Protein 2JBW (pdb70)

Radius of gyration: 48.06 Å; Cα contacts (8 Å, |Δi|>4): 2746; chains: 4; bounding box: 92×67×154 Å

CATH classification: 1.20.1440.110 (+1 more: 3.40.50.1820)

Nearest PDB structures (foldseek):
  2jbw-assembly2_C  TM=9.851E-01  e=6.852E-60  Paenarthrobacter nicotinovorans
  6ikg-assembly1_A  TM=7.552E-01  e=2.088E-08  Deinococcus radiodurans R1 = ATCC 13939 = DSM 20539
  5yzm-assembly1_B  TM=7.483E-01  e=1.974E-08  Deinococcus radiodurans R1 = ATCC 13939 = DSM 20539
  5yzm-assembly1_A  TM=7.508E-01  e=2.758E-08  Deinococcus radiodurans R1 = ATCC 13939 = DSM 20539
  6ikg-assembly1_C  TM=7.544E-01  e=4.554E-08  Deinococcus radiodurans R1 = ATCC 13939 = DSM 20539

B-factor: mean 40.32, std 19.02, range [2.0, 164.54]

InterPro domains:
  IPR010520 Esterase FrsA-like [PF06500] (41-240)
  IPR029058 Alpha/Beta hydrolase fold [G3DSA:3.40.50.1820] (111-366)
  IPR029058 Alpha/Beta hydrolase fold [SSF53474] (14-350)
  IPR050261 FrsA esterase [PTHR22946] (64-308)

Structure (mmCIF, N/CA/C/O backbone):
data_2JBW
#
_entry.id   2JBW
#
_cell.length_a   90.570
_cell.length_b   57.020
_cell.length_c   152.697
_cell.angle_alpha   90.00
_cell.angle_beta   103.35
_cell.angle_gamma   90.00
#
_symmetry.space_group_name_H-M   'P 1 21 1'
#
loop_
_entity.id
_entity.type
_entity.pdbx_description
1 polymer '2,6-DIHYDROXY-PSEUDO-OXYNICOTINE HYDROLASE'
2 non-polymer 'SODIUM ION'
3 water water
#
loop_
_atom_site.group_PDB
_atom_site.id
_atom_site.type_symbol
_atom_site.label_atom_id
_atom_site.label_alt_id
_atom_site.label_comp_id
_atom_site.label_asym_id
_atom_site.label_entity_id
_atom_site.label_seq_id
_atom_site.pdbx_PDB_ins_code
_atom_site.Cartn_x
_atom_site.Cartn_y
_atom_site.Cartn_z
_atom_site.occupancy
_atom_site.B_iso_or_equiv
_atom_site.auth_seq_id
_atom_site.auth_comp_id
_atom_site.auth_asym_id
_atom_site.auth_atom_id
_atom_site.pdbx_PDB_model_num
ATOM 1 N N . LYS A 1 22 ? 97.732 25.458 132.567 1.00 63.69 8 LYS A N 1
ATOM 2 C CA . LYS A 1 22 ? 97.929 26.943 132.675 1.00 64.37 8 LYS A CA 1
ATOM 3 C C . LYS A 1 22 ? 96.851 27.539 133.579 1.00 61.06 8 LYS A C 1
ATOM 4 O O . LYS A 1 22 ? 95.790 26.945 133.729 1.00 58.30 8 LYS A O 1
ATOM 10 N N . PRO A 1 23 ? 97.110 28.728 134.161 1.00 61.43 9 PRO A N 1
ATOM 11 C CA . PRO A 1 23 ? 96.134 29.367 135.052 1.00 58.82 9 PRO A CA 1
ATOM 12 C C . PRO A 1 23 ? 94.818 29.636 134.323 1.00 56.73 9 PRO A C 1
ATOM 13 O O . PRO A 1 23 ? 93.737 29.527 134.914 1.00 54.20 9 PRO A O 1
ATOM 17 N N . GLU A 1 24 ? 94.929 29.958 133.038 1.00 57.45 10 GLU A N 1
ATOM 18 C CA . GLU A 1 24 ? 93.779 30.204 132.184 1.00 56.02 10 GLU A CA 1
ATOM 19 C C . GLU A 1 24 ? 92.934 28.943 131.980 1.00 53.40 10 GLU A C 1
ATOM 20 O O . GLU A 1 24 ? 91.707 29.019 131.964 1.00 51.60 10 GLU A O 1
ATOM 26 N N . ASP A 1 25 ? 93.587 27.788 131.837 1.00 53.54 11 ASP A N 1
ATOM 27 C CA . ASP A 1 25 ? 92.881 26.515 131.602 1.00 51.67 11 ASP A CA 1
ATOM 28 C C . ASP A 1 25 ? 92.183 26.017 132.862 1.00 48.77 11 ASP A C 1
ATOM 29 O O . ASP A 1 25 ? 91.113 25.400 132.780 1.00 47.70 11 ASP A O 1
ATOM 34 N N . GLU A 1 26 ? 92.788 26.285 134.018 1.00 47.24 12 GLU A N 1
ATOM 35 C CA . GLU A 1 26 ? 92.168 25.976 135.299 1.00 44.35 12 GLU A CA 1
ATOM 36 C C . GLU A 1 26 ? 90.893 26.785 135.510 1.00 42.01 12 GLU A C 1
ATOM 37 O O . GLU A 1 26 ? 89.884 26.230 135.951 1.00 40.26 12 GLU A O 1
ATOM 51 N N . ASP A 1 28 ? 89.027 28.383 133.050 1.00 39.28 14 ASP A N 1
ATOM 52 C CA . ASP A 1 28 ? 88.147 27.839 132.011 1.00 38.58 14 ASP A CA 1
ATOM 53 C C . ASP A 1 28 ? 87.880 26.355 132.219 1.00 36.90 14 ASP A C 1
ATOM 54 O O . ASP A 1 28 ? 88.291 25.533 131.401 1.00 36.26 14 ASP A O 1
ATOM 59 N N . ASN A 1 29 ? 87.209 25.989 133.300 1.00 35.19 15 ASN A N 1
ATOM 60 C CA . ASN A 1 29 ? 86.834 24.586 133.445 1.00 34.94 15 ASN A CA 1
ATOM 61 C C . ASN A 1 29 ? 85.446 24.474 132.842 1.00 33.65 15 ASN A C 1
ATOM 62 O O . ASN A 1 29 ? 84.458 24.788 133.485 1.00 32.31 15 ASN A O 1
ATOM 67 N N . TRP A 1 30 ? 85.399 24.098 131.566 1.00 33.86 16 TRP A N 1
ATOM 68 C CA . TRP A 1 30 ? 84.161 24.145 130.801 1.00 33.43 16 TRP A CA 1
ATOM 69 C C . TRP A 1 30 ? 83.055 23.296 131.399 1.00 33.11 16 TRP A C 1
ATOM 70 O O . TRP A 1 30 ? 81.973 23.777 131.616 1.00 32.25 16 TRP A O 1
ATOM 81 N N . GLY A 1 31 ? 83.347 22.034 131.671 1.00 34.28 17 GLY A N 1
ATOM 82 C CA . GLY A 1 31 ? 82.411 21.158 132.357 1.00 34.18 17 GLY A CA 1
ATOM 83 C C . GLY A 1 31 ? 81.854 21.751 133.639 1.00 34.18 17 GLY A C 1
ATOM 84 O O . GLY A 1 31 ? 80.638 21.890 133.768 1.00 33.61 17 GLY A O 1
ATOM 85 N N . ARG A 1 32 ? 82.746 22.117 134.568 1.00 33.70 18 ARG A N 1
ATOM 86 C CA . ARG A 1 32 ? 82.351 22.679 135.860 1.00 33.77 18 ARG A CA 1
ATOM 87 C C . ARG A 1 32 ? 81.433 23.880 135.684 1.00 33.18 18 ARG A C 1
ATOM 88 O O . ARG A 1 32 ? 80.310 23.905 136.201 1.00 33.31 18 ARG A O 1
ATOM 96 N N . LEU A 1 33 ? 81.922 24.873 134.959 1.00 32.59 19 LEU A N 1
ATOM 97 C CA . LEU A 1 33 ? 81.177 26.110 134.804 1.00 32.32 19 LEU A CA 1
ATOM 98 C C . LEU A 1 33 ? 79.840 25.889 134.080 1.00 31.76 19 LEU A C 1
ATOM 99 O O . LEU A 1 33 ? 78.830 26.407 134.504 1.00 31.83 19 LEU A O 1
ATOM 104 N N . ILE A 1 34 ? 79.822 25.107 133.011 1.00 31.74 20 ILE A N 1
ATOM 105 C CA . ILE A 1 34 ? 78.559 24.936 132.256 1.00 31.96 20 ILE A CA 1
ATOM 106 C C . ILE A 1 34 ? 77.501 24.197 133.101 1.00 31.67 20 ILE A C 1
ATOM 107 O O . ILE A 1 34 ? 76.339 24.628 133.182 1.00 31.15 20 ILE A O 1
ATOM 112 N N . LEU A 1 35 ? 77.920 23.104 133.735 1.00 30.86 21 LEU A N 1
ATOM 113 C CA . LEU A 1 35 ? 77.019 22.324 134.606 1.00 32.54 21 LEU A CA 1
ATOM 114 C C . LEU A 1 35 ? 76.491 23.157 135.768 1.00 32.59 21 LEU A C 1
ATOM 115 O O . LEU A 1 35 ? 75.377 22.927 136.236 1.00 33.76 21 LEU A O 1
ATOM 120 N N . ASP A 1 36 ? 77.292 24.120 136.220 1.00 31.81 22 ASP A N 1
ATOM 121 C CA . ASP A 1 36 ? 76.918 24.945 137.363 1.00 33.19 22 ASP A CA 1
ATOM 122 C C . ASP A 1 36 ? 75.976 26.048 136.932 1.00 33.47 22 ASP A C 1
ATOM 123 O O . ASP A 1 36 ? 75.331 26.671 137.768 1.00 34.49 22 ASP A O 1
ATOM 128 N N . GLY A 1 37 ? 75.912 26.302 135.629 1.00 32.47 23 GLY A N 1
ATOM 129 C CA . GLY A 1 37 ? 74.897 27.210 135.096 1.00 33.35 23 GLY A CA 1
ATOM 130 C C . GLY A 1 37 ? 75.427 28.467 134.449 1.00 32.91 23 GLY A C 1
ATOM 131 O O . GLY A 1 37 ? 74.655 29.358 134.082 1.00 33.78 23 GLY A O 1
ATOM 132 N N . VAL A 1 38 ? 76.744 28.560 134.344 1.00 31.97 24 VAL A N 1
ATOM 133 C CA . VAL A 1 38 ? 77.374 29.625 133.563 1.00 31.93 24 VAL A CA 1
ATOM 134 C C . VAL A 1 38 ? 77.042 29.455 132.068 1.00 31.97 24 VAL A C 1
ATOM 135 O O . VAL A 1 38 ? 77.186 28.357 131.480 1.00 30.81 24 VAL A O 1
ATOM 139 N N . SER A 1 39 ? 76.606 30.559 131.474 1.00 32.23 25 SER A N 1
ATOM 140 C CA . SER A 1 39 ? 76.195 30.597 130.090 1.00 33.27 25 SER A CA 1
ATOM 141 C C . SER A 1 39 ? 77.356 30.227 129.150 1.00 32.95 25 SER A C 1
ATOM 142 O O . SER A 1 39 ? 78.448 30.792 129.251 1.00 34.15 25 SER A O 1
ATOM 145 N N . TYR A 1 40 ? 77.112 29.302 128.231 1.00 32.44 26 TYR A N 1
ATOM 146 C CA . TYR A 1 40 ? 78.093 29.000 127.172 1.00 32.86 26 TYR A CA 1
ATOM 147 C C . TYR A 1 40 ? 78.505 30.242 126.366 1.00 34.46 26 TYR A C 1
ATOM 148 O O . TYR A 1 40 ? 79.699 30.448 126.103 1.00 34.47 26 TYR A O 1
ATOM 157 N N . SER A 1 41 ? 77.522 31.059 125.974 1.00 35.59 27 SER A N 1
ATOM 158 C CA . SER A 1 41 ? 77.822 32.323 125.313 1.00 37.64 27 SER A CA 1
ATOM 159 C C . SER A 1 41 ? 78.786 33.144 126.162 1.00 37.48 27 SER A C 1
ATOM 160 O O . SER A 1 41 ? 79.739 33.709 125.638 1.00 38.22 27 SER A O 1
ATOM 163 N N . ASP A 1 42 ? 78.565 33.184 127.472 1.00 36.94 28 ASP A N 1
ATOM 164 C CA . ASP A 1 42 ? 79.450 33.971 128.331 1.00 38.37 28 ASP A CA 1
ATOM 165 C C . ASP A 1 42 ? 80.880 33.425 128.334 1.00 38.91 28 ASP A C 1
ATOM 166 O O . ASP A 1 42 ? 81.839 34.183 128.282 1.00 40.13 28 ASP A O 1
ATOM 179 N N . VAL A 1 44 ? 82.412 31.700 125.952 1.00 38.52 30 VAL A N 1
ATOM 180 C CA . VAL A 1 44 ? 83.059 31.940 124.670 1.00 38.75 30 VAL A CA 1
ATOM 181 C C . VAL A 1 44 ? 83.728 33.311 124.668 1.00 39.55 30 VAL A C 1
ATOM 182 O O . VAL A 1 44 ? 84.901 33.420 124.290 1.00 40.99 30 VAL A O 1
ATOM 186 N N . GLY A 1 45 ? 82.996 34.337 125.117 1.00 40.47 31 GLY A N 1
ATOM 187 C CA . GLY A 1 45 ? 83.522 35.698 125.183 1.00 41.52 31 GLY A CA 1
ATOM 188 C C . GLY A 1 45 ? 84.623 35.821 126.221 1.00 41.92 31 GLY A C 1
ATOM 189 O O . GLY A 1 45 ? 85.439 36.736 126.159 1.00 44.08 31 GLY A O 1
ATOM 190 N N . ALA A 1 46 ? 84.652 34.909 127.193 1.00 41.52 32 ALA A N 1
ATOM 191 C CA . ALA A 1 46 ? 85.754 34.867 128.155 1.00 43.73 32 ALA A CA 1
ATOM 192 C C . ALA A 1 46 ? 87.028 34.325 127.476 1.00 45.01 32 ALA A C 1
ATOM 193 O O . ALA A 1 46 ? 88.094 34.956 127.542 1.00 47.44 32 ALA A O 1
ATOM 195 N N . ARG A 1 47 ? 86.915 33.167 126.823 1.00 44.37 33 ARG A N 1
ATOM 196 C CA . ARG A 1 47 ? 88.025 32.593 126.054 1.00 46.40 33 ARG A CA 1
ATOM 197 C C . ARG A 1 47 ? 88.528 33.575 124.982 1.00 47.36 33 ARG A C 1
ATOM 198 O O . ARG A 1 47 ? 89.743 33.760 124.831 1.00 50.67 33 ARG A O 1
ATOM 206 N N . ASP A 1 48 ? 87.593 34.222 124.274 1.00 46.14 34 ASP A N 1
ATOM 207 C CA . ASP A 1 48 ? 87.935 35.183 123.217 1.00 49.48 34 ASP A CA 1
ATOM 208 C C . ASP A 1 48 ? 88.023 36.649 123.647 1.00 51.43 34 ASP A C 1
ATOM 209 O O . ASP A 1 48 ? 88.050 37.534 122.787 1.00 56.20 34 ASP A O 1
ATOM 214 N N . ARG A 1 49 ? 88.082 36.931 124.946 1.00 50.20 35 ARG A N 1
ATOM 215 C CA . ARG A 1 49 ? 88.195 38.325 125.392 1.00 53.04 35 ARG A CA 1
ATOM 216 C C . ARG A 1 49 ? 89.446 39.024 124.802 1.00 58.87 35 ARG A C 1
ATOM 217 O O . ARG A 1 49 ? 90.456 38.360 124.501 1.00 59.47 35 ARG A O 1
ATOM 225 N N . PRO A 1 50 ? 89.365 40.359 124.597 1.00 67.21 36 PRO A N 1
ATOM 226 C CA . PRO A 1 50 ? 90.565 41.105 124.231 1.00 71.91 36 PRO A CA 1
ATOM 227 C C . PRO A 1 50 ? 91.582 40.967 125.358 1.00 70.39 36 PRO A C 1
ATOM 228 O O . PRO A 1 50 ? 91.222 41.083 126.536 1.00 67.27 36 PRO A O 1
ATOM 232 N N . LYS A 1 51 ? 92.830 40.680 124.999 1.00 73.45 37 LYS A N 1
ATOM 233 C CA . LYS A 1 51 ? 93.874 40.339 125.973 1.00 72.63 37 LYS A CA 1
ATOM 234 C C . LYS A 1 51 ? 94.051 41.389 127.076 1.00 72.25 37 LYS A C 1
ATOM 235 O O . LYS A 1 51 ? 94.434 41.050 128.194 1.00 70.18 37 LYS A O 1
ATOM 241 N N . GLU A 1 52 ? 93.758 42.650 126.759 1.00 74.92 38 GLU A N 1
ATOM 242 C CA . GLU A 1 52 ? 93.896 43.749 127.721 1.00 75.94 38 GLU A CA 1
ATOM 243 C C . GLU A 1 52 ? 92.805 43.755 128.791 1.00 71.26 38 GLU A C 1
ATOM 244 O O . GLU A 1 52 ? 92.929 44.449 129.799 1.00 72.10 38 GLU A O 1
ATOM 250 N N . ILE A 1 53 ? 91.741 42.992 128.562 1.00 66.83 39 ILE A N 1
ATOM 251 C CA . ILE A 1 53 ? 90.673 42.845 129.542 1.00 62.32 39 ILE A CA 1
ATOM 252 C C . ILE A 1 53 ? 90.893 41.556 130.328 1.00 58.41 39 ILE A C 1
ATOM 253 O O . ILE A 1 53 ? 91.043 40.467 129.756 1.00 57.23 39 ILE A O 1
ATOM 258 N N . THR A 1 54 ? 90.899 41.690 131.646 1.00 56.77 40 THR A N 1
ATOM 259 C CA . THR A 1 54 ? 91.316 40.603 132.500 1.00 54.52 40 THR A CA 1
ATOM 260 C C . THR A 1 54 ? 90.150 39.661 132.826 1.00 50.48 40 THR A C 1
ATOM 261 O O . THR A 1 54 ? 88.974 40.064 132.741 1.00 49.23 40 THR A O 1
ATOM 265 N N . TRP A 1 55 ? 90.474 38.414 133.187 1.00 48.56 41 TRP A N 1
ATOM 266 C CA . TRP A 1 55 ? 89.452 37.426 133.540 1.00 45.25 41 TRP A CA 1
ATOM 267 C C . TRP A 1 55 ? 88.510 37.969 134.620 1.00 44.35 41 TRP A C 1
ATOM 268 O O . TRP A 1 55 ? 87.289 37.921 134.466 1.00 42.30 41 TRP A O 1
ATOM 279 N N . PHE A 1 56 ? 89.089 38.487 135.706 1.00 45.83 42 PHE A N 1
ATOM 280 C CA . PHE A 1 56 ? 88.321 39.106 136.778 1.00 45.98 42 PHE A CA 1
ATOM 281 C C . PHE A 1 56 ? 87.309 40.120 136.241 1.00 45.98 42 PHE A C 1
ATOM 282 O O . PHE A 1 56 ? 86.092 39.951 136.427 1.00 44.46 42 PHE A O 1
ATOM 290 N N . ASP A 1 57 ? 87.822 41.143 135.557 1.00 48.16 43 ASP A N 1
ATOM 291 C CA . ASP A 1 57 ? 87.031 42.263 135.055 1.00 49.65 43 ASP A CA 1
ATOM 292 C C . ASP A 1 57 ? 85.984 41.817 134.045 1.00 47.79 43 ASP A C 1
ATOM 293 O O . ASP A 1 57 ? 84.905 42.414 133.954 1.00 47.59 43 ASP A O 1
ATOM 298 N N . TYR A 1 58 ? 86.310 40.786 133.267 1.00 46.90 44 TYR A N 1
ATOM 299 C CA . TYR A 1 58 ? 85.367 40.292 132.276 1.00 46.12 44 TYR A CA 1
ATOM 300 C C . TYR A 1 58 ? 84.092 39.852 133.007 1.00 44.16 44 TYR A C 1
ATOM 301 O O . TYR A 1 58 ? 82.981 40.339 132.731 1.00 44.49 44 TYR A O 1
ATOM 310 N N . TRP A 1 59 ? 84.280 38.976 133.987 1.00 42.69 45 TRP A N 1
ATOM 311 C CA . TRP A 1 59 ? 83.171 38.338 134.659 1.00 40.98 45 TRP A CA 1
ATOM 312 C C . TRP A 1 59 ? 82.402 39.267 135.592 1.00 42.60 45 TRP A C 1
ATOM 313 O O . TRP A 1 59 ? 81.199 39.109 135.782 1.00 41.58 45 TRP A O 1
ATOM 332 N N . SER A 1 61 ? 82.173 42.578 135.082 1.00 51.03 47 SER A N 1
ATOM 333 C CA . SER A 1 61 ? 81.357 43.371 134.147 1.00 52.76 47 SER A CA 1
ATOM 334 C C . SER A 1 61 ? 80.054 42.666 133.759 1.00 50.16 47 SER A C 1
ATOM 335 O O . SER A 1 61 ? 79.017 43.306 133.593 1.00 51.70 47 SER A O 1
ATOM 338 N N . LEU A 1 62 ? 80.106 41.346 133.614 1.00 47.35 48 LEU A N 1
ATOM 339 C CA . LEU A 1 62 ? 78.904 40.585 133.250 1.00 45.71 48 LEU A CA 1
ATOM 340 C C . LEU A 1 62 ? 77.873 40.523 134.380 1.00 44.89 48 LEU A C 1
ATOM 341 O O . LEU A 1 62 ? 76.658 40.579 134.118 1.00 45.15 48 LEU A O 1
ATOM 346 N N . ALA A 1 63 ? 78.360 40.409 135.619 1.00 44.09 49 ALA A N 1
ATOM 347 C CA . ALA A 1 63 ? 77.493 40.298 136.785 1.00 43.80 49 ALA A CA 1
ATOM 348 C C . ALA A 1 63 ? 76.723 41.587 137.009 1.00 46.24 49 ALA A C 1
ATOM 349 O O . ALA A 1 63 ? 75.589 41.564 137.492 1.00 46.63 49 ALA A O 1
ATOM 351 N N . ASN A 1 64 ? 77.356 42.710 136.685 1.00 48.72 50 ASN A N 1
ATOM 352 C CA . ASN A 1 64 ? 76.706 44.008 136.742 1.00 51.96 50 ASN A CA 1
ATOM 353 C C . ASN A 1 64 ? 75.564 44.100 135.730 1.00 51.83 50 ASN A C 1
ATOM 354 O O . ASN A 1 64 ? 74.446 44.520 136.058 1.00 52.88 50 ASN A O 1
ATOM 359 N N . GLU A 1 65 ? 75.870 43.702 134.497 1.00 50.83 51 GLU A N 1
ATOM 360 C CA . GLU A 1 65 ? 74.905 43.654 133.416 1.00 51.92 51 GLU A CA 1
ATOM 361 C C . GLU A 1 65 ? 73.721 42.773 133.799 1.00 49.04 51 GLU A C 1
ATOM 362 O O . GLU A 1 65 ? 72.563 43.186 133.657 1.00 49.98 51 GLU A O 1
ATOM 368 N N . TYR A 1 66 ? 74.021 41.568 134.289 1.00 45.65 52 TYR A N 1
ATOM 369 C CA . TYR A 1 66 ? 72.993 40.645 134.768 1.00 44.33 52 TYR A CA 1
ATOM 370 C C . TYR A 1 66 ? 72.114 41.240 135.863 1.00 45.80 52 TYR A C 1
ATOM 371 O O . TYR A 1 66 ? 70.893 41.034 135.863 1.00 45.94 52 TYR A O 1
ATOM 380 N N . GLU A 1 67 ? 72.738 41.977 136.785 1.00 47.73 53 GLU A N 1
ATOM 381 C CA . GLU A 1 67 ? 72.027 42.627 137.878 1.00 50.71 53 GLU A CA 1
ATOM 382 C C . GLU A 1 67 ? 71.087 43.710 137.360 1.00 54.26 53 GLU A C 1
ATOM 383 O O . GLU A 1 67 ? 69.955 43.815 137.829 1.00 55.51 53 GLU A O 1
ATOM 389 N N . GLN A 1 68 ? 71.563 44.515 136.412 1.00 56.46 54 GLN A N 1
ATOM 390 C CA . GLN A 1 68 ? 70.735 45.553 135.822 1.00 61.23 54 GLN A CA 1
ATOM 391 C C . GLN A 1 68 ? 69.485 44.971 135.156 1.00 60.41 54 GLN A C 1
ATOM 392 O O . GLN A 1 68 ? 68.375 45.463 135.389 1.00 63.00 54 GLN A O 1
ATOM 398 N N . GLU A 1 69 ? 69.662 43.926 134.344 1.00 57.29 55 GLU A N 1
ATOM 399 C CA . GLU A 1 69 ? 68.542 43.322 133.616 1.00 57.33 55 GLU A CA 1
ATOM 400 C C . GLU A 1 69 ? 67.523 42.782 134.603 1.00 56.29 55 GLU A C 1
ATOM 401 O O . GLU A 1 69 ? 66.311 42.837 134.348 1.00 57.35 55 GLU A O 1
ATOM 407 N N . ALA A 1 70 ? 68.020 42.287 135.742 1.00 54.20 56 ALA A N 1
ATOM 408 C CA . ALA A 1 70 ? 67.155 41.674 136.749 1.00 53.93 56 ALA A CA 1
ATOM 409 C C . ALA A 1 70 ? 66.323 42.717 137.492 1.00 58.02 56 ALA A C 1
ATOM 410 O O . ALA A 1 70 ? 65.201 42.432 137.898 1.00 59.11 56 ALA A O 1
ATOM 412 N N . GLU A 1 71 ? 66.867 43.924 137.645 1.00 61.43 57 GLU A N 1
ATOM 413 C CA . GLU A 1 71 ? 66.144 45.052 138.235 1.00 66.36 57 GLU A CA 1
ATOM 414 C C . GLU A 1 71 ? 64.995 45.519 137.332 1.00 69.39 57 GLU A C 1
ATOM 415 O O . GLU A 1 71 ? 63.914 45.881 137.819 1.00 72.50 57 GLU A O 1
ATOM 421 N N . ARG A 1 72 ? 65.244 45.520 136.021 1.00 68.89 58 ARG A N 1
ATOM 422 C CA . ARG A 1 72 ? 64.222 45.824 135.025 1.00 71.75 58 ARG A CA 1
ATOM 423 C C . ARG A 1 72 ? 63.101 44.802 135.085 1.00 69.52 58 ARG A C 1
ATOM 424 O O . ARG A 1 72 ? 61.933 45.141 134.897 1.00 72.61 58 ARG A O 1
ATOM 432 N N . LYS A 1 73 ? 63.469 43.549 135.329 1.00 64.41 59 LYS A N 1
ATOM 433 C CA . LYS A 1 73 ? 62.512 42.457 135.331 1.00 62.90 59 LYS A CA 1
ATOM 434 C C . LYS A 1 73 ? 61.583 42.512 136.538 1.00 63.98 59 LYS A C 1
ATOM 435 O O . LYS A 1 73 ? 60.370 42.316 136.388 1.00 65.56 59 LYS A O 1
ATOM 441 N N . VAL A 1 74 ? 62.167 42.778 137.710 1.00 63.46 60 VAL A N 1
ATOM 442 C CA . VAL A 1 74 ? 61.446 43.009 138.976 1.00 65.67 60 VAL A CA 1
ATOM 443 C C . VAL A 1 74 ? 60.461 44.171 138.826 1.00 70.71 60 VAL A C 1
ATOM 444 O O . VAL A 1 74 ? 59.312 44.091 139.273 1.00 72.88 60 VAL A O 1
ATOM 448 N N . ALA A 1 75 ? 60.929 45.240 138.185 1.00 75.22 61 ALA A N 1
ATOM 449 C CA . ALA A 1 75 ? 60.117 46.414 137.883 1.00 77.93 61 ALA A CA 1
ATOM 450 C C . ALA A 1 75 ? 58.909 46.104 136.989 1.00 77.44 61 ALA A C 1
ATOM 451 O O . ALA A 1 75 ? 57.903 46.819 137.031 1.00 80.09 61 ALA A O 1
ATOM 453 N N . LEU A 1 76 ? 59.016 45.038 136.194 1.00 74.13 62 LEU A N 1
ATOM 454 C CA . LEU A 1 76 ? 57.991 44.673 135.222 1.00 73.69 62 LEU A CA 1
ATOM 455 C C . LEU A 1 76 ? 57.162 43.467 135.654 1.00 72.99 62 LEU A C 1
ATOM 456 O O . LEU A 1 76 ? 56.345 42.952 134.882 1.00 72.54 62 LEU A O 1
ATOM 461 N N . GLY A 1 77 ? 57.378 43.014 136.881 1.00 73.06 63 GLY A N 1
ATOM 462 C CA . GLY A 1 77 ? 56.629 41.887 137.411 1.00 73.17 63 GLY A CA 1
ATOM 463 C C . GLY A 1 77 ? 57.122 40.529 136.955 1.00 70.16 63 GLY A C 1
ATOM 464 O O . GLY A 1 77 ? 56.475 39.515 137.235 1.00 70.55 63 GLY A O 1
ATOM 465 N N . HIS A 1 78 ? 58.266 40.504 136.256 1.00 67.60 64 HIS A N 1
ATOM 466 C CA . HIS A 1 78 ? 58.882 39.246 135.822 1.00 65.21 64 HIS A CA 1
ATOM 467 C C . HIS A 1 78 ? 59.826 38.699 136.900 1.00 65.08 64 HIS A C 1
ATOM 468 O O . HIS A 1 78 ? 61.051 38.622 136.703 1.00 63.40 64 HIS A O 1
ATOM 475 N N . ASP A 1 79 ? 59.239 38.331 138.039 1.00 66.88 65 ASP A N 1
ATOM 476 C CA . ASP A 1 79 ? 59.980 37.854 139.204 1.00 66.95 65 ASP A CA 1
ATOM 477 C C . ASP A 1 79 ? 60.819 36.604 138.891 1.00 64.69 65 ASP A C 1
ATOM 478 O O . ASP A 1 79 ? 61.949 36.477 139.363 1.00 63.98 65 ASP A O 1
ATOM 483 N N . LEU A 1 80 ? 60.275 35.699 138.079 1.00 63.27 66 LEU A N 1
ATOM 484 C CA . LEU A 1 80 ? 60.934 34.423 137.804 1.00 61.37 66 LEU A CA 1
ATOM 485 C C . LEU A 1 80 ? 62.217 34.581 136.970 1.00 58.25 66 LEU A C 1
ATOM 486 O O . LEU A 1 80 ? 63.217 33.920 137.243 1.00 57.43 66 LEU A O 1
ATOM 491 N N . SER A 1 81 ? 62.195 35.475 135.984 1.00 56.45 67 SER A N 1
ATOM 492 C CA . SER A 1 81 ? 63.406 35.829 135.234 1.00 54.14 67 SER A CA 1
ATOM 493 C C . SER A 1 81 ? 64.387 36.636 136.086 1.00 53.60 67 SER A C 1
ATOM 494 O O . SER A 1 81 ? 65.598 36.524 135.924 1.00 52.64 67 SER A O 1
ATOM 497 N N . ALA A 1 82 ? 63.854 37.443 136.994 1.00 54.66 68 ALA A N 1
ATOM 498 C CA . ALA A 1 82 ? 64.668 38.296 137.856 1.00 54.48 68 ALA A CA 1
ATOM 499 C C . ALA A 1 82 ? 65.610 37.473 138.733 1.00 53.63 68 ALA A C 1
ATOM 500 O O . ALA A 1 82 ? 66.780 37.830 138.901 1.00 52.78 68 ALA A O 1
ATOM 502 N N . GLY A 1 83 ? 65.085 36.369 139.270 1.00 53.83 69 GLY A N 1
ATOM 503 C CA . GLY A 1 83 ? 65.849 35.423 140.083 1.00 52.95 69 GLY A CA 1
ATOM 504 C C . GLY A 1 83 ? 66.931 34.724 139.286 1.00 50.38 69 GLY A C 1
ATOM 505 O O . GLY A 1 83 ? 68.070 34.631 139.726 1.00 49.73 69 GLY A O 1
ATOM 506 N N . GLU A 1 84 ? 66.572 34.249 138.099 1.00 49.23 70 GLU A N 1
ATOM 507 C CA . GLU A 1 84 ? 67.515 33.563 137.229 1.00 47.51 70 GLU A CA 1
ATOM 508 C C . GLU A 1 84 ? 68.662 34.479 136.783 1.00 45.65 70 GLU A C 1
ATOM 509 O O . GLU A 1 84 ? 69.806 34.037 136.662 1.00 45.42 70 GLU A O 1
ATOM 515 N N . LEU A 1 85 ? 68.364 35.753 136.564 1.00 44.95 71 LEU A N 1
ATOM 516 C CA . LEU A 1 85 ? 69.375 36.697 136.116 1.00 43.95 71 LEU A CA 1
ATOM 517 C C . LEU A 1 85 ? 70.281 37.149 137.256 1.00 44.18 71 LEU A C 1
ATOM 518 O O . LEU A 1 85 ? 71.460 37.438 137.050 1.00 43.19 71 LEU A O 1
ATOM 523 N N . LEU A 1 86 ? 69.719 37.226 138.460 1.00 45.57 72 LEU A N 1
ATOM 524 C CA . LEU A 1 86 ? 70.507 37.507 139.666 1.00 46.72 72 LEU A CA 1
ATOM 525 C C . LEU A 1 86 ? 71.403 36.311 140.025 1.00 45.57 72 LEU A C 1
ATOM 526 O O . LEU A 1 86 ? 72.528 36.467 140.516 1.00 45.02 72 LEU A O 1
ATOM 539 N N . SER A 1 88 ? 72.516 34.353 137.695 1.00 42.28 74 SER A N 1
ATOM 540 C CA . SER A 1 88 ? 73.574 34.508 136.687 1.00 40.50 74 SER A CA 1
ATOM 541 C C . SER A 1 88 ? 74.642 35.509 137.116 1.00 40.54 74 SER A C 1
ATOM 542 O O . SER A 1 88 ? 75.838 35.284 136.911 1.00 39.57 74 SER A O 1
ATOM 545 N N . ALA A 1 89 ? 74.197 36.608 137.726 1.00 41.62 75 ALA A N 1
ATOM 546 C CA . ALA A 1 89 ? 75.100 37.647 138.226 1.00 42.28 75 ALA A CA 1
ATOM 547 C C . ALA A 1 89 ? 76.049 37.078 139.272 1.00 42.43 75 ALA A C 1
ATOM 548 O O . ALA A 1 89 ? 77.276 37.234 139.168 1.00 42.11 75 ALA A O 1
ATOM 550 N N . ALA A 1 90 ? 75.464 36.415 140.271 1.00 42.79 76 ALA A N 1
ATOM 551 C CA . ALA A 1 90 ? 76.211 35.811 141.371 1.00 42.66 76 ALA A CA 1
ATOM 552 C C . ALA A 1 90 ? 77.321 34.919 140.839 1.00 41.48 76 ALA A C 1
ATOM 553 O O . ALA A 1 90 ? 78.465 35.055 141.268 1.00 41.37 76 ALA A O 1
ATOM 555 N N . LEU A 1 91 ? 76.978 34.041 139.888 1.00 40.73 77 LEU A N 1
ATOM 556 C CA . LEU A 1 91 ? 77.923 33.058 139.333 1.00 40.45 77 LEU A CA 1
ATOM 557 C C . LEU A 1 91 ? 79.065 33.690 138.541 1.00 39.70 77 LEU A C 1
ATOM 558 O O . LEU A 1 91 ? 80.187 33.214 138.590 1.00 39.37 77 LEU A O 1
ATOM 563 N N . CYS A 1 92 ? 78.759 34.768 137.820 1.00 39.84 78 CYS A N 1
ATOM 564 C CA . CYS A 1 92 ? 79.772 35.548 137.126 1.00 39.80 78 CYS A CA 1
ATOM 565 C C . CYS A 1 92 ? 80.717 36.164 138.138 1.00 39.91 78 CYS A C 1
ATOM 566 O O . CYS A 1 92 ? 81.906 36.256 137.886 1.00 40.47 78 CYS A O 1
ATOM 569 N N . ALA A 1 93 ? 80.175 36.581 139.280 1.00 40.29 79 ALA A N 1
ATOM 570 C CA . ALA A 1 93 ? 80.974 37.139 140.376 1.00 40.63 79 ALA A CA 1
ATOM 571 C C . ALA A 1 93 ? 81.845 36.075 141.022 1.00 39.87 79 ALA A C 1
ATOM 572 O O . ALA A 1 93 ? 83.044 36.270 141.174 1.00 40.09 79 ALA A O 1
ATOM 574 N N . GLN A 1 94 ? 81.219 34.955 141.389 1.00 39.27 80 GLN A N 1
ATOM 575 C CA . GLN A 1 94 ? 81.899 33.745 141.858 1.00 39.01 80 GLN A CA 1
ATOM 576 C C . GLN A 1 94 ? 83.049 33.285 140.979 1.00 38.14 80 GLN A C 1
ATOM 577 O O . GLN A 1 94 ? 84.136 32.966 141.481 1.00 38.40 80 GLN A O 1
ATOM 583 N N . TYR A 1 95 ? 82.803 33.205 139.674 1.00 37.47 81 TYR A N 1
ATOM 584 C CA . TYR A 1 95 ? 83.833 32.710 138.758 1.00 36.85 81 TYR A CA 1
ATOM 585 C C . TYR A 1 95 ? 84.872 33.753 138.301 1.00 36.91 81 TYR A C 1
ATOM 586 O O . TYR A 1 95 ? 85.960 33.383 137.851 1.00 37.17 81 TYR A O 1
ATOM 595 N N . ALA A 1 96 ? 84.560 35.037 138.463 1.00 37.23 82 ALA A N 1
ATOM 596 C CA . ALA A 1 96 ? 85.579 36.086 138.422 1.00 38.51 82 ALA A CA 1
ATOM 597 C C . ALA A 1 96 ? 86.630 35.843 139.511 1.00 39.20 82 ALA A C 1
ATOM 598 O O . ALA A 1 96 ? 87.838 35.926 139.259 1.00 39.44 82 ALA A O 1
ATOM 600 N N . GLN A 1 97 ? 86.158 35.513 140.715 1.00 39.10 83 GLN A N 1
ATOM 601 C CA . GLN A 1 97 ? 87.010 35.611 141.900 1.00 40.37 83 GLN A CA 1
ATOM 602 C C . GLN A 1 97 ? 87.519 34.276 142.452 1.00 40.07 83 GLN A C 1
ATOM 603 O O . GLN A 1 97 ? 88.411 34.271 143.303 1.00 40.52 83 GLN A O 1
ATOM 609 N N . PHE A 1 98 ? 86.984 33.157 141.953 1.00 39.70 84 PHE A N 1
ATOM 610 C CA . PHE A 1 98 ? 87.226 31.845 142.588 1.00 40.40 84 PHE A CA 1
ATOM 611 C C . PHE A 1 98 ? 88.687 31.397 142.620 1.00 40.94 84 PHE A C 1
ATOM 612 O O . PHE A 1 98 ? 89.077 30.674 143.526 1.00 40.93 84 PHE A O 1
ATOM 620 N N . LEU A 1 99 ? 89.493 31.836 141.645 1.00 41.69 85 LEU A N 1
ATOM 621 C CA . LEU A 1 99 ? 90.946 31.522 141.649 1.00 42.48 85 LEU A CA 1
ATOM 622 C C . LEU A 1 99 ? 91.824 32.774 141.502 1.00 43.13 85 LEU A C 1
ATOM 623 O O . LEU A 1 99 ? 92.870 32.742 140.847 1.00 43.56 85 LEU A O 1
ATOM 628 N N . TRP A 1 100 ? 91.381 33.862 142.129 1.00 44.09 86 TRP A N 1
ATOM 629 C CA . TRP A 1 100 ? 92.063 35.166 142.098 1.00 45.83 86 TRP A CA 1
ATOM 630 C C . TRP A 1 100 ? 92.632 35.409 143.486 1.00 46.84 86 TRP A C 1
ATOM 631 O O . TRP A 1 100 ? 91.991 35.067 144.476 1.00 46.56 86 TRP A O 1
ATOM 642 N N . PHE A 1 101 ? 93.826 35.986 143.581 1.00 48.50 87 PHE A N 1
ATOM 643 C CA . PHE A 1 101 ? 94.469 36.065 144.898 1.00 49.87 87 PHE A CA 1
ATOM 644 C C . PHE A 1 101 ? 95.008 37.432 145.315 1.00 52.27 87 PHE A C 1
ATOM 645 O O . PHE A 1 101 ? 95.495 37.588 146.441 1.00 53.52 87 PHE A O 1
ATOM 653 N N . ASP A 1 102 ? 94.910 38.425 144.429 1.00 53.56 88 ASP A N 1
ATOM 654 C CA . ASP A 1 102 ? 95.287 39.802 144.789 1.00 56.33 88 ASP A CA 1
ATOM 655 C C . ASP A 1 102 ? 94.173 40.527 145.553 1.00 57.23 88 ASP A C 1
ATOM 656 O O . ASP A 1 102 ? 93.243 39.899 146.045 1.00 55.78 88 ASP A O 1
ATOM 661 N N . GLU A 1 103 ? 94.272 41.849 145.646 1.00 60.62 89 GLU A N 1
ATOM 662 C CA . GLU A 1 103 ? 93.391 42.633 146.515 1.00 63.00 89 GLU A CA 1
ATOM 663 C C . GLU A 1 103 ? 91.935 42.671 146.052 1.00 62.15 89 GLU A C 1
ATOM 664 O O . GLU A 1 103 ? 91.037 42.916 146.858 1.00 63.18 89 GLU A O 1
ATOM 670 N N . ARG A 1 104 ? 91.703 42.410 144.767 1.00 66.37 90 ARG A N 1
ATOM 671 C CA . ARG A 1 104 ? 90.344 42.405 144.230 1.00 63.60 90 ARG A CA 1
ATOM 672 C C . ARG A 1 104 ? 89.560 41.187 144.680 1.00 57.71 90 ARG A C 1
ATOM 673 O O . ARG A 1 104 ? 88.324 41.219 144.684 1.00 55.51 90 ARG A O 1
ATOM 681 N N . ARG A 1 105 ? 90.274 40.128 145.068 1.00 55.85 91 ARG A N 1
ATOM 682 C CA . ARG A 1 105 ? 89.644 38.873 145.500 1.00 52.01 91 ARG A CA 1
ATOM 683 C C . ARG A 1 105 ? 88.491 39.093 146.492 1.00 50.70 91 ARG A C 1
ATOM 684 O O . ARG A 1 105 ? 87.386 38.558 146.296 1.00 47.27 91 ARG A O 1
ATOM 692 N N . GLN A 1 106 ? 88.748 39.895 147.529 1.00 53.55 92 GLN A N 1
ATOM 693 C CA . GLN A 1 106 ? 87.730 40.204 148.543 1.00 53.87 92 GLN A CA 1
ATOM 694 C C . GLN A 1 106 ? 86.513 40.961 147.962 1.00 53.51 92 GLN A C 1
ATOM 695 O O . GLN A 1 106 ? 85.367 40.707 148.356 1.00 51.57 92 GLN A O 1
ATOM 701 N N . LYS A 1 107 ? 86.760 41.864 147.013 1.00 56.36 93 LYS A N 1
ATOM 702 C CA . LYS A 1 107 ? 85.671 42.593 146.359 1.00 57.17 93 LYS A CA 1
ATOM 703 C C . LYS A 1 107 ? 84.824 41.641 145.526 1.00 52.61 93 LYS A C 1
ATOM 704 O O . LYS A 1 107 ? 83.597 41.723 145.544 1.00 52.03 93 LYS A O 1
ATOM 710 N N . GLY A 1 108 ? 85.482 40.730 144.817 1.00 50.43 94 GLY A N 1
ATOM 711 C CA . GLY A 1 108 ? 84.791 39.687 144.071 1.00 47.37 94 GLY A CA 1
ATOM 712 C C . GLY A 1 108 ? 83.890 38.858 144.973 1.00 44.83 94 GLY A C 1
ATOM 713 O O . GLY A 1 108 ? 82.720 38.624 144.657 1.00 43.50 94 GLY A O 1
ATOM 714 N N . GLN A 1 109 ? 84.434 38.430 146.112 1.00 44.23 95 GLN A N 1
ATOM 715 C CA . GLN A 1 109 ? 83.706 37.601 147.054 1.00 42.30 95 GLN A CA 1
ATOM 716 C C . GLN A 1 109 ? 82.473 38.353 147.581 1.00 43.09 95 GLN A C 1
ATOM 717 O O . GLN A 1 109 ? 81.362 37.808 147.587 1.00 42.11 95 GLN A O 1
ATOM 723 N N . ALA A 1 110 ? 82.668 39.609 147.980 1.00 46.18 96 ALA A N 1
ATOM 724 C CA . ALA A 1 110 ? 81.574 40.477 148.437 1.00 47.86 96 ALA A CA 1
ATOM 725 C C . ALA A 1 110 ? 80.478 40.670 147.381 1.00 47.18 96 ALA A C 1
ATOM 726 O O . ALA A 1 110 ? 79.286 40.612 147.715 1.00 47.06 96 ALA A O 1
ATOM 728 N N . ARG A 1 111 ? 80.874 40.909 146.125 1.00 47.36 97 ARG A N 1
ATOM 729 C CA . ARG A 1 111 ? 79.906 41.070 145.033 1.00 47.34 97 ARG A CA 1
ATOM 730 C C . ARG A 1 111 ? 79.012 39.846 144.921 1.00 43.98 97 ARG A C 1
ATOM 731 O O . ARG A 1 111 ? 77.796 39.988 144.845 1.00 44.69 97 ARG A O 1
ATOM 739 N N . LYS A 1 112 ? 79.619 38.657 144.902 1.00 41.01 98 LYS A N 1
ATOM 740 C CA . LYS A 1 112 ? 78.888 37.396 144.860 1.00 38.64 98 LYS A CA 1
ATOM 741 C C . LYS A 1 112 ? 77.877 37.284 146.002 1.00 38.91 98 LYS A C 1
ATOM 742 O O . LYS A 1 112 ? 76.705 36.934 145.761 1.00 38.46 98 LYS A O 1
ATOM 748 N N . VAL A 1 113 ? 78.345 37.580 147.230 1.00 39.19 99 VAL A N 1
ATOM 749 C CA . VAL A 1 113 ? 77.534 37.529 148.440 1.00 40.04 99 VAL A CA 1
ATOM 750 C C . VAL A 1 113 ? 76.271 38.378 148.301 1.00 41.77 99 VAL A C 1
ATOM 751 O O . VAL A 1 113 ? 75.169 37.881 148.520 1.00 41.81 99 VAL A O 1
ATOM 755 N N . GLU A 1 114 ? 76.447 39.643 147.922 1.00 44.27 100 GLU A N 1
ATOM 756 C CA . GLU A 1 114 ? 75.348 40.607 147.854 1.00 47.80 100 GLU A CA 1
ATOM 757 C C . GLU A 1 114 ? 74.395 40.334 146.677 1.00 47.71 100 GLU A C 1
ATOM 758 O O . GLU A 1 114 ? 73.201 40.654 146.733 1.00 49.46 100 GLU A O 1
ATOM 764 N N . LEU A 1 115 ? 74.931 39.745 145.610 1.00 46.35 101 LEU A N 1
ATOM 765 C CA . LEU A 1 115 ? 74.133 39.397 144.454 1.00 45.34 101 LEU A CA 1
ATOM 766 C C . LEU A 1 115 ? 73.191 38.259 144.798 1.00 44.13 101 LEU A C 1
ATOM 767 O O . LEU A 1 115 ? 71.994 38.328 144.484 1.00 44.98 101 LEU A O 1
ATOM 772 N N . TYR A 1 116 ? 73.725 37.239 145.468 1.00 42.58 102 TYR A N 1
ATOM 773 C CA . TYR A 1 116 ? 72.940 36.067 145.841 1.00 42.23 102 TYR A CA 1
ATOM 774 C C . TYR A 1 116 ? 71.863 36.405 146.860 1.00 44.56 102 TYR A C 1
ATOM 775 O O . TYR A 1 116 ? 70.792 35.795 146.846 1.00 45.32 102 TYR A O 1
ATOM 784 N N . GLN A 1 117 ? 72.159 37.354 147.746 1.00 46.73 103 GLN A N 1
ATOM 785 C CA . GLN A 1 117 ? 71.198 37.801 148.771 1.00 49.85 103 GLN A CA 1
ATOM 786 C C . GLN A 1 117 ? 69.934 38.352 148.145 1.00 51.97 103 GLN A C 1
ATOM 787 O O . GLN A 1 117 ? 68.846 38.150 148.662 1.00 53.86 103 GLN A O 1
ATOM 793 N N . LYS A 1 118 ? 70.094 39.042 147.023 1.00 52.63 104 LYS A N 1
ATOM 794 C CA . LYS A 1 118 ? 68.969 39.546 146.243 1.00 54.70 104 LYS A CA 1
ATOM 795 C C . LYS A 1 118 ? 68.230 38.429 145.498 1.00 53.03 104 LYS A C 1
ATOM 796 O O . LYS A 1 118 ? 67.000 38.443 145.415 1.00 55.06 104 LYS A O 1
ATOM 802 N N . ALA A 1 119 ? 68.998 37.486 144.949 1.00 49.86 105 ALA A N 1
ATOM 803 C CA . ALA A 1 119 ? 68.491 36.366 144.161 1.00 48.22 105 ALA A CA 1
ATOM 804 C C . ALA A 1 119 ? 67.601 35.454 144.989 1.00 49.07 105 ALA A C 1
ATOM 805 O O . ALA A 1 119 ? 66.546 35.017 144.524 1.00 50.38 105 ALA A O 1
ATOM 807 N N . ALA A 1 120 ? 68.027 35.203 146.230 1.00 48.52 106 ALA A N 1
ATOM 808 C CA . ALA A 1 120 ? 67.441 34.176 147.088 1.00 48.77 106 ALA A CA 1
ATOM 809 C C . ALA A 1 120 ? 65.907 34.245 147.316 1.00 51.82 106 ALA A C 1
ATOM 810 O O . ALA A 1 120 ? 65.235 33.208 147.256 1.00 52.11 106 ALA A O 1
ATOM 812 N N . PRO A 1 121 ? 65.343 35.446 147.576 1.00 54.45 107 PRO A N 1
ATOM 813 C CA . PRO A 1 121 ? 63.878 35.437 147.707 1.00 58.00 107 PRO A CA 1
ATOM 814 C C . PRO A 1 121 ? 63.127 35.249 146.370 1.00 58.73 107 PRO A C 1
ATOM 815 O O . PRO A 1 121 ? 61.941 34.892 146.373 1.00 61.48 107 PRO A O 1
ATOM 819 N N . LEU A 1 122 ? 63.815 35.463 145.250 1.00 56.85 108 LEU A N 1
ATOM 820 C CA . LEU A 1 122 ? 63.198 35.328 143.929 1.00 57.89 108 LEU A CA 1
ATOM 821 C C . LEU A 1 122 ? 63.263 33.906 143.358 1.00 56.35 108 LEU A C 1
ATOM 822 O O . LEU A 1 122 ? 62.615 33.595 142.342 1.00 57.66 108 LEU A O 1
ATOM 827 N N . LEU A 1 123 ? 64.044 33.045 143.998 1.00 54.15 109 LEU A N 1
ATOM 828 C CA . LEU A 1 123 ? 64.242 31.680 143.513 1.00 52.97 109 LEU A CA 1
ATOM 829 C C . LEU A 1 123 ? 62.945 30.898 143.569 1.00 56.09 109 LEU A C 1
ATOM 830 O O . LEU A 1 123 ? 62.032 31.248 144.319 1.00 58.97 109 LEU A O 1
ATOM 835 N N . SER A 1 124 ? 62.854 29.843 142.772 1.00 56.02 110 SER A N 1
ATOM 836 C CA . SER A 1 124 ? 61.669 28.987 142.816 1.00 59.90 110 SER A CA 1
ATOM 837 C C . SER A 1 124 ? 62.061 27.527 143.052 1.00 59.40 110 SER A C 1
ATOM 838 O O . SER A 1 124 ? 62.443 26.834 142.103 1.00 58.81 110 SER A O 1
ATOM 841 N N . PRO A 1 125 ? 61.948 27.051 144.311 1.00 60.54 111 PRO A N 1
ATOM 842 C CA . PRO A 1 125 ? 61.477 27.765 145.518 1.00 62.26 111 PRO A CA 1
ATOM 843 C C . PRO A 1 125 ? 62.506 28.713 146.169 1.00 59.55 111 PRO A C 1
ATOM 844 O O . PRO A 1 125 ? 63.706 28.511 146.010 1.00 55.96 111 PRO A O 1
ATOM 848 N N . PRO A 1 126 ? 62.034 29.725 146.927 1.00 61.65 112 PRO A N 1
ATOM 849 C CA . PRO A 1 126 ? 62.908 30.722 147.565 1.00 59.95 112 PRO A CA 1
ATOM 850 C C . PRO A 1 126 ? 63.944 30.116 148.509 1.00 57.88 112 PRO A C 1
ATOM 851 O O . PRO A 1 126 ? 63.670 29.105 149.166 1.00 59.14 112 PRO A O 1
ATOM 855 N N . ALA A 1 127 ? 65.124 30.732 148.563 1.00 55.17 113 ALA A N 1
ATOM 856 C CA . ALA A 1 127 ? 66.137 30.385 149.549 1.00 53.58 113 ALA A CA 1
ATOM 857 C C . ALA A 1 127 ? 65.957 31.318 150.742 1.00 55.59 113 ALA A C 1
ATOM 858 O O . ALA A 1 127 ? 66.079 32.534 150.618 1.00 55.81 113 ALA A O 1
ATOM 860 N N . GLU A 1 128 ? 65.639 30.745 151.897 1.00 58.04 114 GLU A N 1
ATOM 861 C CA . GLU A 1 128 ? 65.308 31.547 153.083 1.00 61.32 114 GLU A CA 1
ATOM 862 C C . GLU A 1 128 ? 66.492 31.688 154.032 1.00 59.57 114 GLU A C 1
ATOM 863 O O . GLU A 1 128 ? 67.209 30.723 154.318 1.00 57.88 114 GLU A O 1
ATOM 869 N N . ARG A 1 129 ? 66.696 32.916 154.491 1.00 60.69 115 ARG A N 1
ATOM 870 C CA . ARG A 1 129 ? 67.850 33.266 155.301 1.00 59.76 115 ARG A CA 1
ATOM 871 C C . ARG A 1 129 ? 67.586 32.969 156.774 1.00 61.79 115 ARG A C 1
ATOM 872 O O . ARG A 1 129 ? 66.622 33.454 157.335 1.00 65.43 115 ARG A O 1
ATOM 880 N N . HIS A 1 130 ? 68.430 32.137 157.371 1.00 60.18 116 HIS A N 1
ATOM 881 C CA . HIS A 1 130 ? 68.450 31.925 158.814 1.00 61.98 116 HIS A CA 1
ATOM 882 C C . HIS A 1 130 ? 69.803 32.403 159.333 1.00 60.60 116 HIS A C 1
ATOM 883 O O . HIS A 1 130 ? 70.856 31.940 158.884 1.00 57.87 116 HIS A O 1
ATOM 890 N N . GLU A 1 131 ? 69.781 33.346 160.268 1.00 63.14 117 GLU A N 1
ATOM 891 C CA . GLU A 1 131 ? 71.018 34.005 160.657 1.00 62.56 117 GLU A CA 1
ATOM 892 C C . GLU A 1 131 ? 71.632 33.472 161.945 1.00 63.09 117 GLU A C 1
ATOM 893 O O . GLU A 1 131 ? 71.258 33.867 163.048 1.00 65.89 117 GLU A O 1
ATOM 899 N N . LEU A 1 132 ? 72.591 32.565 161.773 1.00 60.56 118 LEU A N 1
ATOM 900 C CA . LEU A 1 132 ? 73.245 31.909 162.893 1.00 60.88 118 LEU A CA 1
ATOM 901 C C . LEU A 1 132 ? 74.494 32.666 163.309 1.00 60.88 118 LEU A C 1
ATOM 902 O O . LEU A 1 132 ? 75.047 33.459 162.540 1.00 59.39 118 LEU A O 1
ATOM 907 N N . VAL A 1 133 ? 74.894 32.454 164.561 1.00 62.62 119 VAL A N 1
ATOM 908 C CA . VAL A 1 133 ? 76.129 32.989 165.095 1.00 63.36 119 VAL A CA 1
ATOM 909 C C . VAL A 1 133 ? 76.796 31.828 165.817 1.00 63.77 119 VAL A C 1
ATOM 910 O O . VAL A 1 133 ? 76.199 31.246 166.753 1.00 65.33 119 VAL A O 1
ATOM 914 N N . VAL A 1 134 ? 78.027 31.468 165.356 1.00 62.50 120 VAL A N 1
ATOM 915 C CA . VAL A 1 134 ? 78.778 30.404 166.008 1.00 63.31 120 VAL A CA 1
ATOM 916 C C . VAL A 1 134 ? 79.999 31.009 166.675 1.00 64.76 120 VAL A C 1
ATOM 917 O O . VAL A 1 134 ? 80.986 31.356 166.010 1.00 64.23 120 VAL A O 1
ATOM 921 N N . ASP A 1 135 ? 79.907 31.126 168.008 1.00 67.08 121 ASP A N 1
ATOM 922 C CA . ASP A 1 135 ? 80.943 31.721 168.837 1.00 68.89 121 ASP A CA 1
ATOM 923 C C . ASP A 1 135 ? 81.360 33.108 168.393 1.00 69.17 121 ASP A C 1
ATOM 924 O O . ASP A 1 135 ? 82.512 33.326 168.043 1.00 69.66 121 ASP A O 1
ATOM 929 N N . GLY A 1 136 ? 80.344 34.057 168.378 1.00 68.92 122 GLY A N 1
ATOM 930 C CA . GLY A 1 136 ? 80.569 35.459 168.033 1.00 69.60 122 GLY A CA 1
ATOM 931 C C . GLY A 1 136 ? 80.631 35.695 166.540 1.00 66.69 122 GLY A C 1
ATOM 932 O O . GLY A 1 136 ? 80.634 36.847 166.100 1.00 67.89 122 GLY A O 1
ATOM 933 N N . ILE A 1 137 ? 80.665 34.602 165.771 1.00 60.95 123 ILE A N 1
ATOM 934 C CA . ILE A 1 137 ? 80.896 34.643 164.321 1.00 58.37 123 ILE A CA 1
ATOM 935 C C . ILE A 1 137 ? 79.602 34.386 163.543 1.00 56.63 123 ILE A C 1
ATOM 936 O O . ILE A 1 137 ? 79.039 33.290 163.611 1.00 55.49 123 ILE A O 1
ATOM 941 N N . PRO A 1 138 ? 79.132 35.401 162.799 1.00 56.10 124 PRO A N 1
ATOM 942 C CA . PRO A 1 138 ? 77.961 35.235 161.939 1.00 55.12 124 PRO A CA 1
ATOM 943 C C . PRO A 1 138 ? 78.135 34.053 160.973 1.00 52.74 124 PRO A C 1
ATOM 944 O O . PRO A 1 138 ? 79.216 33.849 160.420 1.00 51.39 124 PRO A O 1
ATOM 956 N N . PRO A 1 140 ? 75.474 33.003 158.121 1.00 49.27 126 PRO A N 1
ATOM 957 C CA . PRO A 1 140 ? 74.259 32.944 157.282 1.00 48.93 126 PRO A CA 1
ATOM 958 C C . PRO A 1 140 ? 73.987 31.531 156.759 1.00 47.74 126 PRO A C 1
ATOM 959 O O . PRO A 1 140 ? 74.879 30.917 156.166 1.00 46.45 126 PRO A O 1
ATOM 963 N N . VAL A 1 141 ? 72.781 31.020 157.008 1.00 48.43 127 VAL A N 1
ATOM 964 C CA . VAL A 1 141 ? 72.330 29.746 156.439 1.00 47.84 127 VAL A CA 1
ATOM 965 C C . VAL A 1 141 ? 71.092 29.951 155.563 1.00 48.34 127 VAL A C 1
ATOM 966 O O . VAL A 1 141 ? 70.114 30.576 155.987 1.00 49.62 127 VAL A O 1
ATOM 970 N N . TYR A 1 142 ? 71.148 29.397 154.349 1.00 46.88 128 TYR A N 1
ATOM 971 C CA . TYR A 1 142 ? 70.068 29.503 153.373 1.00 47.35 128 TYR A CA 1
ATOM 972 C C . TYR A 1 142 ? 69.350 28.180 153.226 1.00 47.85 128 TYR A C 1
ATOM 973 O O . TYR A 1 142 ? 69.971 27.134 152.993 1.00 46.69 128 TYR A O 1
ATOM 982 N N . VAL A 1 143 ? 68.036 28.234 153.358 1.00 49.52 129 VAL A N 1
ATOM 983 C CA . VAL A 1 143 ? 67.220 27.028 153.328 1.00 51.14 129 VAL A CA 1
ATOM 984 C C . VAL A 1 143 ? 66.138 27.127 152.251 1.00 51.94 129 VAL A C 1
ATOM 985 O O . VAL A 1 143 ? 65.412 28.124 152.182 1.00 53.02 129 VAL A O 1
ATOM 989 N N . ARG A 1 144 ? 66.039 26.084 151.427 1.00 51.55 130 ARG A N 1
ATOM 990 C CA . ARG A 1 144 ? 65.063 26.030 150.339 1.00 52.49 130 ARG A CA 1
ATOM 991 C C . ARG A 1 144 ? 64.093 24.867 150.548 1.00 54.80 130 ARG A C 1
ATOM 992 O O . ARG A 1 144 ? 64.512 23.736 150.822 1.00 54.00 130 ARG A O 1
ATOM 1000 N N . ILE A 1 145 ? 62.799 25.158 150.420 1.00 58.13 131 ILE A N 1
ATOM 1001 C CA . ILE A 1 145 ? 61.756 24.184 150.756 1.00 62.00 131 ILE A CA 1
ATOM 1002 C C . ILE A 1 145 ? 61.017 23.723 149.492 1.00 63.80 131 ILE A C 1
ATOM 1003 O O . ILE A 1 145 ? 60.617 24.558 148.672 1.00 64.12 131 ILE A O 1
ATOM 1008 N N . PRO A 1 146 ? 60.840 22.393 149.326 1.00 65.24 132 PRO A N 1
ATOM 1009 C CA . PRO A 1 146 ? 59.997 21.877 148.249 1.00 67.27 132 PRO A CA 1
ATOM 1010 C C . PRO A 1 146 ? 58.526 22.351 148.333 1.00 71.52 132 PRO A C 1
ATOM 1011 O O . PRO A 1 146 ? 58.120 22.980 149.317 1.00 72.91 132 PRO A O 1
ATOM 1015 N N . GLU A 1 147 ? 57.751 22.036 147.296 1.00 73.59 133 GLU A N 1
ATOM 1016 C CA . GLU A 1 147 ? 56.388 22.536 147.119 1.00 77.57 133 GLU A CA 1
ATOM 1017 C C . GLU A 1 147 ? 55.386 21.773 147.985 1.00 81.55 133 GLU A C 1
ATOM 1018 O O . GLU A 1 147 ? 55.684 20.680 148.469 1.00 81.84 133 GLU A O 1
ATOM 1024 N N . GLY A 1 148 ? 54.201 22.358 148.174 1.00 85.25 134 GLY A N 1
ATOM 1025 C CA . GLY A 1 148 ? 53.116 21.746 148.968 1.00 89.74 134 GLY A CA 1
ATOM 1026 C C . GLY A 1 148 ? 53.434 21.595 150.452 1.00 90.10 134 GLY A C 1
ATOM 1027 O O . GLY A 1 148 ? 54.374 22.222 150.952 1.00 87.17 134 GLY A O 1
ATOM 1028 N N . PRO A 1 149 ? 52.656 20.758 151.176 1.00 94.02 135 PRO A N 1
ATOM 1029 C CA . PRO A 1 149 ? 52.923 20.549 152.602 1.00 94.55 135 PRO A CA 1
ATOM 1030 C C . PRO A 1 149 ? 54.205 19.719 152.886 1.00 91.11 135 PRO A C 1
ATOM 1031 O O . PRO A 1 149 ? 54.841 19.161 151.866 1.00 88.28 135 PRO A O 1
ATOM 1035 N N . GLY A 1 150 ? 54.481 19.656 154.267 1.00 91.54 136 GLY A N 1
ATOM 1036 C CA . GLY A 1 150 ? 55.604 18.839 154.735 1.00 88.84 136 GLY A CA 1
ATOM 1037 C C . GLY A 1 150 ? 55.225 17.938 155.903 1.00 92.39 136 GLY A C 1
ATOM 1038 O O . GLY A 1 150 ? 54.059 17.526 156.007 1.00 97.02 136 GLY A O 1
ATOM 1039 N N . PRO A 1 151 ? 56.200 17.618 156.791 1.00 90.64 137 PRO A N 1
ATOM 1040 C CA . PRO A 1 151 ? 57.621 18.027 156.732 1.00 85.53 137 PRO A CA 1
ATOM 1041 C C . PRO A 1 151 ? 58.441 17.398 155.596 1.00 82.02 137 PRO A C 1
ATOM 1042 O O . PRO A 1 151 ? 57.986 16.464 154.917 1.00 83.48 137 PRO A O 1
ATOM 1046 N N . HIS A 1 152 ? 59.656 17.917 155.415 1.00 77.56 138 HIS A N 1
ATOM 1047 C CA . HIS A 1 152 ? 60.499 17.551 154.276 1.00 73.93 138 HIS A CA 1
ATOM 1048 C C . HIS A 1 152 ? 61.886 17.047 154.691 1.00 70.74 138 HIS A C 1
ATOM 1049 O O . HIS A 1 152 ? 62.536 17.631 155.613 1.00 69.96 138 HIS A O 1
ATOM 1056 N N . PRO A 1 153 ? 62.361 15.965 154.016 1.00 69.58 139 PRO A N 1
ATOM 1057 C CA . PRO A 1 153 ? 63.783 15.642 154.203 1.00 66.39 139 PRO A CA 1
ATOM 1058 C C . PRO A 1 153 ? 64.653 16.850 153.801 1.00 62.13 139 PRO A C 1
ATOM 1059 O O . PRO A 1 153 ? 64.187 17.729 153.076 1.00 61.26 139 PRO A O 1
ATOM 1063 N N . ALA A 1 154 ? 65.883 16.918 154.302 1.00 59.79 140 ALA A N 1
ATOM 1064 C CA . ALA A 1 154 ? 66.779 18.010 153.929 1.00 56.36 140 ALA A CA 1
ATOM 1065 C C . ALA A 1 154 ? 68.177 17.518 153.626 1.00 53.90 140 ALA A C 1
ATOM 1066 O O . ALA A 1 154 ? 68.667 16.564 154.248 1.00 54.37 140 ALA A O 1
ATOM 1068 N N . VAL A 1 155 ? 68.800 18.193 152.657 1.00 51.19 141 VAL A N 1
ATOM 1069 C CA . VAL A 1 155 ? 70.188 17.990 152.326 1.00 48.68 141 VAL A CA 1
ATOM 1070 C C . VAL A 1 155 ? 70.987 19.250 152.647 1.00 47.16 141 VAL A C 1
ATOM 1071 O O . VAL A 1 155 ? 70.790 20.314 152.049 1.00 46.99 141 VAL A O 1
ATOM 1075 N N . ILE A 1 156 ? 71.916 19.096 153.575 1.00 46.31 142 ILE A N 1
ATOM 1076 C CA . ILE A 1 156 ? 72.959 20.065 153.814 1.00 44.41 142 ILE A CA 1
ATOM 1077 C C . ILE A 1 156 ? 73.999 19.883 152.722 1.00 42.97 142 ILE A C 1
ATOM 1078 O O . ILE A 1 156 ? 74.495 18.767 152.507 1.00 43.08 142 ILE A O 1
ATOM 1091 N N . LEU A 1 158 ? 77.736 21.164 151.213 1.00 39.70 144 LEU A N 1
ATOM 1092 C CA . LEU A 1 158 ? 78.981 21.763 151.678 1.00 39.12 144 LEU A CA 1
ATOM 1093 C C . LEU A 1 158 ? 79.836 22.207 150.507 1.00 37.93 144 LEU A C 1
ATOM 1094 O O . LEU A 1 158 ? 80.074 21.437 149.568 1.00 36.87 144 LEU A O 1
ATOM 1099 N N . GLY A 1 159 ? 80.298 23.453 150.567 1.00 37.49 145 GLY A N 1
ATOM 1100 C CA . GLY A 1 159 ? 81.190 23.979 149.534 1.00 36.63 145 GLY A CA 1
ATOM 1101 C C . GLY A 1 159 ? 82.593 23.441 149.731 1.00 36.31 145 GLY A C 1
ATOM 1102 O O . GLY A 1 159 ? 82.842 22.684 150.661 1.00 36.46 145 GLY A O 1
ATOM 1103 N N . GLY A 1 160 ? 83.522 23.856 148.874 1.00 35.91 146 GLY A N 1
ATOM 1104 C CA . GLY A 1 160 ? 84.877 23.346 148.934 1.00 35.60 146 GLY A CA 1
ATOM 1105 C C . GLY A 1 160 ? 85.908 24.425 149.166 1.00 36.63 146 GLY A C 1
ATOM 1106 O O . GLY A 1 160 ? 85.673 25.403 149.894 1.00 36.67 146 GLY A O 1
ATOM 1107 N N . LEU A 1 161 ? 87.059 24.251 148.538 1.00 36.71 147 LEU A N 1
ATOM 1108 C CA . LEU A 1 161 ? 88.096 25.249 148.591 1.00 38.03 147 LEU A CA 1
ATOM 1109 C C . LEU A 1 161 ? 87.536 26.589 148.115 1.00 38.59 147 LEU A C 1
ATOM 1110 O O . LEU A 1 161 ? 87.673 27.589 148.791 1.00 39.32 147 LEU A O 1
ATOM 1115 N N . GLU A 1 162 ? 86.884 26.609 146.951 1.00 38.86 148 GLU A N 1
ATOM 1116 C CA . GLU A 1 162 ? 86.378 27.870 146.388 1.00 39.26 148 GLU A CA 1
ATOM 1117 C C . GLU A 1 162 ? 84.871 27.850 146.196 1.00 37.86 148 GLU A C 1
ATOM 1118 O O . GLU A 1 162 ? 84.252 28.910 146.156 1.00 38.45 148 GLU A O 1
ATOM 1124 N N . SER A 1 163 ? 84.285 26.660 146.047 1.00 36.69 149 SER A N 1
ATOM 1125 C CA . SER A 1 163 ? 82.819 26.524 146.018 1.00 36.12 149 SER A CA 1
ATOM 1126 C C . SER A 1 163 ? 82.219 27.091 147.294 1.00 35.57 149 SER A C 1
ATOM 1127 O O . SER A 1 163 ? 82.681 26.771 148.388 1.00 36.01 149 SER A O 1
ATOM 1130 N N . THR A 1 164 ? 81.224 27.959 147.169 1.00 37.27 150 THR A N 1
ATOM 1131 C CA . THR A 1 164 ? 80.558 28.515 148.361 1.00 37.41 150 THR A CA 1
ATOM 1132 C C . THR A 1 164 ? 79.050 28.311 148.231 1.00 37.59 150 THR A C 1
ATOM 1133 O O . THR A 1 164 ? 78.596 27.744 147.225 1.00 37.85 150 THR A O 1
ATOM 1137 N N . LYS A 1 165 ? 78.276 28.766 149.220 1.00 37.46 151 LYS A N 1
ATOM 1138 C CA . LYS A 1 165 ? 76.823 28.505 149.258 1.00 37.39 151 LYS A CA 1
ATOM 1139 C C . LYS A 1 165 ? 76.068 29.032 148.040 1.00 37.47 151 LYS A C 1
ATOM 1140 O O . LYS A 1 165 ? 75.047 28.471 147.646 1.00 38.02 151 LYS A O 1
ATOM 1146 N N . GLU A 1 166 ? 76.590 30.103 147.450 1.00 37.52 152 GLU A N 1
ATOM 1147 C CA . GLU A 1 166 ? 76.011 30.714 146.253 1.00 38.12 152 GLU A CA 1
ATOM 1148 C C . GLU A 1 166 ? 76.140 29.845 144.990 1.00 37.76 152 GLU A C 1
ATOM 1149 O O . GLU A 1 166 ? 75.441 30.049 144.007 1.00 37.79 152 GLU A O 1
ATOM 1155 N N . GLU A 1 167 ? 77.018 28.856 145.035 1.00 37.63 153 GLU A N 1
ATOM 1156 C CA . GLU A 1 167 ? 77.413 28.125 143.827 1.00 37.57 153 GLU A CA 1
ATOM 1157 C C . GLU A 1 167 ? 76.501 26.955 143.444 1.00 37.55 153 GLU A C 1
ATOM 1158 O O . GLU A 1 167 ? 76.360 26.636 142.251 1.00 38.02 153 GLU A O 1
ATOM 1164 N N . SER A 1 168 ? 75.858 26.353 144.442 1.00 37.45 154 SER A N 1
ATOM 1165 C CA . SER A 1 168 ? 75.203 25.039 144.296 1.00 37.78 154 SER A CA 1
ATOM 1166 C C . SER A 1 168 ? 73.769 25.018 143.740 1.00 38.11 154 SER A C 1
ATOM 1167 O O . SER A 1 168 ? 73.104 23.982 143.748 1.00 38.92 154 SER A O 1
ATOM 1170 N N . PHE A 1 169 ? 73.309 26.158 143.246 1.00 38.44 155 PHE A N 1
ATOM 1171 C CA . PHE A 1 169 ? 71.959 26.309 142.704 1.00 39.58 155 PHE A CA 1
ATOM 1172 C C . PHE A 1 169 ? 71.483 25.124 141.834 1.00 39.78 155 PHE A C 1
ATOM 1173 O O . PHE A 1 169 ? 70.337 24.666 141.973 1.00 40.22 155 PHE A O 1
ATOM 1181 N N . GLN A 1 170 ? 72.361 24.620 140.967 1.00 39.08 156 GLN A N 1
ATOM 1182 C CA . GLN A 1 170 ? 71.981 23.542 140.044 1.00 40.50 156 GLN A CA 1
ATOM 1183 C C . GLN A 1 170 ? 71.757 22.210 140.727 1.00 39.94 156 GLN A C 1
ATOM 1184 O O . GLN A 1 170 ? 70.769 21.535 140.449 1.00 39.62 156 GLN A O 1
ATOM 1198 N N . GLU A 1 172 ? 71.071 21.972 143.862 1.00 40.37 158 GLU A N 1
ATOM 1199 C CA . GLU A 1 172 ? 69.885 22.216 144.696 1.00 41.04 158 GLU A CA 1
ATOM 1200 C C . GLU A 1 172 ? 68.604 21.825 143.960 1.00 41.83 158 GLU A C 1
ATOM 1201 O O . GLU A 1 172 ? 67.826 20.992 144.436 1.00 42.70 158 GLU A O 1
ATOM 1207 N N . ASN A 1 173 ? 68.411 22.416 142.784 1.00 41.39 159 ASN A N 1
ATOM 1208 C CA . ASN A 1 173 ? 67.197 22.229 141.989 1.00 42.53 159 ASN A CA 1
ATOM 1209 C C . ASN A 1 173 ? 66.863 20.777 141.653 1.00 42.79 159 ASN A C 1
ATOM 1210 O O . ASN A 1 173 ? 65.689 20.407 141.657 1.00 44.64 159 ASN A O 1
ATOM 1215 N N . LEU A 1 174 ? 67.894 19.971 141.383 1.00 41.29 160 LEU A N 1
ATOM 1216 C CA . LEU A 1 174 ? 67.755 18.525 141.235 1.00 40.97 160 LEU A CA 1
ATOM 1217 C C . LEU A 1 174 ? 67.161 17.833 142.468 1.00 42.87 160 LEU A C 1
ATOM 1218 O O . LEU A 1 174 ? 66.287 16.970 142.340 1.00 44.25 160 LEU A O 1
ATOM 1223 N N . VAL A 1 175 ? 67.657 18.183 143.654 1.00 43.08 161 VAL A N 1
ATOM 1224 C CA . VAL A 1 175 ? 67.195 17.544 144.878 1.00 44.56 161 VAL A CA 1
ATOM 1225 C C . VAL A 1 175 ? 65.826 18.091 145.326 1.00 46.39 161 VAL A C 1
ATOM 1226 O O . VAL A 1 175 ? 64.979 17.326 145.787 1.00 48.11 161 VAL A O 1
ATOM 1230 N N . LEU A 1 176 ? 65.619 19.401 145.158 1.00 46.07 162 LEU A N 1
ATOM 1231 C CA . LEU A 1 176 ? 64.309 20.045 145.374 1.00 48.93 162 LEU A CA 1
ATOM 1232 C C . LEU A 1 176 ? 63.205 19.541 144.432 1.00 50.80 162 LEU A C 1
ATOM 1233 O O . LEU A 1 176 ? 62.024 19.513 144.813 1.00 53.35 162 LEU A O 1
ATOM 1238 N N . ASP A 1 177 ? 63.593 19.183 143.203 1.00 50.05 163 ASP A N 1
ATOM 1239 C CA . ASP A 1 177 ? 62.715 18.499 142.253 1.00 51.95 163 ASP A CA 1
ATOM 1240 C C . ASP A 1 177 ? 62.329 17.134 142.784 1.00 53.11 163 ASP A C 1
ATOM 1241 O O . ASP A 1 177 ? 61.264 16.606 142.454 1.00 55.19 163 ASP A O 1
ATOM 1246 N N . ARG A 1 178 ? 63.210 16.554 143.591 1.00 52.11 164 ARG A N 1
ATOM 1247 C CA . ARG A 1 178 ? 62.987 15.206 144.088 1.00 53.55 164 ARG A CA 1
ATOM 1248 C C . ARG A 1 178 ? 62.485 15.136 145.542 1.00 55.39 164 ARG A C 1
ATOM 1249 O O . ARG A 1 178 ? 62.577 14.087 146.184 1.00 56.40 164 ARG A O 1
ATOM 1257 N N . GLY A 1 179 ? 61.960 16.256 146.040 1.00 56.02 165 GLY A N 1
ATOM 1258 C CA . GLY A 1 179 ? 61.253 16.290 147.338 1.00 59.43 165 GLY A CA 1
ATOM 1259 C C . GLY A 1 179 ? 62.101 16.385 148.597 1.00 59.04 165 GLY A C 1
ATOM 1260 O O . GLY A 1 179 ? 61.724 15.858 149.643 1.00 61.75 165 GLY A O 1
ATOM 1269 N N . ALA A 1 181 ? 64.438 19.223 150.957 1.00 55.07 167 ALA A N 1
ATOM 1270 C CA . ALA A 1 181 ? 64.954 20.550 151.298 1.00 53.83 167 ALA A CA 1
ATOM 1271 C C . ALA A 1 181 ? 66.476 20.630 151.105 1.00 50.42 167 ALA A C 1
ATOM 1272 O O . ALA A 1 181 ? 67.167 19.603 151.030 1.00 49.12 167 ALA A O 1
ATOM 1274 N N . THR A 1 182 ? 66.989 21.851 151.018 1.00 49.14 168 THR A N 1
ATOM 1275 C CA . THR A 1 182 ? 68.444 22.069 150.915 1.00 46.77 168 THR A CA 1
ATOM 1276 C C . THR A 1 182 ? 68.867 23.159 151.881 1.00 47.06 168 THR A C 1
ATOM 1277 O O . THR A 1 182 ? 68.099 24.096 152.125 1.00 47.82 168 THR A O 1
ATOM 1281 N N . ALA A 1 183 ? 70.083 23.028 152.422 1.00 45.86 169 ALA A N 1
ATOM 1282 C CA . ALA A 1 183 ? 70.653 24.050 153.307 1.00 46.56 169 ALA A CA 1
ATOM 1283 C C . ALA A 1 183 ? 72.123 24.293 152.971 1.00 44.52 169 ALA A C 1
ATOM 1284 O O . ALA A 1 183 ? 72.907 23.347 152.836 1.00 44.29 169 ALA A O 1
ATOM 1286 N N . THR A 1 184 ? 72.484 25.566 152.829 1.00 43.76 170 THR A N 1
ATOM 1287 C CA . THR A 1 184 ? 73.846 25.953 152.451 1.00 41.57 170 THR A CA 1
ATOM 1288 C C . THR A 1 184 ? 74.403 27.009 153.412 1.00 41.56 170 THR A C 1
ATOM 1289 O O . THR A 1 184 ? 73.646 27.779 154.017 1.00 43.12 170 THR A O 1
ATOM 1293 N N . PHE A 1 185 ? 75.726 27.018 153.564 1.00 40.15 171 PHE A N 1
ATOM 1294 C CA . PHE A 1 185 ? 76.416 27.922 154.494 1.00 40.15 171 PHE A CA 1
ATOM 1295 C C . PHE A 1 185 ? 77.900 27.916 154.173 1.00 39.10 171 PHE A C 1
ATOM 1296 O O . PHE A 1 185 ? 78.380 27.045 153.420 1.00 38.47 171 PHE A O 1
ATOM 1304 N N . ASP A 1 186 ? 78.624 28.894 154.721 1.00 39.18 172 ASP A N 1
ATOM 1305 C CA . ASP A 1 186 ? 80.076 29.017 154.509 1.00 37.59 172 ASP A CA 1
ATOM 1306 C C . ASP A 1 186 ? 80.785 28.752 155.842 1.00 38.56 172 ASP A C 1
ATOM 1307 O O . ASP A 1 186 ? 80.567 29.474 156.800 1.00 39.26 172 ASP A O 1
ATOM 1312 N N . GLY A 1 187 ? 81.618 27.722 155.883 1.00 38.52 173 GLY A N 1
ATOM 1313 C CA . GLY A 1 187 ? 82.320 27.336 157.089 1.00 40.51 173 GLY A CA 1
ATOM 1314 C C . GLY A 1 187 ? 83.716 27.916 157.133 1.00 40.39 173 GLY A C 1
ATOM 1315 O O . GLY A 1 187 ? 84.056 28.762 156.301 1.00 39.83 173 GLY A O 1
ATOM 1316 N N . PRO A 1 188 ? 84.536 27.467 158.098 1.00 41.69 174 PRO A N 1
ATOM 1317 C CA . PRO A 1 188 ? 85.894 27.999 158.240 1.00 41.73 174 PRO A CA 1
ATOM 1318 C C . PRO A 1 188 ? 86.672 27.955 156.935 1.00 40.48 174 PRO A C 1
ATOM 1319 O O . PRO A 1 188 ? 86.700 26.928 156.254 1.00 40.26 174 PRO A O 1
ATOM 1323 N N . GLY A 1 189 ? 87.269 29.093 156.594 1.00 40.41 175 GLY A N 1
ATOM 1324 C CA . GLY A 1 189 ? 88.143 29.221 155.433 1.00 40.10 175 GLY A CA 1
ATOM 1325 C C . GLY A 1 189 ? 87.374 29.438 154.159 1.00 39.49 175 GLY A C 1
ATOM 1326 O O . GLY A 1 189 ? 87.974 29.571 153.095 1.00 39.35 175 GLY A O 1
ATOM 1327 N N . GLN A 1 190 ? 86.046 29.479 154.261 1.00 39.03 176 GLN A N 1
ATOM 1328 C CA . GLN A 1 190 ? 85.185 29.566 153.079 1.00 38.51 176 GLN A CA 1
ATOM 1329 C C . GLN A 1 190 ? 84.409 30.857 153.064 1.00 39.13 176 GLN A C 1
ATOM 1330 O O . GLN A 1 190 ? 83.958 31.336 154.112 1.00 40.30 176 GLN A O 1
ATOM 1336 N N . GLY A 1 191 ? 84.277 31.422 151.871 1.00 35.23 177 GLY A N 1
ATOM 1337 C CA . GLY A 1 191 ? 83.309 32.461 151.597 1.00 36.69 177 GLY A CA 1
ATOM 1338 C C . GLY A 1 191 ? 83.281 33.562 152.623 1.00 38.71 177 GLY A C 1
ATOM 1339 O O . GLY A 1 191 ? 84.291 34.242 152.839 1.00 39.40 177 GLY A O 1
ATOM 1340 N N . GLU A 1 192 ? 82.119 33.716 153.255 1.00 39.82 178 GLU A N 1
ATOM 1341 C CA . GLU A 1 192 ? 81.842 34.815 154.163 1.00 41.68 178 GLU A CA 1
ATOM 1342 C C . GLU A 1 192 ? 82.542 34.663 155.497 1.00 42.89 178 GLU A C 1
ATOM 1343 O O . GLU A 1 192 ? 82.733 35.653 156.217 1.00 43.38 178 GLU A O 1
ATOM 1357 N N . PHE A 1 194 ? 85.594 33.312 155.819 1.00 42.61 180 PHE A N 1
ATOM 1358 C CA . PHE A 1 194 ? 87.051 33.417 155.623 1.00 42.98 180 PHE A CA 1
ATOM 1359 C C . PHE A 1 194 ? 87.695 34.579 156.391 1.00 44.43 180 PHE A C 1
ATOM 1360 O O . PHE A 1 194 ? 88.793 34.453 156.935 1.00 44.62 180 PHE A O 1
ATOM 1368 N N . GLU A 1 195 ? 87.004 35.714 156.381 1.00 45.56 181 GLU A N 1
ATOM 1369 C CA . GLU A 1 195 ? 87.338 36.914 157.152 1.00 47.13 181 GLU A CA 1
ATOM 1370 C C . GLU A 1 195 ? 87.604 36.620 158.637 1.00 48.26 181 GLU A C 1
ATOM 1371 O O . GLU A 1 195 ? 88.542 37.150 159.240 1.00 49.09 181 GLU A O 1
ATOM 1377 N N . TYR A 1 196 ? 86.776 35.760 159.216 1.00 48.01 182 TYR A N 1
ATOM 1378 C CA . TYR A 1 196 ? 86.813 35.482 160.646 1.00 49.07 182 TYR A CA 1
ATOM 1379 C C . TYR A 1 196 ? 87.605 34.238 161.017 1.00 48.80 182 TYR A C 1
ATOM 1380 O O . TYR A 1 196 ? 88.035 34.078 162.169 1.00 49.53 182 TYR A O 1
ATOM 1389 N N . LYS A 1 197 ? 87.761 33.334 160.062 1.00 46.96 183 LYS A N 1
ATOM 1390 C CA . LYS A 1 197 ? 88.289 32.025 160.389 1.00 46.83 183 LYS A CA 1
ATOM 1391 C C . LYS A 1 197 ? 88.897 31.363 159.165 1.00 45.18 183 LYS A C 1
ATOM 1392 O O . LYS A 1 197 ? 88.188 31.043 158.211 1.00 44.19 183 LYS A O 1
ATOM 1398 N N . ARG A 1 198 ? 90.217 31.164 159.200 1.00 45.15 184 ARG A N 1
ATOM 1399 C CA . ARG A 1 198 ? 90.901 30.376 158.184 1.00 43.82 184 ARG A CA 1
ATOM 1400 C C . ARG A 1 198 ? 90.450 28.923 158.297 1.00 43.35 184 ARG A C 1
ATOM 1401 O O . ARG A 1 198 ? 89.746 28.546 159.254 1.00 43.52 184 ARG A O 1
ATOM 1409 N N . ILE A 1 199 ? 90.839 28.120 157.309 1.00 42.17 185 ILE A N 1
ATOM 1410 C CA . ILE A 1 199 ? 90.491 26.698 157.279 1.00 41.72 185 ILE A CA 1
ATOM 1411 C C . ILE A 1 199 ? 90.838 26.039 158.641 1.00 43.12 185 ILE A C 1
ATOM 1412 O O . ILE A 1 199 ? 91.828 26.414 159.281 1.00 43.49 185 ILE A O 1
ATOM 1417 N N . ALA A 1 200 ? 89.995 25.103 159.093 1.00 43.53 186 ALA A N 1
ATOM 1418 C CA . ALA A 1 200 ? 90.083 24.561 160.465 1.00 45.20 186 ALA A CA 1
ATOM 1419 C C . ALA A 1 200 ? 89.919 23.051 160.553 1.00 44.97 186 ALA A C 1
ATOM 1420 O O . ALA A 1 200 ? 89.487 22.403 159.597 1.00 43.94 186 ALA A O 1
ATOM 1422 N N . GLY A 1 201 ? 90.258 22.508 161.717 1.00 45.76 187 GLY A N 1
ATOM 1423 C CA . GLY A 1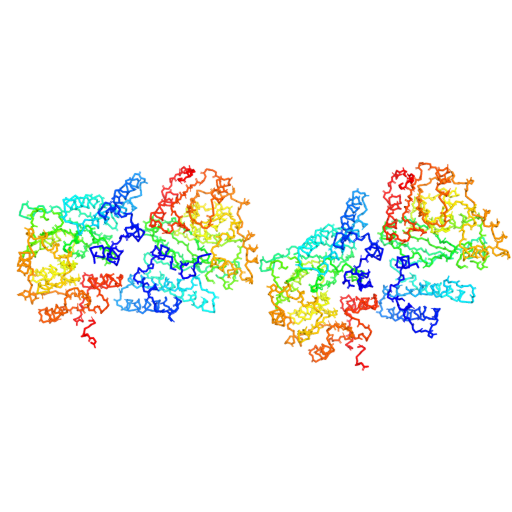 201 ? 90.264 21.060 161.943 1.00 45.99 187 GLY A CA 1
ATOM 1424 C C . GLY A 1 201 ? 88.986 20.501 162.532 1.00 46.56 187 GLY A C 1
ATOM 1425 O O . GLY A 1 201 ? 88.881 19.301 162.769 1.00 46.51 187 GLY A O 1
ATOM 1426 N N . ASP A 1 202 ? 88.012 21.379 162.739 1.00 46.67 188 ASP A N 1
ATOM 1427 C CA . ASP A 1 202 ? 86.769 21.010 163.387 1.00 48.83 188 ASP A CA 1
ATOM 1428 C C . ASP A 1 202 ? 85.547 21.489 162.595 1.00 47.89 188 ASP A C 1
ATOM 1429 O O . ASP A 1 202 ? 84.625 22.095 163.158 1.00 49.07 188 ASP A O 1
ATOM 1434 N N . TYR A 1 203 ? 85.528 21.209 161.294 1.00 46.64 189 TYR A N 1
ATOM 1435 C CA . TYR A 1 203 ? 84.404 21.621 160.457 1.00 45.78 189 TYR A CA 1
ATOM 1436 C C . TYR A 1 203 ? 83.107 20.946 160.903 1.00 47.49 189 TYR A C 1
ATOM 1437 O O . TYR A 1 203 ? 82.027 21.526 160.752 1.00 47.48 189 TYR A O 1
ATOM 1446 N N . GLU A 1 204 ? 83.233 19.738 161.470 1.00 48.90 190 GLU A N 1
ATOM 1447 C CA . GLU A 1 204 ? 82.100 18.958 161.975 1.00 50.81 190 GLU A CA 1
ATOM 1448 C C . GLU A 1 204 ? 81.233 19.772 162.940 1.00 53.02 190 GLU A C 1
ATOM 1449 O O . GLU A 1 204 ? 80.020 19.552 163.057 1.00 54.18 190 GLU A O 1
ATOM 1455 N N . LYS A 1 205 ? 81.881 20.713 163.622 1.00 53.74 191 LYS A N 1
ATOM 1456 C CA . LYS A 1 205 ? 81.225 21.630 164.531 1.00 55.41 191 LYS A CA 1
ATOM 1457 C C . LYS A 1 205 ? 80.177 22.496 163.829 1.00 54.60 191 LYS A C 1
ATOM 1458 O O . LYS A 1 205 ? 79.048 22.608 164.308 1.00 55.60 191 LYS A O 1
ATOM 1464 N N . TYR A 1 206 ? 80.552 23.075 162.683 1.00 53.03 192 TYR A N 1
ATOM 1465 C CA . TYR A 1 206 ? 79.684 23.994 161.930 1.00 52.23 192 TYR A CA 1
ATOM 1466 C C . TYR A 1 206 ? 78.567 23.249 161.191 1.00 51.78 192 TYR A C 1
ATOM 1467 O O . TYR A 1 206 ? 77.434 23.740 161.112 1.00 51.61 192 TYR A O 1
ATOM 1476 N N . THR A 1 207 ? 78.884 22.059 160.673 1.00 51.16 193 THR A N 1
ATOM 1477 C CA . THR A 1 207 ? 77.854 21.182 160.097 1.00 51.34 193 THR A CA 1
ATOM 1478 C C . THR A 1 207 ? 76.764 20.891 161.129 1.00 53.92 193 THR A C 1
ATOM 1479 O O . THR A 1 207 ? 75.588 21.118 160.851 1.00 54.16 193 THR A O 1
ATOM 1483 N N . SER A 1 208 ? 77.174 20.421 162.317 1.00 56.15 194 SER A N 1
ATOM 1484 C CA . SER A 1 208 ? 76.268 20.049 163.404 1.00 59.20 194 SER A CA 1
ATOM 1485 C C . SER A 1 208 ? 75.402 21.213 163.862 1.00 60.65 194 SER A C 1
ATOM 1486 O O . SER A 1 208 ? 74.206 20.934 164.434 1.00 62.86 194 SER A O 1
ATOM 1489 N N . ALA A 1 209 ? 75.919 22.469 163.655 1.00 60.00 195 ALA A N 1
ATOM 1490 C CA . ALA A 1 209 ? 75.121 23.629 163.974 1.00 61.20 195 ALA A CA 1
ATOM 1491 C C . ALA A 1 209 ? 74.081 23.798 162.971 1.00 60.44 195 ALA A C 1
ATOM 1492 O O . ALA A 1 209 ? 72.947 24.155 163.368 1.00 62.45 195 ALA A O 1
ATOM 1494 N N . VAL A 1 210 ? 74.449 23.518 161.702 1.00 59.34 196 VAL A N 1
ATOM 1495 C CA . VAL A 1 210 ? 73.466 23.600 160.673 1.00 58.46 196 VAL A CA 1
ATOM 1496 C C . VAL A 1 210 ? 72.361 22.561 160.872 1.00 60.61 196 VAL A C 1
ATOM 1497 O O . VAL A 1 210 ? 71.164 22.892 160.832 1.00 62.06 196 VAL A O 1
ATOM 1501 N N . VAL A 1 211 ? 72.763 21.349 161.188 1.00 61.23 197 VAL A N 1
ATOM 1502 C CA . VAL A 1 211 ? 71.827 20.314 161.688 1.00 63.12 197 VAL A CA 1
ATOM 1503 C C . VAL A 1 211 ? 70.965 20.774 162.857 1.00 65.25 197 VAL A C 1
ATOM 1504 O O . VAL A 1 211 ? 69.760 20.500 162.862 1.00 67.05 197 VAL A O 1
ATOM 1508 N N . ASP A 1 212 ? 71.579 21.435 163.854 1.00 66.17 198 ASP A N 1
ATOM 1509 C CA . ASP A 1 212 ? 70.839 21.953 165.038 1.00 68.06 198 ASP A CA 1
ATOM 1510 C C . ASP A 1 212 ? 69.596 22.735 164.595 1.00 67.84 198 ASP A C 1
ATOM 1511 O O . ASP A 1 212 ? 68.464 22.408 164.994 1.00 70.13 198 ASP A O 1
ATOM 1516 N N . LEU A 1 213 ? 69.824 23.750 163.737 1.00 65.55 199 LEU A N 1
ATOM 1517 C CA . LEU A 1 213 ? 68.751 24.570 163.191 1.00 64.96 199 LEU A CA 1
ATOM 1518 C C . LEU A 1 213 ? 67.686 23.740 162.461 1.00 65.21 199 LEU A C 1
ATOM 1519 O O . LEU A 1 213 ? 66.473 23.973 162.627 1.00 66.80 199 LEU A O 1
ATOM 1524 N N . LEU A 1 214 ? 68.144 22.764 161.678 1.00 63.56 200 LEU A N 1
ATOM 1525 C CA . LEU A 1 214 ? 67.230 21.908 160.924 1.00 64.19 200 LEU A CA 1
ATOM 1526 C C . LEU A 1 214 ? 66.379 21.042 161.850 1.00 67.12 200 LEU A C 1
ATOM 1527 O O . LEU A 1 214 ? 65.190 20.848 161.590 1.00 68.56 200 LEU A O 1
ATOM 1532 N N . THR A 1 215 ? 66.993 20.558 162.937 1.00 68.42 201 THR A N 1
ATOM 1533 C CA . THR A 1 215 ? 66.321 19.795 163.980 1.00 71.15 201 THR A CA 1
ATOM 1534 C C . THR A 1 215 ? 65.244 20.642 164.670 1.00 73.15 201 THR A C 1
ATOM 1535 O O . THR A 1 215 ? 64.203 20.126 165.073 1.00 75.18 201 THR A O 1
ATOM 1539 N N . LYS A 1 216 ? 65.500 21.944 164.774 1.00 72.51 202 LYS A N 1
ATOM 1540 C CA . LYS A 1 216 ? 64.601 22.893 165.423 1.00 74.25 202 LYS A CA 1
ATOM 1541 C C . LYS A 1 216 ? 63.433 23.318 164.507 1.00 74.12 202 LYS A C 1
ATOM 1542 O O . LYS A 1 216 ? 62.297 23.439 164.959 1.00 76.13 202 LYS A O 1
ATOM 1548 N N . LEU A 1 217 ? 63.711 23.527 163.218 1.00 72.65 203 LEU A N 1
ATOM 1549 C CA . LEU A 1 217 ? 62.677 23.932 162.246 1.00 72.44 203 LEU A CA 1
ATOM 1550 C C . LEU A 1 217 ? 61.713 22.792 161.940 1.00 73.64 203 LEU A C 1
ATOM 1551 O O . LEU A 1 217 ? 62.134 21.676 161.588 1.00 73.03 203 LEU A O 1
ATOM 1556 N N . GLU A 1 218 ? 60.421 23.087 162.086 1.00 75.56 204 GLU A N 1
ATOM 1557 C CA . GLU A 1 218 ? 59.389 22.046 162.091 1.00 78.04 204 GLU A CA 1
ATOM 1558 C C . GLU A 1 218 ? 59.065 21.513 160.703 1.00 77.02 204 GLU A C 1
ATOM 1559 O O . GLU A 1 218 ? 58.512 20.411 160.569 1.00 78.61 204 GLU A O 1
ATOM 1565 N N . ALA A 1 219 ? 59.427 22.296 159.680 1.00 74.97 205 ALA A N 1
ATOM 1566 C CA . ALA A 1 219 ? 59.167 21.934 158.279 1.00 73.56 205 ALA A CA 1
ATOM 1567 C C . ALA A 1 219 ? 60.142 20.853 157.727 1.00 72.23 205 ALA A C 1
ATOM 1568 O O . ALA A 1 219 ? 60.036 20.431 156.560 1.00 70.58 205 ALA A O 1
ATOM 1570 N N . ILE A 1 220 ? 61.077 20.402 158.567 1.00 72.25 206 ILE A N 1
ATOM 1571 C CA . ILE A 1 220 ? 62.108 19.428 158.152 1.00 70.72 206 ILE A CA 1
ATOM 1572 C C . ILE A 1 220 ? 62.035 18.134 158.993 1.00 72.83 206 ILE A C 1
ATOM 1573 O O . ILE A 1 220 ? 61.727 18.209 160.325 1.00 74.03 206 ILE A O 1
ATOM 1578 N N . ARG A 1 221 ? 62.284 16.968 158.239 1.00 72.17 207 ARG A N 1
ATOM 1579 C CA . ARG A 1 221 ? 62.229 15.672 158.931 1.00 74.65 207 ARG A CA 1
ATOM 1580 C C . ARG A 1 221 ? 63.548 15.410 159.743 1.00 73.72 207 ARG A C 1
ATOM 1581 O O . ARG A 1 221 ? 64.641 15.215 159.136 1.00 71.39 207 ARG A O 1
ATOM 1589 N N . ASN A 1 222 ? 63.450 15.424 161.110 1.00 75.86 208 ASN A N 1
ATOM 1590 C CA . ASN A 1 222 ? 64.663 15.292 161.975 1.00 75.93 208 ASN A CA 1
ATOM 1591 C C . ASN A 1 222 ? 65.482 14.018 161.777 1.00 76.34 208 ASN A C 1
ATOM 1592 O O . ASN A 1 222 ? 66.756 14.066 161.933 1.00 75.06 208 ASN A O 1
ATOM 1597 N N . ASP A 1 223 ? 64.808 12.915 161.385 1.00 76.14 209 ASP A N 1
ATOM 1598 C CA . ASP A 1 223 ? 65.515 11.672 161.111 1.00 77.13 209 ASP A CA 1
ATOM 1599 C C . ASP A 1 223 ? 65.732 11.460 159.634 1.00 74.76 209 ASP A C 1
ATOM 1600 O O . ASP A 1 223 ? 66.067 10.363 159.172 1.00 76.57 209 ASP A O 1
ATOM 1605 N N . ALA A 1 224 ? 65.571 12.679 158.871 1.00 71.63 210 ALA A N 1
ATOM 1606 C CA . ALA A 1 224 ? 65.822 12.579 157.411 1.00 68.91 210 ALA A CA 1
ATOM 1607 C C . ALA A 1 224 ? 66.751 13.693 156.893 1.00 65.66 210 ALA A C 1
ATOM 1608 O O . ALA A 1 224 ? 66.427 14.405 155.879 1.00 64.44 210 ALA A O 1
ATOM 1610 N N . ILE A 1 225 ? 67.914 13.871 157.560 1.00 64.04 211 ILE A N 1
ATOM 1611 C CA . ILE A 1 225 ? 68.901 14.919 157.132 1.00 61.29 211 ILE A CA 1
ATOM 1612 C C . ILE A 1 225 ? 70.251 14.323 156.714 1.00 59.83 211 ILE A C 1
ATOM 1613 O O . ILE A 1 225 ? 70.969 13.753 157.537 1.00 61.61 211 ILE A O 1
ATOM 1618 N N . GLY A 1 226 ? 70.567 14.448 155.427 1.00 57.91 212 GLY A N 1
ATOM 1619 C CA . GLY A 1 226 ? 71.836 13.970 154.882 1.00 55.82 212 GLY A CA 1
ATOM 1620 C C . GLY A 1 226 ? 72.786 15.139 154.669 1.00 53.26 212 GLY A C 1
ATOM 1621 O O . GLY A 1 226 ? 72.390 16.330 154.815 1.00 52.83 212 GLY A O 1
ATOM 1622 N N . VAL A 1 227 ? 74.041 14.786 154.328 1.00 52.15 213 VAL A N 1
ATOM 1623 C CA . VAL A 1 227 ? 75.074 15.750 153.922 1.00 49.00 213 VAL A CA 1
ATOM 1624 C C . VAL A 1 227 ? 75.694 15.431 152.543 1.00 47.38 213 VAL A C 1
ATOM 1625 O O . VAL A 1 227 ? 76.082 14.287 152.277 1.00 48.15 213 VAL A O 1
ATOM 1629 N N . LEU A 1 228 ? 75.777 16.447 151.680 1.00 44.48 214 LEU A N 1
ATOM 1630 C CA . LEU A 1 228 ? 76.415 16.325 150.363 1.00 43.29 214 LEU A CA 1
ATOM 1631 C C . LEU A 1 228 ? 77.591 17.298 150.295 1.00 41.07 214 LEU A C 1
ATOM 1632 O O . LEU A 1 228 ? 77.403 18.509 150.283 1.00 40.89 214 LEU A O 1
ATOM 1637 N N . GLY A 1 229 ? 78.805 16.766 150.281 1.00 40.24 215 GLY A N 1
ATOM 1638 C CA . GLY A 1 229 ? 79.987 17.603 150.180 1.00 38.34 215 GLY A CA 1
ATOM 1639 C C . GLY A 1 229 ? 80.618 17.603 148.788 1.00 37.23 215 GLY A C 1
ATOM 1640 O O . GLY A 1 229 ? 80.919 16.532 148.252 1.00 37.71 215 GLY A O 1
ATOM 1641 N N . ARG A 1 230 ? 80.835 18.801 148.227 1.00 35.56 216 ARG A N 1
ATOM 1642 C CA . ARG A 1 230 ? 81.480 18.974 146.908 1.00 34.75 216 ARG A CA 1
ATOM 1643 C C . ARG A 1 230 ? 82.967 19.333 147.013 1.00 33.89 216 ARG A C 1
ATOM 1644 O O . ARG A 1 230 ? 83.319 20.338 147.613 1.00 33.00 216 ARG A O 1
ATOM 1652 N N . SER A 1 231 ? 83.812 18.507 146.399 1.00 33.91 217 SER A N 1
ATOM 1653 C CA . SER A 1 231 ? 85.264 18.687 146.361 1.00 35.00 217 SER A CA 1
ATOM 1654 C C . SER A 1 231 ? 85.842 18.627 147.772 1.00 35.04 217 SER A C 1
ATOM 1655 O O . SER A 1 231 ? 85.648 17.624 148.442 1.00 36.74 217 SER A O 1
ATOM 1658 N N . LEU A 1 232 ? 86.539 19.665 148.234 1.00 34.29 218 LEU A N 1
ATOM 1659 C CA . LEU A 1 232 ? 86.932 19.725 149.661 1.00 34.44 218 LEU A CA 1
ATOM 1660 C C . LEU A 1 232 ? 85.704 19.509 150.541 1.00 34.64 218 LEU A C 1
ATOM 1661 O O . LEU A 1 232 ? 85.798 18.938 151.625 1.00 35.73 218 LEU A O 1
ATOM 1666 N N . GLY A 1 233 ? 84.547 19.946 150.061 1.00 34.04 219 GLY A N 1
ATOM 1667 C CA . GLY A 1 233 ? 83.302 19.718 150.774 1.00 35.36 219 GLY A CA 1
ATOM 1668 C C . GLY A 1 233 ? 83.050 18.247 151.060 1.00 36.48 219 GLY A C 1
ATOM 1669 O O . GLY A 1 233 ? 82.412 17.920 152.050 1.00 37.32 219 GLY A O 1
ATOM 1670 N N . GLY A 1 234 ? 83.539 17.366 150.176 1.00 36.82 220 GLY A N 1
ATOM 1671 C CA . GLY A 1 234 ? 83.404 15.914 150.356 1.00 38.19 220 GLY A CA 1
ATOM 1672 C C . GLY A 1 234 ? 84.165 15.385 151.563 1.00 39.74 220 GLY A C 1
ATOM 1673 O O . GLY A 1 234 ? 83.667 14.501 152.275 1.00 41.74 220 GLY A O 1
ATOM 1674 N N . ASN A 1 235 ? 85.379 15.905 151.766 1.00 39.28 221 ASN A N 1
ATOM 1675 C CA . ASN A 1 235 ? 86.176 15.640 152.966 1.00 40.97 221 ASN A CA 1
ATOM 1676 C C . ASN A 1 235 ? 85.445 16.082 154.246 1.00 42.11 221 ASN A C 1
ATOM 1677 O O . ASN A 1 235 ? 85.422 15.351 155.243 1.00 43.82 221 ASN A O 1
ATOM 1682 N N . TYR A 1 236 ? 84.862 17.281 154.203 1.00 40.92 222 TYR A N 1
ATOM 1683 C CA . TYR A 1 236 ? 84.004 17.791 155.272 1.00 41.88 222 TYR A CA 1
ATOM 1684 C C . TYR A 1 236 ? 82.770 16.912 155.494 1.00 43.31 222 TYR A C 1
ATOM 1685 O O . TYR A 1 236 ? 82.373 16.691 156.635 1.00 45.67 222 TYR A O 1
ATOM 1694 N N . ALA A 1 237 ? 82.165 16.420 154.413 1.00 42.72 223 ALA A N 1
ATOM 1695 C CA . ALA A 1 237 ? 80.988 15.547 154.515 1.00 44.01 223 ALA A CA 1
ATOM 1696 C C . ALA A 1 237 ? 81.315 14.237 155.213 1.00 46.07 223 ALA A C 1
ATOM 1697 O O . ALA A 1 237 ? 80.507 13.719 155.987 1.00 48.19 223 ALA A O 1
ATOM 1699 N N . LEU A 1 238 ? 82.499 13.702 154.932 1.00 45.87 224 LEU A N 1
ATOM 1700 C CA . LEU A 1 238 ? 82.944 12.461 155.563 1.00 48.58 224 LEU A CA 1
ATOM 1701 C C . LEU A 1 238 ? 83.301 12.661 157.040 1.00 50.22 224 LEU A C 1
ATOM 1702 O O . LEU A 1 238 ? 83.026 11.800 157.889 1.00 52.67 224 LEU A O 1
ATOM 1707 N N . LYS A 1 239 ? 83.914 13.805 157.328 1.00 48.96 225 LYS A N 1
ATOM 1708 C CA . LYS A 1 239 ? 84.268 14.212 158.686 1.00 50.46 225 LYS A CA 1
ATOM 1709 C C . LYS A 1 239 ? 83.003 14.368 159.544 1.00 52.00 225 LYS A C 1
ATOM 1710 O O . LYS A 1 239 ? 82.955 13.911 160.689 1.00 54.19 225 LYS A O 1
ATOM 1716 N N . SER A 1 240 ? 81.985 15.011 158.966 1.00 50.69 226 SER A N 1
ATOM 1717 C CA . SER A 1 240 ? 80.745 15.308 159.679 1.00 51.35 226 SER A CA 1
ATOM 1718 C C . SER A 1 240 ? 79.965 14.034 160.005 1.00 54.35 226 SER A C 1
ATOM 1719 O O . SER A 1 240 ? 79.549 13.826 161.159 1.00 57.16 226 SER A O 1
ATOM 1722 N N . ALA A 1 241 ? 79.797 13.175 158.997 1.00 54.37 227 ALA A N 1
ATOM 1723 C CA . ALA A 1 241 ? 79.091 11.898 159.146 1.00 56.71 227 ALA A CA 1
ATOM 1724 C C . ALA A 1 241 ? 79.714 11.026 160.247 1.00 60.04 227 ALA A C 1
ATOM 1725 O O . ALA A 1 241 ? 79.015 10.304 160.969 1.00 62.79 227 ALA A O 1
ATOM 1727 N N . ALA A 1 242 ? 81.036 11.115 160.374 1.00 60.10 228 ALA A N 1
ATOM 1728 C CA . ALA A 1 242 ? 81.776 10.327 161.339 1.00 63.51 228 ALA A CA 1
ATOM 1729 C C . ALA A 1 242 ? 81.649 10.903 162.741 1.00 65.61 228 ALA A C 1
ATOM 1730 O O . ALA A 1 242 ? 81.846 10.191 163.728 1.00 69.40 228 ALA A O 1
ATOM 1732 N N . CYS A 1 243 ? 81.321 12.192 162.824 1.00 63.96 229 CYS A N 1
ATOM 1733 C CA . CYS A 1 243 ? 81.214 12.887 164.107 1.00 65.82 229 CYS A CA 1
ATOM 1734 C C . CYS A 1 243 ? 79.774 13.197 164.496 1.00 66.41 229 CYS A C 1
ATOM 1735 O O . CYS A 1 243 ? 79.536 13.743 165.645 1.00 68.50 229 CYS A O 1
ATOM 1738 N N . GLU A 1 244 ? 78.807 12.838 163.558 1.00 65.84 230 GLU A N 1
ATOM 1739 C CA . GLU A 1 244 ? 77.431 13.297 163.819 1.00 66.63 230 GLU A CA 1
ATOM 1740 C C . GLU A 1 244 ? 76.410 12.099 163.727 1.00 68.86 230 GLU A C 1
ATOM 1741 O O . GLU A 1 244 ? 75.958 11.732 162.552 1.00 67.79 230 GLU A O 1
ATOM 1747 N N . PRO A 1 245 ? 76.024 11.515 164.793 1.00 72.70 231 PRO A N 1
ATOM 1748 C CA . PRO A 1 245 ? 75.146 10.320 164.712 1.00 75.23 231 PRO A CA 1
ATOM 1749 C C . PRO A 1 245 ? 73.687 10.603 164.121 1.00 74.49 231 PRO A C 1
ATOM 1750 O O . PRO A 1 245 ? 72.849 9.617 163.631 1.00 75.84 231 PRO A O 1
ATOM 1754 N N . ARG A 1 246 ? 73.397 11.928 164.143 1.00 72.62 232 ARG A N 1
ATOM 1755 C CA . ARG A 1 246 ? 72.080 12.385 163.583 1.00 71.47 232 ARG A CA 1
ATOM 1756 C C . ARG A 1 246 ? 71.895 12.289 162.059 1.00 67.96 232 ARG A C 1
ATOM 1757 O O . ARG A 1 246 ? 70.753 12.188 161.496 1.00 67.83 232 ARG A O 1
ATOM 1765 N N . LEU A 1 247 ? 73.005 12.327 161.427 1.00 66.13 233 LEU A N 1
ATOM 1766 C CA . LEU A 1 247 ? 72.969 12.375 159.970 1.00 62.34 233 LEU A CA 1
ATOM 1767 C C . LEU A 1 247 ? 72.552 11.054 159.334 1.00 63.11 233 LEU A C 1
ATOM 1768 O O . LEU A 1 247 ? 73.391 9.898 159.433 1.00 64.57 233 LEU A O 1
ATOM 1773 N N . ALA A 1 248 ? 71.400 11.158 158.406 1.00 62.42 234 ALA A N 1
ATOM 1774 C CA . ALA A 1 248 ? 70.856 9.932 157.879 1.00 63.50 234 ALA A CA 1
ATOM 1775 C C . ALA A 1 248 ? 71.534 9.484 156.534 1.00 61.40 234 ALA A C 1
ATOM 1776 O O . ALA A 1 248 ? 71.285 8.363 156.028 1.00 62.57 234 ALA A O 1
ATOM 1778 N N . ALA A 1 249 ? 72.384 10.345 155.964 1.00 58.24 235 ALA A N 1
ATOM 1779 C CA . ALA A 1 249 ? 72.958 10.082 154.657 1.00 55.68 235 ALA A CA 1
ATOM 1780 C C . ALA A 1 249 ? 74.259 10.902 154.460 1.00 53.57 235 ALA A C 1
ATOM 1781 O O . ALA A 1 249 ? 74.493 11.917 155.149 1.00 51.47 235 ALA A O 1
ATOM 1783 N N . CYS A 1 250 ? 75.096 10.469 153.467 1.00 52.54 236 CYS A N 1
ATOM 1784 C CA . CYS A 1 250 ? 76.415 11.107 153.239 1.00 50.32 236 CYS A CA 1
ATOM 1785 C C . CYS A 1 250 ? 76.952 10.908 151.840 1.00 48.02 236 CYS A C 1
ATOM 1786 O O . CYS A 1 250 ? 77.058 9.778 151.363 1.00 49.09 236 CYS A O 1
ATOM 1789 N N . ILE A 1 251 ? 77.300 12.012 151.175 1.00 45.28 237 ILE A N 1
ATOM 1790 C CA . ILE A 1 251 ? 77.920 11.942 149.856 1.00 43.12 237 ILE A CA 1
ATOM 1791 C C . ILE A 1 251 ? 79.254 12.676 149.849 1.00 40.98 237 ILE A C 1
ATOM 1792 O O . ILE A 1 251 ? 79.344 13.835 150.288 1.00 39.52 237 ILE A O 1
ATOM 1797 N N . SER A 1 252 ? 80.291 11.978 149.378 1.00 44.11 238 SER A N 1
ATOM 1798 C CA . SER A 1 252 ? 81.592 12.580 149.091 1.00 42.14 238 SER A CA 1
ATOM 1799 C C . SER A 1 252 ? 81.709 12.719 147.584 1.00 41.00 238 SER A C 1
ATOM 1800 O O . SER A 1 252 ? 81.873 11.728 146.875 1.00 41.81 238 SER A O 1
ATOM 1803 N N . TRP A 1 253 ? 81.611 13.954 147.101 1.00 39.78 239 TRP A N 1
ATOM 1804 C CA . TRP A 1 253 ? 81.611 14.231 145.661 1.00 38.57 239 TRP A CA 1
ATOM 1805 C C . TRP A 1 253 ? 82.910 14.941 145.281 1.00 37.18 239 TRP A C 1
ATOM 1806 O O . TRP A 1 253 ? 83.030 16.155 145.416 1.00 36.76 239 TRP A O 1
ATOM 1817 N N . GLY A 1 254 ? 83.888 14.173 144.813 1.00 37.95 240 GLY A N 1
ATOM 1818 C CA . GLY A 1 254 ? 85.220 14.715 144.506 1.00 37.30 240 GLY A CA 1
ATOM 1819 C C . GLY A 1 254 ? 85.955 15.058 145.793 1.00 37.95 240 GLY A C 1
ATOM 1820 O O . GLY A 1 254 ? 86.804 15.967 145.834 1.00 37.29 240 GLY A O 1
ATOM 1821 N N . GLY A 1 255 ? 85.613 14.342 146.859 1.00 39.13 241 GLY A N 1
ATOM 1822 C CA . GLY A 1 255 ? 86.264 14.537 148.151 1.00 39.76 241 GLY A CA 1
ATOM 1823 C C . GLY A 1 255 ? 87.542 13.729 148.319 1.00 41.08 241 GLY A C 1
ATOM 1824 O O . GLY A 1 255 ? 88.069 13.168 147.346 1.00 40.72 241 GLY A O 1
ATOM 1825 N N . PHE A 1 256 ? 88.039 13.681 149.564 1.00 41.91 242 PHE A N 1
ATOM 1826 C CA . PHE A 1 256 ? 89.289 12.995 149.896 1.00 43.47 242 PHE A CA 1
ATOM 1827 C C . PHE A 1 256 ? 89.367 12.738 151.404 1.00 45.08 242 PHE A C 1
ATOM 1828 O O . PHE A 1 256 ? 88.632 13.352 152.180 1.00 44.80 242 PHE A O 1
ATOM 1836 N N . SER A 1 257 ? 90.261 11.847 151.820 1.00 47.07 243 SER A N 1
ATOM 1837 C CA . SER A 1 257 ? 90.329 11.442 153.229 1.00 48.72 243 SER A CA 1
ATOM 1838 C C . SER A 1 257 ? 91.494 12.069 153.995 1.00 49.33 243 SER A C 1
ATOM 1839 O O . SER A 1 257 ? 91.462 12.167 155.220 1.00 50.60 243 SER A O 1
ATOM 1842 N N . ASP A 1 258 ? 92.515 12.501 153.259 1.00 48.75 244 ASP A N 1
ATOM 1843 C CA . ASP A 1 258 ? 93.701 13.159 153.819 1.00 49.52 244 ASP A CA 1
ATOM 1844 C C . ASP A 1 258 ? 94.426 13.942 152.711 1.00 48.06 244 ASP A C 1
ATOM 1845 O O . ASP A 1 258 ? 93.974 13.966 151.563 1.00 46.76 244 ASP A O 1
ATOM 1850 N N . LEU A 1 259 ? 95.551 14.564 153.050 1.00 48.47 245 LEU A N 1
ATOM 1851 C CA . LEU A 1 259 ? 96.331 15.313 152.062 1.00 47.45 245 LEU A CA 1
ATOM 1852 C C . LEU A 1 259 ? 97.733 14.744 151.767 1.00 49.20 245 LEU A C 1
ATOM 1853 O O . LEU A 1 259 ? 98.652 15.499 151.436 1.00 49.40 245 LEU A O 1
ATOM 1858 N N . ASP A 1 260 ? 97.906 13.425 151.878 1.00 50.71 246 ASP A N 1
ATOM 1859 C CA . ASP A 1 260 ? 99.164 12.794 151.459 1.00 52.69 246 ASP A CA 1
ATOM 1860 C C . ASP A 1 260 ? 99.555 13.155 150.021 1.00 51.81 246 ASP A C 1
ATOM 1861 O O . ASP A 1 260 ? 100.737 13.181 149.677 1.00 53.52 246 ASP A O 1
ATOM 1866 N N . TYR A 1 261 ? 98.552 13.423 149.193 1.00 49.56 247 TYR A N 1
ATOM 1867 C CA . TYR A 1 261 ? 98.732 13.603 147.756 1.00 49.24 247 TYR A CA 1
ATOM 1868 C C . TYR A 1 261 ? 99.070 15.054 147.359 1.00 48.21 247 TYR A C 1
ATOM 1869 O O . TYR A 1 261 ? 98.984 15.409 146.181 1.00 47.68 247 TYR A O 1
ATOM 1878 N N . TRP A 1 262 ? 99.433 15.878 148.341 1.00 48.80 248 TRP A N 1
ATOM 1879 C CA . TRP A 1 262 ? 99.663 17.326 148.166 1.00 48.23 248 TRP A CA 1
ATOM 1880 C C . TRP A 1 262 ? 100.364 17.736 146.859 1.00 48.72 248 TRP A C 1
ATOM 1881 O O . TRP A 1 262 ? 99.812 18.520 146.078 1.00 47.37 248 TRP A O 1
ATOM 1892 N N . ASP A 1 263 ? 101.576 17.217 146.643 1.00 50.76 249 ASP A N 1
ATOM 1893 C CA . ASP A 1 263 ? 102.379 17.509 145.441 1.00 52.01 249 ASP A CA 1
ATOM 1894 C C . ASP A 1 263 ? 101.610 17.430 144.126 1.00 50.47 249 ASP A C 1
ATOM 1895 O O . ASP A 1 263 ? 101.937 18.142 143.169 1.00 50.59 249 ASP A O 1
ATOM 1900 N N . LEU A 1 264 ? 100.609 16.552 144.086 1.00 49.37 250 LEU A N 1
ATOM 1901 C CA . LEU A 1 264 ? 99.813 16.308 142.883 1.00 48.86 250 LEU A CA 1
ATOM 1902 C C . LEU A 1 264 ? 98.832 17.449 142.546 1.00 46.37 250 LEU A C 1
ATOM 1903 O O . LEU A 1 264 ? 98.274 17.485 141.448 1.00 45.70 250 LEU A O 1
ATOM 1908 N N . GLU A 1 265 ? 98.629 18.376 143.479 1.00 45.32 251 GLU A N 1
ATOM 1909 C CA . GLU A 1 265 ? 97.667 19.460 143.275 1.00 43.62 251 GLU A CA 1
ATOM 1910 C C . GLU A 1 265 ? 98.142 20.439 142.214 1.00 43.67 251 GLU A C 1
ATOM 1911 O O . GLU A 1 265 ? 99.341 20.744 142.133 1.00 45.38 251 GLU A O 1
ATOM 1917 N N . THR A 1 266 ? 97.204 20.936 141.409 1.00 41.94 252 THR A N 1
ATOM 1918 C CA . THR A 1 266 ? 97.528 21.965 140.414 1.00 42.14 252 THR A CA 1
ATOM 1919 C C . THR A 1 266 ? 98.171 23.198 141.085 1.00 42.29 252 THR A C 1
ATOM 1920 O O . THR A 1 266 ? 97.984 23.413 142.290 1.00 42.34 252 THR A O 1
ATOM 1924 N N . PRO A 1 267 ? 98.949 23.997 140.320 1.00 43.44 253 PRO A N 1
ATOM 1925 C CA . PRO A 1 267 ? 99.510 25.239 140.873 1.00 43.83 253 PRO A CA 1
ATOM 1926 C C . PRO A 1 267 ? 98.477 26.126 141.583 1.00 42.35 253 PRO A C 1
ATOM 1927 O O . PRO A 1 267 ? 98.757 26.633 142.673 1.00 42.41 253 PRO A O 1
ATOM 1931 N N . LEU A 1 268 ? 97.295 26.290 140.986 1.00 41.29 254 LEU A N 1
ATOM 1932 C CA . LEU A 1 268 ? 96.275 27.185 141.543 1.00 40.22 254 LEU A CA 1
ATOM 1933 C C . LEU A 1 268 ? 95.564 26.623 142.766 1.00 38.78 254 LEU A C 1
ATOM 1934 O O . LEU A 1 268 ? 94.999 27.387 143.573 1.00 38.39 254 LEU A O 1
ATOM 1939 N N . THR A 1 269 ? 95.551 25.295 142.882 1.00 37.72 255 THR A N 1
ATOM 1940 C CA . THR A 1 269 ? 94.983 24.646 144.055 1.00 36.89 255 THR A CA 1
ATOM 1941 C C . THR A 1 269 ? 95.907 24.864 145.272 1.00 37.59 255 THR A C 1
ATOM 1942 O O . THR A 1 269 ? 95.443 25.178 146.381 1.00 37.69 255 THR A O 1
ATOM 1946 N N . LYS A 1 270 ? 97.208 24.714 145.056 1.00 38.33 256 LYS A N 1
ATOM 1947 C CA . LYS A 1 270 ? 98.195 24.968 146.112 1.00 39.62 256 LYS A CA 1
ATOM 1948 C C . LYS A 1 270 ? 98.131 26.425 146.582 1.00 39.79 256 LYS A C 1
ATOM 1949 O O . LYS A 1 270 ? 98.315 26.715 147.766 1.00 40.76 256 LYS A O 1
ATOM 1955 N N . GLU A 1 271 ? 97.874 27.331 145.643 1.00 39.56 257 GLU A N 1
ATOM 1956 C CA . GLU A 1 271 ? 97.717 28.752 145.938 1.00 40.39 257 GLU A CA 1
ATOM 1957 C C . GLU A 1 271 ? 96.474 29.015 146.770 1.00 38.90 257 GLU A C 1
ATOM 1958 O O . GLU A 1 271 ? 96.475 29.905 147.627 1.00 39.32 257 GLU A O 1
ATOM 1964 N N . SER A 1 272 ? 95.412 28.259 146.480 1.00 37.36 258 SER A N 1
ATOM 1965 C CA . SER A 1 272 ? 94.166 28.324 147.237 1.00 36.56 258 SER A CA 1
ATOM 1966 C C . SER A 1 272 ? 94.366 27.748 148.637 1.00 36.65 258 SER A C 1
ATOM 1967 O O . SER A 1 272 ? 93.893 28.334 149.601 1.00 37.16 258 SER A O 1
ATOM 1970 N N . TRP A 1 273 ? 95.070 26.619 148.749 1.00 36.65 259 TRP A N 1
ATOM 1971 C CA . TRP A 1 273 ? 95.420 26.080 150.073 1.00 37.73 259 TRP A CA 1
ATOM 1972 C C . TRP A 1 273 ? 96.135 27.148 150.919 1.00 39.10 259 TRP A C 1
ATOM 1973 O O . TRP A 1 273 ? 95.726 27.434 152.052 1.00 39.63 259 TRP A O 1
ATOM 1984 N N . LYS A 1 274 ? 97.189 27.729 150.344 1.00 39.53 260 LYS A N 1
ATOM 1985 C CA . LYS A 1 274 ? 97.949 28.834 150.932 1.00 41.31 260 LYS A CA 1
ATOM 1986 C C . LYS A 1 274 ? 97.008 29.926 151.412 1.00 41.19 260 LYS A C 1
ATOM 1987 O O . LYS A 1 274 ? 97.137 30.435 152.528 1.00 43.21 260 LYS A O 1
ATOM 1993 N N . TYR A 1 275 ? 96.052 30.271 150.558 1.00 39.80 261 TYR A N 1
ATOM 1994 C CA . TYR A 1 275 ? 95.171 31.406 150.785 1.00 40.04 261 TYR A CA 1
ATOM 1995 C C . TYR A 1 275 ? 94.193 31.170 151.947 1.00 39.69 261 TYR A C 1
ATOM 1996 O O . TYR A 1 275 ? 94.019 32.033 152.799 1.00 41.03 261 TYR A O 1
ATOM 2005 N N . VAL A 1 276 ? 93.571 29.994 151.966 1.00 38.22 262 VAL A N 1
ATOM 2006 C CA . VAL A 1 276 ? 92.552 29.665 152.956 1.00 37.96 262 VAL A CA 1
ATOM 2007 C C . VAL A 1 276 ? 93.201 29.366 154.304 1.00 39.46 262 VAL A C 1
ATOM 2008 O O . VAL A 1 276 ? 92.525 29.350 155.347 1.00 39.97 262 VAL A O 1
ATOM 2012 N N . SER A 1 277 ? 94.511 29.129 154.271 1.00 40.07 263 SER A N 1
ATOM 2013 C CA . SER A 1 277 ? 95.292 28.886 155.489 1.00 41.78 263 SER A CA 1
ATOM 2014 C C . SER A 1 277 ? 95.913 30.159 156.041 1.00 43.66 263 SER A C 1
ATOM 2015 O O . SER A 1 277 ? 96.531 30.145 157.115 1.00 45.80 263 SER A O 1
ATOM 2018 N N . LYS A 1 278 ? 95.751 31.262 155.312 1.00 43.82 264 LYS A N 1
ATOM 2019 C CA . LYS A 1 278 ? 96.328 32.545 155.711 1.00 46.18 264 LYS A CA 1
ATOM 2020 C C . LYS A 1 278 ? 97.805 32.408 156.116 1.00 47.21 264 LYS A C 1
ATOM 2021 O O . LYS A 1 278 ? 98.225 32.910 157.142 1.00 49.44 264 LYS A O 1
ATOM 2027 N N . VAL A 1 279 ? 98.577 31.708 155.294 1.00 46.59 265 VAL A N 1
ATOM 2028 C CA . VAL A 1 279 ? 100.025 31.646 155.440 1.00 48.46 265 VAL A CA 1
ATOM 2029 C C . VAL A 1 279 ? 100.702 32.151 154.165 1.00 48.59 265 VAL A C 1
ATOM 2030 O O . VAL A 1 279 ? 100.061 32.279 153.113 1.00 47.83 265 VAL A O 1
ATOM 2034 N N . ASP A 1 280 ? 102.001 32.405 154.270 1.00 50.78 266 ASP A N 1
ATOM 2035 C CA . ASP A 1 280 ? 102.805 32.990 153.205 1.00 52.00 266 ASP A CA 1
ATOM 2036 C C . ASP A 1 280 ? 103.498 31.940 152.336 1.00 51.10 266 ASP A C 1
ATOM 2037 O O . ASP A 1 280 ? 103.978 32.258 151.248 1.00 51.20 266 ASP A O 1
ATOM 2042 N N . THR A 1 281 ? 103.613 30.710 152.833 1.00 50.40 267 THR A N 1
ATOM 2043 C CA . THR A 1 281 ? 104.376 29.688 152.113 1.00 50.52 267 THR A CA 1
ATOM 2044 C C . THR A 1 281 ? 103.597 28.402 151.900 1.00 48.51 267 THR A C 1
ATOM 2045 O O . THR A 1 281 ? 102.596 28.146 152.575 1.00 46.61 267 THR A O 1
ATOM 2049 N N . LEU A 1 282 ? 104.088 27.589 150.964 1.00 49.27 268 LEU A N 1
ATOM 2050 C CA . LEU A 1 282 ? 103.429 26.344 150.589 1.00 48.18 268 LEU A CA 1
ATOM 2051 C C . LEU A 1 282 ? 103.529 25.274 151.679 1.00 48.68 268 LEU A C 1
ATOM 2052 O O . LEU A 1 282 ? 102.529 24.619 151.995 1.00 47.15 268 LEU A O 1
ATOM 2057 N N . GLU A 1 283 ? 104.723 25.119 152.255 1.00 51.20 269 GLU A N 1
ATOM 2058 C CA . GLU A 1 283 ? 104.969 24.148 153.325 1.00 52.57 269 GLU A CA 1
ATOM 2059 C C . GLU A 1 283 ? 104.212 24.446 154.633 1.00 52.01 269 GLU A C 1
ATOM 2060 O O . GLU A 1 283 ? 103.806 23.518 155.348 1.00 52.06 269 GLU A O 1
ATOM 2066 N N . GLU A 1 284 ? 104.068 25.736 154.947 1.00 51.58 270 GLU A N 1
ATOM 2067 C CA . GLU A 1 284 ? 103.217 26.203 156.033 1.00 50.90 270 GLU A CA 1
ATOM 2068 C C . GLU A 1 284 ? 101.772 25.798 155.775 1.00 48.27 270 GLU A C 1
ATOM 2069 O O . GLU A 1 284 ? 101.067 25.345 156.685 1.00 48.29 270 GLU A O 1
ATOM 2075 N N . ALA A 1 285 ? 101.330 25.998 154.534 1.00 46.15 271 ALA A N 1
ATOM 2076 C CA . ALA A 1 285 ? 99.979 25.643 154.114 1.00 43.80 271 ALA A CA 1
ATOM 2077 C C . ALA A 1 285 ? 99.773 24.146 154.221 1.00 43.47 271 ALA A C 1
ATOM 2078 O O . ALA A 1 285 ? 98.771 23.688 154.791 1.00 42.65 271 ALA A O 1
ATOM 2080 N N . ARG A 1 286 ? 100.734 23.393 153.674 1.00 44.65 272 ARG A N 1
ATOM 2081 C CA . ARG A 1 286 ? 100.684 21.938 153.657 1.00 44.84 272 ARG A CA 1
ATOM 2082 C C . ARG A 1 286 ? 100.585 21.391 155.081 1.00 46.59 272 ARG A C 1
ATOM 2083 O O . ARG A 1 286 ? 99.659 20.650 155.400 1.00 46.54 272 ARG A O 1
ATOM 2091 N N . LEU A 1 287 ? 101.520 21.779 155.939 1.00 48.65 273 LEU A N 1
ATOM 2092 C CA . LEU A 1 287 ? 101.529 21.296 157.311 1.00 49.89 273 LEU A CA 1
ATOM 2093 C C . LEU A 1 287 ? 100.169 21.498 157.972 1.00 48.32 273 LEU A C 1
ATOM 2094 O O . LEU A 1 287 ? 99.620 20.562 158.570 1.00 48.33 273 LEU A O 1
ATOM 2099 N N . HIS A 1 288 ? 99.620 22.704 157.830 1.00 47.63 274 HIS A N 1
ATOM 2100 C CA . HIS A 1 288 ? 98.382 23.082 158.518 1.00 47.08 274 HIS A CA 1
ATOM 2101 C C . HIS A 1 288 ? 97.157 22.300 158.033 1.00 45.54 274 HIS A C 1
ATOM 2102 O O . HIS A 1 288 ? 96.333 21.856 158.831 1.00 45.43 274 HIS A O 1
ATOM 2109 N N . VAL A 1 289 ? 97.053 22.123 156.721 1.00 45.33 275 VAL A N 1
ATOM 2110 C CA . VAL A 1 289 ? 95.850 21.560 156.109 1.00 43.98 275 VAL A CA 1
ATOM 2111 C C . VAL A 1 289 ? 95.856 20.050 156.231 1.00 44.46 275 VAL A C 1
ATOM 2112 O O . VAL A 1 289 ? 94.815 19.439 156.444 1.00 44.48 275 VAL A O 1
ATOM 2116 N N . HIS A 1 290 ? 97.031 19.446 156.106 1.00 46.00 276 HIS A N 1
ATOM 2117 C CA . HIS A 1 290 ? 97.169 18.001 156.274 1.00 46.86 276 HIS A CA 1
ATOM 2118 C C . HIS A 1 290 ? 96.708 17.550 157.667 1.00 47.89 276 HIS A C 1
ATOM 2119 O O . HIS A 1 290 ? 96.021 16.535 157.806 1.00 47.73 276 HIS A O 1
ATOM 2126 N N . ALA A 1 291 ? 97.103 18.308 158.690 1.00 49.32 277 ALA A N 1
ATOM 2127 C CA . ALA A 1 291 ? 96.663 18.061 160.066 1.00 50.38 277 ALA A CA 1
ATOM 2128 C C . ALA A 1 291 ? 95.164 18.324 160.225 1.00 49.12 277 ALA A C 1
ATOM 2129 O O . ALA A 1 291 ? 94.415 17.440 160.647 1.00 49.80 277 ALA A O 1
ATOM 2131 N N . ALA A 1 292 ? 94.740 19.538 159.873 1.00 47.57 278 ALA A N 1
ATOM 2132 C CA . ALA A 1 292 ? 93.351 19.968 160.034 1.00 46.51 278 ALA A CA 1
ATOM 2133 C C . ALA A 1 292 ? 92.342 19.057 159.330 1.00 45.21 278 ALA A C 1
ATOM 2134 O O . ALA A 1 292 ? 91.227 18.882 159.809 1.00 45.45 278 ALA A O 1
ATOM 2136 N N . LEU A 1 293 ? 92.731 18.470 158.203 1.00 44.43 279 LEU A N 1
ATOM 2137 C CA . LEU A 1 293 ? 91.760 17.784 157.330 1.00 43.44 279 LEU A CA 1
ATOM 2138 C C . LEU A 1 293 ? 91.815 16.262 157.334 1.00 44.30 279 LEU A C 1
ATOM 2139 O O . LEU A 1 293 ? 91.205 15.617 156.479 1.00 44.25 279 LEU A O 1
ATOM 2144 N N . GLU A 1 294 ? 92.554 15.692 158.277 1.00 46.52 280 GLU A N 1
ATOM 2145 C CA . GLU A 1 294 ? 92.639 14.239 158.420 1.00 47.91 280 GLU A CA 1
ATOM 2146 C C . GLU A 1 294 ? 91.281 13.652 158.854 1.00 48.36 280 GLU A C 1
ATOM 2147 O O . GLU A 1 294 ? 90.559 14.246 159.682 1.00 48.34 280 GLU A O 1
ATOM 2153 N N . THR A 1 295 ? 90.928 12.504 158.273 1.00 48.46 281 THR A N 1
ATOM 2154 C CA . THR A 1 295 ? 89.676 11.825 158.619 1.00 49.54 281 THR A CA 1
ATOM 2155 C C . THR A 1 295 ? 89.904 10.377 159.021 1.00 52.11 281 THR A C 1
ATOM 2156 O O . THR A 1 295 ? 89.047 9.766 159.655 1.00 53.56 281 THR A O 1
ATOM 2160 N N . ARG A 1 296 ? 91.070 9.842 158.660 1.00 53.19 282 ARG A N 1
ATOM 2161 C CA . ARG A 1 296 ? 91.326 8.396 158.707 1.00 55.65 282 ARG A CA 1
ATOM 2162 C C . ARG A 1 296 ? 91.164 7.782 160.088 1.00 58.52 282 ARG A C 1
ATOM 2163 O O . ARG A 1 296 ? 90.822 6.608 160.202 1.00 60.81 282 ARG A O 1
ATOM 2171 N N . ASP A 1 297 ? 91.397 8.580 161.129 1.00 59.17 283 ASP A N 1
ATOM 2172 C CA . ASP A 1 297 ? 91.228 8.128 162.511 1.00 61.87 283 ASP A CA 1
ATOM 2173 C C . ASP A 1 297 ? 89.750 8.055 162.895 1.00 62.36 283 ASP A C 1
ATOM 2174 O O . ASP A 1 297 ? 89.405 7.596 163.975 1.00 64.55 283 ASP A O 1
ATOM 2179 N N . VAL A 1 298 ? 88.868 8.505 162.008 1.00 59.93 284 VAL A N 1
ATOM 2180 C CA . VAL A 1 298 ? 87.489 8.718 162.427 1.00 60.80 284 VAL A CA 1
ATOM 2181 C C . VAL A 1 298 ? 86.424 8.130 161.474 1.00 60.24 284 VAL A C 1
ATOM 2182 O O . VAL A 1 298 ? 85.254 8.038 161.847 1.00 61.45 284 VAL A O 1
ATOM 2186 N N . LEU A 1 299 ? 86.849 7.673 160.291 1.00 58.82 285 LEU A N 1
ATOM 2187 C CA . LEU A 1 299 ? 85.922 7.188 159.235 1.00 58.87 285 LEU A CA 1
ATOM 2188 C C . LEU A 1 299 ? 85.092 5.946 159.573 1.00 62.28 285 LEU A C 1
ATOM 2189 O O . LEU A 1 299 ? 83.981 5.778 159.059 1.00 62.71 285 LEU A O 1
ATOM 2194 N N . SER A 1 300 ? 85.647 5.080 160.409 1.00 65.40 286 SER A N 1
ATOM 2195 C CA . SER A 1 300 ? 84.991 3.844 160.865 1.00 69.54 286 SER A CA 1
ATOM 2196 C C . SER A 1 300 ? 83.818 4.104 161.854 1.00 71.95 286 SER A C 1
ATOM 2197 O O . SER A 1 300 ? 83.042 3.177 162.211 1.00 75.08 286 SER A O 1
ATOM 2200 N N . GLN A 1 301 ? 83.714 5.358 162.292 1.00 70.86 287 GLN A N 1
ATOM 2201 C CA . GLN A 1 301 ? 82.730 5.768 163.317 1.00 73.12 287 GLN A CA 1
ATOM 2202 C C . GLN A 1 301 ? 81.393 6.129 162.610 1.00 72.40 287 GLN A C 1
ATOM 2203 O O . GLN A 1 301 ? 80.377 6.300 163.180 1.00 74.63 287 GLN A O 1
ATOM 2209 N N . ILE A 1 302 ? 81.401 6.225 161.276 1.00 68.73 288 ILE A N 1
ATOM 2210 C CA . ILE A 1 302 ? 80.222 6.549 160.394 1.00 67.98 288 ILE A CA 1
ATOM 2211 C C . ILE A 1 302 ? 79.195 5.421 160.411 1.00 71.25 288 ILE A C 1
ATOM 2212 O O . ILE A 1 302 ? 79.518 4.241 160.104 1.00 73.10 288 ILE A O 1
ATOM 2217 N N . ALA A 1 303 ? 77.943 5.808 160.947 1.00 72.77 289 ALA A N 1
ATOM 2218 C CA . ALA A 1 303 ? 76.792 4.887 160.957 1.00 75.76 289 ALA A CA 1
ATOM 2219 C C . ALA A 1 303 ? 75.622 5.376 160.065 1.00 74.61 289 ALA A C 1
ATOM 2220 O O . ALA A 1 303 ? 74.452 5.364 160.482 1.00 77.50 289 ALA A O 1
ATOM 2222 N N . CYS A 1 304 ? 75.935 5.798 158.836 1.00 70.36 290 CYS A N 1
ATOM 2223 C CA . CYS A 1 304 ? 74.898 6.172 157.862 1.00 69.34 290 CYS A CA 1
ATOM 2224 C C . CYS A 1 304 ? 75.308 5.792 156.446 1.00 66.31 290 CYS A C 1
ATOM 2225 O O . CYS A 1 304 ? 76.504 5.703 156.164 1.00 64.32 290 CYS A O 1
ATOM 2228 N N . PRO A 1 305 ? 74.320 5.528 155.563 1.00 66.57 291 PRO A N 1
ATOM 2229 C CA . PRO A 1 305 ? 74.537 5.406 154.120 1.00 63.66 291 PRO A CA 1
ATOM 2230 C C . PRO A 1 305 ? 75.539 6.425 153.596 1.00 59.42 291 PRO A C 1
ATOM 2231 O O . PRO A 1 305 ? 75.364 7.641 153.803 1.00 57.90 291 PRO A O 1
ATOM 2235 N N . THR A 1 306 ? 76.579 5.921 152.918 1.00 58.01 292 THR A N 1
ATOM 2236 C CA . THR A 1 306 ? 77.642 6.763 152.351 1.00 54.00 292 THR A CA 1
ATOM 2237 C C . THR A 1 306 ? 77.867 6.461 150.872 1.00 52.17 292 THR A C 1
ATOM 2238 O O . THR A 1 306 ? 78.101 5.312 150.490 1.00 53.07 292 THR A O 1
ATOM 2242 N N . TYR A 1 307 ? 77.789 7.521 150.060 1.00 49.25 293 TYR A N 1
ATOM 2243 C CA . TYR A 1 307 ? 78.003 7.488 148.612 1.00 47.43 293 TYR A CA 1
ATOM 2244 C C . TYR A 1 307 ? 79.292 8.249 148.305 1.00 44.57 293 TYR A C 1
ATOM 2245 O O . TYR A 1 307 ? 79.417 9.431 148.610 1.00 42.62 293 TYR A O 1
ATOM 2254 N N . ILE A 1 308 ? 80.258 7.549 147.725 1.00 44.72 294 ILE A N 1
ATOM 2255 C CA . ILE A 1 308 ? 81.494 8.175 147.274 1.00 43.03 294 ILE A CA 1
ATOM 2256 C C . ILE A 1 308 ? 81.586 8.093 145.747 1.00 42.63 294 ILE A C 1
ATOM 2257 O O . ILE A 1 308 ? 81.494 7.009 145.160 1.00 44.43 294 ILE A O 1
ATOM 2262 N N . LEU A 1 309 ? 81.701 9.260 145.120 1.00 40.85 295 LEU A N 1
ATOM 2263 C CA . LEU A 1 309 ? 81.908 9.378 143.692 1.00 39.86 295 LEU A CA 1
ATOM 2264 C C . LEU A 1 309 ? 83.291 9.953 143.456 1.00 39.29 295 LEU A C 1
ATOM 2265 O O . LEU A 1 309 ? 83.571 11.098 143.832 1.00 38.73 295 LEU A O 1
ATOM 2270 N N . HIS A 1 310 ? 84.146 9.149 142.831 1.00 39.97 296 HIS A N 1
ATOM 2271 C CA . HIS A 1 310 ? 85.529 9.520 142.555 1.00 39.48 296 HIS A CA 1
ATOM 2272 C C . HIS A 1 310 ? 85.798 9.368 141.063 1.00 39.33 296 HIS A C 1
ATOM 2273 O O . HIS A 1 310 ? 85.437 8.355 140.471 1.00 40.74 296 HIS A O 1
ATOM 2280 N N . GLY A 1 311 ? 86.414 10.379 140.458 1.00 38.59 297 GLY A N 1
ATOM 2281 C CA . GLY A 1 311 ? 86.801 10.323 139.052 1.00 38.82 297 GLY A CA 1
ATOM 2282 C C . GLY A 1 311 ? 88.253 9.912 138.936 1.00 40.53 297 GLY A C 1
ATOM 2283 O O . GLY A 1 311 ? 89.120 10.521 139.569 1.00 40.60 297 GLY A O 1
ATOM 2284 N N . VAL A 1 312 ? 88.531 8.881 138.141 1.00 42.09 298 VAL A N 1
ATOM 2285 C CA . VAL A 1 312 ? 89.876 8.314 138.080 1.00 44.54 298 VAL A CA 1
ATOM 2286 C C . VAL A 1 312 ? 90.966 9.353 137.781 1.00 44.75 298 VAL A C 1
ATOM 2287 O O . VAL A 1 312 ? 92.050 9.288 138.356 1.00 46.44 298 VAL A O 1
ATOM 2291 N N . HIS A 1 313 ? 90.672 10.323 136.923 1.00 43.67 299 HIS A N 1
ATOM 2292 C CA . HIS A 1 313 ? 91.665 11.325 136.538 1.00 44.30 299 HIS A CA 1
ATOM 2293 C C . HIS A 1 313 ? 91.639 12.570 137.440 1.00 42.72 299 HIS A C 1
ATOM 2294 O O . HIS A 1 313 ? 92.127 13.635 137.048 1.00 43.41 299 HIS A O 1
ATOM 2301 N N . ASP A 1 314 ? 91.053 12.449 138.626 1.00 41.03 300 ASP A N 1
ATOM 2302 C CA . ASP A 1 314 ? 91.139 13.507 139.628 1.00 40.06 300 ASP A CA 1
ATOM 2303 C C . ASP A 1 314 ? 92.610 13.596 140.049 1.00 41.20 300 ASP A C 1
ATOM 2304 O O . ASP A 1 314 ? 93.318 12.595 139.982 1.00 42.89 300 ASP A O 1
ATOM 2309 N N . GLU A 1 315 ? 93.072 14.777 140.471 1.00 40.73 301 GLU A N 1
ATOM 2310 C CA . GLU A 1 315 ? 94.408 14.917 141.063 1.00 42.13 301 GLU A CA 1
ATOM 2311 C C . GLU A 1 315 ? 94.467 14.160 142.399 1.00 42.15 301 GLU A C 1
ATOM 2312 O O . GLU A 1 315 ? 95.549 13.833 142.906 1.00 43.36 301 GLU A O 1
ATOM 2318 N N . VAL A 1 316 ? 93.288 13.889 142.952 1.00 40.62 302 VAL A N 1
ATOM 2319 C CA . VAL A 1 316 ? 93.136 13.025 144.112 1.00 41.37 302 VAL A CA 1
ATOM 2320 C C . VAL A 1 316 ? 93.380 11.609 143.586 1.00 42.43 302 VAL A C 1
ATOM 2321 O O . VAL A 1 316 ? 92.680 11.175 142.677 1.00 42.09 302 VAL A O 1
ATOM 2325 N N . PRO A 1 317 ? 94.405 10.909 144.126 1.00 44.31 303 PRO A N 1
ATOM 2326 C CA . PRO A 1 317 ? 94.767 9.580 143.630 1.00 46.15 303 PRO A CA 1
ATOM 2327 C C . PRO A 1 317 ? 93.819 8.488 144.120 1.00 46.31 303 PRO A C 1
ATOM 2328 O O . PRO A 1 317 ? 93.030 8.708 145.044 1.00 45.35 303 PRO A O 1
ATOM 2332 N N . LEU A 1 318 ? 93.922 7.315 143.507 1.00 48.28 304 LEU A N 1
ATOM 2333 C CA . LEU A 1 318 ? 93.039 6.190 143.795 1.00 49.13 304 LEU A CA 1
ATOM 2334 C C . LEU A 1 318 ? 93.363 5.533 145.135 1.00 51.11 304 LEU A C 1
ATOM 2335 O O . LEU A 1 318 ? 92.712 4.566 145.536 1.00 52.47 304 LEU A O 1
ATOM 2340 N N . SER A 1 319 ? 94.378 6.059 145.813 1.00 51.76 305 SER A N 1
ATOM 2341 C CA . SER A 1 319 ? 94.709 5.679 147.191 1.00 53.45 305 SER A CA 1
ATOM 2342 C C . SER A 1 319 ? 93.529 5.958 148.120 1.00 51.99 305 SER A C 1
ATOM 2343 O O . SER A 1 319 ? 93.263 5.202 149.054 1.00 53.67 305 SER A O 1
ATOM 2346 N N . PHE A 1 320 ? 92.835 7.059 147.839 1.00 49.57 306 PHE A N 1
ATOM 2347 C CA . PHE A 1 320 ? 91.610 7.454 148.524 1.00 48.32 306 PHE A CA 1
ATOM 2348 C C . PHE A 1 320 ? 90.583 6.326 148.537 1.00 49.62 306 PHE A C 1
ATOM 2349 O O . PHE A 1 320 ? 89.987 6.017 149.580 1.00 50.66 306 PHE A O 1
ATOM 2357 N N . VAL A 1 321 ? 90.398 5.707 147.373 1.00 51.15 307 VAL A N 1
ATOM 2358 C CA . VAL A 1 321 ? 89.515 4.552 147.229 1.00 52.53 307 VAL A CA 1
ATOM 2359 C C . VAL A 1 321 ? 89.969 3.381 148.116 1.00 55.43 307 VAL A C 1
ATOM 2360 O O . VAL A 1 321 ? 89.134 2.709 148.730 1.00 56.63 307 VAL A O 1
ATOM 2364 N N . ASP A 1 322 ? 91.284 3.154 148.201 1.00 56.92 308 ASP A N 1
ATOM 2365 C CA . ASP A 1 322 ? 91.835 2.140 149.118 1.00 60.00 308 ASP A CA 1
ATOM 2366 C C . ASP A 1 322 ? 91.510 2.476 150.579 1.00 60.12 308 ASP A C 1
ATOM 2367 O O . ASP A 1 322 ? 91.088 1.613 151.344 1.00 62.03 308 ASP A O 1
ATOM 2372 N N . THR A 1 323 ? 91.708 3.741 150.946 1.00 58.72 309 THR A N 1
ATOM 2373 C CA . THR A 1 323 ? 91.443 4.215 152.298 1.00 58.78 309 THR A CA 1
ATOM 2374 C C . THR A 1 323 ? 89.978 3.963 152.669 1.00 59.15 309 THR A C 1
ATOM 2375 O O . THR A 1 323 ? 89.699 3.267 153.639 1.00 61.63 309 THR A O 1
ATOM 2379 N N . VAL A 1 324 ? 89.055 4.506 151.879 1.00 57.60 310 VAL A N 1
ATOM 2380 C CA . VAL A 1 324 ? 87.618 4.395 152.165 1.00 57.98 310 VAL A CA 1
ATOM 2381 C C . VAL A 1 324 ? 87.094 2.964 152.197 1.00 60.87 310 VAL A C 1
ATOM 2382 O O . VAL A 1 324 ? 86.237 2.654 153.026 1.00 62.78 310 VAL A O 1
ATOM 2386 N N . LEU A 1 325 ? 87.602 2.092 151.325 1.00 61.75 311 LEU A N 1
ATOM 2387 C CA . LEU A 1 325 ? 87.156 0.684 151.313 1.00 64.79 311 LEU A CA 1
ATOM 2388 C C . LEU A 1 325 ? 87.650 -0.055 152.537 1.00 67.82 311 LEU A C 1
ATOM 2389 O O . LEU A 1 325 ? 87.005 -0.983 153.032 1.00 70.73 311 LEU A O 1
ATOM 2394 N N . GLU A 1 326 ? 88.811 0.370 153.014 1.00 67.58 312 GLU A N 1
ATOM 2395 C CA . GLU A 1 326 ? 89.384 -0.153 154.230 1.00 70.08 312 GLU A CA 1
ATOM 2396 C C . GLU A 1 326 ? 88.614 0.370 155.441 1.00 70.17 312 GLU A C 1
ATOM 2397 O O . GLU A 1 326 ? 88.219 -0.413 156.308 1.00 73.04 312 GLU A O 1
ATOM 2403 N N . LEU A 1 327 ? 88.377 1.683 155.477 1.00 67.04 313 LEU A N 1
ATOM 2404 C CA . LEU A 1 327 ? 87.958 2.357 156.708 1.00 67.58 313 LEU A CA 1
ATOM 2405 C C . LEU A 1 327 ? 86.470 2.702 156.835 1.00 67.47 313 LEU A C 1
ATOM 2406 O O . LEU A 1 327 ? 85.932 2.658 157.939 1.00 69.92 313 LEU A O 1
ATOM 2411 N N . VAL A 1 328 ? 85.801 3.048 155.737 1.00 65.34 314 VAL A N 1
ATOM 2412 C CA . VAL A 1 328 ? 84.346 3.224 155.805 1.00 65.70 314 VAL A CA 1
ATOM 2413 C C . VAL A 1 328 ? 83.715 1.817 155.923 1.00 69.08 314 VAL A C 1
ATOM 2414 O O . VAL A 1 328 ? 83.998 0.939 155.090 1.00 69.06 314 VAL A O 1
ATOM 2418 N N . PRO A 1 329 ? 82.883 1.591 156.965 1.00 72.04 315 PRO A N 1
ATOM 2419 C CA . PRO A 1 329 ? 82.341 0.237 157.200 1.00 75.89 315 PRO A CA 1
ATOM 2420 C C . PRO A 1 329 ? 81.519 -0.277 156.010 1.00 75.88 315 PRO A C 1
ATOM 2421 O O . PRO A 1 329 ? 80.821 0.502 155.360 1.00 73.74 315 PRO A O 1
ATOM 2425 N N . ALA A 1 330 ? 81.616 -1.580 155.740 1.00 78.64 316 ALA A N 1
ATOM 2426 C CA . ALA A 1 330 ? 81.089 -2.164 154.502 1.00 78.80 316 ALA A CA 1
ATOM 2427 C C . ALA A 1 330 ? 79.588 -1.966 154.281 1.00 79.70 316 ALA A C 1
ATOM 2428 O O . ALA A 1 330 ? 79.186 -1.619 153.181 1.00 78.15 316 ALA A O 1
ATOM 2430 N N . GLU A 1 331 ? 78.769 -2.166 155.315 1.00 82.93 317 GLU A N 1
ATOM 2431 C CA . GLU A 1 331 ? 77.306 -2.059 155.166 1.00 84.70 317 GLU A CA 1
ATOM 2432 C C . GLU A 1 331 ? 76.777 -0.673 154.744 1.00 80.94 317 GLU A C 1
ATOM 2433 O O . GLU A 1 331 ? 75.603 -0.536 154.403 1.00 82.02 317 GLU A O 1
ATOM 2439 N N . HIS A 1 332 ? 77.633 0.344 154.762 1.00 76.71 318 HIS A N 1
ATOM 2440 C CA . HIS A 1 332 ? 77.187 1.700 154.449 1.00 73.75 318 HIS A CA 1
ATOM 2441 C C . HIS A 1 332 ? 77.728 2.228 153.114 1.00 69.71 318 HIS A C 1
ATOM 2442 O O . HIS A 1 332 ? 77.185 3.195 152.549 1.00 67.46 318 HIS A O 1
ATOM 2449 N N . LEU A 1 333 ? 78.785 1.591 152.608 1.00 68.71 319 LEU A N 1
ATOM 2450 C CA . LEU A 1 333 ? 79.497 2.123 151.447 1.00 64.96 319 LEU A CA 1
ATOM 2451 C C . LEU A 1 333 ? 78.863 1.821 150.079 1.00 64.22 319 LEU A C 1
ATOM 2452 O O . LEU A 1 333 ? 78.794 0.675 149.639 1.00 66.24 319 LEU A O 1
ATOM 2457 N N . ASN A 1 334 ? 78.410 2.878 149.417 1.00 61.44 320 ASN A N 1
ATOM 2458 C CA . ASN A 1 334 ? 78.117 2.834 148.002 1.00 59.95 320 ASN A CA 1
ATOM 2459 C C . ASN A 1 334 ? 79.231 3.565 147.229 1.00 55.96 320 ASN A C 1
ATOM 2460 O O . ASN A 1 334 ? 79.261 4.796 147.189 1.00 53.45 320 ASN A O 1
ATOM 2465 N N . LEU A 1 335 ? 80.157 2.794 146.657 1.00 55.49 321 LEU A N 1
ATOM 2466 C CA . LEU A 1 335 ? 81.270 3.341 145.881 1.00 53.14 321 LEU A CA 1
ATOM 2467 C C . LEU A 1 335 ? 80.967 3.447 144.361 1.00 51.70 321 LEU A C 1
ATOM 2468 O O . LEU A 1 335 ? 80.540 2.471 143.741 1.00 53.47 321 LEU A O 1
ATOM 2473 N N . VAL A 1 336 ? 81.179 4.636 143.788 1.00 48.45 322 VAL A N 1
ATOM 2474 C CA . VAL A 1 336 ? 81.085 4.837 142.333 1.00 47.36 322 VAL A CA 1
ATOM 2475 C C . VAL A 1 336 ? 82.374 5.451 141.755 1.00 45.76 322 VAL A C 1
ATOM 2476 O O . VAL A 1 336 ? 82.678 6.633 141.971 1.00 43.68 322 VAL A O 1
ATOM 2480 N N . VAL A 1 337 ? 83.126 4.640 141.019 1.00 47.17 323 VAL A N 1
ATOM 2481 C CA . VAL A 1 337 ? 84.349 5.103 140.373 1.00 46.28 323 VAL A CA 1
ATOM 2482 C C . VAL A 1 337 ? 84.070 5.295 138.884 1.00 46.33 323 VAL A C 1
ATOM 2483 O O . VAL A 1 337 ? 83.696 4.351 138.191 1.00 48.68 323 VAL A O 1
ATOM 2487 N N . GLU A 1 338 ? 84.248 6.528 138.410 1.00 44.48 324 GLU A N 1
ATOM 2488 C CA . GLU A 1 338 ? 84.068 6.882 136.997 1.00 44.40 324 GLU A CA 1
ATOM 2489 C C . GLU A 1 338 ? 85.438 6.960 136.313 1.00 44.84 324 GLU A C 1
ATOM 2490 O O . GLU A 1 338 ? 86.247 7.845 136.612 1.00 43.89 324 GLU A O 1
ATOM 2496 N N . LYS A 1 339 ? 85.697 6.021 135.404 1.00 47.34 325 LYS A N 1
ATOM 2497 C CA . LYS A 1 339 ? 87.023 5.871 134.801 1.00 48.40 325 LYS A CA 1
ATOM 2498 C C . LYS A 1 339 ? 87.438 7.009 133.833 1.00 47.31 325 LYS A C 1
ATOM 2499 O O . LYS A 1 339 ? 88.634 7.209 133.590 1.00 47.99 325 LYS A O 1
ATOM 2505 N N . ASP A 1 340 ? 86.465 7.744 133.286 1.00 45.80 326 ASP A N 1
ATOM 2506 C CA . ASP A 1 340 ? 86.762 8.906 132.437 1.00 44.98 326 ASP A CA 1
ATOM 2507 C C . ASP A 1 340 ? 86.695 10.218 133.210 1.00 41.99 326 ASP A C 1
ATOM 2508 O O . ASP A 1 340 ? 87.050 11.269 132.681 1.00 41.50 326 ASP A O 1
ATOM 2513 N N . GLY A 1 341 ? 86.182 10.165 134.431 1.00 40.43 327 GLY A N 1
ATOM 2514 C CA . GLY A 1 341 ? 85.907 11.366 135.193 1.00 38.31 327 GLY A CA 1
ATOM 2515 C C . GLY A 1 341 ? 87.155 12.104 135.645 1.00 38.41 327 GLY A C 1
ATOM 2516 O O . GLY A 1 341 ? 88.176 11.499 135.994 1.00 39.85 327 GLY A O 1
ATOM 2517 N N . ASP A 1 342 ? 87.075 13.424 135.618 1.00 36.90 328 ASP A N 1
ATOM 2518 C CA . ASP A 1 342 ? 88.108 14.247 136.199 1.00 37.28 328 ASP A CA 1
ATOM 2519 C C . ASP A 1 342 ? 87.648 14.599 137.630 1.00 36.43 328 ASP A C 1
ATOM 2520 O O . ASP A 1 342 ? 86.803 13.909 138.220 1.00 35.48 328 ASP A O 1
ATOM 2525 N N . HIS A 1 343 ? 88.210 15.668 138.183 1.00 37.07 329 HIS A N 1
ATOM 2526 C CA . HIS A 1 343 ? 87.785 16.164 139.487 1.00 36.77 329 HIS A CA 1
ATOM 2527 C C . HIS A 1 343 ? 86.274 16.468 139.518 1.00 35.29 329 HIS A C 1
ATOM 2528 O O . HIS A 1 343 ? 85.765 17.242 138.695 1.00 34.46 329 HIS A O 1
ATOM 2535 N N . CYS A 1 344 ? 85.577 15.839 140.469 1.00 35.59 330 CYS A N 1
ATOM 2536 C CA . CYS A 1 344 ? 84.126 15.910 140.612 1.00 34.92 330 CYS A CA 1
ATOM 2537 C C . CYS A 1 344 ? 83.363 15.380 139.381 1.00 35.16 330 CYS A C 1
ATOM 2538 O O . CYS A 1 344 ? 82.155 15.592 139.263 1.00 35.19 330 CYS A O 1
ATOM 2541 N N . CYS A 1 345 ? 84.063 14.703 138.466 1.00 35.38 331 CYS A N 1
ATOM 2542 C CA . CYS A 1 345 ? 83.425 14.150 137.261 1.00 35.98 331 CYS A CA 1
ATOM 2543 C C . CYS A 1 345 ? 82.641 15.199 136.473 1.00 34.75 331 CYS A C 1
ATOM 2544 O O . CYS A 1 345 ? 81.592 14.880 135.886 1.00 35.49 331 CYS A O 1
ATOM 2547 N N . HIS A 1 346 ? 83.136 16.438 136.467 1.00 33.97 332 HIS A N 1
ATOM 2548 C CA . HIS A 1 346 ? 82.451 17.546 135.783 1.00 33.03 332 HIS A CA 1
ATOM 2549 C C . HIS A 1 346 ? 82.468 17.362 134.267 1.00 33.31 332 HIS A C 1
ATOM 2550 O O . HIS A 1 346 ? 81.613 17.898 133.545 1.00 32.98 332 HIS A O 1
ATOM 2557 N N . ASN A 1 347 ? 83.477 16.641 133.780 1.00 33.96 333 ASN A N 1
ATOM 2558 C CA . ASN A 1 347 ? 83.644 16.427 132.353 1.00 34.39 333 ASN A CA 1
ATOM 2559 C C . ASN A 1 347 ? 82.686 15.353 131.803 1.00 34.98 333 ASN A C 1
ATOM 2560 O O . ASN A 1 347 ? 82.682 15.079 130.592 1.00 36.37 333 ASN A O 1
ATOM 2565 N N . LEU A 1 348 ? 81.881 14.751 132.680 1.00 34.71 334 LEU A N 1
ATOM 2566 C CA . LEU A 1 348 ? 80.953 13.674 132.279 1.00 35.45 334 LEU A CA 1
ATOM 2567 C C . LEU A 1 348 ? 79.492 14.118 132.150 1.00 34.73 334 LEU A C 1
ATOM 2568 O O . LEU A 1 348 ? 78.598 13.289 131.960 1.00 36.39 334 LEU A O 1
ATOM 2573 N N . GLY A 1 349 ? 79.256 15.420 132.245 1.00 33.02 335 GLY A N 1
ATOM 2574 C CA . GLY A 1 349 ? 77.918 15.973 132.158 1.00 32.33 335 GLY A CA 1
ATOM 2575 C C . GLY A 1 349 ? 77.065 15.709 133.380 1.00 32.85 335 GLY A C 1
ATOM 2576 O O . GLY A 1 349 ? 77.577 15.444 134.485 1.00 33.02 335 GLY A O 1
ATOM 2577 N N . ILE A 1 350 ? 75.756 15.779 133.184 1.00 32.70 336 ILE A N 1
ATOM 2578 C CA . ILE A 1 350 ? 74.835 15.797 134.304 1.00 33.36 336 ILE A CA 1
ATOM 2579 C C . ILE A 1 350 ? 74.594 14.424 134.947 1.00 34.84 336 ILE A C 1
ATOM 2580 O O . ILE A 1 350 ? 74.073 14.350 136.052 1.00 36.05 336 ILE A O 1
ATOM 2585 N N . ARG A 1 351 ? 74.956 13.348 134.254 1.00 41.09 337 ARG A N 1
ATOM 2586 C CA . ARG A 1 351 ? 74.518 12.009 134.666 1.00 42.79 337 ARG A CA 1
ATOM 2587 C C . ARG A 1 351 ? 74.990 11.643 136.087 1.00 40.88 337 ARG A C 1
ATOM 2588 O O . ARG A 1 351 ? 74.164 11.261 136.906 1.00 41.40 337 ARG A O 1
ATOM 2596 N N . PRO A 1 352 ? 76.296 11.797 136.399 1.00 40.09 338 PRO A N 1
ATOM 2597 C CA . PRO A 1 352 ? 76.665 11.499 137.802 1.00 39.30 338 PRO A CA 1
ATOM 2598 C C . PRO A 1 352 ? 75.898 12.324 138.855 1.00 36.86 338 PRO A C 1
ATOM 2599 O O . PRO A 1 352 ? 75.603 11.806 139.939 1.00 37.01 338 PRO A O 1
ATOM 2603 N N . ARG A 1 353 ? 75.561 13.578 138.533 1.00 35.07 339 ARG A N 1
ATOM 2604 C CA . ARG A 1 353 ? 74.770 14.440 139.436 1.00 34.15 339 ARG A CA 1
ATOM 2605 C C . ARG A 1 353 ? 73.342 13.926 139.598 1.00 34.95 339 ARG A C 1
ATOM 2606 O O . ARG A 1 353 ? 72.818 13.916 140.695 1.00 35.63 339 ARG A O 1
ATOM 2614 N N . LEU A 1 354 ? 72.699 13.532 138.502 1.00 36.09 340 LEU A N 1
ATOM 2615 C CA . LEU A 1 354 ? 71.397 12.855 138.591 1.00 38.09 340 LEU A CA 1
ATOM 2616 C C . LEU A 1 354 ? 71.462 11.568 139.447 1.00 39.93 340 LEU A C 1
ATOM 2617 O O . LEU A 1 354 ? 70.518 11.247 140.180 1.00 41.09 340 LEU A O 1
ATOM 2622 N N . GLU A 1 355 ? 72.571 10.841 139.364 1.00 40.67 341 GLU A N 1
ATOM 2623 C CA . GLU A 1 355 ? 72.743 9.621 140.145 1.00 43.75 341 GLU A CA 1
ATOM 2624 C C . GLU A 1 355 ? 72.822 9.927 141.656 1.00 43.35 341 GLU A C 1
ATOM 2625 O O . GLU A 1 355 ? 72.383 9.132 142.478 1.00 45.40 341 GLU A O 1
ATOM 2639 N N . ALA A 1 357 ? 71.483 12.713 143.207 1.00 42.07 343 ALA A N 1
ATOM 2640 C CA . ALA A 1 357 ? 70.174 13.251 143.604 1.00 43.51 343 ALA A CA 1
ATOM 2641 C C . ALA A 1 357 ? 69.133 12.146 143.834 1.00 46.12 343 ALA A C 1
ATOM 2642 O O . ALA A 1 357 ? 68.358 12.211 144.804 1.00 48.32 343 ALA A O 1
ATOM 2644 N N . ASP A 1 358 ? 69.139 11.146 142.944 1.00 46.82 344 ASP A N 1
ATOM 2645 C CA . ASP A 1 358 ? 68.294 9.948 143.027 1.00 49.59 344 ASP A CA 1
ATOM 2646 C C . ASP A 1 358 ? 68.691 8.993 144.149 1.00 50.87 344 ASP A C 1
ATOM 2647 O O . ASP A 1 358 ? 67.842 8.274 144.672 1.00 53.66 344 ASP A O 1
ATOM 2652 N N . TRP A 1 359 ? 69.974 8.945 144.491 1.00 49.84 345 TRP A N 1
ATOM 2653 C CA . TRP A 1 359 ? 70.426 8.079 145.588 1.00 51.98 345 TRP A CA 1
ATOM 2654 C C . TRP A 1 359 ? 70.001 8.654 146.924 1.00 52.21 345 TRP A C 1
ATOM 2655 O O . TRP A 1 359 ? 69.545 7.918 147.804 1.00 55.06 345 TRP A O 1
ATOM 2666 N N . LEU A 1 360 ? 70.163 9.967 147.063 1.00 50.13 346 LEU A N 1
ATOM 2667 C CA . LEU A 1 360 ? 69.631 10.726 148.190 1.00 51.36 346 LEU A CA 1
ATOM 2668 C C . LEU A 1 360 ? 68.124 10.588 148.309 1.00 53.78 346 LEU A C 1
ATOM 2669 O O . LEU A 1 360 ? 67.583 10.567 149.416 1.00 56.06 346 LEU A O 1
ATOM 2674 N N . TYR A 1 361 ? 67.452 10.531 147.164 1.00 53.93 347 TYR A N 1
ATOM 2675 C CA . TYR A 1 361 ? 66.010 10.313 147.126 1.00 56.87 347 TYR A CA 1
ATOM 2676 C C . TYR A 1 361 ? 65.643 8.952 147.699 1.00 59.90 347 TYR A C 1
ATOM 2677 O O . TYR A 1 361 ? 64.687 8.844 148.474 1.00 62.84 347 TYR A O 1
ATOM 2686 N N . ASP A 1 362 ? 66.397 7.920 147.319 1.00 60.23 348 ASP A N 1
ATOM 2687 C CA . ASP A 1 362 ? 66.194 6.565 147.853 1.00 64.02 348 ASP A CA 1
ATOM 2688 C C . ASP A 1 362 ? 66.400 6.511 149.369 1.00 66.17 348 ASP A C 1
ATOM 2689 O O . ASP A 1 362 ? 65.589 5.931 150.112 1.00 69.22 348 ASP A O 1
ATOM 2694 N N . VAL A 1 363 ? 67.485 7.116 149.833 1.00 64.81 349 VAL A N 1
ATOM 2695 C CA . VAL A 1 363 ? 67.815 7.052 151.252 1.00 68.00 349 VAL A CA 1
ATOM 2696 C C . VAL A 1 363 ? 66.915 7.937 152.134 1.00 69.72 349 VAL A C 1
ATOM 2697 O O . VAL A 1 363 ? 66.476 7.508 153.200 1.00 73.51 349 VAL A O 1
ATOM 2701 N N . LEU A 1 364 ? 66.600 9.142 151.661 1.00 68.30 350 LEU A N 1
ATOM 2702 C CA . LEU A 1 364 ? 65.921 10.148 152.481 1.00 70.92 350 LEU A CA 1
ATOM 2703 C C . LEU A 1 364 ? 64.423 10.285 152.252 1.00 73.74 350 LEU A C 1
ATOM 2704 O O . LEU A 1 364 ? 63.703 10.711 153.161 1.00 77.06 350 LEU A O 1
ATOM 2709 N N . VAL A 1 365 ? 63.959 9.954 151.048 1.00 70.37 351 VAL A N 1
ATOM 2710 C CA . VAL A 1 365 ? 62.531 10.067 150.742 1.00 72.11 351 VAL A CA 1
ATOM 2711 C C . VAL A 1 365 ? 61.854 8.699 150.795 1.00 73.84 351 VAL A C 1
ATOM 2712 O O . VAL A 1 365 ? 60.867 8.514 151.526 1.00 78.53 351 VAL A O 1
ATOM 2716 N N . ALA A 1 366 ? 62.397 7.748 150.036 1.00 72.22 352 ALA A N 1
ATOM 2717 C CA . ALA A 1 366 ? 61.849 6.402 149.953 1.00 76.96 352 ALA A CA 1
ATOM 2718 C C . ALA A 1 366 ? 62.125 5.612 151.230 1.00 83.67 352 ALA A C 1
ATOM 2719 O O . ALA A 1 366 ? 63.197 5.726 151.826 1.00 83.69 352 ALA A O 1
ATOM 2721 N N . GLY A 1 367 ? 61.151 4.817 151.658 1.00 92.33 353 GLY A N 1
ATOM 2722 C CA . GLY A 1 367 ? 61.364 3.895 152.776 1.00 103.30 353 GLY A CA 1
ATOM 2723 C C . GLY A 1 367 ? 62.293 2.784 152.315 1.00 105.02 353 GLY A C 1
ATOM 2724 O O . GLY A 1 367 ? 61.937 1.588 152.375 1.00 114.78 353 GLY A O 1
ATOM 2725 N N . LYS A 1 368 ? 63.491 3.198 151.863 1.00 97.58 354 LYS A N 1
ATOM 2726 C CA . LYS A 1 368 ? 64.374 2.327 151.094 1.00 96.67 354 LYS A CA 1
ATOM 2727 C C . LYS A 1 368 ? 65.749 2.119 151.730 1.00 98.35 354 LYS A C 1
ATOM 2728 O O . LYS A 1 368 ? 66.540 3.079 151.905 1.00 92.86 354 LYS A O 1
ATOM 2734 N N . LYS A 1 369 ? 65.997 0.849 152.091 1.00 108.67 355 LYS A N 1
ATOM 2735 C CA . LYS A 1 369 ? 67.302 0.409 152.565 1.00 112.90 355 LYS A CA 1
ATOM 2736 C C . LYS A 1 369 ? 68.114 -0.070 151.365 1.00 106.83 355 LYS A C 1
ATOM 2737 O O . LYS A 1 369 ? 67.872 -1.153 150.828 1.00 112.17 355 LYS A O 1
ATOM 2743 N N . VAL A 1 370 ? 69.061 0.761 150.940 1.00 97.90 356 VAL A N 1
ATOM 2744 C CA . VAL A 1 370 ? 69.925 0.457 149.797 1.00 92.45 356 VAL A CA 1
ATOM 2745 C C . VAL A 1 370 ? 71.127 -0.362 150.282 1.00 98.72 356 VAL A C 1
ATOM 2746 O O . VAL A 1 370 ? 71.743 -0.030 151.301 1.00 103.10 356 VAL A O 1
ATOM 2750 N N . ALA A 1 371 ? 71.437 -1.440 149.562 1.00 101.58 357 ALA A N 1
ATOM 2751 C CA . ALA A 1 371 ? 72.465 -2.393 149.986 1.00 109.93 357 ALA A CA 1
ATOM 2752 C C . ALA A 1 371 ? 73.862 -1.970 149.508 1.00 102.20 357 ALA A C 1
ATOM 2753 O O . ALA A 1 371 ? 73.977 -1.279 148.497 1.00 91.87 357 ALA A O 1
ATOM 2755 N N . PRO A 1 372 ? 74.924 -2.364 150.247 1.00 109.54 358 PRO A N 1
ATOM 2756 C CA . PRO A 1 372 ? 76.309 -1.979 149.927 1.00 104.50 358 PRO A CA 1
ATOM 2757 C C . PRO A 1 372 ? 76.765 -2.420 148.534 1.00 98.03 358 PRO A C 1
ATOM 2758 O O . PRO A 1 372 ? 77.121 -3.581 148.327 1.00 104.44 358 PRO A O 1
ATOM 2762 N N . THR A 1 373 ? 76.763 -1.481 147.593 1.00 87.84 359 THR A N 1
ATOM 2763 C CA . THR A 1 373 ? 77.085 -1.796 146.200 1.00 83.74 359 THR A CA 1
ATOM 2764 C C . THR A 1 373 ? 78.281 -0.997 145.673 1.00 77.76 359 THR A C 1
ATOM 2765 O O . THR A 1 373 ? 78.561 0.110 146.145 1.00 75.49 359 THR A O 1
ATOM 2777 N N . LYS A 1 375 ? 80.527 0.203 142.155 1.00 68.23 361 LYS A N 1
ATOM 2778 C CA . LYS A 1 375 ? 80.450 0.394 140.708 1.00 68.58 361 LYS A CA 1
ATOM 2779 C C . LYS A 1 375 ? 81.694 1.083 140.126 1.00 68.24 361 LYS A C 1
ATOM 2780 O O . LYS A 1 375 ? 82.082 2.163 140.572 1.00 67.73 361 LYS A O 1
ATOM 2786 N N . GLY A 1 376 ? 82.318 0.438 139.142 1.00 70.71 362 GLY A N 1
ATOM 2787 C CA . GLY A 1 376 ? 83.535 0.948 138.513 1.00 72.03 362 GLY A CA 1
ATOM 2788 C C . GLY A 1 376 ? 84.811 0.538 139.225 1.00 71.44 362 GLY A C 1
ATOM 2789 O O . GLY A 1 376 ? 85.891 1.056 138.933 1.00 73.02 362 GLY A O 1
ATOM 2790 N N . TRP A 1 377 ? 84.682 -0.403 140.157 1.00 71.33 363 TRP A N 1
ATOM 2791 C CA . TRP A 1 377 ? 85.796 -0.883 140.976 1.00 73.58 363 TRP A CA 1
ATOM 2792 C C . TRP A 1 377 ? 85.613 -2.384 141.250 1.00 77.29 363 TRP A C 1
ATOM 2793 O O . TRP A 1 377 ? 84.501 -2.808 141.554 1.00 78.25 363 TRP A O 1
ATOM 2804 N N . PRO A 1 378 ? 86.694 -3.192 141.148 1.00 81.22 364 PRO A N 1
ATOM 2805 C CA . PRO A 1 378 ? 88.085 -2.831 140.829 1.00 81.89 364 PRO A CA 1
ATOM 2806 C C . PRO A 1 378 ? 88.282 -2.260 139.424 1.00 80.41 364 PRO A C 1
ATOM 2807 O O . PRO A 1 378 ? 87.422 -2.416 138.565 1.00 80.40 364 PRO A O 1
ATOM 2811 N N . LEU A 1 379 ? 89.411 -1.587 139.218 1.00 81.91 365 LEU A N 1
ATOM 2812 C CA . LEU A 1 379 ? 89.797 -1.048 137.912 1.00 84.00 365 LEU A CA 1
ATOM 2813 C C . LEU A 1 379 ? 89.984 -2.167 136.874 1.00 87.23 365 LEU A C 1
ATOM 2814 O O . LEU A 1 379 ? 89.932 -3.357 137.212 1.00 88.46 365 LEU A O 1
ATOM 2819 N N . GLU A 1 380 ? 90.204 -1.783 135.617 1.00 91.25 366 GLU A N 1
ATOM 2820 C CA . GLU A 1 380 ? 90.433 -2.757 134.544 1.00 97.09 366 GLU A CA 1
ATOM 2821 C C . GLU A 1 380 ? 91.914 -3.144 134.405 1.00 99.78 366 GLU A C 1
ATOM 2822 O O . GLU A 1 380 ? 92.269 -4.121 133.737 1.00 104.81 366 GLU A O 1
ATOM 2828 N N . HIS A 1 381 ? 92.797 -2.489 134.969 1.00 98.48 367 HIS A N 1
ATOM 2829 N N . GLN B 1 20 ? 79.488 29.311 101.475 1.00 71.80 6 GLN B N 1
ATOM 2830 C CA . GLN B 1 20 ? 80.915 29.381 101.935 1.00 74.29 6 GLN B CA 1
ATOM 2831 C C . GLN B 1 20 ? 81.147 28.837 103.361 1.00 71.46 6 GLN B C 1
ATOM 2832 O O . GLN B 1 20 ? 82.296 28.771 103.835 1.00 73.23 6 GLN B O 1
ATOM 2834 N N . VAL B 1 21 ? 80.074 28.455 104.051 1.00 67.03 7 VAL B N 1
ATOM 2835 C CA . VAL B 1 21 ? 80.230 27.796 105.359 1.00 64.12 7 VAL B CA 1
ATOM 2836 C C . VAL B 1 21 ? 80.305 26.268 105.199 1.00 62.86 7 VAL B C 1
ATOM 2837 O O . VAL B 1 21 ? 79.746 25.705 104.247 1.00 62.88 7 VAL B O 1
ATOM 2841 N N . LYS B 1 22 ? 81.012 25.606 106.113 1.00 61.20 8 LYS B N 1
ATOM 2842 C CA . LYS B 1 22 ? 81.260 24.171 105.994 1.00 60.74 8 LYS B CA 1
ATOM 2843 C C . LYS B 1 22 ? 80.145 23.329 106.630 1.00 56.42 8 LYS B C 1
ATOM 2844 O O . LYS B 1 22 ? 79.563 23.745 107.630 1.00 53.50 8 LYS B O 1
ATOM 2850 N N . PRO B 1 23 ? 79.843 22.143 106.047 1.00 56.07 9 PRO B N 1
ATOM 2851 C CA . PRO B 1 23 ? 78.808 21.243 106.585 1.00 53.13 9 PRO B CA 1
ATOM 2852 C C . PRO B 1 23 ? 78.955 20.906 108.078 1.00 51.11 9 PRO B C 1
ATOM 2853 O O . PRO B 1 23 ? 77.984 21.060 108.824 1.00 48.01 9 PRO B O 1
ATOM 2857 N N . GLU B 1 24 ? 80.141 20.451 108.500 1.00 52.45 10 GLU B N 1
ATOM 2858 C CA . GLU B 1 24 ? 80.430 20.151 109.927 1.00 51.17 10 GLU B CA 1
ATOM 2859 C C . GLU B 1 24 ? 80.086 21.336 110.852 1.00 48.35 10 GLU B C 1
ATOM 2860 O O . GLU B 1 24 ? 79.538 21.157 111.940 1.00 46.22 10 GLU B O 1
ATOM 2866 N N . ASP B 1 25 ? 80.383 22.544 110.384 1.00 48.60 11 ASP B N 1
ATOM 2867 C CA . ASP B 1 25 ? 80.138 23.757 111.154 1.00 46.36 11 ASP B CA 1
ATOM 2868 C C . ASP B 1 25 ? 78.685 24.188 111.163 1.00 43.27 11 ASP B C 1
ATOM 2869 O O . ASP B 1 25 ? 78.249 24.845 112.097 1.00 41.74 11 ASP B O 1
ATOM 2874 N N . GLU B 1 26 ? 77.930 23.822 110.132 1.00 42.01 12 GLU B N 1
ATOM 2875 C CA . GLU B 1 26 ? 76.501 24.106 110.154 1.00 39.50 12 GLU B CA 1
ATOM 2876 C C . GLU B 1 26 ? 75.862 23.205 111.192 1.00 37.16 12 GLU B C 1
ATOM 2877 O O . GLU B 1 26 ? 74.946 23.625 111.897 1.00 35.17 12 GLU B O 1
ATOM 2891 N N . ASP B 1 28 ? 77.542 21.599 113.915 1.00 35.63 14 ASP B N 1
ATOM 2892 C CA . ASP B 1 28 ? 78.044 21.966 115.229 1.00 35.46 14 ASP B CA 1
ATOM 2893 C C . ASP B 1 28 ? 77.717 23.448 115.490 1.00 33.81 14 ASP B C 1
ATOM 2894 O O . ASP B 1 28 ? 78.610 24.311 115.504 1.00 33.55 14 ASP B O 1
ATOM 2899 N N . ASN B 1 29 ? 76.426 23.740 115.663 1.00 31.30 15 ASN B N 1
ATOM 2900 C CA . ASN B 1 29 ? 76.009 25.078 116.069 1.00 30.52 15 ASN B CA 1
ATOM 2901 C C . ASN B 1 29 ? 75.951 25.085 117.596 1.00 30.00 15 ASN B C 1
ATOM 2902 O O . ASN B 1 29 ? 74.940 24.691 118.201 1.00 28.15 15 ASN B O 1
ATOM 2907 N N . TRP B 1 30 ? 77.052 25.502 118.220 1.00 30.31 16 TRP B N 1
ATOM 2908 C CA . TRP B 1 30 ? 77.195 25.352 119.657 1.00 30.25 16 TRP B CA 1
ATOM 2909 C C . TRP B 1 30 ? 76.031 26.012 120.392 1.00 29.69 16 TRP B C 1
ATOM 2910 O O . TRP B 1 30 ? 75.401 25.376 121.209 1.00 29.33 16 TRP B O 1
ATOM 2921 N N . GLY B 1 31 ? 75.741 27.265 120.047 1.00 30.97 17 GLY B N 1
ATOM 2922 C CA . GLY B 1 31 ? 74.674 28.048 120.637 1.00 31.78 17 GLY B CA 1
ATOM 2923 C C . GLY B 1 31 ? 73.319 27.382 120.597 1.00 31.92 17 GLY B C 1
ATOM 2924 O O . GLY B 1 31 ? 72.667 27.244 121.631 1.00 32.31 17 GLY B O 1
ATOM 2925 N N . ARG B 1 32 ? 72.907 26.969 119.401 1.00 30.60 18 ARG B N 1
ATOM 2926 C CA . ARG B 1 32 ? 71.635 26.310 119.181 1.00 30.33 18 ARG B CA 1
ATOM 2927 C C . ARG B 1 32 ? 71.522 25.031 120.008 1.00 29.80 18 ARG B C 1
ATOM 2928 O O . ARG B 1 32 ? 70.570 24.865 120.778 1.00 29.58 18 ARG B O 1
ATOM 2936 N N . LEU B 1 33 ? 72.486 24.122 119.826 1.00 28.92 19 LEU B N 1
ATOM 2937 C CA . LEU B 1 33 ? 72.410 22.831 120.476 1.00 28.14 19 LEU B CA 1
ATOM 2938 C C . LEU B 1 33 ? 72.485 22.911 122.007 1.00 28.78 19 LEU B C 1
ATOM 2939 O O . LEU B 1 33 ? 71.745 22.200 122.680 1.00 28.92 19 LEU B O 1
ATOM 2944 N N . ILE B 1 34 ? 73.352 23.779 122.545 1.00 28.73 20 ILE B N 1
ATOM 2945 C CA . ILE B 1 34 ? 73.468 23.946 124.012 1.00 29.93 20 ILE B CA 1
ATOM 2946 C C . ILE B 1 34 ? 72.201 24.552 124.610 1.00 30.32 20 ILE B C 1
ATOM 2947 O O . ILE B 1 34 ? 71.726 24.075 125.640 1.00 30.49 20 ILE B O 1
ATOM 2952 N N . LEU B 1 35 ? 71.633 25.581 123.972 1.00 30.75 21 LEU B N 1
ATOM 2953 C CA . LEU B 1 35 ? 70.392 26.184 124.508 1.00 32.36 21 LEU B CA 1
ATOM 2954 C C . LEU B 1 35 ? 69.219 25.233 124.412 1.00 32.75 21 LEU B C 1
ATOM 2955 O O . LEU B 1 35 ? 68.279 25.336 125.175 1.00 35.95 21 LEU B O 1
ATOM 2960 N N . ASP B 1 36 ? 69.262 24.317 123.461 1.00 31.34 22 ASP B N 1
ATOM 2961 C CA . ASP B 1 36 ? 68.178 23.363 123.273 1.00 32.07 22 ASP B CA 1
ATOM 2962 C C . ASP B 1 36 ? 68.254 22.202 124.247 1.00 32.16 22 ASP B C 1
ATOM 2963 O O . ASP B 1 36 ? 67.316 21.414 124.325 1.00 33.23 22 ASP B O 1
ATOM 2968 N N . GLY B 1 37 ? 69.370 22.099 124.971 1.00 31.74 23 GLY B N 1
ATOM 2969 C CA . GLY B 1 37 ? 69.549 21.090 126.004 1.00 31.53 23 GLY B CA 1
ATOM 2970 C C . GLY B 1 37 ? 70.544 19.990 125.664 1.00 30.99 23 GLY B C 1
ATOM 2971 O O . GLY B 1 37 ? 70.704 19.046 126.438 1.00 31.30 23 GLY B O 1
ATOM 2972 N N . VAL B 1 38 ? 71.233 20.095 124.528 1.00 29.81 24 VAL B N 1
ATOM 2973 C CA . VAL B 1 38 ? 72.286 19.120 124.217 1.00 29.50 24 VAL B CA 1
ATOM 2974 C C . VAL B 1 38 ? 73.523 19.325 125.108 1.00 31.09 24 VAL B C 1
ATOM 2975 O O . VAL B 1 38 ? 74.035 20.448 125.238 1.00 30.56 24 VAL B O 1
ATOM 2979 N N . SER B 1 39 ? 73.995 18.217 125.692 1.00 32.01 25 SER B N 1
ATOM 2980 C CA . SER B 1 39 ? 75.027 18.254 126.731 1.00 33.49 25 SER B CA 1
ATOM 2981 C C . SER B 1 39 ? 76.344 18.753 126.152 1.00 32.76 25 SER B C 1
ATOM 2982 O O . SER B 1 39 ? 76.795 18.276 125.115 1.00 32.71 25 SER B O 1
ATOM 2985 N N . TYR B 1 40 ? 76.950 19.704 126.850 1.00 32.63 26 TYR B N 1
ATOM 2986 C CA . TYR B 1 40 ? 78.242 20.218 126.465 1.00 32.38 26 TYR B CA 1
ATOM 2987 C C . TYR B 1 40 ? 79.232 19.093 126.230 1.00 33.80 26 TYR B C 1
ATOM 2988 O O . TYR B 1 40 ? 79.933 19.102 125.220 1.00 33.86 26 TYR B O 1
ATOM 2997 N N . SER B 1 41 ? 79.284 18.130 127.154 1.00 34.77 27 SER B N 1
ATOM 2998 C CA . SER B 1 41 ? 80.274 17.041 127.045 1.00 36.92 27 SER B CA 1
ATOM 2999 C C . SER B 1 41 ? 80.068 16.182 125.781 1.00 37.18 27 SER B C 1
ATOM 3000 O O . SER B 1 41 ? 81.039 15.731 125.189 1.00 37.26 27 SER B O 1
ATOM 3003 N N . ASP B 1 42 ? 78.812 15.968 125.380 1.00 37.43 28 ASP B N 1
ATOM 3004 C CA . ASP B 1 42 ? 78.493 15.232 124.137 1.00 38.81 28 ASP B CA 1
ATOM 3005 C C . ASP B 1 42 ? 78.979 15.995 122.904 1.00 38.83 28 ASP B C 1
ATOM 3006 O O . ASP B 1 42 ? 79.478 15.420 121.946 1.00 39.99 28 ASP B O 1
ATOM 3019 N N . VAL B 1 44 ? 81.546 18.221 122.788 1.00 36.43 30 VAL B N 1
ATOM 3020 C CA . VAL B 1 44 ? 82.992 18.113 122.702 1.00 37.22 30 VAL B CA 1
ATOM 3021 C C . VAL B 1 44 ? 83.400 16.750 122.135 1.00 37.48 30 VAL B C 1
ATOM 3022 O O . VAL B 1 44 ? 84.360 16.644 121.358 1.00 38.30 30 VAL B O 1
ATOM 3026 N N . GLY B 1 45 ? 82.687 15.707 122.542 1.00 37.16 31 GLY B N 1
ATOM 3027 C CA . GLY B 1 45 ? 82.890 14.371 121.995 1.00 38.10 31 GLY B CA 1
ATOM 3028 C C . GLY B 1 45 ? 82.530 14.304 120.511 1.00 38.22 31 GLY B C 1
ATOM 3029 O O . GLY B 1 45 ? 83.195 13.622 119.741 1.00 39.59 31 GLY B O 1
ATOM 3030 N N . ALA B 1 46 ? 81.481 15.016 120.103 1.00 37.49 32 ALA B N 1
ATOM 3031 C CA . ALA B 1 46 ? 81.154 15.119 118.678 1.00 37.76 32 ALA B CA 1
ATOM 3032 C C . ALA B 1 46 ? 82.297 15.825 117.931 1.00 39.75 32 ALA B C 1
ATOM 3033 O O . ALA B 1 46 ? 82.790 15.305 116.924 1.00 40.98 32 ALA B O 1
ATOM 3035 N N . ARG B 1 47 ? 82.728 16.980 118.438 1.00 39.83 33 ARG B N 1
ATOM 3036 C CA . ARG B 1 47 ? 83.820 17.730 117.824 1.00 42.19 33 ARG B CA 1
ATOM 3037 C C . ARG B 1 47 ? 85.121 16.923 117.744 1.00 44.12 33 ARG B C 1
ATOM 3038 O O . ARG B 1 47 ? 85.789 16.926 116.699 1.00 46.12 33 ARG B O 1
ATOM 3046 N N . ASP B 1 48 ? 85.470 16.224 118.821 1.00 44.09 34 ASP B N 1
ATOM 3047 C CA . ASP B 1 48 ? 86.742 15.499 118.879 1.00 45.97 34 ASP B CA 1
ATOM 3048 C C . ASP B 1 48 ? 86.651 14.019 118.509 1.00 47.10 34 ASP B C 1
ATOM 3049 O O . ASP B 1 48 ? 87.587 13.243 118.771 1.00 49.21 34 ASP B O 1
ATOM 3054 N N . ARG B 1 49 ? 85.536 13.632 117.898 1.00 46.33 35 ARG B N 1
ATOM 3055 C CA . ARG B 1 49 ? 85.293 12.238 117.506 1.00 47.70 35 ARG B CA 1
ATOM 3056 C C . ARG B 1 49 ? 86.309 11.766 116.461 1.00 51.08 35 ARG B C 1
ATOM 3057 O O . ARG B 1 49 ? 86.847 12.592 115.708 1.00 51.27 35 ARG B O 1
ATOM 3065 N N . PRO B 1 50 ? 86.566 10.441 116.406 1.00 53.77 36 PRO B N 1
ATOM 3066 C CA . PRO B 1 50 ? 87.467 9.930 115.369 1.00 57.53 36 PRO B CA 1
ATOM 3067 C C . PRO B 1 50 ? 86.934 10.220 113.961 1.00 58.20 36 PRO B C 1
ATOM 3068 O O . PRO B 1 50 ? 85.714 10.322 113.746 1.00 55.94 36 PRO B O 1
ATOM 3072 N N . LYS B 1 51 ? 87.858 10.374 113.020 1.00 61.28 37 LYS B N 1
ATOM 3073 C CA . LYS B 1 51 ? 87.500 10.841 111.684 1.00 62.77 37 LYS B CA 1
ATOM 3074 C C . LYS B 1 51 ? 86.717 9.799 110.867 1.00 64.19 37 LYS B C 1
ATOM 3075 O O . LYS B 1 51 ? 85.988 10.150 109.937 1.00 64.32 37 LYS B O 1
ATOM 3081 N N . GLU B 1 52 ? 86.842 8.528 111.247 1.00 65.41 38 GLU B N 1
ATOM 3082 C CA . GLU B 1 52 ? 86.098 7.456 110.591 1.00 67.22 38 GLU B CA 1
ATOM 3083 C C . GLU B 1 52 ? 84.672 7.293 111.143 1.00 63.83 38 GLU B C 1
ATOM 3084 O O . GLU B 1 52 ? 83.878 6.533 110.581 1.00 65.35 38 GLU B O 1
ATOM 3090 N N . ILE B 1 53 ? 84.352 7.987 112.238 1.00 59.65 39 ILE B N 1
ATOM 3091 C CA . ILE B 1 53 ? 82.986 7.971 112.770 1.00 56.36 39 ILE B CA 1
ATOM 3092 C C . ILE B 1 53 ? 82.217 9.185 112.253 1.00 53.95 39 ILE B C 1
ATOM 3093 O O . ILE B 1 53 ? 82.624 10.318 112.495 1.00 52.85 39 ILE B O 1
ATOM 3098 N N . THR B 1 54 ? 81.123 8.944 111.527 1.00 53.23 40 THR B N 1
ATOM 3099 C CA . THR B 1 54 ? 80.273 10.031 111.032 1.00 51.22 40 THR B CA 1
ATOM 3100 C C . THR B 1 54 ? 79.502 10.717 112.167 1.00 47.49 40 THR B C 1
ATOM 3101 O O . THR B 1 54 ? 79.268 10.125 113.217 1.00 46.26 40 THR B O 1
ATOM 3105 N N . TRP B 1 55 ? 79.100 11.960 111.915 1.00 46.34 41 TRP B N 1
ATOM 3106 C CA . TRP B 1 55 ? 78.232 12.742 112.795 1.00 43.44 41 TRP B CA 1
ATOM 3107 C C . TRP B 1 55 ? 76.961 11.964 113.111 1.00 43.13 41 TRP B C 1
ATOM 3108 O O . TRP B 1 55 ? 76.529 11.922 114.258 1.00 41.56 41 TRP B O 1
ATOM 3119 N N . PHE B 1 56 ? 76.388 11.334 112.092 1.00 44.95 42 PHE B N 1
ATOM 3120 C CA . PHE B 1 56 ? 75.136 10.599 112.237 1.00 45.13 42 PHE B CA 1
ATOM 3121 C C . PHE B 1 56 ? 75.257 9.446 113.241 1.00 45.31 42 PHE B C 1
ATOM 3122 O O . PHE B 1 56 ? 74.470 9.347 114.189 1.00 44.02 42 PHE B O 1
ATOM 3130 N N . ASP B 1 57 ? 76.248 8.588 113.014 1.00 47.47 43 ASP B N 1
ATOM 3131 C CA . ASP B 1 57 ? 76.540 7.462 113.896 1.00 47.76 43 ASP B CA 1
ATOM 3132 C C . ASP B 1 57 ? 76.894 7.874 115.317 1.00 46.23 43 ASP B C 1
ATOM 3133 O O . ASP B 1 57 ? 76.459 7.237 116.276 1.00 45.67 43 ASP B O 1
ATOM 3138 N N . TYR B 1 58 ? 77.678 8.941 115.454 1.00 45.62 44 TYR B N 1
ATOM 3139 C CA . TYR B 1 58 ? 78.116 9.369 116.773 1.00 44.83 44 TYR B CA 1
ATOM 3140 C C . TYR B 1 58 ? 76.921 9.701 117.653 1.00 43.26 44 TYR B C 1
ATOM 3141 O O . TYR B 1 58 ? 76.830 9.232 118.790 1.00 43.52 44 TYR B O 1
ATOM 3150 N N . TRP B 1 59 ? 76.000 10.498 117.111 1.00 43.11 45 TRP B N 1
ATOM 3151 C CA . TRP B 1 59 ? 74.852 11.002 117.869 1.00 42.08 45 TRP B CA 1
ATOM 3152 C C . TRP B 1 59 ? 73.771 9.970 118.071 1.00 43.48 45 TRP B C 1
ATOM 3153 O O . TRP B 1 59 ? 72.957 10.067 118.993 1.00 43.07 45 TRP B O 1
ATOM 3172 N N . SER B 1 61 ? 74.433 6.634 118.405 1.00 48.94 47 SER B N 1
ATOM 3173 C CA . SER B 1 61 ? 74.958 5.784 119.474 1.00 49.98 47 SER B CA 1
ATOM 3174 C C . SER B 1 61 ? 74.683 6.383 120.866 1.00 48.49 47 SER B C 1
ATOM 3175 O O . SER B 1 61 ? 74.300 5.655 121.786 1.00 49.61 47 SER B O 1
ATOM 3178 N N . LEU B 1 62 ? 74.878 7.696 121.009 1.00 45.68 48 LEU B N 1
ATOM 3179 C CA . LEU B 1 62 ? 74.515 8.399 122.240 1.00 44.74 48 LEU B CA 1
ATOM 3180 C C . LEU B 1 62 ? 73.028 8.277 122.562 1.00 44.99 48 LEU B C 1
ATOM 3181 O O . LEU B 1 62 ? 72.652 8.103 123.720 1.00 45.19 48 LEU B O 1
ATOM 3186 N N . ALA B 1 63 ? 72.189 8.374 121.533 1.00 45.09 49 ALA B N 1
ATOM 3187 C CA . ALA B 1 63 ? 70.749 8.217 121.696 1.00 45.93 49 ALA B CA 1
ATOM 3188 C C . ALA B 1 63 ? 70.431 6.829 122.258 1.00 48.10 49 ALA B C 1
ATOM 3189 O O . ALA B 1 63 ? 69.546 6.689 123.102 1.00 48.46 49 ALA B O 1
ATOM 3191 N N . ASN B 1 64 ? 71.170 5.819 121.795 1.00 49.79 50 ASN B N 1
ATOM 3192 C CA . ASN B 1 64 ? 71.055 4.471 122.337 1.00 52.68 50 ASN B CA 1
ATOM 3193 C C . ASN B 1 64 ? 71.459 4.443 123.797 1.00 53.38 50 ASN B C 1
ATOM 3194 O O . ASN B 1 64 ? 70.698 3.971 124.643 1.00 54.54 50 ASN B O 1
ATOM 3199 N N . GLU B 1 65 ? 72.656 4.960 124.076 1.00 52.95 51 GLU B N 1
ATOM 3200 C CA . GLU B 1 65 ? 73.174 5.089 125.430 1.00 53.94 51 GLU B CA 1
ATOM 3201 C C . GLU B 1 65 ? 72.164 5.689 126.386 1.00 53.07 51 GLU B C 1
ATOM 3202 O O . GLU B 1 65 ? 71.843 5.073 127.393 1.00 55.31 51 GLU B O 1
ATOM 3208 N N . TYR B 1 66 ? 71.671 6.888 126.069 1.00 50.32 52 TYR B N 1
ATOM 3209 C CA . TYR B 1 66 ? 70.696 7.582 126.914 1.00 50.06 52 TYR B CA 1
ATOM 3210 C C . TYR B 1 66 ? 69.398 6.801 127.116 1.00 52.23 52 TYR B C 1
ATOM 3211 O O . TYR B 1 66 ? 68.713 6.969 128.126 1.00 53.03 52 TYR B O 1
ATOM 3220 N N . GLU B 1 67 ? 69.074 5.945 126.152 1.00 53.17 53 GLU B N 1
ATOM 3221 C CA . GLU B 1 67 ? 67.862 5.149 126.215 1.00 55.82 53 GLU B CA 1
ATOM 3222 C C . GLU B 1 67 ? 67.993 3.931 127.140 1.00 59.02 53 GLU B C 1
ATOM 3223 O O . GLU B 1 67 ? 67.019 3.527 127.771 1.00 60.90 53 GLU B O 1
ATOM 3229 N N . GLN B 1 68 ? 69.189 3.353 127.220 1.00 60.41 54 GLN B N 1
ATOM 3230 C CA . GLN B 1 68 ? 69.444 2.263 128.164 1.00 64.12 54 GLN B CA 1
ATOM 3231 C C . GLN B 1 68 ? 69.533 2.807 129.584 1.00 64.91 54 GLN B C 1
ATOM 3232 O O . GLN B 1 68 ? 69.174 2.120 130.543 1.00 68.13 54 GLN B O 1
ATOM 3238 N N . GLU B 1 69 ? 70.016 4.042 129.698 1.00 62.42 55 GLU B N 1
ATOM 3239 C CA . GLU B 1 69 ? 70.103 4.743 130.967 1.00 63.44 55 GLU B CA 1
ATOM 3240 C C . GLU B 1 69 ? 68.718 4.953 131.544 1.00 64.55 55 GLU B C 1
ATOM 3241 O O . GLU B 1 69 ? 68.460 4.617 132.698 1.00 67.00 55 GLU B O 1
ATOM 3247 N N . ALA B 1 70 ? 67.834 5.511 130.728 1.00 51.70 56 ALA B N 1
ATOM 3248 C CA . ALA B 1 70 ? 66.489 5.823 131.166 1.00 51.32 56 ALA B CA 1
ATOM 3249 C C . ALA B 1 70 ? 65.698 4.559 131.526 1.00 54.57 56 ALA B C 1
ATOM 3250 O O . ALA B 1 70 ? 64.888 4.576 132.465 1.00 55.16 56 ALA B O 1
ATOM 3252 N N . GLU B 1 71 ? 65.939 3.472 130.790 1.00 58.22 57 GLU B N 1
ATOM 3253 C CA . GLU B 1 71 ? 65.349 2.172 131.122 1.00 62.76 57 GLU B CA 1
ATOM 3254 C C . GLU B 1 71 ? 65.759 1.754 132.529 1.00 62.75 57 GLU B C 1
ATOM 3255 O O . GLU B 1 71 ? 64.915 1.356 133.333 1.00 64.68 57 GLU B O 1
ATOM 3261 N N . ARG B 1 72 ? 67.052 1.857 132.830 1.00 62.71 58 ARG B N 1
ATOM 3262 C CA . ARG B 1 72 ? 67.549 1.541 134.173 1.00 63.76 58 ARG B CA 1
ATOM 3263 C C . ARG B 1 72 ? 66.893 2.415 135.231 1.00 59.49 58 ARG B C 1
ATOM 3264 O O . ARG B 1 72 ? 66.489 1.913 136.275 1.00 61.72 58 ARG B O 1
ATOM 3272 N N . LYS B 1 73 ? 66.765 3.712 134.952 1.00 54.86 59 LYS B N 1
ATOM 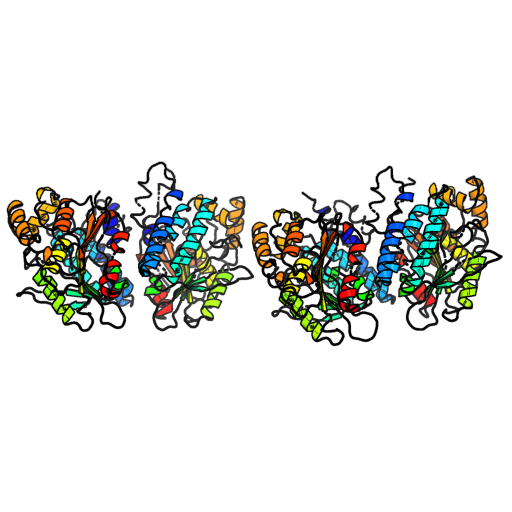3273 C CA . LYS B 1 73 ? 66.134 4.641 135.897 1.00 52.20 59 LYS B CA 1
ATOM 3274 C C . LYS B 1 73 ? 64.691 4.251 136.208 1.00 54.63 59 LYS B C 1
ATOM 3275 O O . LYS B 1 73 ? 64.330 4.122 137.380 1.00 56.46 59 LYS B O 1
ATOM 3281 N N . VAL B 1 74 ? 63.882 4.042 135.167 1.00 56.53 60 VAL B N 1
ATOM 3282 C CA . VAL B 1 74 ? 62.485 3.586 135.327 1.00 61.57 60 VAL B CA 1
ATOM 3283 C C . VAL B 1 74 ? 62.404 2.346 136.227 1.00 65.18 60 VAL B C 1
ATOM 3284 O O . VAL B 1 74 ? 61.581 2.291 137.155 1.00 69.01 60 VAL B O 1
ATOM 3288 N N . ALA B 1 75 ? 63.274 1.372 135.949 1.00 65.75 61 ALA B N 1
ATOM 3289 C CA . ALA B 1 75 ? 63.371 0.133 136.718 1.00 70.82 61 ALA B CA 1
ATOM 3290 C C . ALA B 1 75 ? 63.564 0.388 138.212 1.00 70.68 61 ALA B C 1
ATOM 3291 O O . ALA B 1 75 ? 63.063 -0.367 139.055 1.00 76.23 61 ALA B O 1
ATOM 3293 N N . LEU B 1 76 ? 64.296 1.454 138.523 1.00 65.38 62 LEU B N 1
ATOM 3294 C CA . LEU B 1 76 ? 64.632 1.815 139.889 1.00 65.00 62 LEU B CA 1
ATOM 3295 C C . LEU B 1 76 ? 63.653 2.828 140.486 1.00 63.90 62 LEU B C 1
ATOM 3296 O O . LEU B 1 76 ? 63.804 3.223 141.643 1.00 64.52 62 LEU B O 1
ATOM 3301 N N . GLY B 1 77 ? 62.650 3.238 139.710 1.00 64.15 63 GLY B N 1
ATOM 3302 C CA . GLY B 1 77 ? 61.649 4.209 140.172 1.00 65.92 63 GLY B CA 1
ATOM 3303 C C . GLY B 1 77 ? 62.120 5.660 140.130 1.00 61.55 63 GLY B C 1
ATOM 3304 O O . GLY B 1 77 ? 61.658 6.500 140.916 1.00 64.09 63 GLY B O 1
ATOM 3305 N N . HIS B 1 78 ? 63.039 5.954 139.217 1.00 56.20 64 HIS B N 1
ATOM 3306 C CA . HIS B 1 78 ? 63.503 7.321 138.988 1.00 52.50 64 HIS B CA 1
ATOM 3307 C C . HIS B 1 78 ? 62.865 7.951 137.741 1.00 53.07 64 HIS B C 1
ATOM 3308 O O . HIS B 1 78 ? 63.540 8.219 136.743 1.00 50.53 64 HIS B O 1
ATOM 3315 N N . ASP B 1 79 ? 61.559 8.202 137.814 1.00 58.30 65 ASP B N 1
ATOM 3316 C CA . ASP B 1 79 ? 60.822 8.746 136.674 1.00 61.74 65 ASP B CA 1
ATOM 3317 C C . ASP B 1 79 ? 61.351 10.103 136.182 1.00 59.49 65 ASP B C 1
ATOM 3318 O O . ASP B 1 79 ? 61.532 10.289 134.982 1.00 59.11 65 ASP B O 1
ATOM 3323 N N . LEU B 1 80 ? 61.612 11.043 137.092 1.00 58.21 66 LEU B N 1
ATOM 3324 C CA . LEU B 1 80 ? 62.142 12.346 136.685 1.00 56.49 66 LEU B CA 1
ATOM 3325 C C . LEU B 1 80 ? 63.420 12.238 135.850 1.00 49.99 66 LEU B C 1
ATOM 3326 O O . LEU B 1 80 ? 63.494 12.828 134.768 1.00 50.95 66 LEU B O 1
ATOM 3331 N N . SER B 1 81 ? 64.404 11.491 136.354 1.00 57.09 67 SER B N 1
ATOM 3332 C CA . SER B 1 81 ? 65.667 11.282 135.650 1.00 54.22 67 SER B CA 1
ATOM 3333 C C . SER B 1 81 ? 65.451 10.589 134.296 1.00 53.76 67 SER B C 1
ATOM 3334 O O . SER B 1 81 ? 66.083 10.947 133.285 1.00 51.71 67 SER B O 1
ATOM 3337 N N . ALA B 1 82 ? 64.537 9.621 134.285 1.00 55.03 68 ALA B N 1
ATOM 3338 C CA . ALA B 1 82 ? 64.215 8.847 133.085 1.00 55.16 68 ALA B CA 1
ATOM 3339 C C . ALA B 1 82 ? 63.581 9.699 131.993 1.00 54.57 68 ALA B C 1
ATOM 3340 O O . ALA B 1 82 ? 63.813 9.447 130.809 1.00 53.84 68 ALA B O 1
ATOM 3342 N N . GLY B 1 83 ? 62.778 10.690 132.389 1.00 54.89 69 GLY B N 1
ATOM 3343 C CA . GLY B 1 83 ? 62.251 11.687 131.444 1.00 54.30 69 GLY B CA 1
ATOM 3344 C C . GLY B 1 83 ? 63.359 12.554 130.848 1.00 51.00 69 GLY B C 1
ATOM 3345 O O . GLY B 1 83 ? 63.393 12.803 129.643 1.00 50.49 69 GLY B O 1
ATOM 3346 N N . GLU B 1 84 ? 64.280 12.995 131.699 1.00 48.98 70 GLU B N 1
ATOM 3347 C CA . GLU B 1 84 ? 65.419 13.802 131.268 1.00 46.76 70 GLU B CA 1
ATOM 3348 C C . GLU B 1 84 ? 66.407 13.057 130.361 1.00 44.48 70 GLU B C 1
ATOM 3349 O O . GLU B 1 84 ? 67.004 13.659 129.464 1.00 43.58 70 GLU B O 1
ATOM 3355 N N . LEU B 1 85 ? 66.595 11.764 130.607 1.00 43.93 71 LEU B N 1
ATOM 3356 C CA . LEU B 1 85 ? 67.513 10.959 129.815 1.00 42.95 71 LEU B CA 1
ATOM 3357 C C . LEU B 1 85 ? 66.885 10.592 128.471 1.00 43.65 71 LEU B C 1
ATOM 3358 O O . LEU B 1 85 ? 67.588 10.435 127.462 1.00 42.22 71 LEU B O 1
ATOM 3363 N N . LEU B 1 86 ? 65.562 10.463 128.461 1.00 45.14 72 LEU B N 1
ATOM 3364 C CA . LEU B 1 86 ? 64.857 10.226 127.213 1.00 46.77 72 LEU B CA 1
ATOM 3365 C C . LEU B 1 86 ? 64.801 11.491 126.341 1.00 45.28 72 LEU B C 1
ATOM 3366 O O . LEU B 1 86 ? 64.887 11.391 125.115 1.00 45.19 72 LEU B O 1
ATOM 3379 N N . SER B 1 88 ? 67.208 13.776 126.411 1.00 39.96 74 SER B N 1
ATOM 3380 C CA . SER B 1 88 ? 68.587 13.750 125.915 1.00 38.59 74 SER B CA 1
ATOM 3381 C C . SER B 1 88 ? 68.775 12.792 124.722 1.00 38.60 74 SER B C 1
ATOM 3382 O O . SER B 1 88 ? 69.443 13.141 123.758 1.00 38.25 74 SER B O 1
ATOM 3385 N N . ALA B 1 89 ? 68.186 11.599 124.790 1.00 39.89 75 ALA B N 1
ATOM 3386 C CA . ALA B 1 89 ? 68.271 10.634 123.690 1.00 40.75 75 ALA B CA 1
ATOM 3387 C C . ALA B 1 89 ? 67.559 11.157 122.432 1.00 40.19 75 ALA B C 1
ATOM 3388 O O . ALA B 1 89 ? 68.107 11.090 121.335 1.00 39.66 75 ALA B O 1
ATOM 3390 N N . ALA B 1 90 ? 66.356 11.695 122.605 1.00 40.39 76 ALA B N 1
ATOM 3391 C CA . ALA B 1 90 ? 65.594 12.256 121.480 1.00 40.71 76 ALA B CA 1
ATOM 3392 C C . ALA B 1 90 ? 66.304 13.457 120.844 1.00 39.11 76 ALA B C 1
ATOM 3393 O O . ALA B 1 90 ? 66.210 13.660 119.630 1.00 38.88 76 ALA B O 1
ATOM 3395 N N . LEU B 1 91 ? 67.009 14.240 121.665 1.00 37.81 77 LEU B N 1
ATOM 3396 C CA . LEU B 1 91 ? 67.776 15.369 121.168 1.00 36.70 77 LEU B CA 1
ATOM 3397 C C . LEU B 1 91 ? 69.037 14.927 120.431 1.00 35.59 77 LEU B C 1
ATOM 3398 O O . LEU B 1 91 ? 69.433 15.568 119.471 1.00 35.45 77 LEU B O 1
ATOM 3403 N N . CYS B 1 92 ? 69.647 13.834 120.870 1.00 35.33 78 CYS B N 1
ATOM 3404 C CA . CYS B 1 92 ? 70.762 13.211 120.140 1.00 35.23 78 CYS B CA 1
ATOM 3405 C C . CYS B 1 92 ? 70.308 12.676 118.762 1.00 35.74 78 CYS B C 1
ATOM 3406 O O . CYS B 1 92 ? 71.010 12.804 117.783 1.00 35.60 78 CYS B O 1
ATOM 3409 N N . ALA B 1 93 ? 69.126 12.074 118.705 1.00 36.53 79 ALA B N 1
ATOM 3410 C CA . ALA B 1 93 ? 68.543 11.638 117.440 1.00 37.07 79 ALA B CA 1
ATOM 3411 C C . ALA B 1 93 ? 68.235 12.845 116.550 1.00 35.78 79 ALA B C 1
ATOM 3412 O O . ALA B 1 93 ? 68.688 12.892 115.409 1.00 36.00 79 ALA B O 1
ATOM 3414 N N . GLN B 1 94 ? 67.517 13.838 117.093 1.00 34.91 80 GLN B N 1
ATOM 3415 C CA . GLN B 1 94 ? 67.183 15.074 116.357 1.00 33.78 80 GLN B CA 1
ATOM 3416 C C . GLN B 1 94 ? 68.395 15.654 115.659 1.00 32.86 80 GLN B C 1
ATOM 3417 O O . GLN B 1 94 ? 68.375 15.923 114.460 1.00 32.37 80 GLN B O 1
ATOM 3423 N N . TYR B 1 95 ? 69.461 15.815 116.428 1.00 32.14 81 TYR B N 1
ATOM 3424 C CA . TYR B 1 95 ? 70.673 16.418 115.917 1.00 31.88 81 TYR B CA 1
ATOM 3425 C C . TYR B 1 95 ? 71.612 15.506 115.112 1.00 32.32 81 TYR B C 1
ATOM 3426 O O . TYR B 1 95 ? 72.479 15.996 114.394 1.00 33.72 81 TYR B O 1
ATOM 3435 N N . ALA B 1 96 ? 71.441 14.196 115.181 1.00 33.55 82 ALA B N 1
ATOM 3436 C CA . ALA B 1 96 ? 72.147 13.321 114.223 1.00 34.51 82 ALA B CA 1
ATOM 3437 C C . ALA B 1 96 ? 71.631 13.537 112.785 1.00 34.43 82 ALA B C 1
ATOM 3438 O O . ALA B 1 96 ? 72.396 13.556 111.825 1.00 35.02 82 ALA B O 1
ATOM 3440 N N . GLN B 1 97 ? 70.325 13.733 112.656 1.00 34.55 83 GLN B N 1
ATOM 3441 C CA . GLN B 1 97 ? 69.656 13.657 111.362 1.00 35.37 83 GLN B CA 1
ATOM 3442 C C . GLN B 1 97 ? 69.205 14.994 110.780 1.00 34.62 83 GLN B C 1
ATOM 3443 O O . GLN B 1 97 ? 68.797 15.050 109.613 1.00 35.66 83 GLN B O 1
ATOM 3449 N N . PHE B 1 98 ? 69.277 16.067 111.561 1.00 33.64 84 PHE B N 1
ATOM 3450 C CA . PHE B 1 98 ? 68.578 17.302 111.197 1.00 33.86 84 PHE B CA 1
ATOM 3451 C C . PHE B 1 98 ? 69.107 17.922 109.903 1.00 34.55 84 PHE B C 1
ATOM 3452 O O . PHE B 1 98 ? 68.354 18.581 109.186 1.00 35.24 84 PHE B O 1
ATOM 3460 N N . LEU B 1 99 ? 70.394 17.686 109.605 1.00 34.58 85 LEU B N 1
ATOM 3461 C CA . LEU B 1 99 ? 71.030 18.172 108.367 1.00 35.44 85 LEU B CA 1
ATOM 3462 C C . LEU B 1 99 ? 71.657 17.027 107.552 1.00 36.62 85 LEU B C 1
ATOM 3463 O O . LEU B 1 99 ? 72.679 17.193 106.872 1.00 36.63 85 LEU B O 1
ATOM 3468 N N . TRP B 1 100 ? 70.994 15.874 107.629 1.00 37.59 86 TRP B N 1
ATOM 3469 C CA . TRP B 1 100 ? 71.376 14.656 106.917 1.00 39.69 86 TRP B CA 1
ATOM 3470 C C . TRP B 1 100 ? 70.366 14.336 105.805 1.00 40.78 86 TRP B C 1
ATOM 3471 O O . TRP B 1 100 ? 69.150 14.393 106.010 1.00 39.78 86 TRP B O 1
ATOM 3482 N N . PHE B 1 101 ? 70.870 13.980 104.626 1.00 42.98 87 PHE B N 1
ATOM 3483 C CA . PHE B 1 101 ? 70.010 13.860 103.445 1.00 44.59 87 PHE B CA 1
ATOM 3484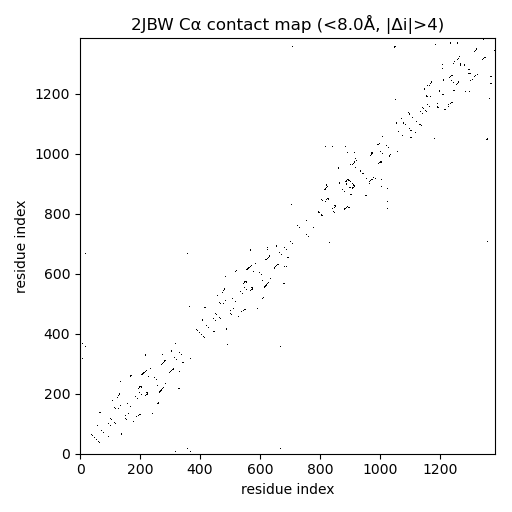 C C . PHE B 1 101 ? 70.055 12.515 102.702 1.00 48.17 87 PHE B C 1
ATOM 3485 O O . PHE B 1 101 ? 69.409 12.374 101.662 1.00 50.03 87 PHE B O 1
ATOM 3493 N N . ASP B 1 102 ? 70.790 11.534 103.215 1.00 49.90 88 ASP B N 1
ATOM 3494 C CA . ASP B 1 102 ? 70.799 10.220 102.552 1.00 53.89 88 ASP B CA 1
ATOM 3495 C C . ASP B 1 102 ? 69.735 9.279 103.140 1.00 56.42 88 ASP B C 1
ATOM 3496 O O . ASP B 1 102 ? 68.895 9.707 103.935 1.00 54.38 88 ASP B O 1
ATOM 3501 N N . GLU B 1 103 ? 69.791 8.001 102.751 1.00 61.21 89 GLU B N 1
ATOM 3502 C CA . GLU B 1 103 ? 68.783 6.991 103.105 1.00 65.23 89 GLU B CA 1
ATOM 3503 C C . GLU B 1 103 ? 68.570 6.808 104.596 1.00 64.46 89 GLU B C 1
ATOM 3504 O O . GLU B 1 103 ? 67.548 6.258 105.008 1.00 66.52 89 GLU B O 1
ATOM 3510 N N . ARG B 1 104 ? 69.534 7.256 105.399 1.00 53.41 90 ARG B N 1
ATOM 3511 C CA . ARG B 1 104 ? 69.450 7.132 106.856 1.00 53.19 90 ARG B CA 1
ATOM 3512 C C . ARG B 1 104 ? 68.619 8.212 107.539 1.00 49.59 90 ARG B C 1
ATOM 3513 O O . ARG B 1 104 ? 68.113 7.992 108.646 1.00 49.41 90 ARG B O 1
ATOM 3521 N N . ARG B 1 105 ? 68.485 9.372 106.890 1.00 47.41 91 ARG B N 1
ATOM 3522 C CA . ARG B 1 105 ? 67.721 10.508 107.433 1.00 44.20 91 ARG B CA 1
ATOM 3523 C C . ARG B 1 105 ? 66.387 10.029 107.998 1.00 44.52 91 ARG B C 1
ATOM 3524 O O . ARG B 1 105 ? 66.000 10.371 109.125 1.00 42.89 91 ARG B O 1
ATOM 3532 N N . GLN B 1 106 ? 65.703 9.237 107.177 1.00 46.77 92 GLN B N 1
ATOM 3533 C CA . GLN B 1 106 ? 64.429 8.614 107.480 1.00 48.56 92 GLN B CA 1
ATOM 3534 C C . GLN B 1 106 ? 64.477 7.867 108.811 1.00 49.09 92 GLN B C 1
ATOM 3535 O O . GLN B 1 106 ? 63.546 7.952 109.609 1.00 48.97 92 GLN B O 1
ATOM 3541 N N . LYS B 1 107 ? 65.570 7.155 109.055 1.00 50.43 93 LYS B N 1
ATOM 3542 C CA . LYS B 1 107 ? 65.684 6.341 110.263 1.00 52.63 93 LYS B CA 1
ATOM 3543 C C . LYS B 1 107 ? 65.934 7.189 111.514 1.00 49.95 93 LYS B C 1
ATOM 3544 O O . LYS B 1 107 ? 65.420 6.870 112.590 1.00 50.57 93 LYS B O 1
ATOM 3550 N N . GLY B 1 108 ? 66.697 8.272 111.354 1.00 47.05 94 GLY B N 1
ATOM 3551 C CA . GLY B 1 108 ? 66.945 9.231 112.426 1.00 45.17 94 GLY B CA 1
ATOM 3552 C C . GLY B 1 108 ? 65.702 9.988 112.842 1.00 43.24 94 GLY B C 1
ATOM 3553 O O . GLY B 1 108 ? 65.442 10.169 114.034 1.00 42.92 94 GLY B O 1
ATOM 3554 N N . GLN B 1 109 ? 64.941 10.434 111.843 1.00 42.50 95 GLN B N 1
ATOM 3555 C CA . GLN B 1 109 ? 63.655 11.079 112.053 1.00 41.49 95 GLN B CA 1
ATOM 3556 C C . GLN B 1 109 ? 62.715 10.147 112.822 1.00 43.30 95 GLN B C 1
ATOM 3557 O O . GLN B 1 109 ? 62.099 10.558 113.808 1.00 43.20 95 GLN B O 1
ATOM 3563 N N . ALA B 1 110 ? 62.631 8.891 112.376 1.00 45.87 96 ALA B N 1
ATOM 3564 C CA . ALA B 1 110 ? 61.804 7.864 113.012 1.00 48.71 96 ALA B CA 1
ATOM 3565 C C . ALA B 1 110 ? 62.295 7.486 114.413 1.00 49.06 96 ALA B C 1
ATOM 3566 O O . ALA B 1 110 ? 61.494 7.133 115.286 1.00 50.89 96 ALA B O 1
ATOM 3568 N N . ARG B 1 111 ? 63.604 7.554 114.622 1.00 48.04 97 ARG B N 1
ATOM 3569 C CA . ARG B 1 111 ? 64.195 7.260 115.933 1.00 48.86 97 ARG B CA 1
ATOM 3570 C C . ARG B 1 111 ? 63.920 8.379 116.930 1.00 46.20 97 ARG B C 1
ATOM 3571 O O . ARG B 1 111 ? 63.591 8.107 118.084 1.00 47.67 97 ARG B O 1
ATOM 3579 N N . LYS B 1 112 ? 64.061 9.632 116.488 1.00 43.31 98 LYS B N 1
ATOM 3580 C CA . LYS B 1 112 ? 63.684 10.797 117.303 1.00 40.76 98 LYS B CA 1
ATOM 3581 C C . LYS B 1 112 ? 62.246 10.673 117.796 1.00 42.05 98 LYS B C 1
ATOM 3582 O O . LYS B 1 112 ? 61.987 10.841 118.980 1.00 42.66 98 LYS B O 1
ATOM 3588 N N . VAL B 1 113 ? 61.333 10.349 116.880 1.00 43.79 99 VAL B N 1
ATOM 3589 C CA . VAL B 1 113 ? 59.908 10.221 117.169 1.00 46.21 99 VAL B CA 1
ATOM 3590 C C . VAL B 1 113 ? 59.625 9.119 118.191 1.00 49.23 99 VAL B C 1
ATOM 3591 O O . VAL B 1 113 ? 58.880 9.353 119.140 1.00 50.69 99 VAL B O 1
ATOM 3595 N N . GLU B 1 114 ? 60.222 7.941 117.998 1.00 51.11 100 GLU B N 1
ATOM 3596 C CA . GLU B 1 114 ? 60.121 6.833 118.952 1.00 54.85 100 GLU B CA 1
ATOM 3597 C C . GLU B 1 114 ? 60.543 7.241 120.379 1.00 53.32 100 GLU B C 1
ATOM 3598 O O . GLU B 1 114 ? 59.875 6.892 121.368 1.00 55.56 100 GLU B O 1
ATOM 3604 N N . LEU B 1 115 ? 61.640 7.989 120.462 1.00 50.31 101 LEU B N 1
ATOM 3605 C CA . LEU B 1 115 ? 62.249 8.379 121.722 1.00 49.22 101 LEU B CA 1
ATOM 3606 C C . LEU B 1 115 ? 61.418 9.419 122.459 1.00 48.19 101 LEU B C 1
ATOM 3607 O O . LEU B 1 115 ? 61.240 9.318 123.660 1.00 49.05 101 LEU B O 1
ATOM 3612 N N . TYR B 1 116 ? 60.886 10.408 121.747 1.00 46.62 102 TYR B N 1
ATOM 3613 C CA . TYR B 1 116 ? 60.042 11.414 122.388 1.00 46.75 102 TYR B CA 1
ATOM 3614 C C . TYR B 1 116 ? 58.729 10.829 122.907 1.00 50.71 102 TYR B C 1
ATOM 3615 O O . TYR B 1 116 ? 58.256 11.225 123.967 1.00 51.77 102 TYR B O 1
ATOM 3624 N N . GLN B 1 117 ? 58.171 9.874 122.163 1.00 53.51 103 GLN B N 1
ATOM 3625 C CA . GLN B 1 117 ? 56.958 9.159 122.544 1.00 57.93 103 GLN B CA 1
ATOM 3626 C C . GLN B 1 117 ? 57.097 8.522 123.919 1.00 59.56 103 GLN B C 1
ATOM 3627 O O . GLN B 1 117 ? 56.126 8.455 124.670 1.00 62.41 103 GLN B O 1
ATOM 3633 N N . LYS B 1 118 ? 58.295 8.032 124.228 1.00 58.38 104 LYS B N 1
ATOM 3634 C CA . LYS B 1 118 ? 58.576 7.441 125.536 1.00 60.34 104 LYS B CA 1
ATOM 3635 C C . LYS B 1 118 ? 58.869 8.525 126.567 1.00 57.86 104 LYS B C 1
ATOM 3636 O O . LYS B 1 118 ? 58.501 8.399 127.734 1.00 59.83 104 LYS B O 1
ATOM 3642 N N . ALA B 1 119 ? 59.551 9.579 126.128 1.00 53.81 105 ALA B N 1
ATOM 3643 C CA . ALA B 1 119 ? 59.920 10.678 127.008 1.00 52.03 105 ALA B CA 1
ATOM 3644 C C . ALA B 1 119 ? 58.698 11.389 127.568 1.00 52.76 105 ALA B C 1
ATOM 3645 O O . ALA B 1 119 ? 58.633 11.638 128.765 1.00 54.07 105 ALA B O 1
ATOM 3647 N N . ALA B 1 120 ? 57.737 11.681 126.694 1.00 52.85 106 ALA B N 1
ATOM 3648 C CA . ALA B 1 120 ? 56.586 12.549 126.979 1.00 54.09 106 ALA B CA 1
ATOM 3649 C C . ALA B 1 120 ? 55.794 12.281 128.281 1.00 57.46 106 ALA B C 1
ATOM 3650 O O . ALA B 1 120 ? 55.461 13.227 128.998 1.00 57.46 106 ALA B O 1
ATOM 3652 N N . PRO B 1 121 ? 55.455 11.008 128.569 1.00 60.88 107 PRO B N 1
ATOM 3653 C CA . PRO B 1 121 ? 54.764 10.743 129.833 1.00 64.60 107 PRO B CA 1
ATOM 3654 C C . PRO B 1 121 ? 55.647 10.805 131.092 1.00 64.10 107 PRO B C 1
ATOM 3655 O O . PRO B 1 121 ? 55.120 10.801 132.210 1.00 66.23 107 PRO B O 1
ATOM 3659 N N . LEU B 1 122 ? 56.968 10.887 130.910 1.00 61.44 108 LEU B N 1
ATOM 3660 C CA . LEU B 1 122 ? 57.900 10.960 132.039 1.00 61.54 108 LEU B CA 1
ATOM 3661 C C . LEU B 1 122 ? 58.392 12.383 132.279 1.00 58.97 108 LEU B C 1
ATOM 3662 O O . LEU B 1 122 ? 59.123 12.646 133.228 1.00 59.08 108 LEU B O 1
ATOM 3667 N N . LEU B 1 123 ? 57.992 13.300 131.409 1.00 60.77 109 LEU B N 1
ATOM 3668 C CA . LEU B 1 123 ? 58.365 14.704 131.548 1.00 59.37 109 LEU B CA 1
ATOM 3669 C C . LEU B 1 123 ? 57.414 15.343 132.543 1.00 60.03 109 LEU B C 1
ATOM 3670 O O . LEU B 1 123 ? 56.230 15.029 132.534 1.00 60.56 109 LEU B O 1
ATOM 3675 N N . SER B 1 124 ? 57.931 16.225 133.402 1.00 61.85 110 SER B N 1
ATOM 3676 C CA . SER B 1 124 ? 57.080 16.987 134.311 1.00 63.99 110 SER B CA 1
ATOM 3677 C C . SER B 1 124 ? 57.093 18.474 133.959 1.00 64.05 110 SER B C 1
ATOM 3678 O O . SER B 1 124 ? 58.153 19.101 133.993 1.00 64.77 110 SER B O 1
ATOM 3681 N N . PRO B 1 125 ? 55.916 19.039 133.609 1.00 64.55 111 PRO B N 1
ATOM 3682 C CA . PRO B 1 125 ? 54.646 18.317 133.445 1.00 65.12 111 PRO B CA 1
ATOM 3683 C C . PRO B 1 125 ? 54.602 17.454 132.166 1.00 61.95 111 PRO B C 1
ATOM 3684 O O . PRO B 1 125 ? 55.383 17.703 131.233 1.00 59.61 111 PRO B O 1
ATOM 3688 N N . PRO B 1 126 ? 53.722 16.422 132.130 1.00 63.50 112 PRO B N 1
ATOM 3689 C CA . PRO B 1 126 ? 53.744 15.475 131.003 1.00 62.06 112 PRO B CA 1
ATOM 3690 C C . PRO B 1 126 ? 53.289 16.067 129.667 1.00 60.21 112 PRO B C 1
ATOM 3691 O O . PRO B 1 126 ? 52.539 17.051 129.643 1.00 60.77 112 PRO B O 1
ATOM 3695 N N . ALA B 1 127 ? 53.783 15.491 128.563 1.00 58.89 113 ALA B N 1
ATOM 3696 C CA . ALA B 1 127 ? 53.315 15.868 127.230 1.00 57.78 113 ALA B CA 1
ATOM 3697 C C . ALA B 1 127 ? 52.250 14.879 126.779 1.00 60.28 113 ALA B C 1
ATOM 3698 O O . ALA B 1 127 ? 52.528 13.681 126.570 1.00 62.12 113 ALA B O 1
ATOM 3700 N N . GLU B 1 128 ? 51.003 15.398 126.676 1.00 63.04 114 GLU B N 1
ATOM 3701 C CA . GLU B 1 128 ? 49.888 14.545 126.334 1.00 67.66 114 GLU B CA 1
ATOM 3702 C C . GLU B 1 128 ? 49.720 14.495 124.818 1.00 66.31 114 GLU B C 1
ATOM 3703 O O . GLU B 1 128 ? 49.844 15.518 124.119 1.00 62.80 114 GLU B O 1
ATOM 3709 N N . ARG B 1 129 ? 49.436 13.298 124.314 1.00 69.76 115 ARG B N 1
ATOM 3710 C CA . ARG B 1 129 ? 49.223 13.102 122.888 1.00 69.24 115 ARG B CA 1
ATOM 3711 C C . ARG B 1 129 ? 47.741 13.258 122.553 1.00 73.46 115 ARG B C 1
ATOM 3712 O O . ARG B 1 129 ? 46.873 12.658 123.201 1.00 79.95 115 ARG B O 1
ATOM 3720 N N . HIS B 1 130 ? 47.461 14.097 121.558 1.00 71.12 116 HIS B N 1
ATOM 3721 C CA . HIS B 1 130 ? 46.129 14.221 120.968 1.00 75.43 116 HIS B CA 1
ATOM 3722 C C . HIS B 1 130 ? 46.276 13.925 119.481 1.00 73.98 116 HIS B C 1
ATOM 3723 O O . HIS B 1 130 ? 46.979 14.647 118.765 1.00 69.10 116 HIS B O 1
ATOM 3730 N N . GLU B 1 131 ? 45.640 12.848 119.027 1.00 79.55 117 GLU B N 1
ATOM 3731 C CA . GLU B 1 131 ? 45.820 12.373 117.661 1.00 79.62 117 GLU B CA 1
ATOM 3732 C C . GLU B 1 131 ? 44.808 12.992 116.716 1.00 80.70 117 GLU B C 1
ATOM 3733 O O . GLU B 1 131 ? 43.804 12.376 116.364 1.00 87.55 117 GLU B O 1
ATOM 3739 N N . LEU B 1 132 ? 45.098 14.226 116.325 1.00 75.21 118 LEU B N 1
ATOM 3740 C CA . LEU B 1 132 ? 44.333 14.967 115.329 1.00 75.78 118 LEU B CA 1
ATOM 3741 C C . LEU B 1 132 ? 44.494 14.433 113.899 1.00 75.81 118 LEU B C 1
ATOM 3742 O O . LEU B 1 132 ? 45.448 13.712 113.591 1.00 74.24 118 LEU B O 1
ATOM 3747 N N . VAL B 1 133 ? 43.542 14.794 113.036 1.00 78.33 119 VAL B N 1
ATOM 3748 C CA . VAL B 1 133 ? 43.577 14.437 111.614 1.00 79.11 119 VAL B CA 1
ATOM 3749 C C . VAL B 1 133 ? 43.189 15.667 110.779 1.00 77.26 119 VAL B C 1
ATOM 3750 O O . VAL B 1 133 ? 41.951 16.090 110.804 1.00 81.72 119 VAL B O 1
ATOM 3754 N N . VAL B 1 134 ? 44.250 16.250 110.066 1.00 71.92 120 VAL B N 1
ATOM 3755 C CA . VAL B 1 134 ? 43.984 17.450 109.257 1.00 71.37 120 VAL B CA 1
ATOM 3756 C C . VAL B 1 134 ? 43.992 17.120 107.766 1.00 72.62 120 VAL B C 1
ATOM 3757 O O . VAL B 1 134 ? 44.961 16.524 107.269 1.00 71.69 120 VAL B O 1
ATOM 3761 N N . ASP B 1 135 ? 42.918 17.506 107.060 1.00 86.58 121 ASP B N 1
ATOM 3762 C CA . ASP B 1 135 ? 42.803 17.286 105.616 1.00 88.85 121 ASP B CA 1
ATOM 3763 C C . ASP B 1 135 ? 43.011 15.791 105.355 1.00 87.80 121 ASP B C 1
ATOM 3764 O O . ASP B 1 135 ? 43.621 15.380 104.358 1.00 87.42 121 ASP B O 1
ATOM 3769 N N . GLY B 1 136 ? 42.481 14.984 106.278 1.00 88.04 122 GLY B N 1
ATOM 3770 C CA . GLY B 1 136 ? 42.581 13.530 106.210 1.00 87.94 122 GLY B CA 1
ATOM 3771 C C . GLY B 1 136 ? 43.998 13.003 106.356 1.00 81.65 122 GLY B C 1
ATOM 3772 O O . GLY B 1 136 ? 44.359 11.994 105.749 1.00 82.18 122 GLY B O 1
ATOM 3773 N N . ILE B 1 137 ? 44.803 13.690 107.161 1.00 76.31 123 ILE B N 1
ATOM 3774 C CA . ILE B 1 137 ? 46.182 13.274 107.408 1.00 71.32 123 ILE B CA 1
ATOM 3775 C C . ILE B 1 137 ? 46.444 13.310 108.911 1.00 68.67 123 ILE B C 1
ATOM 3776 O O . ILE B 1 137 ? 46.210 14.340 109.548 1.00 67.44 123 ILE B O 1
ATOM 3781 N N . PRO B 1 138 ? 46.914 12.181 109.481 1.00 68.17 124 PRO B N 1
ATOM 3782 C CA . PRO B 1 138 ? 47.154 12.104 110.923 1.00 66.88 124 PRO B CA 1
ATOM 3783 C C . PRO B 1 138 ? 48.213 13.119 111.366 1.00 62.55 124 PRO B C 1
ATOM 3784 O O . PRO B 1 138 ? 49.232 13.311 110.679 1.00 60.30 124 PRO B O 1
ATOM 3796 N N . PRO B 1 140 ? 49.803 14.029 115.117 1.00 56.78 126 PRO B N 1
ATOM 3797 C CA . PRO B 1 140 ? 49.914 13.989 116.571 1.00 56.72 126 PRO B CA 1
ATOM 3798 C C . PRO B 1 140 ? 50.138 15.392 117.132 1.00 54.42 126 PRO B C 1
ATOM 3799 O O . PRO B 1 140 ? 50.995 16.127 116.616 1.00 52.24 126 PRO B O 1
ATOM 3803 N N . VAL B 1 141 ? 49.356 15.760 118.152 1.00 55.38 127 VAL B N 1
ATOM 3804 C CA . VAL B 1 141 ? 49.586 17.003 118.884 1.00 53.68 127 VAL B CA 1
ATOM 3805 C C . VAL B 1 141 ? 49.975 16.755 120.353 1.00 54.01 127 VAL B C 1
ATOM 3806 O O . VAL B 1 141 ? 49.229 16.135 121.106 1.00 56.72 127 VAL B O 1
ATOM 3810 N N . TYR B 1 142 ? 51.162 17.230 120.732 1.00 51.49 128 TYR B N 1
ATOM 3811 C CA . TYR B 1 142 ? 51.647 17.109 122.113 1.00 52.20 128 TYR B CA 1
ATOM 3812 C C . TYR B 1 142 ? 51.389 18.361 122.939 1.00 51.93 128 TYR B C 1
ATOM 3813 O O . TYR B 1 142 ? 51.801 19.457 122.572 1.00 50.52 128 TYR B O 1
ATOM 3822 N N . VAL B 1 143 ? 50.693 18.179 124.057 1.00 54.26 129 VAL B N 1
ATOM 3823 C CA . VAL B 1 143 ? 50.264 19.287 124.909 1.00 55.03 129 VAL B CA 1
ATOM 3824 C C . VAL B 1 143 ? 50.828 19.152 126.317 1.00 56.21 129 VAL B C 1
ATOM 3825 O O . VAL B 1 143 ? 50.770 18.067 126.908 1.00 58.81 129 VAL B O 1
ATOM 3829 N N . ARG B 1 144 ? 51.343 20.260 126.855 1.00 55.36 130 ARG B N 1
ATOM 3830 C CA . ARG B 1 144 ? 51.825 20.302 128.232 1.00 57.16 130 ARG B CA 1
ATOM 3831 C C . ARG B 1 144 ? 51.072 21.368 129.032 1.00 59.40 130 ARG B C 1
ATOM 3832 O O . ARG B 1 144 ? 50.766 22.449 128.483 1.00 58.20 130 ARG B O 1
ATOM 3840 N N . ILE B 1 145 ? 50.812 21.048 130.340 1.00 63.62 131 ILE B N 1
ATOM 3841 C CA . ILE B 1 145 ? 49.878 21.832 131.181 1.00 67.36 131 ILE B CA 1
ATOM 3842 C C . ILE B 1 145 ? 50.517 22.252 132.548 1.00 69.89 131 ILE B C 1
ATOM 3843 O O . ILE B 1 145 ? 50.970 21.399 133.324 1.00 71.76 131 ILE B O 1
ATOM 3848 N N . PRO B 1 146 ? 50.524 23.563 132.873 1.00 70.58 132 PRO B N 1
ATOM 3849 C CA . PRO B 1 146 ? 51.231 23.977 134.077 1.00 72.90 132 PRO B CA 1
ATOM 3850 C C . PRO B 1 146 ? 50.515 23.695 135.387 1.00 78.29 132 PRO B C 1
ATOM 3851 O O . PRO B 1 146 ? 49.348 23.219 135.299 1.00 80.16 132 PRO B O 1
ATOM 3855 N N . GLU B 1 147 ? 51.223 23.998 136.503 1.00 81.09 133 GLU B N 1
ATOM 3856 C CA . GLU B 1 147 ? 50.790 23.620 137.842 1.00 86.78 133 GLU B CA 1
ATOM 3857 C C . GLU B 1 147 ? 49.526 24.360 138.299 1.00 90.28 133 GLU B C 1
ATOM 3858 O O . GLU B 1 147 ? 49.326 25.575 137.766 1.00 89.26 133 GLU B O 1
ATOM 3864 N N . GLY B 1 148 ? 48.628 23.553 139.069 1.00 94.85 134 GLY B N 1
ATOM 3865 C CA . GLY B 1 148 ? 47.405 24.190 139.542 1.00 99.51 134 GLY B CA 1
ATOM 3866 C C . GLY B 1 148 ? 46.182 23.903 138.665 1.00 100.13 134 GLY B C 1
ATOM 3867 O O . GLY B 1 148 ? 46.314 23.551 137.474 1.00 95.63 134 GLY B O 1
ATOM 3868 N N . PRO B 1 149 ? 44.977 24.060 139.263 1.00 106.50 135 PRO B N 1
ATOM 3869 C CA . PRO B 1 149 ? 43.622 23.805 138.709 1.00 109.86 135 PRO B CA 1
ATOM 3870 C C . PRO B 1 149 ? 43.354 24.593 137.420 1.00 106.84 135 PRO B C 1
ATOM 3871 O O . PRO B 1 149 ? 43.940 25.684 137.248 1.00 105.08 135 PRO B O 1
ATOM 3875 N N . GLY B 1 150 ? 42.612 24.056 136.539 1.00 106.68 136 GLY B N 1
ATOM 3876 C CA . GLY B 1 150 ? 42.360 24.675 135.163 1.00 102.81 136 GLY B CA 1
ATOM 3877 C C . GLY B 1 150 ? 41.609 26.108 135.177 1.00 105.55 136 GLY B C 1
ATOM 3878 O O . GLY B 1 150 ? 41.166 26.531 136.260 1.00 111.37 136 GLY B O 1
ATOM 3879 N N . PRO B 1 151 ? 41.506 26.831 133.989 1.00 102.80 137 PRO B N 1
ATOM 3880 C CA . PRO B 1 151 ? 42.177 26.564 132.684 1.00 95.79 137 PRO B CA 1
ATOM 3881 C C . PRO B 1 151 ? 43.504 27.347 132.526 1.00 89.36 137 PRO B C 1
ATOM 3882 O O . PRO B 1 151 ? 43.816 27.980 133.509 1.00 91.30 137 PRO B O 1
ATOM 3886 N N . HIS B 1 152 ? 44.095 27.320 131.276 1.00 81.85 138 HIS B N 1
ATOM 3887 C CA . HIS B 1 152 ? 45.432 27.929 131.101 1.00 77.70 138 HIS B CA 1
ATOM 3888 C C . HIS B 1 152 ? 45.618 28.581 129.717 1.00 75.19 138 HIS B C 1
ATOM 3889 O O . HIS B 1 152 ? 45.053 28.124 128.740 1.00 75.21 138 HIS B O 1
ATOM 3896 N N . PRO B 1 153 ? 46.410 29.661 129.650 1.00 72.74 139 PRO B N 1
ATOM 3897 C CA . PRO B 1 153 ? 46.713 30.102 128.300 1.00 69.99 139 PRO B CA 1
ATOM 3898 C C . PRO B 1 153 ? 47.658 29.083 127.624 1.00 66.40 139 PRO B C 1
ATOM 3899 O O . PRO B 1 153 ? 48.353 28.326 128.350 1.00 65.37 139 PRO B O 1
ATOM 3903 N N . ALA B 1 154 ? 47.521 29.063 126.268 1.00 64.48 140 ALA B N 1
ATOM 3904 C CA . ALA B 1 154 ? 48.454 28.170 125.544 1.00 61.84 140 ALA B CA 1
ATOM 3905 C C . ALA B 1 154 ? 49.280 28.915 124.535 1.00 59.36 140 ALA B C 1
ATOM 3906 O O . ALA B 1 154 ? 48.833 29.916 123.941 1.00 59.93 140 ALA B O 1
ATOM 3908 N N . VAL B 1 155 ? 50.495 28.388 124.353 1.00 56.32 141 VAL B N 1
ATOM 3909 C CA . VAL B 1 155 ? 51.377 28.797 123.291 1.00 53.70 141 VAL B CA 1
ATOM 3910 C C . VAL B 1 155 ? 51.570 27.600 122.355 1.00 52.03 141 VAL B C 1
ATOM 3911 O O . VAL B 1 155 ? 52.164 26.572 122.734 1.00 51.08 141 VAL B O 1
ATOM 3915 N N . ILE B 1 156 ? 51.022 27.738 121.150 1.00 51.05 142 ILE B N 1
ATOM 3916 C CA . ILE B 1 156 ? 51.279 26.811 120.074 1.00 49.54 142 ILE B CA 1
ATOM 3917 C C . ILE B 1 156 ? 52.704 27.081 119.615 1.00 47.14 142 ILE B C 1
ATOM 3918 O O . ILE B 1 156 ? 53.042 28.217 119.266 1.00 47.05 142 ILE B O 1
ATOM 3931 N N . LEU B 1 158 ? 55.731 26.384 116.864 1.00 41.44 144 LEU B N 1
ATOM 3932 C CA . LEU B 1 158 ? 55.904 25.980 115.475 1.00 40.30 144 LEU B CA 1
ATOM 3933 C C . LEU B 1 158 ? 57.358 25.643 115.185 1.00 39.21 144 LEU B C 1
ATOM 3934 O O . LEU B 1 158 ? 58.256 26.441 115.470 1.00 38.47 144 LEU B O 1
ATOM 3939 N N . GLY B 1 159 ? 57.582 24.456 114.632 1.00 39.06 145 GLY B N 1
ATOM 3940 C CA . GLY B 1 159 ? 58.916 24.062 114.190 1.00 38.34 145 GLY B CA 1
ATOM 3941 C C . GLY B 1 159 ? 59.308 24.762 112.901 1.00 38.13 145 GLY B C 1
ATOM 3942 O O . GLY B 1 159 ? 58.561 25.585 112.357 1.00 39.57 145 GLY B O 1
ATOM 3943 N N . GLY B 1 160 ? 60.475 24.430 112.382 1.00 37.29 146 GLY B N 1
ATOM 3944 C CA . GLY B 1 160 ? 60.966 25.108 111.199 1.00 36.90 146 GLY B CA 1
ATOM 3945 C C . GLY B 1 160 ? 61.334 24.126 110.114 1.00 36.60 146 GLY B C 1
ATOM 3946 O O . GLY B 1 160 ? 60.630 23.135 109.878 1.00 36.17 146 GLY B O 1
ATOM 3947 N N . LEU B 1 161 ? 62.461 24.414 109.485 1.00 36.13 147 LEU B N 1
ATOM 3948 C CA . LEU B 1 161 ? 63.007 23.593 108.433 1.00 36.83 147 LEU B CA 1
ATOM 3949 C C . LEU B 1 161 ? 63.415 22.223 108.975 1.00 37.23 147 LEU B C 1
ATOM 3950 O O . LEU B 1 161 ? 63.082 21.214 108.375 1.00 38.15 147 LEU B O 1
ATOM 3955 N N . GLU B 1 162 ? 64.123 22.193 110.105 1.00 36.80 148 GLU B N 1
ATOM 3956 C CA . GLU B 1 162 ? 64.494 20.931 110.771 1.00 37.13 148 GLU B CA 1
ATOM 3957 C C . GLU B 1 162 ? 63.982 20.810 112.217 1.00 37.21 148 GLU B C 1
ATOM 3958 O O . GLU B 1 162 ? 63.840 19.704 112.720 1.00 37.65 148 GLU B O 1
ATOM 3964 N N . SER B 1 163 ? 63.751 21.948 112.875 1.00 36.78 149 SER B N 1
ATOM 3965 C CA . SER B 1 163 ? 63.154 21.989 114.201 1.00 37.33 149 SER B CA 1
ATOM 3966 C C . SER B 1 163 ? 61.759 21.379 114.142 1.00 37.79 149 SER B C 1
ATOM 3967 O O . SER B 1 163 ? 60.947 21.790 113.315 1.00 37.78 149 SER B O 1
ATOM 3970 N N . THR B 1 164 ? 61.508 20.380 114.986 1.00 38.31 150 THR B N 1
ATOM 3971 C CA . THR B 1 164 ? 60.203 19.718 115.049 1.00 39.73 150 THR B CA 1
ATOM 3972 C C . THR B 1 164 ? 59.739 19.712 116.485 1.00 40.12 150 THR B C 1
ATOM 3973 O O . THR B 1 164 ? 60.476 20.169 117.359 1.00 39.45 150 THR B O 1
ATOM 3977 N N . LYS B 1 165 ? 58.530 19.181 116.721 1.00 41.15 151 LYS B N 1
ATOM 3978 C CA . LYS B 1 165 ? 57.922 19.134 118.046 1.00 41.42 151 LYS B CA 1
ATOM 3979 C C . LYS B 1 165 ? 58.828 18.609 119.163 1.00 41.55 151 LYS B C 1
ATOM 3980 O O . LYS B 1 165 ? 58.769 19.135 120.273 1.00 41.78 151 LYS B O 1
ATOM 3986 N N . GLU B 1 166 ? 59.646 17.592 118.872 1.00 40.82 152 GLU B N 1
ATOM 3987 C CA . GLU B 1 166 ? 60.551 16.959 119.860 1.00 41.08 152 GLU B CA 1
ATOM 3988 C C . GLU B 1 166 ? 61.701 17.839 120.401 1.00 40.42 152 GLU B C 1
ATOM 3989 O O . GLU B 1 166 ? 62.359 17.467 121.376 1.00 40.88 152 GLU B O 1
ATOM 3995 N N . GLU B 1 167 ? 61.952 18.979 119.755 1.00 39.40 153 GLU B N 1
ATOM 3996 C CA . GLU B 1 167 ? 63.143 19.790 120.008 1.00 37.87 153 GLU B CA 1
ATOM 3997 C C . GLU B 1 167 ? 62.900 21.059 120.846 1.00 37.96 153 GLU B C 1
ATOM 3998 O O . GLU B 1 167 ? 63.854 21.715 121.245 1.00 37.80 153 GLU B O 1
ATOM 4004 N N . SER B 1 168 ? 61.646 21.414 121.108 1.00 38.04 154 SER B N 1
ATOM 4005 C CA . SER B 1 168 ? 61.354 22.702 121.758 1.00 38.35 154 SER B CA 1
ATOM 4006 C C . SER B 1 168 ? 61.234 22.651 123.294 1.00 39.71 154 SER B C 1
ATOM 4007 O O . SER B 1 168 ? 60.885 23.658 123.918 1.00 40.41 154 SER B O 1
ATOM 4010 N N . PHE B 1 169 ? 61.544 21.480 123.868 1.00 40.33 155 PHE B N 1
ATOM 4011 C CA . PHE B 1 169 ? 61.584 21.193 125.317 1.00 42.18 155 PHE B CA 1
ATOM 4012 C C . PHE B 1 169 ? 61.925 22.330 126.275 1.00 42.82 155 PHE B C 1
ATOM 4013 O O . PHE B 1 169 ? 61.165 22.601 127.210 1.00 44.56 155 PHE B O 1
ATOM 4021 N N . GLN B 1 170 ? 63.049 23.005 126.048 1.00 42.42 156 GLN B N 1
ATOM 4022 C CA . GLN B 1 170 ? 63.530 24.010 127.006 1.00 43.16 156 GLN B CA 1
ATOM 4023 C C . GLN B 1 170 ? 62.749 25.322 126.873 1.00 43.04 156 GLN B C 1
ATOM 4024 O O . GLN B 1 170 ? 62.566 26.035 127.850 1.00 42.98 156 GLN B O 1
ATOM 4038 N N . GLU B 1 172 ? 59.622 25.328 125.924 1.00 43.70 158 GLU B N 1
ATOM 4039 C CA . GLU B 1 172 ? 58.377 24.900 126.565 1.00 44.79 158 GLU B CA 1
ATOM 4040 C C . GLU B 1 172 ? 58.441 25.144 128.061 1.00 46.42 158 GLU B C 1
ATOM 4041 O O . GLU B 1 172 ? 57.548 25.767 128.648 1.00 47.94 158 GLU B O 1
ATOM 4047 N N . ASN B 1 173 ? 59.510 24.640 128.668 1.00 41.49 159 ASN B N 1
ATOM 4048 C CA . ASN B 1 173 ? 59.767 24.771 130.106 1.00 41.92 159 ASN B CA 1
ATOM 4049 C C . ASN B 1 173 ? 59.753 26.202 130.600 1.00 42.03 159 ASN B C 1
ATOM 4050 O O . ASN B 1 173 ? 59.211 26.474 131.675 1.00 44.21 159 ASN B O 1
ATOM 4055 N N . LEU B 1 174 ? 60.327 27.119 129.823 1.00 39.90 160 LEU B N 1
ATOM 4056 C CA . LEU B 1 174 ? 60.274 28.542 130.164 1.00 40.41 160 LEU B CA 1
ATOM 4057 C C . LEU B 1 174 ? 58.832 29.084 130.278 1.00 41.90 160 LEU B C 1
ATOM 4058 O O . LEU B 1 174 ? 58.508 29.781 131.241 1.00 43.79 160 LEU B O 1
ATOM 4063 N N . VAL B 1 175 ? 57.979 28.778 129.297 1.00 42.20 161 VAL B N 1
ATOM 4064 C CA . VAL B 1 175 ? 56.604 29.314 129.297 1.00 43.89 161 VAL B CA 1
ATOM 4065 C C . VAL B 1 175 ? 55.686 28.558 130.261 1.00 46.11 161 VAL B C 1
ATOM 4066 O O . VAL B 1 175 ? 54.759 29.152 130.823 1.00 48.15 161 VAL B O 1
ATOM 4070 N N . LEU B 1 176 ? 55.939 27.263 130.453 1.00 45.93 162 LEU B N 1
ATOM 4071 C CA . LEU B 1 176 ? 55.201 26.470 131.451 1.00 48.49 162 LEU B CA 1
ATOM 4072 C C . LEU B 1 176 ? 55.498 26.932 132.883 1.00 50.64 162 LEU B C 1
ATOM 4073 O O . LEU B 1 176 ? 54.597 26.956 133.728 1.00 52.50 162 LEU B O 1
ATOM 4078 N N . ASP B 1 177 ? 56.758 27.310 133.141 1.00 49.32 163 ASP B N 1
ATOM 4079 C CA . ASP B 1 177 ? 57.146 27.993 134.384 1.00 51.44 163 ASP B CA 1
ATOM 4080 C C . ASP B 1 177 ? 56.398 29.300 134.601 1.00 52.57 163 ASP B C 1
ATOM 4081 O O . ASP B 1 177 ? 56.299 29.777 135.719 1.00 54.80 163 ASP B O 1
ATOM 4086 N N . ARG B 1 178 ? 55.903 29.900 133.524 1.00 51.92 164 ARG B N 1
ATOM 4087 C CA . ARG B 1 178 ? 55.233 31.180 133.638 1.00 53.44 164 ARG B CA 1
ATOM 4088 C C . ARG B 1 178 ? 53.684 31.033 133.545 1.00 56.10 164 ARG B C 1
ATOM 4089 O O . ARG B 1 178 ? 52.916 32.030 133.369 1.00 58.01 164 ARG B O 1
ATOM 4097 N N . GLY B 1 179 ? 53.241 29.780 133.692 1.00 56.86 165 GLY B N 1
ATOM 4098 C CA . GLY B 1 179 ? 51.817 29.457 133.807 1.00 59.97 165 GLY B CA 1
ATOM 4099 C C . GLY B 1 179 ? 51.065 29.476 132.489 1.00 60.03 165 GLY B C 1
ATOM 4100 O O . GLY B 1 179 ? 49.875 29.832 132.443 1.00 62.57 165 GLY B O 1
ATOM 4109 N N . ALA B 1 181 ? 50.350 26.870 129.139 1.00 57.06 167 ALA B N 1
ATOM 4110 C CA . ALA B 1 181 ? 50.443 25.568 128.461 1.00 56.09 167 ALA B CA 1
ATOM 4111 C C . ALA B 1 181 ? 51.145 25.685 127.101 1.00 52.08 167 ALA B C 1
ATOM 4112 O O . ALA B 1 181 ? 51.267 26.781 126.539 1.00 51.04 167 ALA B O 1
ATOM 4114 N N . THR B 1 182 ? 51.612 24.551 126.584 1.00 50.82 168 THR B N 1
ATOM 4115 C CA . THR B 1 182 ? 52.273 24.502 125.276 1.00 47.70 168 THR B CA 1
ATOM 4116 C C . THR B 1 182 ? 51.605 23.447 124.391 1.00 48.59 168 THR B C 1
ATOM 4117 O O . THR B 1 182 ? 51.046 22.455 124.890 1.00 51.14 168 THR B O 1
ATOM 4121 N N . ALA B 1 183 ? 51.640 23.681 123.082 1.00 46.89 169 ALA B N 1
ATOM 4122 C CA . ALA B 1 183 ? 51.167 22.703 122.096 1.00 46.92 169 ALA B CA 1
ATOM 4123 C C . ALA B 1 183 ? 52.118 22.682 120.904 1.00 43.45 169 ALA B C 1
ATOM 4124 O O . ALA B 1 183 ? 52.460 23.734 120.347 1.00 41.40 169 ALA B O 1
ATOM 4126 N N . THR B 1 184 ? 52.537 21.470 120.529 1.00 43.62 170 THR B N 1
ATOM 4127 C CA . THR B 1 184 ? 53.520 21.229 119.450 1.00 41.07 170 THR B CA 1
ATOM 4128 C C . THR B 1 184 ? 53.037 20.205 118.408 1.00 42.13 170 THR B C 1
ATOM 4129 O O . THR B 1 184 ? 52.311 19.278 118.732 1.00 44.89 170 THR B O 1
ATOM 4133 N N . PHE B 1 185 ? 53.452 20.387 117.156 1.00 41.10 171 PHE B N 1
ATOM 4134 C CA . PHE B 1 185 ? 53.039 19.516 116.046 1.00 42.33 171 PHE B CA 1
ATOM 4135 C C . PHE B 1 185 ? 53.933 19.709 114.831 1.00 40.60 171 PHE B C 1
ATOM 4136 O O . PHE B 1 185 ? 54.575 20.764 114.666 1.00 38.49 171 PHE B O 1
ATOM 4144 N N . ASP B 1 186 ? 53.945 18.683 113.977 1.00 41.19 172 ASP B N 1
ATOM 4145 C CA . ASP B 1 186 ? 54.664 18.707 112.703 1.00 39.81 172 ASP B CA 1
ATOM 4146 C C . ASP B 1 186 ? 53.639 18.733 111.587 1.00 40.63 172 ASP B C 1
ATOM 4147 O O . ASP B 1 186 ? 52.819 17.819 111.479 1.00 43.00 172 ASP B O 1
ATOM 4152 N N . GLY B 1 187 ? 53.670 19.809 110.803 1.00 39.47 173 GLY B N 1
ATOM 4153 C CA . GLY B 1 187 ? 52.844 19.979 109.613 1.00 40.64 173 GLY B CA 1
ATOM 4154 C C . GLY B 1 187 ? 53.613 19.735 108.326 1.00 39.98 173 GLY B C 1
ATOM 4155 O O . GLY B 1 187 ? 54.687 19.109 108.355 1.00 38.49 173 GLY B O 1
ATOM 4156 N N . PRO B 1 188 ? 53.095 20.246 107.189 1.00 40.96 174 PRO B N 1
ATOM 4157 C CA . PRO B 1 188 ? 53.674 19.894 105.878 1.00 40.91 174 PRO B CA 1
ATOM 4158 C C . PRO B 1 188 ? 55.178 20.121 105.789 1.00 38.84 174 PRO B C 1
ATOM 4159 O O . PRO B 1 188 ? 55.669 21.175 106.215 1.00 38.16 174 PRO B O 1
ATOM 4163 N N . GLY B 1 189 ? 55.883 19.122 105.253 1.00 38.25 175 GLY B N 1
ATOM 4164 C CA . GLY B 1 189 ? 57.335 19.147 105.109 1.00 37.47 175 GLY B CA 1
ATOM 4165 C C . GLY B 1 189 ? 58.108 18.899 106.400 1.00 35.95 175 GLY B C 1
ATOM 4166 O O . GLY B 1 189 ? 59.326 18.843 106.391 1.00 34.28 175 GLY B O 1
ATOM 4167 N N . GLN B 1 190 ? 57.402 18.730 107.507 1.00 37.02 176 GLN B N 1
ATOM 4168 C CA . GLN B 1 190 ? 58.041 18.677 108.811 1.00 35.99 176 GLN B CA 1
ATOM 4169 C C . GLN B 1 190 ? 57.943 17.311 109.437 1.00 37.26 176 GLN B C 1
ATOM 4170 O O . GLN B 1 190 ? 56.907 16.670 109.378 1.00 38.84 176 GLN B O 1
ATOM 4176 N N . GLY B 1 191 ? 59.036 16.873 110.047 1.00 37.11 177 GLY B N 1
ATOM 4177 C CA . GLY B 1 191 ? 59.034 15.716 110.918 1.00 38.30 177 GLY B CA 1
ATOM 4178 C C . GLY B 1 191 ? 58.171 14.559 110.462 1.00 41.07 177 GLY B C 1
ATOM 4179 O O . GLY B 1 191 ? 58.456 13.904 109.471 1.00 41.82 177 GLY B O 1
ATOM 4180 N N . GLU B 1 192 ? 57.107 14.313 111.209 1.00 42.72 178 GLU B N 1
ATOM 4181 C CA . GLU B 1 192 ? 56.267 13.151 111.001 1.00 46.56 178 GLU B CA 1
ATOM 4182 C C . GLU B 1 192 ? 55.400 13.248 109.749 1.00 47.41 178 GLU B C 1
ATOM 4183 O O . GLU B 1 192 ? 55.110 12.246 109.117 1.00 49.39 178 GLU B O 1
ATOM 4197 N N . PHE B 1 194 ? 56.169 14.919 106.880 1.00 42.61 180 PHE B N 1
ATOM 4198 C CA . PHE B 1 194 ? 56.986 15.005 105.661 1.00 41.70 180 PHE B CA 1
ATOM 4199 C C . PHE B 1 194 ? 56.675 13.864 104.658 1.00 43.48 180 PHE B C 1
ATOM 4200 O O . PHE B 1 194 ? 56.426 14.092 103.459 1.00 42.28 180 PHE B O 1
ATOM 4208 N N . GLU B 1 195 ? 56.673 12.643 105.184 1.00 46.08 181 GLU B N 1
ATOM 4209 C CA . GLU B 1 195 ? 56.275 11.456 104.436 1.00 48.94 181 GLU B CA 1
ATOM 4210 C C . GLU B 1 195 ? 54.879 11.612 103.805 1.00 49.51 181 GLU B C 1
ATOM 4211 O O . GLU B 1 195 ? 54.654 11.159 102.686 1.00 50.37 181 GLU B O 1
ATOM 4217 N N . TYR B 1 196 ? 53.960 12.264 104.513 1.00 49.19 182 TYR B N 1
ATOM 4218 C CA . TYR B 1 196 ? 52.610 12.499 103.986 1.00 50.76 182 TYR B CA 1
ATOM 4219 C C . TYR B 1 196 ? 52.509 13.696 103.021 1.00 48.61 182 TYR B C 1
ATOM 4220 O O . TYR B 1 196 ? 51.849 13.602 101.982 1.00 49.22 182 TYR B O 1
ATOM 4229 N N . LYS B 1 197 ? 53.145 14.814 103.378 1.00 45.76 183 LYS B N 1
ATOM 4230 C CA . LYS B 1 197 ? 53.035 16.056 102.606 1.00 44.30 183 LYS B CA 1
ATOM 4231 C C . LYS B 1 197 ? 54.355 16.797 102.529 1.00 41.60 183 LYS B C 1
ATOM 4232 O O . LYS B 1 197 ? 55.055 16.939 103.520 1.00 40.46 183 LYS B O 1
ATOM 4238 N N . ARG B 1 198 ? 54.685 17.263 101.330 1.00 40.30 184 ARG B N 1
ATOM 4239 C CA . ARG B 1 198 ? 55.816 18.167 101.130 1.00 38.05 184 ARG B CA 1
ATOM 4240 C C . ARG B 1 198 ? 55.389 19.549 101.636 1.00 37.33 184 ARG B C 1
ATOM 4241 O O . ARG B 1 198 ? 54.207 19.785 101.892 1.00 38.60 184 ARG B O 1
ATOM 4249 N N . ILE B 1 199 ? 56.356 20.441 101.801 1.00 35.44 185 ILE B N 1
ATOM 4250 C CA . ILE B 1 199 ? 56.119 21.786 102.284 1.00 34.98 185 ILE B CA 1
ATOM 4251 C C . ILE B 1 199 ? 55.041 22.479 101.413 1.00 35.88 185 ILE B C 1
ATOM 4252 O O . ILE B 1 199 ? 54.988 22.275 100.181 1.00 36.52 185 ILE B O 1
ATOM 4257 N N . ALA B 1 200 ? 54.175 23.248 102.065 1.00 35.46 186 ALA B N 1
ATOM 4258 C CA . ALA B 1 200 ? 52.942 23.784 101.474 1.00 37.54 186 ALA B CA 1
ATOM 4259 C C . ALA B 1 200 ? 52.732 25.286 101.716 1.00 37.60 186 ALA B C 1
ATOM 4260 O O . ALA B 1 200 ? 53.459 25.929 102.491 1.00 36.94 186 ALA B O 1
ATOM 4262 N N . GLY B 1 201 ? 51.726 25.826 101.040 1.00 39.33 187 GLY B N 1
ATOM 4263 C CA . GLY B 1 201 ? 51.431 27.245 101.060 1.00 40.31 187 GLY B CA 1
ATOM 4264 C C . GLY B 1 201 ? 50.252 27.635 101.929 1.00 42.16 187 GLY B C 1
ATOM 4265 O O . GLY B 1 201 ? 49.844 28.791 101.917 1.00 43.09 187 GLY B O 1
ATOM 4266 N N . ASP B 1 202 ? 49.739 26.682 102.704 1.00 42.46 188 ASP B N 1
ATOM 4267 C CA . ASP B 1 202 ? 48.584 26.900 103.577 1.00 45.41 188 ASP B CA 1
ATOM 4268 C C . ASP B 1 202 ? 48.835 26.251 104.954 1.00 44.91 188 ASP B C 1
ATOM 4269 O O . ASP B 1 202 ? 48.003 25.469 105.449 1.00 46.37 188 ASP B O 1
ATOM 4274 N N . TYR B 1 203 ? 49.995 26.554 105.546 1.00 42.44 189 TYR B N 1
ATOM 4275 C CA . TYR B 1 203 ? 50.327 26.086 106.896 1.00 42.38 189 TYR B CA 1
ATOM 4276 C C . TYR B 1 203 ? 49.310 26.564 107.942 1.00 44.21 189 TYR B C 1
ATOM 4277 O O . TYR B 1 203 ? 49.051 25.852 108.906 1.00 44.59 189 TYR B O 1
ATOM 4286 N N . GLU B 1 204 ? 48.736 27.751 107.739 1.00 46.12 190 GLU B N 1
ATOM 4287 C CA . GLU B 1 204 ? 47.749 28.310 108.673 1.00 48.89 190 GLU B CA 1
ATOM 4288 C C . GLU B 1 204 ? 46.613 27.357 109.027 1.00 51.30 190 GLU B C 1
ATOM 4289 O O . GLU B 1 204 ? 46.148 27.376 110.151 1.00 53.19 190 GLU B O 1
ATOM 4295 N N . LYS B 1 205 ? 46.171 26.520 108.084 1.00 52.80 191 LYS B N 1
ATOM 4296 C CA . LYS B 1 205 ? 45.110 25.544 108.375 1.00 55.39 191 LYS B CA 1
ATOM 4297 C C . LYS B 1 205 ? 45.543 24.465 109.378 1.00 54.72 191 LYS B C 1
ATOM 4298 O O . LYS B 1 205 ? 44.710 23.815 109.999 1.00 56.95 191 LYS B O 1
ATOM 4304 N N . TYR B 1 206 ? 46.849 24.289 109.534 1.00 52.12 192 TYR B N 1
ATOM 4305 C CA . TYR B 1 206 ? 47.396 23.350 110.519 1.00 52.03 192 TYR B CA 1
ATOM 4306 C C . TYR B 1 206 ? 47.340 23.949 111.920 1.00 52.88 192 TYR B C 1
ATOM 4307 O O . TYR B 1 206 ? 46.681 23.370 112.827 1.00 55.42 192 TYR B O 1
ATOM 4316 N N . THR B 1 207 ? 47.972 25.133 112.069 1.00 52.00 193 THR B N 1
ATOM 4317 C CA . THR B 1 207 ? 47.830 25.963 113.269 1.00 52.42 193 THR B CA 1
ATOM 4318 C C . THR B 1 207 ? 46.352 26.188 113.651 1.00 55.97 193 THR B C 1
ATOM 4319 O O . THR B 1 207 ? 46.000 26.193 114.842 1.00 57.83 193 THR B O 1
ATOM 4323 N N . SER B 1 208 ? 45.499 26.403 112.657 1.00 57.68 194 SER B N 1
ATOM 4324 C CA . SER B 1 208 ? 44.062 26.663 112.912 1.00 60.99 194 SER B CA 1
ATOM 4325 C C . SER B 1 208 ? 43.329 25.475 113.524 1.00 62.78 194 SER B C 1
ATOM 4326 O O . SER B 1 208 ? 42.699 25.681 114.621 1.00 65.19 194 SER B O 1
ATOM 4329 N N . ALA B 1 209 ? 43.491 24.231 112.831 1.00 62.88 195 ALA B N 1
ATOM 4330 C CA . ALA B 1 209 ? 43.036 22.995 113.412 1.00 64.29 195 ALA B CA 1
ATOM 4331 C C . ALA B 1 209 ? 43.379 22.790 114.873 1.00 64.53 195 ALA B C 1
ATOM 4332 O O . ALA B 1 209 ? 42.557 22.321 115.686 1.00 67.27 195 ALA B O 1
ATOM 4334 N N . VAL B 1 210 ? 44.616 23.139 115.200 1.00 60.93 196 VAL B N 1
ATOM 4335 C CA . VAL B 1 210 ? 45.124 23.052 116.593 1.00 60.59 196 VAL B CA 1
ATOM 4336 C C . VAL B 1 210 ? 44.371 23.981 117.568 1.00 62.49 196 VAL B C 1
ATOM 4337 O O . VAL B 1 210 ? 43.958 23.555 118.663 1.00 64.27 196 VAL B O 1
ATOM 4341 N N . VAL B 1 211 ? 44.212 25.255 117.179 1.00 62.23 197 VAL B N 1
ATOM 4342 C CA . VAL B 1 211 ? 43.404 26.210 117.945 1.00 64.81 197 VAL B CA 1
ATOM 4343 C C . VAL B 1 211 ? 42.017 25.613 118.237 1.00 68.82 197 VAL B C 1
ATOM 4344 O O . VAL B 1 211 ? 41.499 25.806 119.332 1.00 71.36 197 VAL B O 1
ATOM 4348 N N . ASP B 1 212 ? 41.479 24.854 117.284 1.00 69.90 198 ASP B N 1
ATOM 4349 C CA . ASP B 1 212 ? 40.202 24.165 117.440 1.00 74.13 198 ASP B CA 1
ATOM 4350 C C . ASP B 1 212 ? 40.241 23.107 118.519 1.00 75.25 198 ASP B C 1
ATOM 4351 O O . ASP B 1 212 ? 39.276 22.932 119.254 1.00 78.51 198 ASP B O 1
ATOM 4356 N N . LEU B 1 213 ? 41.355 22.391 118.599 1.00 72.35 199 LEU B N 1
ATOM 4357 C CA . LEU B 1 213 ? 41.560 21.420 119.659 1.00 73.30 199 LEU B CA 1
ATOM 4358 C C . LEU B 1 213 ? 41.579 22.143 121.008 1.00 74.18 199 LEU B C 1
ATOM 4359 O O . LEU B 1 213 ? 40.877 21.729 121.952 1.00 76.96 199 LEU B O 1
ATOM 4364 N N . LEU B 1 214 ? 42.366 23.233 121.076 1.00 71.67 200 LEU B N 1
ATOM 4365 C CA . LEU B 1 214 ? 42.521 24.007 122.311 1.00 72.24 200 LEU B CA 1
ATOM 4366 C C . LEU B 1 214 ? 41.243 24.734 122.756 1.00 76.49 200 LEU B C 1
ATOM 4367 O O . LEU B 1 214 ? 40.985 24.868 123.960 1.00 78.19 200 LEU B O 1
ATOM 4372 N N . THR B 1 215 ? 40.461 25.207 121.785 1.00 77.99 201 THR B N 1
ATOM 4373 C CA . THR B 1 215 ? 39.185 25.855 122.055 1.00 82.64 201 THR B CA 1
ATOM 4374 C C . THR B 1 215 ? 38.192 24.810 122.579 1.00 86.71 201 THR B C 1
ATOM 4375 O O . THR B 1 215 ? 37.328 25.132 123.397 1.00 90.48 201 THR B O 1
ATOM 4379 N N . LYS B 1 216 ? 38.374 23.556 122.154 1.00 86.59 202 LYS B N 1
ATOM 4380 C CA . LYS B 1 216 ? 37.547 22.428 122.602 1.00 90.58 202 LYS B CA 1
ATOM 4381 C C . LYS B 1 216 ? 37.972 21.892 123.974 1.00 90.88 202 LYS B C 1
ATOM 4382 O O . LYS B 1 216 ? 37.122 21.614 124.825 1.00 94.70 202 LYS B O 1
ATOM 4388 N N . LEU B 1 217 ? 39.281 21.744 124.183 1.00 87.14 203 LEU B N 1
ATOM 4389 C CA . LEU B 1 217 ? 39.815 21.241 125.455 1.00 87.29 203 LEU B CA 1
ATOM 4390 C C . LEU B 1 217 ? 39.537 22.229 126.576 1.00 88.59 203 LEU B C 1
ATOM 4391 O O . LEU B 1 217 ? 39.954 23.397 126.505 1.00 86.42 203 LEU B O 1
ATOM 4396 N N . GLU B 1 218 ? 38.824 21.768 127.604 1.00 85.28 204 GLU B N 1
ATOM 4397 C CA . GLU B 1 218 ? 38.355 22.680 128.647 1.00 87.46 204 GLU B CA 1
ATOM 4398 C C . GLU B 1 218 ? 39.463 23.159 129.603 1.00 85.13 204 GLU B C 1
ATOM 4399 O O . GLU B 1 218 ? 39.258 24.097 130.374 1.00 86.39 204 GLU B O 1
ATOM 4405 N N . ALA B 1 219 ? 40.642 22.542 129.515 1.00 81.94 205 ALA B N 1
ATOM 4406 C CA . ALA B 1 219 ? 41.799 22.968 130.313 1.00 79.44 205 ALA B CA 1
ATOM 4407 C C . ALA B 1 219 ? 42.479 24.236 129.780 1.00 76.92 205 ALA B C 1
ATOM 4408 O O . ALA B 1 219 ? 43.427 24.721 130.394 1.00 75.27 205 ALA B O 1
ATOM 4410 N N . ILE B 1 220 ? 41.997 24.776 128.652 1.00 76.90 206 ILE B N 1
ATOM 4411 C CA . ILE B 1 220 ? 42.614 25.964 128.051 1.00 74.98 206 ILE B CA 1
ATOM 4412 C C . ILE B 1 220 ? 41.647 27.155 127.892 1.00 77.20 206 ILE B C 1
ATOM 4413 O O . ILE B 1 220 ? 40.457 26.984 127.478 1.00 79.72 206 ILE B O 1
ATOM 4418 N N . ARG B 1 221 ? 42.167 28.351 128.220 1.00 76.27 207 ARG B N 1
ATOM 4419 C CA . ARG B 1 221 ? 41.460 29.609 127.990 1.00 78.11 207 ARG B CA 1
ATOM 4420 C C . ARG B 1 221 ? 41.356 29.918 126.490 1.00 77.05 207 ARG B C 1
ATOM 4421 O O . ARG B 1 221 ? 42.382 30.035 125.801 1.00 73.89 207 ARG B O 1
ATOM 4429 N N . ASN B 1 222 ? 40.123 30.046 125.989 1.00 79.27 208 ASN B N 1
ATOM 4430 C CA . ASN B 1 222 ? 39.898 30.235 124.553 1.00 78.75 208 ASN B CA 1
ATOM 4431 C C . ASN B 1 222 ? 40.298 31.616 124.036 1.00 77.67 208 ASN B C 1
ATOM 4432 O O . ASN B 1 222 ? 40.701 31.739 122.783 1.00 75.65 208 ASN B O 1
ATOM 4437 N N . ASP B 1 223 ? 40.259 32.638 124.870 1.00 78.75 209 ASP B N 1
ATOM 4438 C CA . ASP B 1 223 ? 40.626 33.966 124.407 1.00 78.20 209 ASP B CA 1
ATOM 4439 C C . ASP B 1 223 ? 42.099 34.188 124.638 1.00 74.80 209 ASP B C 1
ATOM 4440 O O . ASP B 1 223 ? 42.620 35.277 124.419 1.00 74.31 209 ASP B O 1
ATOM 4445 N N . ALA B 1 224 ? 42.769 33.147 125.096 1.00 73.17 210 ALA B N 1
ATOM 4446 C CA . ALA B 1 224 ? 44.184 33.330 125.481 1.00 70.46 210 ALA B CA 1
ATOM 4447 C C . ALA B 1 224 ? 45.119 32.283 124.826 1.00 67.11 210 ALA B C 1
ATOM 4448 O O . ALA B 1 224 ? 45.952 31.635 125.505 1.00 66.01 210 ALA B O 1
ATOM 4450 N N . ILE B 1 225 ? 44.955 32.117 123.499 1.00 66.28 211 ILE B N 1
ATOM 4451 C CA . ILE B 1 225 ? 45.847 31.288 122.673 1.00 63.01 211 ILE B CA 1
ATOM 4452 C C . ILE B 1 225 ? 46.756 32.203 121.879 1.00 61.03 211 ILE B C 1
ATOM 4453 O O . ILE B 1 225 ? 46.293 33.184 121.265 1.00 61.78 211 ILE B O 1
ATOM 4458 N N . GLY B 1 226 ? 48.049 31.857 121.888 1.00 58.11 212 GLY B N 1
ATOM 4459 C CA . GLY B 1 226 ? 49.054 32.545 121.104 1.00 54.94 212 GLY B CA 1
ATOM 4460 C C . GLY B 1 226 ? 49.913 31.542 120.346 1.00 51.85 212 GLY B C 1
ATOM 4461 O O . GLY B 1 226 ? 49.838 30.318 120.568 1.00 51.37 212 GLY B O 1
ATOM 4462 N N . VAL B 1 227 ? 50.732 32.074 119.447 1.00 49.72 213 VAL B N 1
ATOM 4463 C CA . VAL B 1 227 ? 51.616 31.257 118.613 1.00 47.29 213 VAL B CA 1
ATOM 4464 C C . VAL B 1 227 ? 53.066 31.741 118.676 1.00 45.42 213 VAL B C 1
ATOM 4465 O O . VAL B 1 227 ? 53.340 32.951 118.621 1.00 45.11 213 VAL B O 1
ATOM 4469 N N . LEU B 1 228 ? 53.983 30.780 118.803 1.00 44.34 214 LEU B N 1
ATOM 4470 C CA . LEU B 1 228 ? 55.412 31.053 118.872 1.00 43.09 214 LEU B CA 1
ATOM 4471 C C . LEU B 1 228 ? 56.096 30.225 117.792 1.00 41.43 214 LEU B C 1
ATOM 4472 O O . LEU B 1 228 ? 56.158 28.988 117.874 1.00 41.74 214 LEU B O 1
ATOM 4477 N N . GLY B 1 229 ? 56.624 30.906 116.782 1.00 40.21 215 GLY B N 1
ATOM 4478 C CA . GLY B 1 229 ? 57.304 30.211 115.703 1.00 37.35 215 GLY B CA 1
ATOM 4479 C C . GLY B 1 229 ? 58.803 30.453 115.635 1.00 36.51 215 GLY B C 1
ATOM 4480 O O . GLY B 1 229 ? 59.270 31.595 115.684 1.00 36.24 215 GLY B O 1
ATOM 4481 N N . ARG B 1 230 ? 59.547 29.366 115.456 1.00 35.38 216 ARG B N 1
ATOM 4482 C CA . ARG B 1 230 ? 61.001 29.400 115.429 1.00 35.02 216 ARG B CA 1
ATOM 4483 C C . ARG B 1 230 ? 61.555 29.087 114.021 1.00 34.63 216 ARG B C 1
ATOM 4484 O O . ARG B 1 230 ? 61.186 28.087 113.405 1.00 33.94 216 ARG B O 1
ATOM 4492 N N . SER B 1 231 ? 62.478 29.936 113.569 1.00 35.08 217 SER B N 1
ATOM 4493 C CA . SER B 1 231 ? 63.048 29.928 112.211 1.00 35.39 217 SER B CA 1
ATOM 4494 C C . SER B 1 231 ? 61.929 29.938 111.148 1.00 34.94 217 SER B C 1
ATOM 4495 O O . SER B 1 231 ? 61.076 30.837 111.144 1.00 33.54 217 SER B O 1
ATOM 4498 N N . LEU B 1 232 ? 61.910 28.947 110.259 1.00 35.28 218 LEU B N 1
ATOM 4499 C CA . LEU B 1 232 ? 60.800 28.858 109.287 1.00 34.57 218 LEU B CA 1
ATOM 4500 C C . LEU B 1 232 ? 59.458 28.976 110.040 1.00 34.68 218 LEU B C 1
ATOM 4501 O O . LEU B 1 232 ? 58.508 29.551 109.524 1.00 34.25 218 LEU B O 1
ATOM 4506 N N . GLY B 1 233 ? 59.399 28.431 111.259 1.00 35.32 219 GLY B N 1
ATOM 4507 C CA . GLY B 1 233 ? 58.210 28.540 112.098 1.00 36.25 219 GLY B CA 1
ATOM 4508 C C . GLY B 1 233 ? 57.856 29.987 112.302 1.00 36.26 219 GLY B C 1
ATOM 4509 O O . GLY B 1 233 ? 56.682 30.323 112.440 1.00 37.73 219 GLY B O 1
ATOM 4510 N N . GLY B 1 234 ? 58.878 30.844 112.313 1.00 36.09 220 GLY B N 1
ATOM 4511 C CA . GLY B 1 234 ? 58.708 32.295 112.413 1.00 36.81 220 GLY B CA 1
ATOM 4512 C C . GLY B 1 234 ? 57.815 32.809 111.302 1.00 37.19 220 GLY B C 1
ATOM 4513 O O . GLY B 1 234 ? 56.825 33.528 111.564 1.00 36.74 220 GLY B O 1
ATOM 4514 N N . ASN B 1 235 ? 58.154 32.412 110.069 1.00 35.40 221 ASN B N 1
ATOM 4515 C CA . ASN B 1 235 ? 57.325 32.679 108.896 1.00 35.55 221 ASN B CA 1
ATOM 4516 C C . ASN B 1 235 ? 55.932 32.108 109.091 1.00 36.01 221 ASN B C 1
ATOM 4517 O O . ASN B 1 235 ? 54.935 32.812 108.869 1.00 37.16 221 ASN B O 1
ATOM 4522 N N . TYR B 1 236 ? 55.851 30.849 109.520 1.00 39.89 222 TYR B N 1
ATOM 4523 C CA . TYR B 1 236 ? 54.548 30.183 109.691 1.00 41.39 222 TYR B CA 1
ATOM 4524 C C . TYR B 1 236 ? 53.667 30.882 110.723 1.00 42.89 222 TYR B C 1
ATOM 4525 O O . TYR B 1 236 ? 52.446 30.866 110.606 1.00 44.96 222 TYR B O 1
ATOM 4534 N N . ALA B 1 237 ? 54.290 31.474 111.741 1.00 42.65 223 ALA B N 1
ATOM 4535 C CA . ALA B 1 237 ? 53.574 32.158 112.815 1.00 44.20 223 ALA B CA 1
ATOM 4536 C C . ALA B 1 237 ? 52.882 33.411 112.274 1.00 45.66 223 ALA B C 1
ATOM 4537 O O . ALA B 1 237 ? 51.684 33.614 112.496 1.00 47.75 223 ALA B O 1
ATOM 4539 N N . LEU B 1 238 ? 53.639 34.224 111.539 1.00 45.53 224 LEU B N 1
ATOM 4540 C CA . LEU B 1 238 ? 53.115 35.406 110.871 1.00 46.72 224 LEU B CA 1
ATOM 4541 C C . LEU B 1 238 ? 51.961 35.054 109.914 1.00 47.87 224 LEU B C 1
ATOM 4542 O O . LEU B 1 238 ? 50.956 35.774 109.821 1.00 49.40 224 LEU B O 1
ATOM 4547 N N . LYS B 1 239 ? 52.105 33.937 109.219 1.00 46.91 225 LYS B N 1
ATOM 4548 C CA . LYS B 1 239 ? 51.080 33.467 108.291 1.00 48.06 225 LYS B CA 1
ATOM 4549 C C . LYS B 1 239 ? 49.838 33.016 109.081 1.00 49.81 225 LYS B C 1
ATOM 4550 O O . LYS B 1 239 ? 48.705 33.405 108.763 1.00 51.79 225 LYS B O 1
ATOM 4556 N N . SER B 1 240 ? 50.061 32.214 110.117 1.00 49.83 226 SER B N 1
ATOM 4557 C CA . SER B 1 240 ? 48.987 31.743 110.973 1.00 52.00 226 SER B CA 1
ATOM 4558 C C . SER B 1 240 ? 48.204 32.898 111.585 1.00 53.88 226 SER B C 1
ATOM 4559 O O . SER B 1 240 ? 46.978 32.844 111.650 1.00 55.80 226 SER B O 1
ATOM 4562 N N . ALA B 1 241 ? 48.919 33.941 112.016 1.00 54.10 227 ALA B N 1
ATOM 4563 C CA . ALA B 1 241 ? 48.293 35.108 112.650 1.00 56.16 227 ALA B CA 1
ATOM 4564 C C . ALA B 1 241 ? 47.508 35.949 111.653 1.00 57.51 227 ALA B C 1
ATOM 4565 O O . ALA B 1 241 ? 46.402 36.414 111.967 1.00 60.15 227 ALA B O 1
ATOM 4567 N N . ALA B 1 242 ? 48.075 36.139 110.459 1.00 56.18 228 ALA B N 1
ATOM 4568 C CA . ALA B 1 242 ? 47.439 36.921 109.397 1.00 57.16 228 ALA B CA 1
ATOM 4569 C C . ALA B 1 242 ? 46.136 36.286 108.952 1.00 58.38 228 ALA B C 1
ATOM 4570 O O . ALA B 1 242 ? 45.257 36.974 108.445 1.00 60.23 228 ALA B O 1
ATOM 4572 N N . CYS B 1 243 ? 46.014 34.980 109.176 1.00 57.61 229 CYS B N 1
ATOM 4573 C CA . CYS B 1 243 ? 44.859 34.214 108.728 1.00 58.65 229 CYS B CA 1
ATOM 4574 C C . CYS B 1 243 ? 43.962 33.691 109.851 1.00 60.42 229 CYS B C 1
ATOM 4575 O O . CYS B 1 243 ? 42.957 33.030 109.569 1.00 61.79 229 CYS B O 1
ATOM 4578 N N . GLU B 1 244 ? 44.318 33.981 111.107 1.00 60.19 230 GLU B N 1
ATOM 4579 C CA . GLU B 1 244 ? 43.599 33.430 112.259 1.00 61.63 230 GLU B CA 1
ATOM 4580 C C . GLU B 1 244 ? 43.276 34.466 113.379 1.00 63.61 230 GLU B C 1
ATOM 4581 O O . GLU B 1 244 ? 44.066 34.656 114.314 1.00 62.52 230 GLU B O 1
ATOM 4587 N N . PRO B 1 245 ? 42.114 35.158 113.250 1.00 65.95 231 PRO B N 1
ATOM 4588 C CA . PRO B 1 245 ? 41.557 36.164 114.170 1.00 68.78 231 PRO B CA 1
ATOM 4589 C C . PRO B 1 245 ? 41.538 35.767 115.640 1.00 69.92 231 PRO B C 1
ATOM 4590 O O . PRO B 1 245 ? 41.622 36.646 116.500 1.00 71.44 231 PRO B O 1
ATOM 4594 N N . ARG B 1 246 ? 41.437 34.465 115.925 1.00 69.80 232 ARG B N 1
ATOM 4595 C CA . ARG B 1 246 ? 41.315 33.987 117.313 1.00 71.01 232 ARG B CA 1
ATOM 4596 C C . ARG B 1 246 ? 42.625 33.938 118.105 1.00 69.37 232 ARG B C 1
ATOM 4597 O O . ARG B 1 246 ? 42.581 33.852 119.333 1.00 70.32 232 ARG B O 1
ATOM 4605 N N . LEU B 1 247 ? 43.775 33.976 117.408 1.00 66.52 233 LEU B N 1
ATOM 4606 C CA . LEU B 1 247 ? 45.111 33.973 118.053 1.00 64.61 233 LEU B CA 1
ATOM 4607 C C . LEU B 1 247 ? 45.447 35.315 118.698 1.00 66.01 233 LEU B C 1
ATOM 4608 O O . LEU B 1 247 ? 45.341 36.428 117.994 1.00 67.08 233 LEU B O 1
ATOM 4613 N N . ALA B 1 248 ? 45.750 35.174 120.058 1.00 66.99 234 ALA B N 1
ATOM 4614 C CA . ALA B 1 248 ? 46.048 36.504 120.769 1.00 68.98 234 ALA B CA 1
ATOM 4615 C C . ALA B 1 248 ? 47.598 36.888 120.780 1.00 66.64 234 ALA B C 1
ATOM 4616 O O . ALA B 1 248 ? 47.849 37.919 121.367 1.00 68.90 234 ALA B O 1
ATOM 4618 N N . ALA B 1 249 ? 48.455 36.122 120.104 1.00 63.81 235 ALA B N 1
ATOM 4619 C CA . ALA B 1 249 ? 49.864 36.467 120.077 1.00 61.54 235 ALA B CA 1
ATOM 4620 C C . ALA B 1 249 ? 50.658 35.793 118.998 1.00 59.27 235 ALA B C 1
ATOM 4621 O O . ALA B 1 249 ? 50.503 34.570 118.715 1.00 57.53 235 ALA B O 1
ATOM 4623 N N . CYS B 1 250 ? 51.536 36.611 118.394 1.00 57.30 236 CYS B N 1
ATOM 4624 C CA . CYS B 1 250 ? 52.361 36.142 117.352 1.00 54.27 236 CYS B CA 1
ATOM 4625 C C . CYS B 1 250 ? 53.796 36.486 117.775 1.00 52.84 236 CYS B C 1
ATOM 4626 O O . CYS B 1 250 ? 54.087 37.622 118.235 1.00 55.19 236 CYS B O 1
ATOM 4629 N N . ILE B 1 251 ? 54.668 35.484 117.708 1.00 49.33 237 ILE B N 1
ATOM 4630 C CA . ILE B 1 251 ? 56.102 35.696 117.818 1.00 46.96 237 ILE B CA 1
ATOM 4631 C C . ILE B 1 251 ? 56.761 35.086 116.611 1.00 44.24 237 ILE B C 1
ATOM 4632 O O . ILE B 1 251 ? 56.613 33.887 116.370 1.00 43.13 237 ILE B O 1
ATOM 4637 N N . SER B 1 252 ? 57.455 35.922 115.840 1.00 43.62 238 SER B N 1
ATOM 4638 C CA . SER B 1 252 ? 58.394 35.433 114.829 1.00 41.91 238 SER B CA 1
ATOM 4639 C C . SER B 1 252 ? 59.799 35.464 115.414 1.00 41.02 238 SER B C 1
ATOM 4640 O O . SER B 1 252 ? 60.374 36.535 115.628 1.00 41.59 238 SER B O 1
ATOM 4643 N N . TRP B 1 253 ? 60.315 34.271 115.686 1.00 39.73 239 TRP B N 1
ATOM 4644 C CA . TRP B 1 253 ? 61.629 34.104 116.288 1.00 39.57 239 TRP B CA 1
ATOM 4645 C C . TRP B 1 253 ? 62.577 33.611 115.223 1.00 37.53 239 TRP B C 1
ATOM 4646 O O . TRP B 1 253 ? 62.573 32.429 114.848 1.00 37.55 239 TRP B O 1
ATOM 4657 N N . GLY B 1 254 ? 63.378 34.538 114.712 1.00 37.53 240 GLY B N 1
ATOM 4658 C CA . GLY B 1 254 ? 64.266 34.254 113.577 1.00 35.93 240 GLY B CA 1
ATOM 4659 C C . GLY B 1 254 ? 63.536 33.871 112.284 1.00 36.07 240 GLY B C 1
ATOM 4660 O O . GLY B 1 254 ? 64.040 33.069 111.493 1.00 33.87 240 GLY B O 1
ATOM 4661 N N . GLY B 1 255 ? 62.353 34.441 112.080 1.00 36.98 241 GLY B N 1
ATOM 4662 C CA . GLY B 1 255 ? 61.517 34.143 110.915 1.00 37.36 241 GLY B CA 1
ATOM 4663 C C . GLY B 1 255 ? 61.766 35.109 109.774 1.00 38.36 241 GLY B C 1
ATOM 4664 O O . GLY B 1 255 ? 62.741 35.865 109.798 1.00 39.02 241 GLY B O 1
ATOM 4665 N N . PHE B 1 256 ? 60.890 35.060 108.764 1.00 38.99 242 PHE B N 1
ATOM 4666 C CA . PHE B 1 256 ? 61.011 35.840 107.526 1.00 39.71 242 PHE B CA 1
ATOM 4667 C C . PHE B 1 256 ? 59.624 36.078 106.899 1.00 40.67 242 PHE B C 1
ATOM 4668 O O . PHE B 1 256 ? 58.655 35.389 107.239 1.00 40.96 242 PHE B O 1
ATOM 4676 N N . SER B 1 257 ? 59.541 37.060 106.002 1.00 41.03 243 SER B N 1
ATOM 4677 C CA . SER B 1 257 ? 58.272 37.441 105.354 1.00 41.50 243 SER B CA 1
ATOM 4678 C C . SER B 1 257 ? 58.092 36.823 103.937 1.00 41.27 243 SER B C 1
ATOM 4679 O O . SER B 1 257 ? 56.974 36.595 103.478 1.00 41.12 243 SER B O 1
ATOM 4682 N N . ASP B 1 258 ? 59.211 36.501 103.288 1.00 40.92 244 ASP B N 1
ATOM 4683 C CA . ASP B 1 258 ? 59.222 36.061 101.913 1.00 41.38 244 ASP B CA 1
ATOM 4684 C C . ASP B 1 258 ? 60.602 35.547 101.580 1.00 40.72 244 ASP B C 1
ATOM 4685 O O . ASP B 1 258 ? 61.526 35.731 102.375 1.00 40.22 244 ASP B O 1
ATOM 4690 N N . LEU B 1 259 ? 60.753 34.935 100.396 1.00 40.92 245 LEU B N 1
ATOM 4691 C CA . LEU B 1 259 ? 62.022 34.327 100.039 1.00 40.50 245 LEU B CA 1
ATOM 4692 C C . LEU B 1 259 ? 62.856 35.064 99.003 1.00 40.92 245 LEU B C 1
ATOM 4693 O O . LEU B 1 259 ? 63.758 34.459 98.394 1.00 41.07 245 LEU B O 1
ATOM 4698 N N . ASP B 1 260 ? 62.595 36.361 98.828 1.00 43.25 246 ASP B N 1
ATOM 4699 C CA . ASP B 1 260 ? 63.510 37.233 98.072 1.00 44.35 246 ASP B CA 1
ATOM 4700 C C . ASP B 1 260 ? 64.977 36.953 98.392 1.00 44.02 246 ASP B C 1
ATOM 4701 O O . ASP B 1 260 ? 65.834 37.056 97.524 1.00 45.20 246 ASP B O 1
ATOM 4706 N N . TYR B 1 261 ? 65.256 36.592 99.640 1.00 43.24 247 TYR B N 1
ATOM 4707 C CA . TYR B 1 261 ? 66.628 36.558 100.152 1.00 43.31 247 TYR B CA 1
ATOM 4708 C C . TYR B 1 261 ? 67.358 35.236 99.840 1.00 41.95 247 TYR B C 1
ATOM 4709 O O . TYR B 1 261 ? 68.502 35.046 100.247 1.00 41.26 247 TYR B O 1
ATOM 4718 N N . TRP B 1 262 ? 66.688 34.347 99.108 1.00 41.11 248 TRP B N 1
ATOM 4719 C CA . TRP B 1 262 ? 67.165 32.976 98.828 1.00 40.42 248 TRP B CA 1
ATOM 4720 C C . TRP B 1 262 ? 68.676 32.755 98.598 1.00 41.78 248 TRP B C 1
ATOM 4721 O O . TRP B 1 262 ? 69.257 31.806 99.145 1.00 40.82 248 TRP B O 1
ATOM 4732 N N . ASP B 1 263 ? 69.294 33.595 97.771 1.00 43.69 249 ASP B N 1
ATOM 4733 C CA . ASP B 1 263 ? 70.707 33.438 97.435 1.00 45.83 249 ASP B CA 1
ATOM 4734 C C . ASP B 1 263 ? 71.608 33.547 98.657 1.00 45.89 249 ASP B C 1
ATOM 4735 O O . ASP B 1 263 ? 72.721 33.008 98.677 1.00 46.67 249 ASP B O 1
ATOM 4740 N N . LEU B 1 264 ? 71.118 34.233 99.678 1.00 45.06 250 LEU B N 1
ATOM 4741 C CA . LEU B 1 264 ? 71.876 34.422 100.910 1.00 45.07 250 LEU B CA 1
ATOM 4742 C C . LEU B 1 264 ? 71.856 33.197 101.840 1.00 43.43 250 LEU B C 1
ATOM 4743 O O . LEU B 1 264 ? 72.582 33.161 102.838 1.00 43.40 250 LEU B O 1
ATOM 4748 N N . GLU B 1 265 ? 71.054 32.185 101.501 1.00 42.07 251 GLU B N 1
ATOM 4749 C CA . GLU B 1 265 ? 70.922 31.004 102.352 1.00 40.82 251 GLU B CA 1
ATOM 4750 C C . GLU B 1 265 ? 72.216 30.216 102.392 1.00 40.80 251 GLU B C 1
ATOM 4751 O O . GLU B 1 265 ? 72.951 30.161 101.407 1.00 41.47 251 GLU B O 1
ATOM 4757 N N . THR B 1 266 ? 72.505 29.607 103.539 1.00 40.12 252 THR B N 1
ATOM 4758 C CA . THR B 1 266 ? 73.640 28.687 103.610 1.00 39.68 252 THR B CA 1
ATOM 4759 C C . THR B 1 266 ? 73.441 27.462 102.673 1.00 39.44 252 THR B C 1
ATOM 4760 O O . THR B 1 266 ? 72.316 27.136 102.284 1.00 38.06 252 THR B O 1
ATOM 4764 N N . PRO B 1 267 ? 74.549 26.784 102.308 1.00 39.87 253 PRO B N 1
ATOM 4765 C CA . PRO B 1 267 ? 74.439 25.593 101.472 1.00 39.53 253 PRO B CA 1
ATOM 4766 C C . PRO B 1 267 ? 73.489 24.516 102.007 1.00 38.07 253 PRO B C 1
ATOM 4767 O O . PRO B 1 267 ? 72.706 23.965 101.233 1.00 37.71 253 PRO B O 1
ATOM 4771 N N . LEU B 1 268 ? 73.557 24.202 103.301 1.00 37.32 254 LEU B N 1
ATOM 4772 C CA . LEU B 1 268 ? 72.718 23.134 103.840 1.00 36.34 254 LEU B CA 1
ATOM 4773 C C . LEU B 1 268 ? 71.290 23.575 104.048 1.00 34.83 254 LEU B C 1
ATOM 4774 O O . LEU B 1 268 ? 70.384 22.734 104.070 1.00 35.05 254 LEU B O 1
ATOM 4779 N N . THR B 1 269 ? 71.079 24.878 104.204 1.00 33.43 255 THR B N 1
ATOM 4780 C CA . THR B 1 269 ? 69.702 25.406 104.190 1.00 32.17 255 THR B CA 1
ATOM 4781 C C . THR B 1 269 ? 69.058 25.225 102.800 1.00 32.10 255 THR B C 1
ATOM 4782 O O . THR B 1 269 ? 67.925 24.723 102.680 1.00 31.21 255 THR B O 1
ATOM 4786 N N . LYS B 1 270 ? 69.796 25.600 101.756 1.00 32.14 256 LYS B N 1
ATOM 4787 C CA . LYS B 1 270 ? 69.355 25.333 100.375 1.00 32.62 256 LYS B CA 1
ATOM 4788 C C . LYS B 1 270 ? 69.045 23.842 100.152 1.00 32.02 256 LYS B C 1
ATOM 4789 O O . LYS B 1 270 ? 68.033 23.517 99.578 1.00 31.70 256 LYS B O 1
ATOM 4795 N N . GLU B 1 271 ? 69.909 22.954 100.644 1.00 32.51 257 GLU B N 1
ATOM 4796 C CA . GLU B 1 271 ? 69.657 21.511 100.667 1.00 32.58 257 GLU B CA 1
ATOM 4797 C C . GLU B 1 271 ? 68.348 21.093 101.385 1.00 31.93 257 GLU B C 1
ATOM 4798 O O . GLU B 1 271 ? 67.588 20.256 100.878 1.00 30.45 257 GLU B O 1
ATOM 4804 N N . SER B 1 272 ? 68.129 21.654 102.584 1.00 31.14 258 SER B N 1
ATOM 4805 C CA . SER B 1 272 ? 66.877 21.473 103.344 1.00 30.62 258 SER B CA 1
ATOM 4806 C C . SER B 1 272 ? 65.652 21.951 102.578 1.00 29.58 258 SER B C 1
ATOM 4807 O O . SER B 1 272 ? 64.629 21.297 102.619 1.00 30.31 258 SER B O 1
ATOM 4810 N N . TRP B 1 273 ? 65.737 23.106 101.928 1.00 29.43 259 TRP B N 1
ATOM 4811 C CA . TRP B 1 273 ? 64.612 23.620 101.122 1.00 29.42 259 TRP B CA 1
ATOM 4812 C C . TRP B 1 273 ? 64.240 22.617 100.000 1.00 30.02 259 TRP B C 1
ATOM 4813 O O . TRP B 1 273 ? 63.059 22.326 99.743 1.00 28.96 259 TRP B O 1
ATOM 4824 N N . LYS B 1 274 ? 65.274 22.102 99.333 1.00 30.64 260 LYS B N 1
ATOM 4825 C CA . LYS B 1 274 ? 65.098 21.109 98.287 1.00 31.35 260 LYS B CA 1
ATOM 4826 C C . LYS B 1 274 ? 64.522 19.831 98.895 1.00 32.46 260 LYS B C 1
ATOM 4827 O O . LYS B 1 274 ? 63.554 19.272 98.352 1.00 32.75 260 LYS B O 1
ATOM 4833 N N . TYR B 1 275 ? 65.098 19.391 100.030 1.00 32.96 261 TYR B N 1
ATOM 4834 C CA . TYR B 1 275 ? 64.631 18.195 100.712 1.00 33.35 261 TYR B CA 1
ATOM 4835 C C . TYR B 1 275 ? 63.162 18.298 101.118 1.00 33.02 261 TYR B C 1
ATOM 4836 O O . TYR B 1 275 ? 62.380 17.395 100.851 1.00 35.11 261 TYR B O 1
ATOM 4845 N N . VAL B 1 276 ? 62.760 19.401 101.711 1.00 31.32 262 VAL B N 1
ATOM 4846 C CA . VAL B 1 276 ? 61.386 19.489 102.210 1.00 31.12 262 VAL B CA 1
ATOM 4847 C C . VAL B 1 276 ? 60.351 19.672 101.080 1.00 31.13 262 VAL B C 1
ATOM 4848 O O . VAL B 1 276 ? 59.168 19.334 101.250 1.00 30.82 262 VAL B O 1
ATOM 4852 N N . SER B 1 277 ? 60.827 20.177 99.938 1.00 30.76 263 SER B N 1
ATOM 4853 C CA . SER B 1 277 ? 60.003 20.409 98.745 1.00 31.42 263 SER B CA 1
ATOM 4854 C C . SER B 1 277 ? 59.864 19.171 97.884 1.00 32.16 263 SER B C 1
ATOM 4855 O O . SER B 1 277 ? 58.982 19.118 97.048 1.00 33.54 263 SER B O 1
ATOM 4858 N N . LYS B 1 278 ? 60.750 18.195 98.089 1.00 32.75 264 LYS B N 1
ATOM 4859 C CA . LYS B 1 278 ? 60.822 16.983 97.283 1.00 33.20 264 LYS B CA 1
ATOM 4860 C C . LYS B 1 278 ? 60.907 17.337 95.787 1.00 33.72 264 LYS B C 1
ATOM 4861 O O . LYS B 1 278 ? 60.056 16.936 94.951 1.00 34.40 264 LYS B O 1
ATOM 4867 N N . VAL B 1 279 ? 61.927 18.131 95.469 1.00 32.18 265 VAL B N 1
ATOM 4868 C CA . VAL B 1 279 ? 62.237 18.493 94.096 1.00 32.19 265 VAL B CA 1
ATOM 4869 C C . VAL B 1 279 ? 63.670 18.076 93.802 1.00 33.00 265 VAL B C 1
ATOM 4870 O O . VAL B 1 279 ? 64.380 17.585 94.690 1.00 32.29 265 VAL B O 1
ATOM 4874 N N . ASP B 1 280 ? 64.104 18.291 92.573 1.00 33.73 266 ASP B N 1
ATOM 4875 C CA . ASP B 1 280 ? 65.388 17.757 92.122 1.00 34.85 266 ASP B CA 1
ATOM 4876 C C . ASP B 1 280 ? 66.513 18.775 92.102 1.00 35.03 266 ASP B C 1
ATOM 4877 O O . ASP B 1 280 ? 67.698 18.416 92.191 1.00 35.23 266 ASP B O 1
ATOM 4882 N N . THR B 1 281 ? 66.147 20.042 91.959 1.00 34.35 267 THR B N 1
ATOM 4883 C CA . THR B 1 281 ? 67.128 21.099 91.784 1.00 35.05 267 THR B CA 1
ATOM 4884 C C . THR B 1 281 ? 66.858 22.203 92.792 1.00 35.00 267 THR B C 1
ATOM 4885 O O . THR B 1 281 ? 65.754 22.275 93.340 1.00 34.35 267 THR B O 1
ATOM 4889 N N . LEU B 1 282 ? 67.859 23.050 93.032 1.00 35.78 268 LEU B N 1
ATOM 4890 C CA . LEU B 1 282 ? 67.721 24.164 93.975 1.00 36.04 268 LEU B CA 1
ATOM 4891 C C . LEU B 1 282 ? 66.764 25.234 93.469 1.00 36.42 268 LEU B C 1
ATOM 4892 O O . LEU B 1 282 ? 66.036 25.853 94.258 1.00 36.56 268 LEU B O 1
ATOM 4897 N N . GLU B 1 283 ? 66.762 25.433 92.152 1.00 37.25 269 GLU B N 1
ATOM 4898 C CA . GLU B 1 283 ? 65.918 26.434 91.518 1.00 37.30 269 GLU B CA 1
ATOM 4899 C C . GLU B 1 283 ? 64.462 26.006 91.532 1.00 35.72 269 GLU B C 1
ATOM 4900 O O . GLU B 1 283 ? 63.576 26.844 91.662 1.00 35.46 269 GLU B O 1
ATOM 4906 N N . GLU B 1 284 ? 64.223 24.698 91.399 1.00 34.79 270 GLU B N 1
ATOM 4907 C CA . GLU B 1 284 ? 62.888 24.142 91.558 1.00 33.29 270 GLU B CA 1
ATOM 4908 C C . GLU B 1 284 ? 62.414 24.387 92.995 1.00 32.53 270 GLU B C 1
ATOM 4909 O O . GLU B 1 284 ? 61.261 24.785 93.205 1.00 32.50 270 GLU B O 1
ATOM 4915 N N . ALA B 1 285 ? 63.298 24.180 93.974 1.00 32.10 271 ALA B N 1
ATOM 4916 C CA . ALA B 1 285 ? 62.961 24.448 95.401 1.00 31.51 271 ALA B CA 1
ATOM 4917 C C . ALA B 1 285 ? 62.657 25.913 95.659 1.00 31.84 271 ALA B C 1
ATOM 4918 O O . ALA B 1 285 ? 61.616 26.257 96.258 1.00 31.64 271 ALA B O 1
ATOM 4920 N N . ARG B 1 286 ? 63.550 26.776 95.183 1.00 32.60 272 ARG B N 1
ATOM 4921 C CA . ARG B 1 286 ? 63.391 28.206 95.365 1.00 33.17 272 ARG B CA 1
ATOM 4922 C C . ARG B 1 286 ? 62.039 28.615 94.824 1.00 33.73 272 ARG B C 1
ATOM 4923 O O . ARG B 1 286 ? 61.306 29.336 95.496 1.00 33.75 272 ARG B O 1
ATOM 4931 N N . LEU B 1 287 ? 61.708 28.135 93.620 1.00 33.04 273 LEU B N 1
ATOM 4932 C CA . LEU B 1 287 ? 60.438 28.487 92.967 1.00 34.55 273 LEU B CA 1
ATOM 4933 C C . LEU B 1 287 ? 59.259 28.075 93.796 1.00 33.25 273 LEU B C 1
ATOM 4934 O O . LEU B 1 287 ? 58.333 28.834 93.962 1.00 33.05 273 LEU B O 1
ATOM 4939 N N . HIS B 1 288 ? 59.294 26.858 94.289 1.00 32.58 274 HIS B N 1
ATOM 4940 C CA . HIS B 1 288 ? 58.193 26.345 95.052 1.00 33.18 274 HIS B CA 1
ATOM 4941 C C . HIS B 1 288 ? 58.021 27.075 96.381 1.00 34.21 274 HIS B C 1
ATOM 4942 O O . HIS B 1 288 ? 56.929 27.478 96.730 1.00 35.06 274 HIS B O 1
ATOM 4949 N N . VAL B 1 289 ? 59.117 27.242 97.104 1.00 34.72 275 VAL B N 1
ATOM 4950 C CA . VAL B 1 289 ? 59.107 27.839 98.436 1.00 35.43 275 VAL B CA 1
ATOM 4951 C C . VAL B 1 289 ? 58.781 29.341 98.379 1.00 36.70 275 VAL B C 1
ATOM 4952 O O . VAL B 1 289 ? 58.012 29.827 99.198 1.00 37.23 275 VAL B O 1
ATOM 4956 N N . HIS B 1 290 ? 59.315 30.055 97.386 1.00 37.68 276 HIS B N 1
ATOM 4957 C CA . HIS B 1 290 ? 59.059 31.487 97.248 1.00 39.34 276 HIS B CA 1
ATOM 4958 C C . HIS B 1 290 ? 57.560 31.792 97.130 1.00 40.56 276 HIS B C 1
ATOM 4959 O O . HIS B 1 290 ? 57.063 32.710 97.792 1.00 40.73 276 HIS B O 1
ATOM 4966 N N . ALA B 1 291 ? 56.849 31.022 96.304 1.00 40.83 277 ALA B N 1
ATOM 4967 C CA . ALA B 1 291 ? 55.397 31.191 96.191 1.00 42.04 277 ALA B CA 1
ATOM 4968 C C . ALA B 1 291 ? 54.649 30.673 97.421 1.00 41.60 277 ALA B C 1
ATOM 4969 O O . ALA B 1 291 ? 53.737 31.318 97.889 1.00 43.28 277 ALA B O 1
ATOM 4971 N N . ALA B 1 292 ? 55.046 29.520 97.947 1.00 40.76 278 ALA B N 1
ATOM 4972 C CA . ALA B 1 292 ? 54.334 28.891 99.068 1.00 40.50 278 ALA B CA 1
ATOM 4973 C C . ALA B 1 292 ? 54.417 29.708 100.369 1.00 40.50 278 ALA B C 1
ATOM 4974 O O . ALA B 1 292 ? 53.466 29.742 101.155 1.00 40.58 278 ALA B O 1
ATOM 4976 N N . LEU B 1 293 ? 55.555 30.356 100.595 1.00 39.40 279 LEU B N 1
ATOM 4977 C CA . LEU B 1 293 ? 55.806 30.975 101.887 1.00 39.40 279 LEU B CA 1
ATOM 4978 C C . LEU B 1 293 ? 55.662 32.496 101.931 1.00 40.46 279 LEU B C 1
ATOM 4979 O O . LEU B 1 293 ? 55.949 33.098 102.957 1.00 41.17 279 LEU B O 1
ATOM 4984 N N . GLU B 1 294 ? 55.194 33.107 100.843 1.00 41.24 280 GLU B N 1
ATOM 4985 C CA . GLU B 1 294 ? 54.920 34.547 100.798 1.00 42.40 280 GLU B CA 1
ATOM 4986 C C . GLU B 1 294 ? 53.876 34.975 101.848 1.00 43.52 280 GLU B C 1
ATOM 4987 O O . GLU B 1 294 ? 52.938 34.237 102.135 1.00 43.22 280 GLU B O 1
ATOM 4993 N N . THR B 1 295 ? 54.069 36.154 102.432 1.00 43.82 281 THR B N 1
ATOM 4994 C CA . THR B 1 295 ? 53.166 36.657 103.453 1.00 45.71 281 THR B CA 1
ATOM 4995 C C . THR B 1 295 ? 52.820 38.126 103.235 1.00 47.91 281 THR B C 1
ATOM 4996 O O . THR B 1 295 ? 51.892 38.620 103.845 1.00 48.94 281 THR B O 1
ATOM 5000 N N . ARG B 1 296 ? 53.582 38.813 102.381 1.00 48.61 282 ARG B N 1
ATOM 5001 C CA . ARG B 1 296 ? 53.448 40.265 102.189 1.00 50.84 282 ARG B CA 1
ATOM 5002 C C . ARG B 1 296 ? 52.074 40.726 101.683 1.00 53.41 282 ARG B C 1
ATOM 5003 O O . ARG B 1 296 ? 51.747 41.911 101.774 1.00 56.15 282 ARG B O 1
ATOM 5011 N N . ASP B 1 297 ? 51.278 39.799 101.153 1.00 53.42 283 ASP B N 1
ATOM 5012 C CA . ASP B 1 297 ? 49.913 40.119 100.744 1.00 55.90 283 ASP B CA 1
ATOM 5013 C C . ASP B 1 297 ? 48.943 40.123 101.934 1.00 56.81 283 ASP B C 1
ATOM 5014 O O . ASP B 1 297 ? 47.860 40.697 101.843 1.00 58.53 283 ASP B O 1
ATOM 5019 N N . VAL B 1 298 ? 49.350 39.513 103.051 1.00 55.30 284 VAL B N 1
ATOM 5020 C CA . VAL B 1 298 ? 48.445 39.348 104.195 1.00 56.01 284 VAL B CA 1
ATOM 5021 C C . VAL B 1 298 ? 48.978 39.830 105.559 1.00 56.73 284 VAL B C 1
ATOM 5022 O O . VAL B 1 298 ? 48.256 39.745 106.571 1.00 57.65 284 VAL B O 1
ATOM 5026 N N . LEU B 1 299 ? 50.213 40.347 105.598 1.00 55.90 285 LEU B N 1
ATOM 5027 C CA . LEU B 1 299 ? 50.771 40.891 106.862 1.00 56.23 285 LEU B CA 1
ATOM 5028 C C . LEU B 1 299 ? 49.920 42.015 107.468 1.00 59.27 285 LEU B C 1
ATOM 5029 O O . LEU B 1 299 ? 49.959 42.246 108.683 1.00 59.63 285 LEU B O 1
ATOM 5034 N N . SER B 1 300 ? 49.140 42.693 106.627 1.00 61.55 286 SER B N 1
ATOM 5035 C CA . SER B 1 300 ? 48.297 43.794 107.095 1.00 64.87 286 SER B CA 1
ATOM 5036 C C . SER B 1 300 ? 47.061 43.292 107.848 1.00 66.14 286 SER B C 1
ATOM 5037 O O . SER B 1 300 ? 46.378 44.071 108.493 1.00 68.56 286 SER B O 1
ATOM 5040 N N . GLN B 1 301 ? 46.794 41.989 107.772 1.00 64.98 287 GLN B N 1
ATOM 5041 C CA . GLN B 1 301 ? 45.614 41.394 108.437 1.00 66.55 287 GLN B CA 1
ATOM 5042 C C . GLN B 1 301 ? 45.933 40.943 109.913 1.00 66.02 287 GLN B C 1
ATOM 5043 O O . GLN B 1 301 ? 44.901 40.866 110.769 1.00 67.68 287 GLN B O 1
ATOM 5049 N N . ILE B 1 302 ? 47.319 40.608 110.186 1.00 64.03 288 ILE B N 1
ATOM 5050 C CA . ILE B 1 302 ? 47.566 40.194 111.553 1.00 64.31 288 ILE B CA 1
ATOM 5051 C C . ILE B 1 302 ? 46.874 41.153 112.495 1.00 66.33 288 ILE B C 1
ATOM 5052 O O . ILE B 1 302 ? 47.116 42.346 112.400 1.00 68.89 288 ILE B O 1
ATOM 5057 N N . ALA B 1 303 ? 46.022 40.650 113.400 1.00 68.07 289 ALA B N 1
ATOM 5058 C CA . ALA B 1 303 ? 45.308 41.519 114.312 1.00 70.29 289 ALA B CA 1
ATOM 5059 C C . ALA B 1 303 ? 45.673 41.295 115.796 1.00 70.15 289 ALA B C 1
ATOM 5060 O O . ALA B 1 303 ? 44.857 41.637 116.693 1.00 73.02 289 ALA B O 1
ATOM 5062 N N . CYS B 1 304 ? 46.880 40.717 116.055 1.00 67.51 290 CYS B N 1
ATOM 5063 C CA . CYS B 1 304 ? 47.284 40.446 117.435 1.00 67.43 290 CYS B CA 1
ATOM 5064 C C . CYS B 1 304 ? 48.677 41.048 117.719 1.00 64.87 290 CYS B C 1
ATOM 5065 O O . CYS B 1 304 ? 49.460 41.303 116.787 1.00 63.17 290 CYS B O 1
ATOM 5068 N N . PRO B 1 305 ? 48.955 41.425 118.996 1.00 65.27 291 PRO B N 1
ATOM 5069 C CA . PRO B 1 305 ? 50.317 41.671 119.486 1.00 63.10 291 PRO B CA 1
ATOM 5070 C C . PRO B 1 305 ? 51.367 40.705 118.890 1.00 59.74 291 PRO B C 1
ATOM 5071 O O . PRO B 1 305 ? 51.262 39.438 118.999 1.00 57.92 291 PRO B O 1
ATOM 5075 N N . THR B 1 306 ? 52.358 41.331 118.244 1.00 57.76 292 THR B N 1
ATOM 5076 C CA . THR B 1 306 ? 53.276 40.615 117.383 1.00 55.25 292 THR B CA 1
ATOM 5077 C C . THR B 1 306 ? 54.707 40.991 117.697 1.00 54.00 292 THR B C 1
ATOM 5078 O O . THR B 1 306 ? 55.141 42.130 117.503 1.00 55.37 292 THR B O 1
ATOM 5082 N N . TYR B 1 307 ? 55.426 40.004 118.201 1.00 52.28 293 TYR B N 1
ATOM 5083 C CA . TYR B 1 307 ? 56.780 40.182 118.685 1.00 51.35 293 TYR B CA 1
ATOM 5084 C C . TYR B 1 307 ? 57.713 39.588 117.641 1.00 49.51 293 TYR B C 1
ATOM 5085 O O . TYR B 1 307 ? 57.613 38.399 117.336 1.00 48.19 293 TYR B O 1
ATOM 5094 N N . ILE B 1 308 ? 58.593 40.420 117.077 1.00 49.77 294 ILE B N 1
ATOM 5095 C CA . ILE B 1 308 ? 59.583 39.963 116.085 1.00 48.29 294 ILE B CA 1
ATOM 5096 C C . ILE B 1 308 ? 61.003 40.055 116.652 1.00 47.82 294 ILE B C 1
ATOM 5097 O O . ILE B 1 308 ? 61.503 41.148 116.924 1.00 48.78 294 ILE B O 1
ATOM 5102 N N . LEU B 1 309 ? 61.641 38.899 116.859 1.00 46.72 295 LEU B N 1
ATOM 5103 C CA . LEU B 1 309 ? 63.058 38.868 117.264 1.00 45.82 295 LEU B CA 1
ATOM 5104 C C . LEU B 1 309 ? 63.946 38.603 116.065 1.00 44.70 295 LEU B C 1
ATOM 5105 O O . LEU B 1 309 ? 63.870 37.547 115.440 1.00 43.50 295 LEU B O 1
ATOM 5110 N N . HIS B 1 310 ? 64.801 39.566 115.772 1.00 45.30 296 HIS B N 1
ATOM 5111 C CA . HIS B 1 310 ? 65.636 39.477 114.602 1.00 44.99 296 HIS B CA 1
ATOM 5112 C C . HIS B 1 310 ? 67.124 39.695 114.888 1.00 45.39 296 HIS B C 1
ATOM 5113 O O . HIS B 1 310 ? 67.527 40.738 115.402 1.00 46.60 296 HIS B O 1
ATOM 5120 N N . GLY B 1 311 ? 67.933 38.707 114.531 1.00 44.49 297 GLY B N 1
ATOM 5121 C CA . GLY B 1 311 ? 69.376 38.833 114.631 1.00 45.24 297 GLY B CA 1
ATOM 5122 C C . GLY B 1 311 ? 69.953 39.467 113.389 1.00 45.98 297 GLY B C 1
ATOM 5123 O O . GLY B 1 311 ? 69.730 38.987 112.291 1.00 45.92 297 GLY B O 1
ATOM 5124 N N . VAL B 1 312 ? 70.711 40.539 113.573 1.00 47.38 298 VAL B N 1
ATOM 5125 C CA . VAL B 1 312 ? 71.319 41.285 112.470 1.00 48.64 298 VAL B CA 1
ATOM 5126 C C . VAL B 1 312 ? 72.240 40.438 111.586 1.00 48.28 298 VAL B C 1
ATOM 5127 O O . VAL B 1 312 ? 72.321 40.662 110.379 1.00 49.24 298 VAL B O 1
ATOM 5131 N N . HIS B 1 313 ? 72.923 39.469 112.189 1.00 47.03 299 HIS B N 1
ATOM 5132 C CA . HIS B 1 313 ? 73.837 38.602 111.459 1.00 46.48 299 HIS B CA 1
ATOM 5133 C C . HIS B 1 313 ? 73.186 37.365 110.862 1.00 44.66 299 HIS B C 1
ATOM 5134 O O . HIS B 1 313 ? 73.871 36.487 110.356 1.00 44.25 299 HIS B O 1
ATOM 5141 N N . ASP B 1 314 ? 71.864 37.303 110.919 1.00 43.56 300 ASP B N 1
ATOM 5142 C CA . ASP B 1 314 ? 71.119 36.217 110.309 1.00 42.24 300 ASP B CA 1
ATOM 5143 C C . ASP B 1 314 ? 71.388 36.242 108.811 1.00 42.65 300 ASP B C 1
ATOM 5144 O O . ASP B 1 314 ? 71.769 37.279 108.274 1.00 43.28 300 ASP B O 1
ATOM 5149 N N . GLU B 1 315 ? 71.212 35.099 108.142 1.00 41.92 301 GLU B N 1
ATOM 5150 C CA . GLU B 1 315 ? 71.159 35.083 106.679 1.00 42.20 301 GLU B CA 1
ATOM 5151 C C . GLU B 1 315 ? 69.918 35.816 106.206 1.00 42.62 301 GLU B C 1
ATOM 5152 O O . GLU B 1 315 ? 69.925 36.387 105.125 1.00 44.27 301 GLU B O 1
ATOM 5158 N N . VAL B 1 316 ? 68.854 35.786 107.008 1.00 41.65 302 VAL B N 1
ATOM 5159 C CA . VAL B 1 316 ? 67.702 36.647 106.776 1.00 42.89 302 VAL B CA 1
ATOM 5160 C C . VAL B 1 316 ? 68.154 38.098 106.946 1.00 44.41 302 VAL B C 1
ATOM 5161 O O . VAL B 1 316 ? 68.615 38.479 108.031 1.00 45.56 302 VAL B O 1
ATOM 5165 N N . PRO B 1 317 ? 68.043 38.906 105.877 1.00 45.64 303 PRO B N 1
ATOM 5166 C CA . PRO B 1 317 ? 68.607 40.251 105.886 1.00 47.46 303 PRO B CA 1
ATOM 5167 C C . PRO B 1 317 ? 67.631 41.265 106.460 1.00 48.39 303 PRO B C 1
ATOM 5168 O O . PRO B 1 317 ? 66.495 40.912 106.788 1.00 47.57 303 PRO B O 1
ATOM 5172 N N . LEU B 1 318 ? 68.080 42.516 106.562 1.00 50.55 304 LEU B N 1
ATOM 5173 C CA . LEU B 1 318 ? 67.357 43.574 107.285 1.00 51.72 304 LEU B CA 1
ATOM 5174 C C . LEU B 1 318 ? 66.150 44.128 106.525 1.00 52.84 304 LEU B C 1
ATOM 5175 O O . LEU B 1 318 ? 65.373 44.911 107.074 1.00 54.04 304 LEU B O 1
ATOM 5180 N N . SER B 1 319 ? 66.002 43.717 105.268 1.00 52.54 305 SER B N 1
ATOM 5181 C CA . SER B 1 319 ? 64.876 44.149 104.428 1.00 53.27 305 SER B CA 1
ATOM 5182 C C . SER B 1 319 ? 63.598 43.491 104.926 1.00 51.89 305 SER B C 1
ATOM 5183 O O . SER B 1 319 ? 62.488 43.933 104.610 1.00 52.33 305 SER B O 1
ATOM 5186 N N . PHE B 1 320 ? 63.777 42.420 105.700 1.00 49.73 306 PHE B N 1
ATOM 5187 C CA . PHE B 1 320 ? 62.674 41.769 106.386 1.00 48.83 306 PHE B CA 1
ATOM 5188 C C . PHE B 1 320 ? 62.166 42.691 107.492 1.00 50.39 306 PHE B C 1
ATOM 5189 O O . PHE B 1 320 ? 60.959 42.800 107.714 1.00 50.66 306 PHE B O 1
ATOM 5197 N N . VAL B 1 321 ? 63.094 43.358 108.174 1.00 51.83 307 VAL B N 1
ATOM 5198 C CA . VAL B 1 321 ? 62.730 44.314 109.222 1.00 53.60 307 VAL B CA 1
ATOM 5199 C C . VAL B 1 321 ? 61.996 45.501 108.602 1.00 55.90 307 VAL B C 1
ATOM 5200 O O . VAL B 1 321 ? 61.005 45.974 109.149 1.00 57.33 307 VAL B O 1
ATOM 5204 N N . ASP B 1 322 ? 62.488 45.954 107.450 1.00 57.10 308 ASP B N 1
ATOM 5205 C CA . ASP B 1 322 ? 61.821 46.960 106.625 1.00 59.22 308 ASP B CA 1
ATOM 5206 C C . ASP B 1 322 ? 60.414 46.560 106.202 1.00 59.36 308 ASP B C 1
ATOM 5207 O O . ASP B 1 322 ? 59.495 47.385 106.204 1.00 61.24 308 ASP B O 1
ATOM 5212 N N . THR B 1 323 ? 60.257 45.297 105.823 1.00 57.50 309 THR B N 1
ATOM 5213 C CA . THR B 1 323 ? 58.981 44.779 105.336 1.00 57.49 309 THR B CA 1
ATOM 5214 C C . THR B 1 323 ? 57.928 44.773 106.450 1.00 58.37 309 THR B C 1
ATOM 5215 O O . THR B 1 323 ? 56.774 45.147 106.246 1.00 59.36 309 THR B O 1
ATOM 5219 N N . VAL B 1 324 ? 58.350 44.348 107.629 1.00 53.88 310 VAL B N 1
ATOM 5220 C CA . VAL B 1 324 ? 57.445 44.167 108.757 1.00 55.41 310 VAL B CA 1
ATOM 5221 C C . VAL B 1 324 ? 57.020 45.522 109.384 1.00 58.19 310 VAL B C 1
ATOM 5222 O O . VAL B 1 324 ? 55.868 45.693 109.826 1.00 59.01 310 VAL B O 1
ATOM 5226 N N . LEU B 1 325 ? 57.946 46.479 109.386 1.00 59.63 311 LEU B N 1
ATOM 5227 C CA . LEU B 1 325 ? 57.631 47.865 109.725 1.00 62.85 311 LEU B CA 1
ATOM 5228 C C . LEU B 1 325 ? 56.630 48.449 108.722 1.00 63.66 311 LEU B C 1
ATOM 5229 O O . LEU B 1 325 ? 55.645 49.085 109.103 1.00 65.91 311 LEU B O 1
ATOM 5234 N N . GLU B 1 326 ? 56.906 48.224 107.441 1.00 62.56 312 GLU B N 1
ATOM 5235 C CA . GLU B 1 326 ? 56.057 48.663 106.340 1.00 62.85 312 GLU B CA 1
ATOM 5236 C C . GLU B 1 326 ? 54.661 48.015 106.361 1.00 61.70 312 GLU B C 1
ATOM 5237 O O . GLU B 1 326 ? 53.679 48.650 105.978 1.00 63.19 312 GLU B O 1
ATOM 5243 N N . LEU B 1 327 ? 54.563 46.771 106.825 1.00 59.09 313 LEU B N 1
ATOM 5244 C CA . LEU B 1 327 ? 53.338 45.997 106.601 1.00 58.15 313 LEU B CA 1
ATOM 5245 C C . LEU B 1 327 ? 52.536 45.512 107.812 1.00 58.50 313 LEU B C 1
ATOM 5246 O O . LEU B 1 327 ? 51.311 45.461 107.740 1.00 59.22 313 LEU B O 1
ATOM 5251 N N . VAL B 1 328 ? 53.207 45.141 108.903 1.00 58.64 314 VAL B N 1
ATOM 5252 C CA . VAL B 1 328 ? 52.517 44.724 110.138 1.00 58.78 314 VAL B CA 1
ATOM 5253 C C . VAL B 1 328 ? 51.942 45.966 110.810 1.00 62.07 314 VAL B C 1
ATOM 5254 O O . VAL B 1 328 ? 52.661 46.955 110.972 1.00 63.50 314 VAL B O 1
ATOM 5258 N N . PRO B 1 329 ? 50.646 45.924 111.197 1.00 63.59 315 PRO B N 1
ATOM 5259 C CA . PRO B 1 329 ? 49.979 47.128 111.734 1.00 67.38 315 PRO B CA 1
ATOM 5260 C C . PRO B 1 329 ? 50.741 47.738 112.913 1.00 68.98 315 PRO B C 1
ATOM 5261 O O . PRO B 1 329 ? 50.971 47.057 113.915 1.00 68.52 315 PRO B O 1
ATOM 5265 N N . ALA B 1 330 ? 51.124 49.011 112.780 1.00 71.27 316 ALA B N 1
ATOM 5266 C CA . ALA B 1 330 ? 51.975 49.701 113.765 1.00 72.61 316 ALA B CA 1
ATOM 5267 C C . ALA B 1 330 ? 51.521 49.546 115.217 1.00 73.76 316 ALA B C 1
ATOM 5268 O O . ALA B 1 330 ? 52.345 49.587 116.124 1.00 74.11 316 ALA B O 1
ATOM 5270 N N . GLU B 1 331 ? 50.222 49.347 115.425 1.00 74.51 317 GLU B N 1
ATOM 5271 C CA . GLU B 1 331 ? 49.657 49.198 116.767 1.00 75.93 317 GLU B CA 1
ATOM 5272 C C . GLU B 1 331 ? 50.034 47.883 117.449 1.00 73.21 317 GLU B C 1
ATOM 5273 O O . GLU B 1 331 ? 49.996 47.788 118.683 1.00 73.82 317 GLU B O 1
ATOM 5279 N N . HIS B 1 332 ? 50.410 46.891 116.637 1.00 69.68 318 HIS B N 1
ATOM 5280 C CA . HIS B 1 332 ? 50.638 45.510 117.090 1.00 67.21 318 HIS B CA 1
ATOM 5281 C C . HIS B 1 332 ? 52.102 45.096 117.197 1.00 64.89 318 HIS B C 1
ATOM 5282 O O . HIS B 1 332 ? 52.416 44.097 117.851 1.00 63.43 318 HIS B O 1
ATOM 5289 N N . LEU B 1 333 ? 52.988 45.861 116.561 1.00 64.84 319 LEU B N 1
ATOM 5290 C CA . LEU B 1 333 ? 54.366 45.426 116.349 1.00 62.81 319 LEU B CA 1
ATOM 5291 C C . LEU B 1 333 ? 55.271 45.708 117.554 1.00 63.51 319 LEU B C 1
ATOM 5292 O O . LEU B 1 333 ? 55.425 46.864 117.980 1.00 65.47 319 LEU B O 1
ATOM 5297 N N . ASN B 1 334 ? 55.846 44.635 118.100 1.00 61.14 320 ASN B N 1
ATOM 5298 C CA . ASN B 1 334 ? 56.899 44.730 119.115 1.00 61.18 320 ASN B CA 1
ATOM 5299 C C . ASN B 1 334 ? 58.200 44.228 118.509 1.00 58.48 320 ASN B C 1
ATOM 5300 O O . ASN B 1 334 ? 58.435 43.019 118.453 1.00 56.17 320 ASN B O 1
ATOM 5305 N N . LEU B 1 335 ? 59.030 45.160 118.044 1.00 58.83 321 LEU B N 1
ATOM 5306 C CA . LEU B 1 335 ? 60.214 44.814 117.243 1.00 56.74 321 LEU B CA 1
ATOM 5307 C C . LEU B 1 335 ? 61.515 44.823 118.041 1.00 56.36 321 LEU B C 1
ATOM 5308 O O . LEU B 1 335 ? 61.911 45.850 118.605 1.00 58.44 321 LEU B O 1
ATOM 5313 N N . VAL B 1 336 ? 62.178 43.674 118.075 1.00 53.18 322 VAL B N 1
ATOM 5314 C CA . VAL B 1 336 ? 63.432 43.554 118.785 1.00 52.61 322 VAL B CA 1
ATOM 5315 C C . VAL B 1 336 ? 64.503 43.127 117.793 1.00 51.20 322 VAL B C 1
ATOM 5316 O O . VAL B 1 336 ? 64.474 42.002 117.282 1.00 48.96 322 VAL B O 1
ATOM 5320 N N . VAL B 1 337 ? 65.430 44.025 117.491 1.00 52.30 323 VAL B N 1
ATOM 5321 C CA . VAL B 1 337 ? 66.574 43.613 116.697 1.00 51.64 323 VAL B CA 1
ATOM 5322 C C . VAL B 1 337 ? 67.882 43.642 117.497 1.00 52.31 323 VAL B C 1
ATOM 5323 O O . VAL B 1 337 ? 68.281 44.669 118.047 1.00 53.81 323 VAL B O 1
ATOM 5327 N N . GLU B 1 338 ? 68.510 42.473 117.542 1.00 50.20 324 GLU B N 1
ATOM 5328 C CA . GLU B 1 338 ? 69.723 42.227 118.299 1.00 50.20 324 GLU B CA 1
ATOM 5329 C C . GLU B 1 338 ? 70.932 42.367 117.379 1.00 50.76 324 GLU B C 1
ATOM 5330 O O . GLU B 1 338 ? 71.160 41.531 116.500 1.00 49.82 324 GLU B O 1
ATOM 5336 N N . LYS B 1 339 ? 71.691 43.438 117.580 1.00 52.80 325 LYS B N 1
ATOM 5337 C CA . LYS B 1 339 ? 72.851 43.787 116.748 1.00 53.58 325 LYS B CA 1
ATOM 5338 C C . LYS B 1 339 ? 73.935 42.708 116.647 1.00 52.35 325 LYS B C 1
ATOM 5339 O O . LYS B 1 339 ? 74.659 42.648 115.655 1.00 52.63 325 LYS B O 1
ATOM 5345 N N . ASP B 1 340 ? 74.048 41.863 117.669 1.00 51.45 326 ASP B N 1
ATOM 5346 C CA . ASP B 1 340 ? 75.063 40.809 117.696 1.00 50.51 326 ASP B CA 1
ATOM 5347 C C . ASP B 1 340 ? 74.468 39.436 117.435 1.00 47.85 326 ASP B C 1
ATOM 5348 O O . ASP B 1 340 ? 75.176 38.432 117.471 1.00 46.75 326 ASP B O 1
ATOM 5353 N N . GLY B 1 341 ? 73.166 39.399 117.182 1.00 46.50 327 GLY B N 1
ATOM 5354 C CA . GLY B 1 341 ? 72.446 38.146 117.023 1.00 44.35 327 GLY B CA 1
ATOM 5355 C C . GLY B 1 341 ? 72.708 37.459 115.699 1.00 43.62 327 GLY B C 1
ATOM 5356 O O . GLY B 1 341 ? 72.751 38.098 114.652 1.00 43.80 327 GLY B O 1
ATOM 5357 N N . ASP B 1 342 ? 72.926 36.150 115.762 1.00 42.28 328 ASP B N 1
ATOM 5358 C CA . ASP B 1 342 ? 72.933 35.330 114.572 1.00 41.59 328 ASP B CA 1
ATOM 5359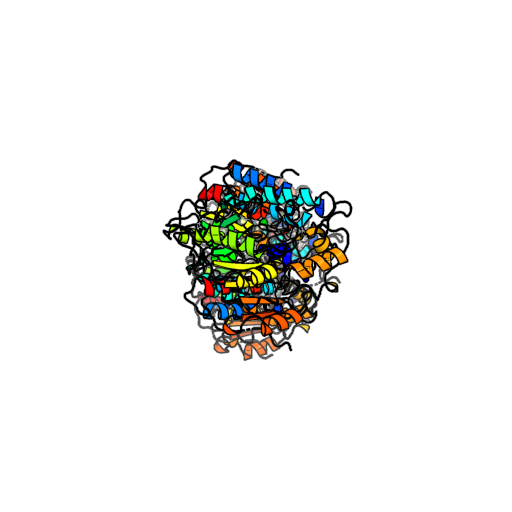 C C . ASP B 1 342 ? 71.500 34.866 114.323 1.00 39.87 328 ASP B C 1
ATOM 5360 O O . ASP B 1 342 ? 70.535 35.445 114.853 1.00 40.50 328 ASP B O 1
ATOM 5365 N N . HIS B 1 343 ? 71.354 33.837 113.511 1.00 39.34 329 HIS B N 1
ATOM 5366 C CA . HIS B 1 343 ? 70.047 33.292 113.195 1.00 38.11 329 HIS B CA 1
ATOM 5367 C C . HIS B 1 343 ? 69.354 32.756 114.468 1.00 37.14 329 HIS B C 1
ATOM 5368 O O . HIS B 1 343 ? 69.906 31.915 115.174 1.00 36.29 329 HIS B O 1
ATOM 5375 N N . CYS B 1 344 ? 68.179 33.306 114.771 1.00 37.17 330 CYS B N 1
ATOM 5376 C CA . CYS B 1 344 ? 67.429 33.010 116.004 1.00 36.91 330 CYS B CA 1
ATOM 5377 C C . CYS B 1 344 ? 68.113 33.534 117.266 1.00 37.87 330 CYS B C 1
ATOM 5378 O O . CYS B 1 344 ? 67.666 33.249 118.377 1.00 37.51 330 CYS B O 1
ATOM 5381 N N . CYS B 1 345 ? 69.200 34.282 117.076 1.00 39.33 331 CYS B N 1
ATOM 5382 C CA . CYS B 1 345 ? 69.997 34.848 118.173 1.00 40.38 331 CYS B CA 1
ATOM 5383 C C . CYS B 1 345 ? 70.516 33.777 119.148 1.00 40.09 331 CYS B C 1
ATOM 5384 O O . CYS B 1 345 ? 70.772 34.071 120.334 1.00 40.79 331 CYS B O 1
ATOM 5387 N N . HIS B 1 346 ? 70.673 32.550 118.646 1.00 38.10 332 HIS B N 1
ATOM 5388 C CA . HIS B 1 346 ? 71.198 31.448 119.455 1.00 38.38 332 HIS B CA 1
ATOM 5389 C C . HIS B 1 346 ? 72.545 31.795 120.122 1.00 39.27 332 HIS B C 1
ATOM 5390 O O . HIS B 1 346 ? 72.806 31.400 121.263 1.00 39.59 332 HIS B O 1
ATOM 5397 N N . ASN B 1 347 ? 73.387 32.546 119.418 1.00 40.50 333 ASN B N 1
ATOM 5398 C CA . ASN B 1 347 ? 74.722 32.887 119.917 1.00 41.43 333 ASN B CA 1
ATOM 5399 C C . ASN B 1 347 ? 74.721 33.861 121.115 1.00 42.56 333 ASN B C 1
ATOM 5400 O O . ASN B 1 347 ? 75.771 34.132 121.715 1.00 43.51 333 ASN B O 1
ATOM 5405 N N . LEU B 1 348 ? 73.545 34.364 121.470 1.00 42.37 334 LEU B N 1
ATOM 5406 C CA . LEU B 1 348 ? 73.418 35.356 122.534 1.00 43.31 334 LEU B CA 1
ATOM 5407 C C . LEU B 1 348 ? 72.999 34.787 123.900 1.00 43.09 334 LEU B C 1
ATOM 5408 O O . LEU B 1 348 ? 72.856 35.534 124.877 1.00 44.25 334 LEU B O 1
ATOM 5413 N N . GLY B 1 349 ? 72.814 33.474 123.979 1.00 41.53 335 GLY B N 1
ATOM 5414 C CA . GLY B 1 349 ? 72.463 32.837 125.247 1.00 40.95 335 GLY B CA 1
ATOM 5415 C C . GLY B 1 349 ? 70.982 32.930 125.574 1.00 40.96 335 GLY B C 1
ATOM 5416 O O . GLY B 1 349 ? 70.159 33.267 124.706 1.00 40.68 335 GLY B O 1
ATOM 5417 N N . ILE B 1 350 ? 70.633 32.626 126.822 1.00 40.63 336 ILE B N 1
ATOM 5418 C CA . ILE B 1 350 ? 69.226 32.500 127.183 1.00 40.28 336 ILE B CA 1
ATOM 5419 C C . ILE B 1 350 ? 68.429 33.825 127.239 1.00 41.34 336 ILE B C 1
ATOM 5420 O O . ILE B 1 350 ? 67.207 33.793 127.093 1.00 41.43 336 ILE B O 1
ATOM 5425 N N . ARG B 1 351 ? 69.105 34.968 127.398 1.00 42.15 337 ARG B N 1
ATOM 5426 C CA . ARG B 1 351 ? 68.406 36.268 127.519 1.00 43.86 337 ARG B CA 1
ATOM 5427 C C . ARG B 1 351 ? 67.204 36.415 126.562 1.00 43.47 337 ARG B C 1
ATOM 5428 O O . ARG B 1 351 ? 66.070 36.454 127.029 1.00 44.22 337 ARG B O 1
ATOM 5436 N N . PRO B 1 352 ? 67.439 36.441 125.227 1.00 42.57 338 PRO B N 1
ATOM 5437 C CA . PRO B 1 352 ? 66.319 36.606 124.280 1.00 42.27 338 PRO B CA 1
ATOM 5438 C C . PRO B 1 352 ? 65.146 35.626 124.454 1.00 41.12 338 PRO B C 1
ATOM 5439 O O . PRO B 1 352 ? 64.000 36.014 124.228 1.00 42.05 338 PRO B O 1
ATOM 5443 N N . ARG B 1 353 ? 65.429 34.382 124.843 1.00 40.14 339 ARG B N 1
ATOM 5444 C CA . ARG B 1 353 ? 64.393 33.387 125.111 1.00 39.87 339 ARG B CA 1
ATOM 5445 C C . ARG B 1 353 ? 63.557 33.802 126.321 1.00 41.58 339 ARG B C 1
ATOM 5446 O O . ARG B 1 353 ? 62.314 33.775 126.263 1.00 42.01 339 ARG B O 1
ATOM 5454 N N . LEU B 1 354 ? 64.229 34.217 127.399 1.00 42.31 340 LEU B N 1
ATOM 5455 C CA . LEU B 1 354 ? 63.526 34.708 128.593 1.00 44.01 340 LEU B CA 1
ATOM 5456 C C . LEU B 1 354 ? 62.607 35.865 128.257 1.00 45.80 340 LEU B C 1
ATOM 5457 O O . LEU B 1 354 ? 61.450 35.898 128.682 1.00 46.49 340 LEU B O 1
ATOM 5462 N N . GLU B 1 355 ? 63.135 36.813 127.495 1.00 46.89 341 GLU B N 1
ATOM 5463 C CA . GLU B 1 355 ? 62.366 37.972 127.040 1.00 49.66 341 GLU B CA 1
ATOM 5464 C C . GLU B 1 355 ? 61.106 37.578 126.266 1.00 49.08 341 GLU B C 1
ATOM 5465 O O . GLU B 1 355 ? 60.037 38.109 126.516 1.00 50.11 341 GLU B O 1
ATOM 5479 N N . ALA B 1 357 ? 59.467 34.614 126.493 1.00 47.03 343 ALA B N 1
ATOM 5480 C CA . ALA B 1 357 ? 58.556 33.965 127.432 1.00 47.37 343 ALA B CA 1
ATOM 5481 C C . ALA B 1 357 ? 57.850 34.957 128.378 1.00 50.39 343 ALA B C 1
ATOM 5482 O O . ALA B 1 357 ? 56.651 34.798 128.687 1.00 50.50 343 ALA B O 1
ATOM 5484 N N . ASP B 1 358 ? 58.596 35.975 128.823 1.00 51.69 344 ASP B N 1
ATOM 5485 C CA . ASP B 1 358 ? 58.043 37.040 129.670 1.00 54.54 344 ASP B CA 1
ATOM 5486 C C . ASP B 1 358 ? 57.038 37.889 128.891 1.00 56.21 344 ASP B C 1
ATOM 5487 O O . ASP B 1 358 ? 56.032 38.289 129.446 1.00 57.88 344 ASP B O 1
ATOM 5492 N N . TRP B 1 359 ? 57.311 38.164 127.614 1.00 55.68 345 TRP B N 1
ATOM 5493 C CA . TRP B 1 359 ? 56.371 38.937 126.788 1.00 57.62 345 TRP B CA 1
ATOM 5494 C C . TRP B 1 359 ? 55.130 38.073 126.446 1.00 57.39 345 TRP B C 1
ATOM 5495 O O . TRP B 1 359 ? 53.977 38.583 126.483 1.00 58.85 345 TRP B O 1
ATOM 5506 N N . LEU B 1 360 ? 55.347 36.773 126.191 1.00 55.79 346 LEU B N 1
ATOM 5507 C CA . LEU B 1 360 ? 54.188 35.876 125.984 1.00 56.50 346 LEU B CA 1
ATOM 5508 C C . LEU B 1 360 ? 53.329 35.882 127.347 1.00 58.48 346 LEU B C 1
ATOM 5509 O O . LEU B 1 360 ? 52.094 35.875 127.324 1.00 60.16 346 LEU B O 1
ATOM 5514 N N . TYR B 1 361 ? 53.996 35.900 128.465 1.00 59.65 347 TYR B N 1
ATOM 5515 C CA . TYR B 1 361 ? 53.330 36.111 129.806 1.00 61.72 347 TYR B CA 1
ATOM 5516 C C . TYR B 1 361 ? 52.544 37.414 129.808 1.00 64.50 347 TYR B C 1
ATOM 5517 O O . TYR B 1 361 ? 51.376 37.392 130.198 1.00 67.21 347 TYR B O 1
ATOM 5526 N N . ASP B 1 362 ? 53.159 38.534 129.406 1.00 64.98 348 ASP B N 1
ATOM 5527 C CA . ASP B 1 362 ? 52.504 39.860 129.486 1.00 68.79 348 ASP B CA 1
ATOM 5528 C C . ASP B 1 362 ? 51.235 39.950 128.650 1.00 69.55 348 ASP B C 1
ATOM 5529 O O . ASP B 1 362 ? 50.251 40.585 129.043 1.00 71.94 348 ASP B O 1
ATOM 5534 N N . VAL B 1 363 ? 51.286 39.310 127.487 1.00 67.76 349 VAL B N 1
ATOM 5535 C CA . VAL B 1 363 ? 50.166 39.295 126.540 1.00 69.04 349 VAL B CA 1
ATOM 5536 C C . VAL B 1 363 ? 49.093 38.330 126.986 1.00 69.88 349 VAL B C 1
ATOM 5537 O O . VAL B 1 363 ? 47.937 38.736 127.157 1.00 72.50 349 VAL B O 1
ATOM 5541 N N . LEU B 1 364 ? 49.503 37.081 127.187 1.00 68.02 350 LEU B N 1
ATOM 5542 C CA . LEU B 1 364 ? 48.587 35.962 127.435 1.00 68.73 350 LEU B CA 1
ATOM 5543 C C . LEU B 1 364 ? 48.146 35.739 128.900 1.00 70.87 350 LEU B C 1
ATOM 5544 O O . LEU B 1 364 ? 46.958 35.421 129.179 1.00 72.18 350 LEU B O 1
ATOM 5549 N N . VAL B 1 365 ? 49.112 35.858 129.861 1.00 72.06 351 VAL B N 1
ATOM 5550 C CA . VAL B 1 365 ? 48.721 35.675 131.287 1.00 74.78 351 VAL B CA 1
ATOM 5551 C C . VAL B 1 365 ? 48.647 37.160 132.026 1.00 79.00 351 VAL B C 1
ATOM 5552 O O . VAL B 1 365 ? 47.375 37.550 132.604 1.00 82.47 351 VAL B O 1
ATOM 5556 N N . ALA B 1 366 ? 49.615 37.953 131.978 1.00 97.85 352 ALA B N 1
ATOM 5557 C CA . ALA B 1 366 ? 49.524 39.289 132.551 1.00 95.97 352 ALA B CA 1
ATOM 5558 C C . ALA B 1 366 ? 48.422 40.126 132.266 1.00 95.01 352 ALA B C 1
ATOM 5559 O O . ALA B 1 366 ? 47.682 40.888 133.159 1.00 97.64 352 ALA B O 1
ATOM 5561 N N . GLY B 1 367 ? 47.945 40.074 130.894 1.00 95.44 353 GLY B N 1
ATOM 5562 C CA . GLY B 1 367 ? 46.495 41.072 130.491 1.00 100.31 353 GLY B CA 1
ATOM 5563 C C . GLY B 1 367 ? 46.930 42.547 130.354 1.00 99.83 353 GLY B C 1
ATOM 5564 O O . GLY B 1 367 ? 46.149 43.556 130.065 1.00 105.50 353 GLY B O 1
ATOM 5565 N N . LYS B 1 368 ? 48.378 42.649 130.132 1.00 95.90 354 LYS B N 1
ATOM 5566 C CA . LYS B 1 368 ? 48.942 43.996 130.024 1.00 97.09 354 LYS B CA 1
ATOM 5567 C C . LYS B 1 368 ? 48.857 44.315 128.621 1.00 97.83 354 LYS B C 1
ATOM 5568 O O . LYS B 1 368 ? 49.433 43.539 127.546 1.00 94.02 354 LYS B O 1
ATOM 5574 N N . LYS B 1 369 ? 48.140 45.443 128.331 1.00 105.19 355 LYS B N 1
ATOM 5575 C CA . LYS B 1 369 ? 47.955 45.899 126.911 1.00 110.10 355 LYS B CA 1
ATOM 5576 C C . LYS B 1 369 ? 49.239 46.631 126.521 1.00 106.74 355 LYS B C 1
ATOM 5577 O O . LYS B 1 369 ? 49.363 47.860 126.686 1.00 112.78 355 LYS B O 1
ATOM 5579 N N . VAL B 1 370 ? 50.191 45.850 125.990 1.00 99.52 356 VAL B N 1
ATOM 5580 C CA . VAL B 1 370 ? 51.555 46.349 125.761 1.00 95.54 356 VAL B CA 1
ATOM 5581 C C . VAL B 1 370 ? 51.629 47.332 124.585 1.00 100.46 356 VAL B C 1
ATOM 5582 O O . VAL B 1 370 ? 51.031 47.104 123.529 1.00 104.78 356 VAL B O 1
ATOM 5586 N N . ALA B 1 371 ? 52.355 48.430 124.794 1.00 102.87 357 ALA B N 1
ATOM 5587 C CA . ALA B 1 371 ? 52.538 49.459 123.774 1.00 109.35 357 ALA B CA 1
ATOM 5588 C C . ALA B 1 371 ? 53.410 48.972 122.611 1.00 102.74 357 ALA B C 1
ATOM 5589 O O . ALA B 1 371 ? 54.449 48.334 122.831 1.00 93.67 357 ALA B O 1
ATOM 5591 N N . PRO B 1 372 ? 52.975 49.253 121.365 1.00 109.86 358 PRO B N 1
ATOM 5592 C CA . PRO B 1 372 ? 53.811 48.985 120.197 1.00 106.29 358 PRO B CA 1
ATOM 5593 C C . PRO B 1 372 ? 55.166 49.654 120.387 1.00 101.36 358 PRO B C 1
ATOM 5594 O O . PRO B 1 372 ? 55.231 50.828 120.754 1.00 108.18 358 PRO B O 1
ATOM 5598 N N . THR B 1 373 ? 56.238 48.906 120.158 1.00 92.41 359 THR B N 1
ATOM 5599 C CA . THR B 1 373 ? 57.558 49.351 120.581 1.00 88.38 359 THR B CA 1
ATOM 5600 C C . THR B 1 373 ? 58.696 48.853 119.680 1.00 82.72 359 THR B C 1
ATOM 5601 O O . THR B 1 373 ? 58.535 47.879 118.919 1.00 81.05 359 THR B O 1
ATOM 5613 N N . LYS B 1 375 ? 63.038 48.009 119.832 1.00 72.50 361 LYS B N 1
ATOM 5614 C CA . LYS B 1 375 ? 64.289 47.845 120.554 1.00 74.02 361 LYS B CA 1
ATOM 5615 C C . LYS B 1 375 ? 65.390 47.609 119.526 1.00 71.86 361 LYS B C 1
ATOM 5616 O O . LYS B 1 375 ? 65.263 46.728 118.685 1.00 69.72 361 LYS B O 1
ATOM 5622 N N . GLY B 1 376 ? 66.457 48.402 119.585 1.00 74.50 362 GLY B N 1
ATOM 5623 C CA . GLY B 1 376 ? 67.601 48.234 118.684 1.00 73.16 362 GLY B CA 1
ATOM 5624 C C . GLY B 1 376 ? 67.354 48.572 117.221 1.00 69.27 362 GLY B C 1
ATOM 5625 O O . GLY B 1 376 ? 68.110 48.151 116.346 1.00 67.78 362 GLY B O 1
ATOM 5626 N N . TRP B 1 377 ? 66.301 49.340 116.958 1.00 69.89 363 TRP B N 1
ATOM 5627 C CA . TRP B 1 377 ? 66.000 49.801 115.610 1.00 70.44 363 TRP B CA 1
ATOM 5628 C C . TRP B 1 377 ? 65.540 51.254 115.609 1.00 76.34 363 TRP B C 1
ATOM 5629 O O . TRP B 1 377 ? 64.668 51.611 116.402 1.00 80.24 363 TRP B O 1
ATOM 5640 N N . PRO B 1 378 ? 66.105 52.092 114.710 1.00 79.39 364 PRO B N 1
ATOM 5641 C CA . PRO B 1 378 ? 67.187 51.834 113.739 1.00 76.37 364 PRO B CA 1
ATOM 5642 C C . PRO B 1 378 ? 68.576 51.629 114.360 1.00 74.26 364 PRO B C 1
ATOM 5643 O O . PRO B 1 378 ? 68.757 51.853 115.559 1.00 77.23 364 PRO B O 1
ATOM 5647 N N . LEU B 1 379 ? 69.544 51.219 113.537 1.00 71.92 365 LEU B N 1
ATOM 5648 C CA . LEU B 1 379 ? 70.909 50.923 114.008 1.00 72.61 365 LEU B CA 1
ATOM 5649 C C . LEU B 1 379 ? 71.784 52.173 114.303 1.00 78.79 365 LEU B C 1
ATOM 5650 O O . LEU B 1 379 ? 72.812 52.099 114.996 1.00 82.97 365 LEU B O 1
ATOM 5655 N N . GLU B 1 380 ? 71.496 53.304 113.878 1.00 82.56 366 GLU B N 1
ATOM 5656 N N . ASN C 1 29 ? 53.097 28.808 41.176 1.00 39.67 15 ASN C N 1
ATOM 5657 C CA . ASN C 1 29 ? 52.345 29.724 42.106 1.00 39.71 15 ASN C CA 1
ATOM 5658 C C . ASN C 1 29 ? 51.964 29.024 43.407 1.00 37.48 15 ASN C C 1
ATOM 5659 O O . ASN C 1 29 ? 50.778 28.830 43.677 1.00 36.74 15 ASN C O 1
ATOM 5664 N N . TRP C 1 30 ? 52.964 28.649 44.202 1.00 35.42 16 TRP C N 1
ATOM 5665 C CA . TRP C 1 30 ? 52.750 27.738 45.319 1.00 33.21 16 TRP C CA 1
ATOM 5666 C C . TRP C 1 30 ? 51.863 28.307 46.434 1.00 32.20 16 TRP C C 1
ATOM 5667 O O . TRP C 1 30 ? 50.980 27.615 46.939 1.00 31.24 16 TRP C O 1
ATOM 5678 N N . GLY C 1 31 ? 52.103 29.572 46.786 1.00 30.99 17 GLY C N 1
ATOM 5679 C CA . GLY C 1 31 ? 51.407 30.245 47.880 1.00 29.72 17 GLY C CA 1
ATOM 5680 C C . GLY C 1 31 ? 49.908 30.288 47.641 1.00 28.05 17 GLY C C 1
ATOM 5681 O O . GLY C 1 31 ? 49.132 29.907 48.514 1.00 27.70 17 GLY C O 1
ATOM 5682 N N . ARG C 1 32 ? 49.543 30.707 46.431 1.00 27.01 18 ARG C N 1
ATOM 5683 C CA . ARG C 1 32 ? 48.189 30.633 45.902 1.00 26.48 18 ARG C CA 1
ATOM 5684 C C . ARG C 1 32 ? 47.547 29.231 45.958 1.00 25.48 18 ARG C C 1
ATOM 5685 O O . ARG C 1 32 ? 46.421 29.077 46.453 1.00 22.93 18 ARG C O 1
ATOM 5693 N N . LEU C 1 33 ? 48.277 28.215 45.475 1.00 24.82 19 LEU C N 1
ATOM 5694 C CA . LEU C 1 33 ? 47.739 26.831 45.445 1.00 24.17 19 LEU C CA 1
ATOM 5695 C C . LEU C 1 33 ? 47.420 26.346 46.836 1.00 23.36 19 LEU C C 1
ATOM 5696 O O . LEU C 1 33 ? 46.342 25.825 47.088 1.00 23.51 19 LEU C O 1
ATOM 5701 N N . ILE C 1 34 ? 48.377 26.536 47.740 1.00 23.27 20 ILE C N 1
ATOM 5702 C CA . ILE C 1 34 ? 48.204 26.293 49.163 1.00 24.03 20 ILE C CA 1
ATOM 5703 C C . ILE C 1 34 ? 46.968 26.968 49.825 1.00 23.63 20 ILE C C 1
ATOM 5704 O O . ILE C 1 34 ? 46.206 26.302 50.517 1.00 24.22 20 ILE C O 1
ATOM 5709 N N . LEU C 1 35 ? 46.798 28.274 49.622 1.00 23.75 21 LEU C N 1
ATOM 5710 C CA . LEU C 1 35 ? 45.613 29.014 50.096 1.00 23.05 21 LEU C CA 1
ATOM 5711 C C . LEU C 1 35 ? 44.329 28.442 49.547 1.00 23.05 21 LEU C C 1
ATOM 5712 O O . LEU C 1 35 ? 43.300 28.392 50.246 1.00 22.83 21 LEU C O 1
ATOM 5717 N N . ASP C 1 36 ? 44.368 28.007 48.286 1.00 23.17 22 ASP C N 1
ATOM 5718 C CA . ASP C 1 36 ? 43.175 27.493 47.636 1.00 24.03 22 ASP C CA 1
ATOM 5719 C C . ASP C 1 36 ? 42.817 26.061 47.991 1.00 25.02 22 ASP C C 1
ATOM 5720 O O . ASP C 1 36 ? 41.697 25.598 47.688 1.00 24.84 22 ASP C O 1
ATOM 5725 N N . GLY C 1 37 ? 43.758 25.366 48.620 1.00 25.79 23 GLY C N 1
ATOM 5726 C CA . GLY C 1 37 ? 43.479 24.058 49.208 1.00 27.97 23 GLY C CA 1
ATOM 5727 C C . GLY C 1 37 ? 44.274 22.872 48.698 1.00 28.77 23 GLY C C 1
ATOM 5728 O O . GLY C 1 37 ? 44.054 21.737 49.185 1.00 30.19 23 GLY C O 1
ATOM 5729 N N . VAL C 1 38 ? 45.157 23.124 47.720 1.00 28.83 24 VAL C N 1
ATOM 5730 C CA . VAL C 1 38 ? 46.086 22.134 47.184 1.00 28.86 24 VAL C CA 1
ATOM 5731 C C . VAL C 1 38 ? 47.177 21.835 48.215 1.00 28.94 24 VAL C C 1
ATOM 5732 O O . VAL C 1 38 ? 47.909 22.710 48.673 1.00 28.97 24 VAL C O 1
ATOM 5736 N N . SER C 1 39 ? 47.263 20.575 48.584 1.00 28.60 25 SER C N 1
ATOM 5737 C CA . SER C 1 39 ? 48.202 20.132 49.585 1.00 28.08 25 SER C CA 1
ATOM 5738 C C . SER C 1 39 ? 49.691 20.261 49.154 1.00 27.30 25 SER C C 1
ATOM 5739 O O . SER C 1 39 ? 50.073 19.888 48.063 1.00 26.72 25 SER C O 1
ATOM 5742 N N . TYR C 1 40 ? 50.503 20.842 50.033 1.00 26.72 26 TYR C N 1
ATOM 5743 C CA . TYR C 1 40 ? 51.932 20.951 49.871 1.00 26.89 26 TYR C CA 1
ATOM 5744 C C . TYR C 1 40 ? 52.603 19.582 49.625 1.00 27.29 26 TYR C C 1
ATOM 5745 O O . TYR C 1 40 ? 53.552 19.491 48.846 1.00 26.87 26 TYR C O 1
ATOM 5754 N N . SER C 1 41 ? 52.108 18.537 50.285 1.00 27.23 27 SER C N 1
ATOM 5755 C CA . SER C 1 41 ? 52.690 17.211 50.180 1.00 29.01 27 SER C CA 1
ATOM 5756 C C . SER C 1 41 ? 52.455 16.692 48.766 1.00 29.49 27 SER C C 1
ATOM 5757 O O . SER C 1 41 ? 53.361 16.140 48.171 1.00 29.42 27 SER C O 1
ATOM 5760 N N . ASP C 1 42 ? 51.279 16.980 48.198 1.00 30.21 28 ASP C N 1
ATOM 5761 C CA . ASP C 1 42 ? 50.961 16.641 46.798 1.00 31.00 28 ASP C CA 1
ATOM 5762 C C . ASP C 1 42 ? 51.808 17.356 45.752 1.00 32.03 28 ASP C C 1
ATOM 5763 O O . ASP C 1 42 ? 52.116 16.793 44.710 1.00 31.93 28 ASP C O 1
ATOM 5776 N N . VAL C 1 44 ? 54.942 18.755 46.387 1.00 34.92 30 VAL C N 1
ATOM 5777 C CA . VAL C 1 44 ? 56.271 18.177 46.535 1.00 35.98 30 VAL C CA 1
ATOM 5778 C C . VAL C 1 44 ? 56.286 16.833 45.790 1.00 37.09 30 VAL C C 1
ATOM 5779 O O . VAL C 1 44 ? 57.199 16.576 45.023 1.00 37.71 30 VAL C O 1
ATOM 5783 N N . GLY C 1 45 ? 55.244 16.020 45.982 1.00 38.03 31 GLY C N 1
ATOM 5784 C CA . GLY C 1 45 ? 55.092 14.736 45.299 1.00 40.11 31 GLY C CA 1
ATOM 5785 C C . GLY C 1 45 ? 55.151 14.803 43.778 1.00 41.73 31 GLY C C 1
ATOM 5786 O O . GLY C 1 45 ? 55.781 13.960 43.147 1.00 41.67 31 GLY C O 1
ATOM 5787 N N . ALA C 1 46 ? 54.498 15.805 43.192 1.00 43.28 32 ALA C N 1
ATOM 5788 C CA . ALA C 1 46 ? 54.558 16.043 41.763 1.00 45.00 32 ALA C CA 1
ATOM 5789 C C . ALA C 1 46 ? 55.935 16.545 41.363 1.00 46.82 32 ALA C C 1
ATOM 5790 O O . ALA C 1 46 ? 56.434 16.193 40.302 1.00 47.20 32 ALA C O 1
ATOM 5792 N N . ARG C 1 47 ? 56.546 17.377 42.200 1.00 48.66 33 ARG C N 1
ATOM 5793 C CA . ARG C 1 47 ? 57.859 17.936 41.886 1.00 50.44 33 ARG C CA 1
ATOM 5794 C C . ARG C 1 47 ? 58.922 16.832 41.800 1.00 52.04 33 ARG C C 1
ATOM 5795 O O . ARG C 1 47 ? 59.890 16.947 41.037 1.00 52.06 33 ARG C O 1
ATOM 5803 N N . ASP C 1 48 ? 58.721 15.767 42.578 1.00 53.53 34 ASP C N 1
ATOM 5804 C CA . ASP C 1 48 ? 59.717 14.713 42.723 1.00 54.98 34 ASP C CA 1
ATOM 5805 C C . ASP C 1 48 ? 59.328 13.363 42.118 1.00 55.73 34 ASP C C 1
ATOM 5806 O O . ASP C 1 48 ? 60.044 12.385 42.320 1.00 56.33 34 ASP C O 1
ATOM 5811 N N . ARG C 1 49 ? 58.226 13.292 41.377 1.00 56.39 35 ARG C N 1
ATOM 5812 C CA . ARG C 1 49 ? 57.785 11.999 40.824 1.00 57.50 35 ARG C CA 1
ATOM 5813 C C . ARG C 1 49 ? 58.736 11.396 39.767 1.00 58.33 35 ARG C C 1
ATOM 5814 O O . ARG C 1 49 ? 59.585 12.107 39.215 1.00 57.99 35 ARG C O 1
ATOM 5822 N N . PRO C 1 50 ? 58.607 10.078 39.506 1.00 59.03 36 PRO C N 1
ATOM 5823 C CA . PRO C 1 50 ? 59.336 9.447 38.406 1.00 59.65 36 PRO C CA 1
ATOM 5824 C C . PRO C 1 50 ? 59.193 10.199 37.071 1.00 60.35 36 PRO C C 1
ATOM 5825 O O . PRO C 1 50 ? 58.105 10.679 36.726 1.00 60.22 36 PRO C O 1
ATOM 5829 N N . LYS C 1 51 ? 60.316 10.302 36.361 1.00 61.04 37 LYS C N 1
ATOM 5830 C CA . LYS C 1 51 ? 60.433 10.942 35.050 1.00 61.74 37 LYS C CA 1
ATOM 5831 C C . LYS C 1 51 ? 59.491 10.324 34.009 1.00 61.70 37 LYS C C 1
ATOM 5832 O O . LYS C 1 51 ? 59.111 10.983 33.029 1.00 61.60 37 LYS C O 1
ATOM 5838 N N . GLU C 1 52 ? 59.126 9.060 34.231 1.00 61.42 38 GLU C N 1
ATOM 5839 C CA . GLU C 1 52 ? 58.198 8.330 33.364 1.00 61.35 38 GLU C CA 1
ATOM 5840 C C . GLU C 1 52 ? 56.803 8.944 33.363 1.00 60.45 38 GLU C C 1
ATOM 5841 O O . GLU C 1 52 ? 56.183 9.094 32.309 1.00 60.43 38 GLU C O 1
ATOM 5847 N N . ILE C 1 53 ? 56.329 9.291 34.562 1.00 59.49 39 ILE C N 1
ATOM 5848 C CA . ILE C 1 53 ? 54.961 9.763 34.795 1.00 57.92 39 ILE C CA 1
ATOM 5849 C C . ILE C 1 53 ? 54.809 11.211 34.348 1.00 56.61 39 ILE C C 1
ATOM 5850 O O . ILE C 1 53 ? 55.584 12.068 34.763 1.00 56.28 39 ILE C O 1
ATOM 5855 N N . THR C 1 54 ? 53.828 11.481 33.484 1.00 55.14 40 THR C N 1
ATOM 5856 C CA . THR C 1 54 ? 53.554 12.861 33.069 1.00 53.98 40 THR C CA 1
ATOM 5857 C C . THR C 1 54 ? 52.865 13.657 34.192 1.00 52.62 40 THR C C 1
ATOM 5858 O O . THR C 1 54 ? 52.404 13.082 35.183 1.00 52.12 40 THR C O 1
ATOM 5862 N N . TRP C 1 55 ? 52.817 14.977 34.025 1.00 50.99 41 TRP C N 1
ATOM 5863 C CA . TRP C 1 55 ? 52.166 15.872 34.975 1.00 49.26 41 TRP C CA 1
ATOM 5864 C C . TRP C 1 55 ? 50.702 15.509 35.108 1.00 48.50 41 TRP C C 1
ATOM 5865 O O . TRP C 1 55 ? 50.200 15.308 36.213 1.00 48.01 41 TRP C O 1
ATOM 5876 N N . PHE C 1 56 ? 50.045 15.402 33.954 1.00 47.43 42 PHE C N 1
ATOM 5877 C CA . PHE C 1 56 ? 48.620 15.174 33.857 1.00 46.65 42 PHE C CA 1
ATOM 5878 C C . PHE C 1 56 ? 48.231 13.874 34.547 1.00 46.67 42 PHE C C 1
ATOM 5879 O O . PHE C 1 56 ? 47.217 13.821 35.259 1.00 46.73 42 PHE C O 1
ATOM 5887 N N . ASP C 1 57 ? 49.045 12.835 34.344 1.00 45.91 43 ASP C N 1
ATOM 5888 C CA . ASP C 1 57 ? 48.781 11.510 34.893 1.00 44.96 43 ASP C CA 1
ATOM 5889 C C . ASP C 1 57 ? 48.952 11.448 36.411 1.00 43.50 43 ASP C C 1
ATOM 5890 O O . ASP C 1 57 ? 48.096 10.915 37.121 1.00 42.76 43 ASP C O 1
ATOM 5895 N N . TYR C 1 58 ? 50.085 11.950 36.891 1.00 42.04 44 TYR C N 1
ATOM 5896 C CA . TYR C 1 58 ? 50.312 12.139 38.317 1.00 40.63 44 TYR C CA 1
ATOM 5897 C C . TYR C 1 58 ? 49.079 12.784 38.998 1.00 39.83 44 TYR C C 1
ATOM 5898 O O . TYR C 1 58 ? 48.500 12.211 39.940 1.00 40.14 44 TYR C O 1
ATOM 5907 N N . TRP C 1 59 ? 48.666 13.946 38.501 1.00 38.87 45 TRP C N 1
ATOM 5908 C CA . TRP C 1 59 ? 47.539 14.677 39.095 1.00 38.20 45 TRP C CA 1
ATOM 5909 C C . TRP C 1 59 ? 46.193 14.009 38.913 1.00 38.40 45 TRP C C 1
ATOM 5910 O O . TRP C 1 59 ? 45.394 13.957 39.851 1.00 38.38 45 TRP C O 1
ATOM 5929 N N . SER C 1 61 ? 45.715 10.759 38.530 1.00 36.83 47 SER C N 1
ATOM 5930 C CA . SER C 1 61 ? 45.722 9.547 39.375 1.00 37.54 47 SER C CA 1
ATOM 5931 C C . SER C 1 61 ? 45.551 9.885 40.850 1.00 36.31 47 SER C C 1
ATOM 5932 O O . SER C 1 61 ? 44.917 9.138 41.583 1.00 36.53 47 SER C O 1
ATOM 5935 N N . LEU C 1 62 ? 46.128 11.003 41.287 1.00 36.17 48 LEU C N 1
ATOM 5936 C CA . LEU C 1 62 ? 45.834 11.543 42.643 1.00 35.26 48 LEU C CA 1
ATOM 5937 C C . LEU C 1 62 ? 44.333 11.792 42.861 1.00 33.85 48 LEU C C 1
ATOM 5938 O O . LEU C 1 62 ? 43.790 11.414 43.896 1.00 33.69 48 LEU C O 1
ATOM 5943 N N . ALA C 1 63 ? 43.678 12.403 41.873 1.00 33.08 49 ALA C N 1
ATOM 5944 C CA . ALA C 1 63 ? 42.236 12.626 41.885 1.00 32.45 49 ALA C CA 1
ATOM 5945 C C . ALA C 1 63 ? 41.420 11.345 42.064 1.00 32.67 49 ALA C C 1
ATOM 5946 O O . ALA C 1 63 ? 40.421 11.332 42.803 1.00 31.69 49 ALA C O 1
ATOM 5948 N N . ASN C 1 64 ? 41.846 10.284 41.362 1.00 32.87 50 ASN C N 1
ATOM 5949 C CA . ASN C 1 64 ? 41.259 8.950 41.456 1.00 33.06 50 ASN C CA 1
ATOM 5950 C C . ASN C 1 64 ? 41.458 8.350 42.829 1.00 31.82 50 ASN C C 1
ATOM 5951 O O . ASN C 1 64 ? 40.530 7.842 43.444 1.00 32.28 50 ASN C O 1
ATOM 5956 N N . GLU C 1 65 ? 42.691 8.417 43.309 1.00 31.00 51 GLU C N 1
ATOM 5957 C CA . GLU C 1 65 ? 43.032 8.002 44.651 1.00 30.60 51 GLU C CA 1
ATOM 5958 C C . GLU C 1 65 ? 42.165 8.675 45.721 1.00 29.72 51 GLU C C 1
ATOM 5959 O O . GLU C 1 65 ? 41.699 8.016 46.657 1.00 28.54 51 GLU C O 1
ATOM 5965 N N . TYR C 1 66 ? 41.999 9.997 45.594 1.00 28.84 52 TYR C N 1
ATOM 5966 C CA . TYR C 1 66 ? 41.254 10.776 46.567 1.00 27.59 52 TYR C CA 1
ATOM 5967 C C . TYR C 1 66 ? 39.807 10.373 46.524 1.00 26.97 52 TYR C C 1
ATOM 5968 O O . TYR C 1 66 ? 39.218 10.155 47.558 1.00 27.91 52 TYR C O 1
ATOM 5977 N N . GLU C 1 67 ? 39.242 10.230 45.325 1.00 27.91 53 GLU C N 1
ATOM 5978 C CA . GLU C 1 67 ? 37.824 9.845 45.166 1.00 28.44 53 GLU C CA 1
ATOM 5979 C C . GLU C 1 67 ? 37.513 8.477 45.770 1.00 27.38 53 GLU C C 1
ATOM 5980 O O . GLU C 1 67 ? 36.522 8.280 46.491 1.00 26.47 53 GLU C O 1
ATOM 5986 N N . GLN C 1 68 ? 38.382 7.520 45.457 1.00 27.91 54 GLN C N 1
ATOM 5987 C CA . GLN C 1 68 ? 38.237 6.154 45.955 1.00 27.72 54 GLN C CA 1
ATOM 5988 C C . GLN C 1 68 ? 38.239 6.105 47.475 1.00 26.74 54 GLN C C 1
ATOM 5989 O O . GLN C 1 68 ? 37.337 5.512 48.094 1.00 26.64 54 GLN C O 1
ATOM 5995 N N . GLU C 1 69 ? 39.196 6.785 48.096 1.00 26.52 55 GLU C N 1
ATOM 5996 C CA . GLU C 1 69 ? 39.228 6.839 49.566 1.00 26.69 55 GLU C CA 1
ATOM 5997 C C . GLU C 1 69 ? 37.966 7.535 50.135 1.00 24.64 55 GLU C C 1
ATOM 5998 O O . GLU C 1 69 ? 37.370 7.091 51.122 1.00 22.50 55 GLU C O 1
ATOM 6004 N N . ALA C 1 70 ? 37.564 8.608 49.464 1.00 23.86 56 ALA C N 1
ATOM 6005 C CA . ALA C 1 70 ? 36.347 9.346 49.829 1.00 24.15 56 ALA C CA 1
ATOM 6006 C C . ALA C 1 70 ? 35.111 8.462 49.820 1.00 24.42 56 ALA C C 1
ATOM 6007 O O . ALA C 1 70 ? 34.291 8.541 50.728 1.00 25.40 56 ALA C O 1
ATOM 6009 N N . GLU C 1 71 ? 34.964 7.656 48.767 1.00 25.25 57 GLU C N 1
ATOM 6010 C CA . GLU C 1 71 ? 33.833 6.731 48.655 1.00 26.08 57 GLU C CA 1
ATOM 6011 C C . GLU C 1 71 ? 33.861 5.672 49.736 1.00 25.12 57 GLU C C 1
ATOM 6012 O O . GLU C 1 71 ? 32.849 5.383 50.336 1.00 25.49 57 GLU C O 1
ATOM 6018 N N . ARG C 1 72 ? 35.031 5.168 50.073 1.00 25.72 58 ARG C N 1
ATOM 6019 C CA . ARG C 1 72 ? 35.163 4.304 51.264 1.00 24.99 58 ARG C CA 1
ATOM 6020 C C . ARG C 1 72 ? 34.848 5.027 52.581 1.00 24.65 58 ARG C C 1
ATOM 6021 O O . ARG C 1 72 ? 34.166 4.493 53.444 1.00 23.50 58 ARG C O 1
ATOM 6029 N N . LYS C 1 73 ? 35.292 6.277 52.717 1.00 25.15 59 LYS C N 1
ATOM 6030 C CA . LYS C 1 73 ? 34.947 7.077 53.909 1.00 24.80 59 LYS C CA 1
ATOM 6031 C C . LYS C 1 73 ? 33.440 7.240 54.090 1.00 23.45 59 LYS C C 1
ATOM 6032 O O . LYS C 1 73 ? 32.936 7.147 55.199 1.00 22.70 59 LYS C O 1
ATOM 6038 N N . VAL C 1 74 ? 32.729 7.500 52.991 1.00 24.02 60 VAL C N 1
ATOM 6039 C CA . VAL C 1 74 ? 31.257 7.593 53.029 1.00 25.07 60 VAL C CA 1
ATOM 6040 C C . VAL C 1 74 ? 30.620 6.301 53.548 1.00 25.82 60 VAL C C 1
ATOM 6041 O O . VAL C 1 74 ? 29.739 6.342 54.407 1.00 26.72 60 VAL C O 1
ATOM 6045 N N . ALA C 1 75 ? 31.073 5.158 53.034 1.00 26.51 61 ALA C N 1
ATOM 6046 C CA . ALA C 1 75 ? 30.564 3.826 53.473 1.00 27.28 61 ALA C CA 1
ATOM 6047 C C . ALA C 1 75 ? 30.820 3.579 54.950 1.00 28.04 61 ALA C C 1
ATOM 6048 O O . ALA C 1 75 ? 30.075 2.853 55.624 1.00 28.99 61 ALA C O 1
ATOM 6050 N N . LEU C 1 76 ? 31.876 4.197 55.467 1.00 28.66 62 LEU C N 1
ATOM 6051 C CA . LEU C 1 76 ? 32.253 4.017 56.875 1.00 28.76 62 LEU C CA 1
ATOM 6052 C C . LEU C 1 76 ? 31.645 5.064 57.798 1.00 28.44 62 LEU C C 1
ATOM 6053 O O . LEU C 1 76 ? 31.903 5.059 58.991 1.00 29.53 62 LEU C O 1
ATOM 6058 N N . GLY C 1 77 ? 30.833 5.962 57.244 1.00 27.79 63 GLY C N 1
ATOM 6059 C CA . GLY C 1 77 ? 30.190 7.013 58.042 1.00 25.97 63 GLY C CA 1
ATOM 6060 C C . GLY C 1 77 ? 31.118 8.194 58.369 1.00 24.51 63 GLY C C 1
ATOM 6061 O O . GLY C 1 77 ? 30.939 8.844 59.392 1.00 25.58 63 GLY C O 1
ATOM 6062 N N . HIS C 1 78 ? 32.071 8.489 57.500 1.00 22.95 64 HIS C N 1
ATOM 6063 C CA . HIS C 1 78 ? 33.065 9.571 57.737 1.00 23.15 64 HIS C CA 1
ATOM 6064 C C . HIS C 1 78 ? 32.938 10.673 56.697 1.00 22.41 64 HIS C C 1
ATOM 6065 O O . HIS C 1 78 ? 33.847 10.915 55.890 1.00 21.61 64 HIS C O 1
ATOM 6072 N N . ASP C 1 79 ? 31.777 11.320 56.744 1.00 22.69 65 ASP C N 1
ATOM 6073 C CA . ASP C 1 79 ? 31.331 12.218 55.700 1.00 22.95 65 ASP C CA 1
ATOM 6074 C C . ASP C 1 79 ? 32.171 13.473 55.664 1.00 21.63 65 ASP C C 1
ATOM 6075 O O . ASP C 1 79 ? 32.471 13.959 54.595 1.00 21.25 65 ASP C O 1
ATOM 6080 N N . LEU C 1 80 ? 32.590 13.968 56.825 1.00 21.21 66 LEU C N 1
ATOM 6081 C CA . LEU C 1 80 ? 33.436 15.160 56.850 1.00 21.40 66 LEU C CA 1
ATOM 6082 C C . LEU C 1 80 ? 34.718 14.887 56.099 1.00 20.19 66 LEU C C 1
ATOM 6083 O O . LEU C 1 80 ? 35.030 15.613 55.179 1.00 18.44 66 LEU C O 1
ATOM 6088 N N . SER C 1 81 ? 35.433 13.801 56.449 1.00 19.55 67 SER C N 1
ATOM 6089 C CA . SER C 1 81 ? 36.644 13.461 55.677 1.00 18.49 67 SER C CA 1
ATOM 6090 C C . SER C 1 81 ? 36.358 13.269 54.202 1.00 17.67 67 SER C C 1
ATOM 6091 O O . SER C 1 81 ? 37.109 13.741 53.365 1.00 18.64 67 SER C O 1
ATOM 6094 N N . ALA C 1 82 ? 35.256 12.613 53.864 1.00 17.59 68 ALA C N 1
ATOM 6095 C CA . ALA C 1 82 ? 34.964 12.311 52.448 1.00 17.43 68 ALA C CA 1
ATOM 6096 C C . ALA C 1 82 ? 34.826 13.585 51.611 1.00 17.37 68 ALA C C 1
ATOM 6097 O O . ALA C 1 82 ? 35.398 13.700 50.510 1.00 16.16 68 ALA C O 1
ATOM 6099 N N . GLY C 1 83 ? 34.066 14.558 52.153 1.00 16.70 69 GLY C N 1
ATOM 6100 C CA . GLY C 1 83 ? 33.962 15.860 51.494 1.00 16.73 69 GLY C CA 1
ATOM 6101 C C . GLY C 1 83 ? 35.298 16.518 51.216 1.00 16.23 69 GLY C C 1
ATOM 6102 O O . GLY C 1 83 ? 35.509 17.043 50.126 1.00 16.91 69 GLY C O 1
ATOM 6103 N N . GLU C 1 84 ? 36.185 16.504 52.208 1.00 17.02 70 GLU C N 1
ATOM 6104 C CA . GLU C 1 84 ? 37.512 17.111 52.079 1.00 18.27 70 GLU C CA 1
ATOM 6105 C C . GLU C 1 84 ? 38.369 16.415 51.038 1.00 18.88 70 GLU C C 1
ATOM 6106 O O . GLU C 1 84 ? 39.100 17.060 50.291 1.00 19.31 70 GLU C O 1
ATOM 6112 N N . LEU C 1 85 ? 38.305 15.077 51.023 1.00 19.64 71 LEU C N 1
ATOM 6113 C CA . LEU C 1 85 ? 39.083 14.309 50.053 1.00 19.34 71 LEU C CA 1
ATOM 6114 C C . LEU C 1 85 ? 38.550 14.561 48.642 1.00 18.82 71 LEU C C 1
ATOM 6115 O O . LEU C 1 85 ? 39.323 14.732 47.712 1.00 19.03 71 LEU C O 1
ATOM 6120 N N . LEU C 1 86 ? 37.224 14.635 48.480 1.00 19.65 72 LEU C N 1
ATOM 6121 C CA . LEU C 1 86 ? 36.642 14.985 47.130 1.00 20.14 72 LEU C CA 1
ATOM 6122 C C . LEU C 1 86 ? 36.975 16.396 46.686 1.00 20.51 72 LEU C C 1
ATOM 6123 O O . LEU C 1 86 ? 37.188 16.626 45.504 1.00 20.75 72 LEU C O 1
ATOM 6136 N N . SER C 1 88 ? 39.830 17.820 47.547 1.00 20.93 74 SER C N 1
ATOM 6137 C CA . SER C 1 88 ? 41.236 17.678 47.124 1.00 21.20 74 SER C CA 1
ATOM 6138 C C . SER C 1 88 ? 41.272 17.074 45.705 1.00 21.57 74 SER C C 1
ATOM 6139 O O . SER C 1 88 ? 42.032 17.508 44.844 1.00 21.93 74 SER C O 1
ATOM 6142 N N . ALA C 1 89 ? 40.459 16.041 45.498 1.00 22.61 75 ALA C N 1
ATOM 6143 C CA . ALA C 1 89 ? 40.308 15.374 44.196 1.00 23.48 75 ALA C CA 1
ATOM 6144 C C . ALA C 1 89 ? 39.950 16.405 43.109 1.00 24.00 75 ALA C C 1
ATOM 6145 O O . ALA C 1 89 ? 40.598 16.466 42.057 1.00 24.48 75 ALA C O 1
ATOM 6147 N N . ALA C 1 90 ? 38.949 17.245 43.382 1.00 24.29 76 ALA C N 1
ATOM 6148 C CA . ALA C 1 90 ? 38.505 18.232 42.390 1.00 24.95 76 ALA C CA 1
ATOM 6149 C C . ALA C 1 90 ? 39.619 19.213 42.012 1.00 25.66 76 ALA C C 1
ATOM 6150 O O . ALA C 1 90 ? 39.767 19.563 40.837 1.00 25.63 76 ALA C O 1
ATOM 6152 N N . LEU C 1 91 ? 40.434 19.616 42.989 1.00 26.32 77 LEU C N 1
ATOM 6153 C CA . LEU C 1 91 ? 41.578 20.495 42.704 1.00 27.92 77 LEU C CA 1
ATOM 6154 C C . LEU C 1 91 ? 42.743 19.822 41.976 1.00 28.01 77 LEU C C 1
ATOM 6155 O O . LEU C 1 91 ? 43.399 20.454 41.157 1.00 27.75 77 LEU C O 1
ATOM 6160 N N . CYS C 1 92 ? 43.006 18.553 42.288 1.00 29.37 78 CYS C N 1
ATOM 6161 C CA . CYS C 1 92 ? 43.991 17.759 41.514 1.00 30.90 78 CYS C CA 1
ATOM 6162 C C . CYS C 1 92 ? 43.632 17.667 40.013 1.00 31.58 78 CYS C C 1
ATOM 6163 O O . CYS C 1 92 ? 44.514 17.843 39.138 1.00 30.79 78 CYS C O 1
ATOM 6166 N N . ALA C 1 93 ? 42.348 17.377 39.749 1.00 32.06 79 ALA C N 1
ATOM 6167 C CA . ALA C 1 93 ? 41.758 17.359 38.405 1.00 33.78 79 ALA C CA 1
ATOM 6168 C C . ALA C 1 93 ? 42.004 18.668 37.681 1.00 34.85 79 ALA C C 1
ATOM 6169 O O . ALA C 1 93 ? 42.398 18.687 36.513 1.00 34.53 79 ALA C O 1
ATOM 6171 N N . GLN C 1 94 ? 41.753 19.767 38.386 1.00 35.83 80 GLN C N 1
ATOM 6172 C CA . GLN C 1 94 ? 41.919 21.102 37.831 1.00 37.15 80 GLN C CA 1
ATOM 6173 C C . GLN C 1 94 ? 43.368 21.352 37.450 1.00 37.43 80 GLN C C 1
ATOM 6174 O O . GLN C 1 94 ? 43.662 21.878 36.376 1.00 37.09 80 GLN C O 1
ATOM 6180 N N . TYR C 1 95 ? 44.267 20.975 38.350 1.00 37.59 81 TYR C N 1
ATOM 6181 C CA . TYR C 1 95 ? 45.701 21.243 38.217 1.00 38.80 81 TYR C CA 1
ATOM 6182 C C . TYR C 1 95 ? 46.396 20.328 37.194 1.00 39.83 81 TYR C C 1
ATOM 6183 O O . TYR C 1 95 ? 47.443 20.671 36.636 1.00 39.59 81 TYR C O 1
ATOM 6192 N N . ALA C 1 96 ? 45.816 19.150 36.984 1.00 41.77 82 ALA C N 1
ATOM 6193 C CA . ALA C 1 96 ? 46.248 18.214 35.947 1.00 43.45 82 ALA C CA 1
ATOM 6194 C C . ALA C 1 96 ? 46.381 18.891 34.580 1.00 44.72 82 ALA C C 1
ATOM 6195 O O . ALA C 1 96 ? 47.330 18.634 33.852 1.00 43.81 82 ALA C O 1
ATOM 6197 N N . GLN C 1 97 ? 45.441 19.789 34.282 1.00 47.10 83 GLN C N 1
ATOM 6198 C CA . GLN C 1 97 ? 45.259 20.353 32.943 1.00 49.60 83 GLN C CA 1
ATOM 6199 C C . GLN C 1 97 ? 45.586 21.840 32.803 1.00 51.29 83 GLN C C 1
ATOM 6200 O O . GLN C 1 97 ? 45.192 22.474 31.825 1.00 51.89 83 GLN C O 1
ATOM 6206 N N . PHE C 1 98 ? 46.292 22.407 33.766 1.00 53.57 84 PHE C N 1
ATOM 6207 C CA . PHE C 1 98 ? 46.271 23.861 33.926 1.00 56.01 84 PHE C CA 1
ATOM 6208 C C . PHE C 1 98 ? 46.904 24.675 32.773 1.00 57.73 84 PHE C C 1
ATOM 6209 O O . PHE C 1 98 ? 46.515 25.839 32.534 1.00 58.03 84 PHE C O 1
ATOM 6217 N N . LEU C 1 99 ? 47.844 24.054 32.054 1.00 59.68 85 LEU C N 1
ATOM 6218 C CA . LEU C 1 99 ? 48.563 24.699 30.942 1.00 61.48 85 LEU C CA 1
ATOM 6219 C C . LEU C 1 99 ? 47.951 24.509 29.552 1.00 62.62 85 LEU C C 1
ATOM 6220 O O . LEU C 1 99 ? 48.197 25.313 28.638 1.00 63.02 85 LEU C O 1
ATOM 6225 N N . TRP C 1 100 ? 47.157 23.454 29.396 1.00 63.93 86 TRP C N 1
ATOM 6226 C CA . TRP C 1 100 ? 46.827 22.930 28.072 1.00 65.12 86 TRP C CA 1
ATOM 6227 C C . TRP C 1 100 ? 45.353 23.047 27.686 1.00 65.44 86 TRP C C 1
ATOM 6228 O O . TRP C 1 100 ? 44.466 22.954 28.532 1.00 65.91 86 TRP C O 1
ATOM 6239 N N . PHE C 1 101 ? 45.105 23.217 26.396 1.00 65.83 87 PHE C N 1
ATOM 6240 C CA . PHE C 1 101 ? 43.750 23.297 25.882 1.00 66.12 87 PHE C CA 1
ATOM 6241 C C . PHE C 1 101 ? 43.396 22.178 24.920 1.00 65.56 87 PHE C C 1
ATOM 6242 O O . PHE C 1 101 ? 42.322 22.179 24.336 1.00 65.36 87 PHE C O 1
ATOM 6250 N N . ASP C 1 102 ? 44.297 21.218 24.763 1.00 65.31 88 ASP C N 1
ATOM 6251 C CA . ASP C 1 102 ? 43.959 19.991 24.066 1.00 64.78 88 ASP C CA 1
ATOM 6252 C C . ASP C 1 102 ? 43.018 19.162 24.917 1.00 64.32 88 ASP C C 1
ATOM 6253 O O . ASP C 1 102 ? 42.447 19.669 25.872 1.00 64.38 88 ASP C O 1
ATOM 6258 N N . GLU C 1 103 ? 42.835 17.898 24.560 1.00 63.85 89 GLU C N 1
ATOM 6259 C CA . GLU C 1 103 ? 41.804 17.054 25.196 1.00 62.97 89 GLU C CA 1
ATOM 6260 C C . GLU C 1 103 ? 41.982 16.990 26.712 1.00 61.88 89 GLU C C 1
ATOM 6261 O O . GLU C 1 103 ? 41.031 16.707 27.438 1.00 61.61 89 GLU C O 1
ATOM 6267 N N . ARG C 1 104 ? 43.206 17.272 27.166 1.00 60.81 90 ARG C N 1
ATOM 6268 C CA . ARG C 1 104 ? 43.562 17.286 28.590 1.00 59.92 90 ARG C CA 1
ATOM 6269 C C . ARG C 1 104 ? 42.714 18.254 29.412 1.00 59.02 90 ARG C C 1
ATOM 6270 O O . ARG C 1 104 ? 42.311 17.925 30.529 1.00 58.57 90 ARG C O 1
ATOM 6278 N N . ARG C 1 105 ? 42.450 19.433 28.852 1.00 57.85 91 ARG C N 1
ATOM 6279 C CA . ARG C 1 105 ? 41.550 20.396 29.478 1.00 57.51 91 ARG C CA 1
ATOM 6280 C C . ARG C 1 105 ? 40.131 19.837 29.655 1.00 56.50 91 ARG C C 1
ATOM 6281 O O . ARG C 1 105 ? 39.641 19.712 30.779 1.00 56.51 91 ARG C O 1
ATOM 6289 N N . GLN C 1 106 ? 39.486 19.472 28.556 1.00 55.10 92 GLN C N 1
ATOM 6290 C CA . GLN C 1 106 ? 38.104 19.044 28.627 1.00 54.27 92 GLN C CA 1
ATOM 6291 C C . GLN C 1 106 ? 37.956 17.816 29.524 1.00 52.93 92 GLN C C 1
ATOM 6292 O O . GLN C 1 106 ? 36.905 17.610 30.110 1.00 52.78 92 GLN C O 1
ATOM 6298 N N . LYS C 1 107 ? 39.027 17.030 29.641 1.00 51.51 93 LYS C N 1
ATOM 6299 C CA . LYS C 1 107 ? 39.086 15.881 30.552 1.00 50.45 93 LYS C CA 1
ATOM 6300 C C . LYS C 1 107 ? 39.126 16.343 32.010 1.00 48.65 93 LYS C C 1
ATOM 6301 O O . LYS C 1 107 ? 38.265 15.976 32.801 1.00 48.44 93 LYS C O 1
ATOM 6307 N N . GLY C 1 108 ? 40.148 17.129 32.352 1.00 47.29 94 GLY C N 1
ATOM 6308 C CA . GLY C 1 108 ? 40.373 17.612 33.727 1.00 45.38 94 GLY C CA 1
ATOM 6309 C C . GLY C 1 108 ? 39.184 18.394 34.253 1.00 44.22 94 GLY C C 1
ATOM 6310 O O . GLY C 1 108 ? 38.735 18.171 35.399 1.00 44.05 94 GLY C O 1
ATOM 6311 N N . GLN C 1 109 ? 38.658 19.270 33.394 1.00 42.48 95 GLN C N 1
ATOM 6312 C CA . GLN C 1 109 ? 37.460 20.055 33.687 1.00 41.83 95 GLN C CA 1
ATOM 6313 C C . GLN C 1 109 ? 36.218 19.227 33.991 1.00 40.87 95 GLN C C 1
ATOM 6314 O O . GLN C 1 109 ? 35.652 19.370 35.084 1.00 41.19 95 GLN C O 1
ATOM 6320 N N . ALA C 1 110 ? 35.799 18.355 33.058 1.00 38.86 96 ALA C N 1
ATOM 6321 C CA . ALA C 1 110 ? 34.636 17.475 33.299 1.00 36.92 96 ALA C CA 1
ATOM 6322 C C . ALA C 1 110 ? 34.813 16.738 34.588 1.00 35.26 96 ALA C C 1
ATOM 6323 O O . ALA C 1 110 ? 33.846 16.450 35.273 1.00 35.59 96 ALA C O 1
ATOM 6325 N N . ARG C 1 111 ? 36.059 16.397 34.896 1.00 33.57 97 ARG C N 1
ATOM 6326 C CA . ARG C 1 111 ? 36.349 15.597 36.081 1.00 32.27 97 ARG C CA 1
ATOM 6327 C C . ARG C 1 111 ? 36.229 16.462 37.347 1.00 30.34 97 ARG C C 1
ATOM 6328 O O . ARG C 1 111 ? 35.643 16.039 38.348 1.00 30.23 97 ARG C O 1
ATOM 6336 N N . LYS C 1 112 ? 36.736 17.689 37.272 1.00 29.24 98 LYS C N 1
ATOM 6337 C CA . LYS C 1 112 ? 36.552 18.664 38.358 1.00 27.57 98 LYS C CA 1
ATOM 6338 C C . LYS C 1 112 ? 35.063 18.869 38.672 1.00 27.00 98 LYS C C 1
ATOM 6339 O O . LYS C 1 112 ? 34.677 18.810 39.825 1.00 26.15 98 LYS C O 1
ATOM 6345 N N . VAL C 1 113 ? 34.237 19.024 37.630 1.00 27.36 99 VAL C N 1
ATOM 6346 C CA . VAL C 1 113 ? 32.789 19.201 37.766 1.00 27.36 99 VAL C CA 1
ATOM 6347 C C . VAL C 1 113 ? 32.117 18.030 38.452 1.00 27.41 99 VAL C C 1
ATOM 6348 O O . VAL C 1 113 ? 31.299 18.219 39.373 1.00 27.72 99 VAL C O 1
ATOM 6352 N N . GLU C 1 114 ? 32.434 16.807 38.016 1.00 27.83 100 GLU C N 1
ATOM 6353 C CA . GLU C 1 114 ? 31.726 15.641 38.535 1.00 27.20 100 GLU C CA 1
ATOM 6354 C C . GLU C 1 114 ? 32.158 15.363 39.968 1.00 25.15 100 GLU C C 1
ATOM 6355 O O . GLU C 1 114 ? 31.353 14.977 40.806 1.00 24.58 100 GLU C O 1
ATOM 6361 N N . LEU C 1 115 ? 33.438 15.557 40.252 1.00 25.00 101 LEU C N 1
ATOM 6362 C CA . LEU C 1 115 ? 33.975 15.372 41.631 1.00 24.84 101 LEU C CA 1
ATOM 6363 C C . LEU C 1 115 ? 33.356 16.327 42.641 1.00 23.89 101 LEU C C 1
ATOM 6364 O O . LEU C 1 115 ? 33.049 15.939 43.802 1.00 24.91 101 LEU C O 1
ATOM 6369 N N . TYR C 1 116 ? 33.162 17.564 42.189 1.00 24.41 102 TYR C N 1
ATOM 6370 C CA . TYR C 1 116 ? 32.531 18.603 42.997 1.00 23.23 102 TYR C CA 1
ATOM 6371 C C . TYR C 1 116 ? 31.070 18.286 43.223 1.00 23.31 102 TYR C C 1
ATOM 6372 O O . TYR C 1 116 ? 30.545 18.543 44.301 1.00 22.68 102 TYR C O 1
ATOM 6381 N N . GLN C 1 117 ? 30.396 17.735 42.202 1.00 23.77 103 GLN C N 1
ATOM 6382 C CA . GLN C 1 117 ? 28.982 17.319 42.378 1.00 24.47 103 GLN C CA 1
ATOM 6383 C C . GLN C 1 117 ? 28.854 16.302 43.488 1.00 23.81 103 GLN C C 1
ATOM 6384 O O . GLN C 1 117 ? 27.863 16.290 44.202 1.00 24.45 103 GLN C O 1
ATOM 6390 N N . LYS C 1 118 ? 29.871 15.455 43.617 1.00 24.67 104 LYS C N 1
ATOM 6391 C CA . LYS C 1 118 ? 29.993 14.472 44.706 1.00 24.89 104 LYS C CA 1
ATOM 6392 C C . LYS C 1 118 ? 30.378 15.049 46.062 1.00 23.42 104 LYS C C 1
ATOM 6393 O O . LYS C 1 118 ? 29.802 14.702 47.115 1.00 23.82 104 LYS C O 1
ATOM 6399 N N . ALA C 1 119 ? 31.367 15.931 46.040 1.00 23.44 105 ALA C N 1
ATOM 6400 C CA . ALA C 1 119 ? 31.801 16.633 47.263 1.00 21.36 105 ALA C CA 1
ATOM 6401 C C . ALA C 1 119 ? 30.663 17.393 47.901 1.00 20.19 105 ALA C C 1
ATOM 6402 O O . ALA C 1 119 ? 30.424 17.238 49.076 1.00 20.05 105 ALA C O 1
ATOM 6404 N N . ALA C 1 120 ? 29.919 18.140 47.093 1.00 21.14 106 ALA C N 1
ATOM 6405 C CA . ALA C 1 120 ? 28.944 19.155 47.577 1.00 21.10 106 ALA C CA 1
ATOM 6406 C C . ALA C 1 120 ? 28.033 18.815 48.759 1.00 21.53 106 ALA C C 1
ATOM 6407 O O . ALA C 1 120 ? 28.050 19.539 49.754 1.00 22.00 106 ALA C O 1
ATOM 6409 N N . PRO C 1 121 ? 27.208 17.727 48.665 1.00 22.53 107 PRO C N 1
ATOM 6410 C CA . PRO C 1 121 ? 26.427 17.313 49.835 1.00 21.81 107 PRO C CA 1
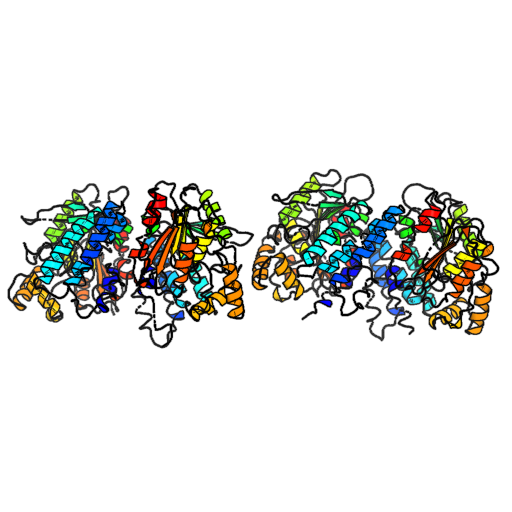ATOM 6411 C C . PRO C 1 121 ? 27.237 16.914 51.057 1.00 21.39 107 PRO C C 1
ATOM 6412 O O . PRO C 1 121 ? 26.669 16.843 52.150 1.00 20.87 107 PRO C O 1
ATOM 6416 N N . LEU C 1 122 ? 28.542 16.675 50.902 1.00 20.75 108 LEU C N 1
ATOM 6417 C CA . LEU C 1 122 ? 29.371 16.242 52.035 1.00 21.14 108 LEU C CA 1
ATOM 6418 C C . LEU C 1 122 ? 30.183 17.382 52.676 1.00 20.45 108 LEU C C 1
ATOM 6419 O O . LEU C 1 122 ? 30.817 17.200 53.728 1.00 19.80 108 LEU C O 1
ATOM 6424 N N . LEU C 1 123 ? 30.204 18.520 52.009 1.00 19.88 109 LEU C N 1
ATOM 6425 C CA . LEU C 1 123 ? 30.804 19.767 52.577 1.00 20.18 109 LEU C CA 1
ATOM 6426 C C . LEU C 1 123 ? 30.129 20.250 53.856 1.00 20.13 109 LEU C C 1
ATOM 6427 O O . LEU C 1 123 ? 28.961 19.985 54.049 1.00 19.18 109 LEU C O 1
ATOM 6432 N N . SER C 1 124 ? 30.868 20.945 54.725 1.00 19.95 110 SER C N 1
ATOM 6433 C CA . SER C 1 124 ? 30.327 21.450 55.995 1.00 21.63 110 SER C CA 1
ATOM 6434 C C . SER C 1 124 ? 30.379 23.014 56.082 1.00 21.09 110 SER C C 1
ATOM 6435 O O . SER C 1 124 ? 31.444 23.576 56.318 1.00 22.15 110 SER C O 1
ATOM 6438 N N . PRO C 1 125 ? 29.237 23.708 55.869 1.00 21.01 111 PRO C N 1
ATOM 6439 C CA . PRO C 1 125 ? 27.948 23.124 55.533 1.00 21.09 111 PRO C CA 1
ATOM 6440 C C . PRO C 1 125 ? 27.843 22.753 54.038 1.00 20.64 111 PRO C C 1
ATOM 6441 O O . PRO C 1 125 ? 28.698 23.175 53.227 1.00 19.33 111 PRO C O 1
ATOM 6445 N N . PRO C 1 126 ? 26.817 21.956 53.678 1.00 20.56 112 PRO C N 1
ATOM 6446 C CA . PRO C 1 126 ? 26.788 21.460 52.301 1.00 21.45 112 PRO C CA 1
ATOM 6447 C C . PRO C 1 126 ? 26.465 22.528 51.255 1.00 21.56 112 PRO C C 1
ATOM 6448 O O . PRO C 1 126 ? 25.845 23.558 51.581 1.00 22.60 112 PRO C O 1
ATOM 6452 N N . ALA C 1 127 ? 26.931 22.304 50.033 1.00 21.79 113 ALA C N 1
ATOM 6453 C CA . ALA C 1 127 ? 26.574 23.125 48.880 1.00 23.00 113 ALA C CA 1
ATOM 6454 C C . ALA C 1 127 ? 25.332 22.483 48.246 1.00 24.50 113 ALA C C 1
ATOM 6455 O O . ALA C 1 127 ? 25.412 21.346 47.796 1.00 24.48 113 ALA C O 1
ATOM 6457 N N . GLU C 1 128 ? 24.203 23.193 48.245 1.00 25.83 114 GLU C N 1
ATOM 6458 C CA . GLU C 1 128 ? 22.955 22.684 47.673 1.00 28.64 114 GLU C CA 1
ATOM 6459 C C . GLU C 1 128 ? 22.818 23.127 46.212 1.00 28.72 114 GLU C C 1
ATOM 6460 O O . GLU C 1 128 ? 23.090 24.284 45.878 1.00 29.01 114 GLU C O 1
ATOM 6466 N N . ARG C 1 129 ? 22.440 22.210 45.338 1.00 29.41 115 ARG C N 1
ATOM 6467 C CA . ARG C 1 129 ? 22.296 22.529 43.917 1.00 31.19 115 ARG C CA 1
ATOM 6468 C C . ARG C 1 129 ? 20.933 23.189 43.632 1.00 31.30 115 ARG C C 1
ATOM 6469 O O . ARG C 1 129 ? 19.891 22.771 44.164 1.00 31.92 115 ARG C O 1
ATOM 6477 N N . HIS C 1 130 ? 20.980 24.277 42.867 1.00 31.32 116 HIS C N 1
ATOM 6478 C CA . HIS C 1 130 ? 19.796 24.952 42.335 1.00 31.25 116 HIS C CA 1
ATOM 6479 C C . HIS C 1 130 ? 19.956 25.044 40.841 1.00 32.35 116 HIS C C 1
ATOM 6480 O O . HIS C 1 130 ? 21.023 25.423 40.341 1.00 33.14 116 HIS C O 1
ATOM 6487 N N . GLU C 1 131 ? 18.907 24.660 40.126 1.00 33.87 117 GLU C N 1
ATOM 6488 C CA . GLU C 1 131 ? 18.940 24.585 38.666 1.00 35.52 117 GLU C CA 1
ATOM 6489 C C . GLU C 1 131 ? 18.175 25.761 38.100 1.00 36.34 117 GLU C C 1
ATOM 6490 O O . GLU C 1 131 ? 16.930 25.803 38.123 1.00 36.84 117 GLU C O 1
ATOM 6496 N N . LEU C 1 132 ? 18.927 26.746 37.630 1.00 36.46 118 LEU C N 1
ATOM 6497 C CA . LEU C 1 132 ? 18.346 27.914 37.015 1.00 36.75 118 LEU C CA 1
ATOM 6498 C C . LEU C 1 132 ? 18.442 27.741 35.500 1.00 37.10 118 LEU C C 1
ATOM 6499 O O . LEU C 1 132 ? 19.296 26.998 34.995 1.00 36.84 118 LEU C O 1
ATOM 6504 N N . VAL C 1 133 ? 17.546 28.409 34.786 1.00 37.58 119 VAL C N 1
ATOM 6505 C CA . VAL C 1 133 ? 17.636 28.474 33.339 1.00 38.21 119 VAL C CA 1
ATOM 6506 C C . VAL C 1 133 ? 17.657 29.949 32.979 1.00 38.17 119 VAL C C 1
ATOM 6507 O O . VAL C 1 133 ? 16.762 30.685 33.372 1.00 38.04 119 VAL C O 1
ATOM 6511 N N . VAL C 1 134 ? 18.689 30.396 32.272 1.00 38.94 120 VAL C N 1
ATOM 6512 C CA . VAL C 1 134 ? 18.776 31.819 31.916 1.00 40.42 120 VAL C CA 1
ATOM 6513 C C . VAL C 1 134 ? 18.726 32.010 30.388 1.00 42.17 120 VAL C C 1
ATOM 6514 O O . VAL C 1 134 ? 19.653 31.611 29.665 1.00 42.82 120 VAL C O 1
ATOM 6518 N N . ASP C 1 135 ? 17.634 32.627 29.920 1.00 43.13 121 ASP C N 1
ATOM 6519 C CA . ASP C 1 135 ? 17.327 32.758 28.492 1.00 43.76 121 ASP C CA 1
ATOM 6520 C C . ASP C 1 135 ? 17.613 31.442 27.761 1.00 43.05 121 ASP C C 1
ATOM 6521 O O . ASP C 1 135 ? 18.439 31.389 26.858 1.00 42.60 121 ASP C O 1
ATOM 6526 N N . GLY C 1 136 ? 16.963 30.372 28.207 1.00 42.64 122 GLY C N 1
ATOM 6527 C CA . GLY C 1 136 ? 17.161 29.054 27.620 1.00 42.27 122 GLY C CA 1
ATOM 6528 C C . GLY C 1 136 ? 18.411 28.264 28.009 1.00 42.53 122 GLY C C 1
ATOM 6529 O O . GLY C 1 136 ? 18.504 27.075 27.693 1.00 42.81 122 GLY C O 1
ATOM 6530 N N . ILE C 1 137 ? 19.374 28.889 28.696 1.00 41.76 123 ILE C N 1
ATOM 6531 C CA . ILE C 1 137 ? 20.609 28.184 29.042 1.00 40.52 123 ILE C CA 1
ATOM 6532 C C . ILE C 1 137 ? 20.564 27.703 30.489 1.00 39.71 123 ILE C C 1
ATOM 6533 O O . ILE C 1 137 ? 20.172 28.473 31.386 1.00 39.96 123 ILE C O 1
ATOM 6538 N N . PRO C 1 138 ? 20.917 26.419 30.712 1.00 38.16 124 PRO C N 1
ATOM 6539 C CA . PRO C 1 138 ? 20.966 25.839 32.054 1.00 37.14 124 PRO C CA 1
ATOM 6540 C C . PRO C 1 138 ? 22.077 26.500 32.867 1.00 35.50 124 PRO C C 1
ATOM 6541 O O . PRO C 1 138 ? 23.182 26.734 32.346 1.00 35.13 124 PRO C O 1
ATOM 6553 N N . PRO C 1 140 ? 23.412 25.663 36.715 1.00 29.29 126 PRO C N 1
ATOM 6554 C CA . PRO C 1 140 ? 23.440 25.244 38.117 1.00 28.27 126 PRO C CA 1
ATOM 6555 C C . PRO C 1 140 ? 24.044 26.354 39.008 1.00 27.16 126 PRO C C 1
ATOM 6556 O O . PRO C 1 140 ? 25.007 27.038 38.604 1.00 26.80 126 PRO C O 1
ATOM 6560 N N . VAL C 1 141 ? 23.442 26.532 40.183 1.00 26.32 127 VAL C N 1
ATOM 6561 C CA . VAL C 1 141 ? 23.922 27.419 41.249 1.00 24.62 127 VAL C CA 1
ATOM 6562 C C . VAL C 1 141 ? 24.095 26.616 42.528 1.00 23.81 127 VAL C C 1
ATOM 6563 O O . VAL C 1 141 ? 23.153 25.960 42.984 1.00 23.76 127 VAL C O 1
ATOM 6567 N N . TYR C 1 142 ? 25.278 26.707 43.121 1.00 22.20 128 TYR C N 1
ATOM 6568 C CA . TYR C 1 142 ? 25.585 26.057 44.387 1.00 21.27 128 TYR C CA 1
ATOM 6569 C C . TYR C 1 142 ? 25.475 27.037 45.556 1.00 20.86 128 TYR C C 1
ATOM 6570 O O . TYR C 1 142 ? 26.139 28.073 45.570 1.00 19.43 128 TYR C O 1
ATOM 6579 N N . VAL C 1 143 ? 24.643 26.702 46.542 1.00 20.32 129 VAL C N 1
ATOM 6580 C CA . VAL C 1 143 ? 24.390 27.607 47.651 1.00 19.55 129 VAL C CA 1
ATOM 6581 C C . VAL C 1 143 ? 24.777 26.884 48.928 1.00 19.54 129 VAL C C 1
ATOM 6582 O O . VAL C 1 143 ? 24.406 25.704 49.122 1.00 19.47 129 VAL C O 1
ATOM 6586 N N . ARG C 1 144 ? 25.517 27.571 49.796 1.00 17.40 130 ARG C N 1
ATOM 6587 C CA . ARG C 1 144 ? 25.924 27.011 51.069 1.00 17.65 130 ARG C CA 1
ATOM 6588 C C . ARG C 1 144 ? 25.441 27.979 52.143 1.00 18.70 130 ARG C C 1
ATOM 6589 O O . ARG C 1 144 ? 25.649 29.186 52.018 1.00 18.53 130 ARG C O 1
ATOM 6597 N N . ILE C 1 145 ? 24.845 27.449 53.204 1.00 18.86 131 ILE C N 1
ATOM 6598 C CA . ILE C 1 145 ? 24.239 28.278 54.247 1.00 21.67 131 ILE C CA 1
ATOM 6599 C C . ILE C 1 145 ? 24.804 27.947 55.630 1.00 21.73 131 ILE C C 1
ATOM 6600 O O . ILE C 1 145 ? 24.869 26.762 56.010 1.00 21.87 131 ILE C O 1
ATOM 6605 N N . PRO C 1 146 ? 25.203 28.976 56.410 1.00 22.36 132 PRO C N 1
ATOM 6606 C CA . PRO C 1 146 ? 25.722 28.610 57.732 1.00 22.94 132 PRO C CA 1
ATOM 6607 C C . PRO C 1 146 ? 24.660 27.902 58.594 1.00 24.51 132 PRO C C 1
ATOM 6608 O O . PRO C 1 146 ? 23.464 27.979 58.320 1.00 24.64 132 PRO C O 1
ATOM 6612 N N . GLU C 1 147 ? 25.086 27.213 59.631 1.00 25.98 133 GLU C N 1
ATOM 6613 C CA . GLU C 1 147 ? 24.130 26.505 60.479 1.00 28.79 133 GLU C CA 1
ATOM 6614 C C . GLU C 1 147 ? 23.422 27.503 61.461 1.00 29.14 133 GLU C C 1
ATOM 6615 O O . GLU C 1 147 ? 23.901 28.614 61.677 1.00 29.55 133 GLU C O 1
ATOM 6621 N N . GLY C 1 148 ? 22.268 27.132 62.005 1.00 29.70 134 GLY C N 1
ATOM 6622 C CA . GLY C 1 148 ? 21.561 28.045 62.899 1.00 30.20 134 GLY C CA 1
ATOM 6623 C C . GLY C 1 148 ? 20.461 28.823 62.199 1.00 30.14 134 GLY C C 1
ATOM 6624 O O . GLY C 1 148 ? 20.400 28.846 60.956 1.00 30.08 134 GLY C O 1
ATOM 6625 N N . PRO C 1 149 ? 19.557 29.450 62.998 1.00 30.18 135 PRO C N 1
ATOM 6626 C CA . PRO C 1 149 ? 18.392 30.166 62.476 1.00 29.07 135 PRO C CA 1
ATOM 6627 C C . PRO C 1 149 ? 18.777 31.190 61.442 1.00 28.55 135 PRO C C 1
ATOM 6628 O O . PRO C 1 149 ? 19.708 31.990 61.634 1.00 29.78 135 PRO C O 1
ATOM 6632 N N . GLY C 1 150 ? 18.072 31.166 60.336 1.00 27.10 136 GLY C N 1
ATOM 6633 C CA . GLY C 1 150 ? 18.238 32.221 59.368 1.00 25.29 136 GLY C CA 1
ATOM 6634 C C . GLY C 1 150 ? 17.160 33.266 59.640 1.00 24.15 136 GLY C C 1
ATOM 6635 O O . GLY C 1 150 ? 16.596 33.334 60.742 1.00 24.22 136 GLY C O 1
ATOM 6636 N N . PRO C 1 151 ? 16.880 34.076 58.649 1.00 23.28 137 PRO C N 1
ATOM 6637 C CA . PRO C 1 151 ? 17.654 33.935 57.397 1.00 22.73 137 PRO C CA 1
ATOM 6638 C C . PRO C 1 151 ? 19.092 34.523 57.518 1.00 22.49 137 PRO C C 1
ATOM 6639 O O . PRO C 1 151 ? 19.425 35.150 58.519 1.00 23.10 137 PRO C O 1
ATOM 6643 N N . HIS C 1 152 ? 19.948 34.254 56.537 1.00 21.99 138 HIS C N 1
ATOM 6644 C CA . HIS C 1 152 ? 21.388 34.588 56.639 1.00 20.40 138 HIS C CA 1
ATOM 6645 C C . HIS C 1 152 ? 21.713 35.498 55.493 1.00 19.24 138 HIS C C 1
ATOM 6646 O O . HIS C 1 152 ? 21.164 35.305 54.414 1.00 18.86 138 HIS C O 1
ATOM 6653 N N . PRO C 1 153 ? 22.636 36.477 55.696 1.00 18.96 139 PRO C N 1
ATOM 6654 C CA . PRO C 1 153 ? 23.155 37.226 54.557 1.00 18.24 139 PRO C CA 1
ATOM 6655 C C . PRO C 1 153 ? 23.875 36.272 53.629 1.00 17.87 139 PRO C C 1
ATOM 6656 O O . PRO C 1 153 ? 24.247 35.162 54.066 1.00 18.21 139 PRO C O 1
ATOM 6660 N N . ALA C 1 154 ? 24.126 36.726 52.402 1.00 17.97 140 ALA C N 1
ATOM 6661 C CA . ALA C 1 154 ? 24.792 35.921 51.371 1.00 17.52 140 ALA C CA 1
ATOM 6662 C C . ALA C 1 154 ? 25.809 36.714 50.564 1.00 17.54 140 ALA C C 1
ATOM 6663 O O . ALA C 1 154 ? 25.659 37.910 50.380 1.00 17.57 140 ALA C O 1
ATOM 6665 N N . VAL C 1 155 ? 26.853 36.029 50.074 1.00 16.90 141 VAL C N 1
ATOM 6666 C CA . VAL C 1 155 ? 27.823 36.604 49.148 1.00 15.59 141 VAL C CA 1
ATOM 6667 C C . VAL C 1 155 ? 27.810 35.722 47.899 1.00 16.54 141 VAL C C 1
ATOM 6668 O O . VAL C 1 155 ? 28.096 34.516 47.969 1.00 16.33 141 VAL C O 1
ATOM 6672 N N . ILE C 1 156 ? 27.464 36.320 46.771 1.00 17.04 142 ILE C N 1
ATOM 6673 C CA . ILE C 1 156 ? 27.555 35.653 45.463 1.00 18.14 142 ILE C CA 1
ATOM 6674 C C . ILE C 1 156 ? 29.008 35.782 45.061 1.00 18.02 142 ILE C C 1
ATOM 6675 O O . ILE C 1 156 ? 29.527 36.896 45.043 1.00 17.79 142 ILE C O 1
ATOM 6688 N N . LEU C 1 158 ? 31.972 35.254 42.211 1.00 19.03 144 LEU C N 1
ATOM 6689 C CA . LEU C 1 158 ? 32.146 35.174 40.780 1.00 21.20 144 LEU C CA 1
ATOM 6690 C C . LEU C 1 158 ? 33.542 34.682 40.438 1.00 21.62 144 LEU C C 1
ATOM 6691 O O . LEU C 1 158 ? 34.535 35.181 40.985 1.00 20.56 144 LEU C O 1
ATOM 6696 N N . GLY C 1 159 ? 33.609 33.704 39.529 1.00 22.85 145 GLY C N 1
ATOM 6697 C CA . GLY C 1 159 ? 34.895 33.196 39.043 1.00 24.15 145 GLY C CA 1
ATOM 6698 C C . GLY C 1 159 ? 35.495 34.106 37.971 1.00 26.25 145 GLY C C 1
ATOM 6699 O O . GLY C 1 159 ? 34.859 35.049 37.514 1.00 25.53 145 GLY C O 1
ATOM 6700 N N . GLY C 1 160 ? 36.718 33.806 37.542 1.00 28.49 146 GLY C N 1
ATOM 6701 C CA . GLY C 1 160 ? 37.380 34.620 36.531 1.00 30.73 146 GLY C CA 1
ATOM 6702 C C . GLY C 1 160 ? 37.505 33.948 35.166 1.00 32.78 146 GLY C C 1
ATOM 6703 O O . GLY C 1 160 ? 36.547 33.337 34.657 1.00 32.59 146 GLY C O 1
ATOM 6704 N N . LEU C 1 161 ? 38.685 34.081 34.574 1.00 33.73 147 LEU C N 1
ATOM 6705 C CA . LEU C 1 161 ? 38.902 33.646 33.200 1.00 35.73 147 LEU C CA 1
ATOM 6706 C C . LEU C 1 161 ? 38.838 32.125 33.100 1.00 36.32 147 LEU C C 1
ATOM 6707 O O . LEU C 1 161 ? 38.183 31.585 32.197 1.00 37.77 147 LEU C O 1
ATOM 6712 N N . GLU C 1 162 ? 39.493 31.471 34.052 1.00 36.58 148 GLU C N 1
ATOM 6713 C CA . GLU C 1 162 ? 39.655 30.028 34.108 1.00 37.95 148 GLU C CA 1
ATOM 6714 C C . GLU C 1 162 ? 39.037 29.465 35.382 1.00 37.03 148 GLU C C 1
ATOM 6715 O O . GLU C 1 162 ? 38.705 28.267 35.453 1.00 37.91 148 GLU C O 1
ATOM 6721 N N . SER C 1 163 ? 38.915 30.329 36.389 1.00 34.57 149 SER C N 1
ATOM 6722 C CA . SER C 1 163 ? 38.373 29.975 37.705 1.00 32.91 149 SER C CA 1
ATOM 6723 C C . SER C 1 163 ? 36.888 29.670 37.631 1.00 30.11 149 SER C C 1
ATOM 6724 O O . SER C 1 163 ? 36.148 30.439 37.048 1.00 29.95 149 SER C O 1
ATOM 6727 N N . THR C 1 164 ? 36.440 28.590 38.260 1.00 28.18 150 THR C N 1
ATOM 6728 C CA . THR C 1 164 ? 35.027 28.163 38.128 1.00 26.27 150 THR C CA 1
ATOM 6729 C C . THR C 1 164 ? 34.381 27.989 39.513 1.00 24.95 150 THR C C 1
ATOM 6730 O O . THR C 1 164 ? 35.069 28.102 40.523 1.00 24.69 150 THR C O 1
ATOM 6734 N N . LYS C 1 165 ? 33.068 27.747 39.550 1.00 23.55 151 LYS C N 1
ATOM 6735 C CA . LYS C 1 165 ? 32.324 27.622 40.796 1.00 22.80 151 LYS C CA 1
ATOM 6736 C C . LYS C 1 165 ? 32.910 26.578 41.755 1.00 22.57 151 LYS C C 1
ATOM 6737 O O . LYS C 1 165 ? 32.696 26.643 42.968 1.00 21.05 151 LYS C O 1
ATOM 6743 N N . GLU C 1 166 ? 33.684 25.632 41.219 1.00 22.53 152 GLU C N 1
ATOM 6744 C CA . GLU C 1 166 ? 34.234 24.531 42.033 1.00 22.08 152 GLU C CA 1
ATOM 6745 C C . GLU C 1 166 ? 35.496 24.938 42.788 1.00 22.55 152 GLU C C 1
ATOM 6746 O O . GLU C 1 166 ? 35.990 24.174 43.615 1.00 21.06 152 GLU C O 1
ATOM 6752 N N . GLU C 1 167 ? 36.027 26.120 42.473 1.00 22.40 153 GLU C N 1
ATOM 6753 C CA . GLU C 1 167 ? 37.354 26.505 42.964 1.00 24.07 153 GLU C CA 1
ATOM 6754 C C . GLU C 1 167 ? 37.423 27.479 44.157 1.00 23.33 153 GLU C C 1
ATOM 6755 O O . GLU C 1 167 ? 38.525 27.773 44.634 1.00 24.61 153 GLU C O 1
ATOM 6761 N N . SER C 1 168 ? 36.281 27.932 44.664 1.00 22.26 154 SER C N 1
ATOM 6762 C CA . SER C 1 168 ? 36.291 29.014 45.698 1.00 20.89 154 SER C CA 1
ATOM 6763 C C . SER C 1 168 ? 36.099 28.521 47.121 1.00 19.97 154 SER C C 1
ATOM 6764 O O . SER C 1 168 ? 35.789 29.298 48.031 1.00 19.43 154 SER C O 1
ATOM 6767 N N . PHE C 1 169 ? 36.282 27.209 47.323 1.00 17.20 155 PHE C N 1
ATOM 6768 C CA . PHE C 1 169 ? 36.078 26.576 48.617 1.00 16.73 155 PHE C CA 1
ATOM 6769 C C . PHE C 1 169 ? 36.658 27.308 49.852 1.00 16.86 155 PHE C C 1
ATOM 6770 O O . PHE C 1 169 ? 35.956 27.497 50.840 1.00 16.79 155 PHE C O 1
ATOM 6778 N N . GLN C 1 170 ? 37.922 27.710 49.788 1.00 16.85 156 GLN C N 1
ATOM 6779 C CA . GLN C 1 170 ? 38.612 28.352 50.925 1.00 18.43 156 GLN C CA 1
ATOM 6780 C C . GLN C 1 170 ? 38.046 29.727 51.215 1.00 17.57 156 GLN C C 1
ATOM 6781 O O . GLN C 1 170 ? 37.833 30.021 52.361 1.00 18.41 156 GLN C O 1
ATOM 6795 N N . GLU C 1 172 ? 34.978 30.807 50.378 1.00 16.35 158 GLU C N 1
ATOM 6796 C CA . GLU C 1 172 ? 33.682 30.441 50.967 1.00 15.79 158 GLU C CA 1
ATOM 6797 C C . GLU C 1 172 ? 33.716 30.145 52.448 1.00 16.07 158 GLU C C 1
ATOM 6798 O O . GLU C 1 172 ? 32.877 30.676 53.228 1.00 16.15 158 GLU C O 1
ATOM 6804 N N . ASN C 1 173 ? 34.636 29.254 52.861 1.00 14.16 159 ASN C N 1
ATOM 6805 C CA . ASN C 1 173 ? 34.742 28.885 54.257 1.00 13.95 159 ASN C CA 1
ATOM 6806 C C . ASN C 1 173 ? 34.989 30.070 55.166 1.00 12.81 159 ASN C C 1
ATOM 6807 O O . ASN C 1 173 ? 34.466 30.120 56.257 1.00 13.90 159 ASN C O 1
ATOM 6812 N N . LEU C 1 174 ? 35.797 31.027 54.743 1.00 12.97 160 LEU C N 1
ATOM 6813 C CA . LEU C 1 174 ? 36.044 32.213 55.587 1.00 13.61 160 LEU C CA 1
ATOM 6814 C C . LEU C 1 174 ? 34.713 32.965 55.790 1.00 13.03 160 LEU C C 1
ATOM 6815 O O . LEU C 1 174 ? 34.403 33.356 56.876 1.00 14.02 160 LEU C O 1
ATOM 6820 N N . VAL C 1 175 ? 33.925 33.143 54.739 1.00 14.50 161 VAL C N 1
ATOM 6821 C CA . VAL C 1 175 ? 32.692 33.951 54.885 1.00 14.61 161 VAL C CA 1
ATOM 6822 C C . VAL C 1 175 ? 31.585 33.178 55.557 1.00 14.36 161 VAL C C 1
ATOM 6823 O O . VAL C 1 175 ? 30.824 33.756 56.361 1.00 14.70 161 VAL C O 1
ATOM 6827 N N . LEU C 1 176 ? 31.514 31.866 55.316 1.00 13.24 162 LEU C N 1
ATOM 6828 C CA . LEU C 1 176 ? 30.572 31.028 56.059 1.00 12.58 162 LEU C CA 1
ATOM 6829 C C . LEU C 1 176 ? 30.890 30.965 57.542 1.00 14.10 162 LEU C C 1
ATOM 6830 O O . LEU C 1 176 ? 29.968 30.951 58.404 1.00 13.18 162 LEU C O 1
ATOM 6835 N N . ASP C 1 177 ? 32.176 30.892 57.884 1.00 13.46 163 ASP C N 1
ATOM 6836 C CA . ASP C 1 177 ? 32.562 30.933 59.282 1.00 13.71 163 ASP C CA 1
ATOM 6837 C C . ASP C 1 177 ? 32.090 32.262 59.938 1.00 14.73 163 ASP C C 1
ATOM 6838 O O . ASP C 1 177 ? 31.918 32.308 61.149 1.00 14.09 163 ASP C O 1
ATOM 6843 N N . ARG C 1 178 ? 31.999 33.322 59.137 1.00 13.84 164 ARG C N 1
ATOM 6844 C CA . ARG C 1 178 ? 31.589 34.635 59.626 1.00 15.69 164 ARG C CA 1
ATOM 6845 C C . ARG C 1 178 ? 30.059 34.890 59.449 1.00 17.80 164 ARG C C 1
ATOM 6846 O O . ARG C 1 178 ? 29.602 36.036 59.517 1.00 20.36 164 ARG C O 1
ATOM 6854 N N . GLY C 1 179 ? 29.270 33.829 59.247 1.00 18.20 165 GLY C N 1
ATOM 6855 C CA . GLY C 1 179 ? 27.780 33.936 59.267 1.00 18.85 165 GLY C CA 1
ATOM 6856 C C . GLY C 1 179 ? 27.103 34.380 57.959 1.00 18.11 165 GLY C C 1
ATOM 6857 O O . GLY C 1 179 ? 25.962 34.828 57.973 1.00 19.54 165 GLY C O 1
ATOM 6866 N N . ALA C 1 181 ? 26.038 33.113 54.026 1.00 16.62 167 ALA C N 1
ATOM 6867 C CA . ALA C 1 181 ? 25.876 32.153 52.940 1.00 17.76 167 ALA C CA 1
ATOM 6868 C C . ALA C 1 181 ? 26.714 32.528 51.730 1.00 17.97 167 ALA C C 1
ATOM 6869 O O . ALA C 1 181 ? 27.113 33.702 51.554 1.00 18.10 167 ALA C O 1
ATOM 6871 N N . THR C 1 182 ? 26.963 31.537 50.876 1.00 17.56 168 THR C N 1
ATOM 6872 C CA . THR C 1 182 ? 27.617 31.769 49.601 1.00 18.32 168 THR C CA 1
ATOM 6873 C C . THR C 1 182 ? 26.798 31.172 48.461 1.00 19.26 168 THR C C 1
ATOM 6874 O O . THR C 1 182 ? 26.115 30.150 48.649 1.00 18.03 168 THR C O 1
ATOM 6878 N N . ALA C 1 183 ? 26.964 31.745 47.263 1.00 20.07 169 ALA C N 1
ATOM 6879 C CA . ALA C 1 183 ? 26.354 31.228 46.010 1.00 20.01 169 ALA C CA 1
ATOM 6880 C C . ALA C 1 183 ? 27.370 31.320 44.919 1.00 19.90 169 ALA C C 1
ATOM 6881 O O . ALA C 1 183 ? 28.048 32.358 44.776 1.00 20.26 169 ALA C O 1
ATOM 6883 N N . THR C 1 184 ? 27.536 30.234 44.158 1.00 19.61 170 THR C N 1
ATOM 6884 C CA . THR C 1 184 ? 28.498 30.214 43.055 1.00 19.40 170 THR C CA 1
ATOM 6885 C C . THR C 1 184 ? 27.803 29.646 41.780 1.00 20.60 170 THR C C 1
ATOM 6886 O O . THR C 1 184 ? 26.814 28.918 41.863 1.00 19.59 170 THR C O 1
ATOM 6890 N N . PHE C 1 185 ? 28.338 29.970 40.623 1.00 20.77 171 PHE C N 1
ATOM 6891 C CA . PHE C 1 185 ? 27.778 29.531 39.339 1.00 22.38 171 PHE C CA 1
ATOM 6892 C C . PHE C 1 185 ? 28.807 29.913 38.276 1.00 23.00 171 PHE C C 1
ATOM 6893 O O . PHE C 1 185 ? 29.723 30.748 38.524 1.00 22.24 171 PHE C O 1
ATOM 6901 N N . ASP C 1 186 ? 28.647 29.294 37.101 1.00 23.86 172 ASP C N 1
ATOM 6902 C CA . ASP C 1 186 ? 29.488 29.547 35.944 1.00 25.08 172 ASP C CA 1
ATOM 6903 C C . ASP C 1 186 ? 28.626 30.339 35.009 1.00 25.16 172 ASP C C 1
ATOM 6904 O O . ASP C 1 186 ? 27.525 29.935 34.708 1.00 26.87 172 ASP C O 1
ATOM 6909 N N . GLY C 1 187 ? 29.094 31.501 34.577 1.00 26.38 173 GLY C N 1
ATOM 6910 C CA . GLY C 1 187 ? 28.317 32.336 33.674 1.00 26.92 173 GLY C CA 1
ATOM 6911 C C . GLY C 1 187 ? 28.944 32.289 32.288 1.00 27.94 173 GLY C C 1
ATOM 6912 O O . GLY C 1 187 ? 29.800 31.452 32.032 1.00 27.66 173 GLY C O 1
ATOM 6913 N N . PRO C 1 188 ? 28.519 33.189 31.382 1.00 28.82 174 PRO C N 1
ATOM 6914 C CA . PRO C 1 188 ? 28.988 33.089 29.991 1.00 29.89 174 PRO C CA 1
ATOM 6915 C C . PRO C 1 188 ? 30.495 33.013 29.890 1.00 30.28 174 PRO C C 1
ATOM 6916 O O . PRO C 1 188 ? 31.199 33.804 30.528 1.00 31.05 174 PRO C O 1
ATOM 6920 N N . GLY C 1 189 ? 30.978 32.040 29.123 1.00 30.06 175 GLY C N 1
ATOM 6921 C CA . GLY C 1 189 ? 32.403 31.876 28.870 1.00 30.24 175 GLY C CA 1
ATOM 6922 C C . GLY C 1 189 ? 33.111 31.079 29.924 1.00 30.75 175 GLY C C 1
ATOM 6923 O O . GLY C 1 189 ? 34.310 30.845 29.798 1.00 31.04 175 GLY C O 1
ATOM 6924 N N . GLN C 1 190 ? 32.364 30.615 30.941 1.00 30.78 176 GLN C N 1
ATOM 6925 C CA . GLN C 1 190 ? 32.963 29.951 32.105 1.00 30.51 176 GLN C CA 1
ATOM 6926 C C . GLN C 1 190 ? 32.498 28.527 32.360 1.00 29.73 176 GLN C C 1
ATOM 6927 O O . GLN C 1 190 ? 31.318 28.218 32.249 1.00 29.44 176 GLN C O 1
ATOM 6933 N N . GLY C 1 191 ? 33.426 27.694 32.795 1.00 30.56 177 GLY C N 1
ATOM 6934 C CA . GLY C 1 191 ? 33.133 26.296 33.186 1.00 32.14 177 GLY C CA 1
ATOM 6935 C C . GLY C 1 191 ? 32.029 25.641 32.355 1.00 33.67 177 GLY C C 1
ATOM 6936 O O . GLY C 1 191 ? 32.143 25.555 31.137 1.00 33.14 177 GLY C O 1
ATOM 6937 N N . GLU C 1 192 ? 30.944 25.234 33.021 1.00 34.76 178 GLU C N 1
ATOM 6938 C CA . GLU C 1 192 ? 29.863 24.511 32.396 1.00 35.62 178 GLU C CA 1
ATOM 6939 C C . GLU C 1 192 ? 29.091 25.322 31.358 1.00 36.60 178 GLU C C 1
ATOM 6940 O O . GLU C 1 192 ? 28.582 24.753 30.400 1.00 37.01 178 GLU C O 1
ATOM 6954 N N . PHE C 1 194 ? 30.324 27.464 29.296 1.00 39.36 180 PHE C N 1
ATOM 6955 C CA . PHE C 1 194 ? 31.151 27.832 28.139 1.00 41.19 180 PHE C CA 1
ATOM 6956 C C . PHE C 1 194 ? 30.584 27.244 26.831 1.00 41.93 180 PHE C C 1
ATOM 6957 O O . PHE C 1 194 ? 30.320 27.969 25.865 1.00 41.60 180 PHE C O 1
ATOM 6965 N N . GLU C 1 195 ? 30.381 25.927 26.846 1.00 42.74 181 GLU C N 1
ATOM 6966 C CA . GLU C 1 195 ? 29.806 25.183 25.739 1.00 43.93 181 GLU C CA 1
ATOM 6967 C C . GLU C 1 195 ? 28.602 25.880 25.087 1.00 43.49 181 GLU C C 1
ATOM 6968 O O . GLU C 1 195 ? 28.507 25.916 23.863 1.00 44.02 181 GLU C O 1
ATOM 6974 N N . TYR C 1 196 ? 27.724 26.477 25.891 1.00 43.16 182 TYR C N 1
ATOM 6975 C CA . TYR C 1 196 ? 26.533 27.162 25.386 1.00 43.07 182 TYR C CA 1
ATOM 6976 C C . TYR C 1 196 ? 26.734 28.614 24.978 1.00 43.07 182 TYR C C 1
ATOM 6977 O O . TYR C 1 196 ? 25.934 29.167 24.223 1.00 43.29 182 TYR C O 1
ATOM 6986 N N . LYS C 1 197 ? 27.779 29.253 25.489 1.00 42.67 183 LYS C N 1
ATOM 6987 C CA . LYS C 1 197 ? 27.817 30.699 25.471 1.00 42.33 183 LYS C CA 1
ATOM 6988 C C . LYS C 1 197 ? 29.248 31.195 25.604 1.00 41.70 183 LYS C C 1
ATOM 6989 O O . LYS C 1 197 ? 29.957 30.831 26.553 1.00 41.12 183 LYS C O 1
ATOM 6995 N N . ARG C 1 198 ? 29.673 31.987 24.619 1.00 40.91 184 ARG C N 1
ATOM 6996 C CA . ARG C 1 198 ? 30.951 32.718 24.672 1.00 40.51 184 ARG C CA 1
ATOM 6997 C C . ARG C 1 198 ? 30.845 33.883 25.693 1.00 39.59 184 ARG C C 1
ATOM 6998 O O . ARG C 1 198 ? 29.745 34.230 26.150 1.00 37.95 184 ARG C O 1
ATOM 7006 N N . ILE C 1 199 ? 31.977 34.516 26.007 1.00 39.33 185 ILE C N 1
ATOM 7007 C CA . ILE C 1 199 ? 31.959 35.723 26.843 1.00 38.64 185 ILE C CA 1
ATOM 7008 C C . ILE C 1 199 ? 30.859 36.752 26.433 1.00 39.21 185 ILE C C 1
ATOM 7009 O O . ILE C 1 199 ? 30.631 37.029 25.245 1.00 39.73 185 ILE C O 1
ATOM 7014 N N . ALA C 1 200 ? 30.124 37.262 27.415 1.00 38.60 186 ALA C N 1
ATOM 7015 C CA . ALA C 1 200 ? 29.010 38.153 27.135 1.00 38.26 186 ALA C CA 1
ATOM 7016 C C . ALA C 1 200 ? 29.310 39.559 27.635 1.00 38.27 186 ALA C C 1
ATOM 7017 O O . ALA C 1 200 ? 30.223 39.770 28.456 1.00 38.97 186 ALA C O 1
ATOM 7019 N N . GLY C 1 201 ? 28.546 40.520 27.136 1.00 37.11 187 GLY C N 1
ATOM 7020 C CA . GLY C 1 201 ? 28.675 41.883 27.586 1.00 35.05 187 GLY C CA 1
ATOM 7021 C C . GLY C 1 201 ? 27.626 42.195 28.608 1.00 34.21 187 GLY C C 1
ATOM 7022 O O . GLY C 1 201 ? 27.511 43.335 29.039 1.00 34.92 187 GLY C O 1
ATOM 7023 N N . ASP C 1 202 ? 26.857 41.191 29.010 1.00 33.53 188 ASP C N 1
ATOM 7024 C CA . ASP C 1 202 ? 25.770 41.412 29.967 1.00 34.04 188 ASP C CA 1
ATOM 7025 C C . ASP C 1 202 ? 25.773 40.449 31.184 1.00 33.12 188 ASP C C 1
ATOM 7026 O O . ASP C 1 202 ? 24.714 39.911 31.583 1.00 33.13 188 ASP C O 1
ATOM 7031 N N . TYR C 1 203 ? 26.944 40.271 31.798 1.00 32.66 189 TYR C N 1
ATOM 7032 C CA . TYR C 1 203 ? 27.076 39.384 32.986 1.00 32.03 189 TYR C CA 1
ATOM 7033 C C . TYR C 1 203 ? 26.069 39.680 34.103 1.00 32.03 189 TYR C C 1
ATOM 7034 O O . TYR C 1 203 ? 25.605 38.754 34.779 1.00 31.26 189 TYR C O 1
ATOM 7043 N N . GLU C 1 204 ? 25.746 40.964 34.286 1.00 31.45 190 GLU C N 1
ATOM 7044 C CA . GLU C 1 204 ? 24.878 41.432 35.364 1.00 32.80 190 GLU C CA 1
ATOM 7045 C C . GLU C 1 204 ? 23.513 40.753 35.360 1.00 32.89 190 GLU C C 1
ATOM 7046 O O . GLU C 1 204 ? 22.860 40.579 36.420 1.00 32.45 190 GLU C O 1
ATOM 7052 N N . LYS C 1 205 ? 23.087 40.357 34.159 1.00 32.75 191 LYS C N 1
ATOM 7053 C CA . LYS C 1 205 ? 21.871 39.578 33.996 1.00 33.31 191 LYS C CA 1
ATOM 7054 C C . LYS C 1 205 ? 21.941 38.225 34.731 1.00 32.49 191 LYS C C 1
ATOM 7055 O O . LYS C 1 205 ? 20.965 37.761 35.307 1.00 32.71 191 LYS C O 1
ATOM 7061 N N . TYR C 1 206 ? 23.103 37.603 34.724 1.00 32.72 192 TYR C N 1
ATOM 7062 C CA . TYR C 1 206 ? 23.300 36.325 35.430 1.00 33.27 192 TYR C CA 1
ATOM 7063 C C . TYR C 1 206 ? 23.421 36.451 36.943 1.00 32.04 192 TYR C C 1
ATOM 7064 O O . TYR C 1 206 ? 22.880 35.625 37.677 1.00 31.64 192 TYR C O 1
ATOM 7073 N N . THR C 1 207 ? 24.130 37.492 37.403 1.00 31.14 193 THR C N 1
ATOM 7074 C CA . THR C 1 207 ? 24.224 37.808 38.817 1.00 28.58 193 THR C CA 1
ATOM 7075 C C . THR C 1 207 ? 22.810 38.141 39.316 1.00 28.97 193 THR C C 1
ATOM 7076 O O . THR C 1 207 ? 22.360 37.602 40.327 1.00 28.09 193 THR C O 1
ATOM 7080 N N . SER C 1 208 ? 22.074 38.982 38.574 1.00 29.26 194 SER C N 1
ATOM 7081 C CA . SER C 1 208 ? 20.697 39.337 38.981 1.00 29.46 194 SER C CA 1
ATOM 7082 C C . SER C 1 208 ? 19.794 38.121 39.054 1.00 28.77 194 SER C C 1
ATOM 7083 O O . SER C 1 208 ? 18.973 38.014 39.966 1.00 30.84 194 SER C O 1
ATOM 7086 N N . ALA C 1 209 ? 19.949 37.193 38.114 1.00 28.44 195 ALA C N 1
ATOM 7087 C CA . ALA C 1 209 ? 19.268 35.879 38.182 1.00 27.59 195 ALA C CA 1
ATOM 7088 C C . ALA C 1 209 ? 19.510 35.118 39.502 1.00 27.03 195 ALA C C 1
ATOM 7089 O O . ALA C 1 209 ? 18.571 34.562 40.139 1.00 27.01 195 ALA C O 1
ATOM 7091 N N . VAL C 1 210 ? 20.776 35.088 39.930 1.00 26.09 196 VAL C N 1
ATOM 7092 C CA . VAL C 1 210 ? 21.100 34.522 41.263 1.00 23.70 196 VAL C CA 1
ATOM 7093 C C . VAL C 1 210 ? 20.476 35.347 42.376 1.00 23.62 196 VAL C C 1
ATOM 7094 O O . VAL C 1 210 ? 19.904 34.784 43.322 1.00 22.09 196 VAL C O 1
ATOM 7098 N N . VAL C 1 211 ? 20.543 36.686 42.251 1.00 25.19 197 VAL C N 1
ATOM 7099 C CA . VAL C 1 211 ? 19.914 37.548 43.270 1.00 25.58 197 VAL C CA 1
ATOM 7100 C C . VAL C 1 211 ? 18.439 37.154 43.416 1.00 26.52 197 VAL C C 1
ATOM 7101 O O . VAL C 1 211 ? 17.935 36.991 44.538 1.00 27.65 197 VAL C O 1
ATOM 7105 N N . ASP C 1 212 ? 17.737 36.951 42.293 1.00 28.39 198 ASP C N 1
ATOM 7106 C CA . ASP C 1 212 ? 16.306 36.587 42.371 1.00 29.19 198 ASP C CA 1
ATOM 7107 C C . ASP C 1 212 ? 16.103 35.226 43.032 1.00 29.04 198 ASP C C 1
ATOM 7108 O O . ASP C 1 212 ? 15.175 35.025 43.857 1.00 29.22 198 ASP C O 1
ATOM 7113 N N . LEU C 1 213 ? 16.995 34.288 42.714 1.00 28.77 199 LEU C N 1
ATOM 7114 C CA . LEU C 1 213 ? 16.953 32.971 43.360 1.00 28.81 199 LEU C CA 1
ATOM 7115 C C . LEU C 1 213 ? 17.079 33.153 44.861 1.00 28.88 199 LEU C C 1
ATOM 7116 O O . LEU C 1 213 ? 16.260 32.651 45.648 1.00 28.80 199 LEU C O 1
ATOM 7121 N N . LEU C 1 214 ? 18.095 33.903 45.269 1.00 29.24 200 LEU C N 1
ATOM 7122 C CA . LEU C 1 214 ? 18.346 34.089 46.700 1.00 29.37 200 LEU C CA 1
ATOM 7123 C C . LEU C 1 214 ? 17.204 34.860 47.375 1.00 30.15 200 LEU C C 1
ATOM 7124 O O . LEU C 1 214 ? 16.873 34.598 48.550 1.00 31.32 200 LEU C O 1
ATOM 7129 N N . THR C 1 215 ? 16.604 35.787 46.624 1.00 30.60 201 THR C N 1
ATOM 7130 C CA . THR C 1 215 ? 15.384 36.498 47.032 1.00 31.35 201 THR C CA 1
ATOM 7131 C C . THR C 1 215 ? 14.283 35.493 47.375 1.00 31.60 201 THR C C 1
ATOM 7132 O O . THR C 1 215 ? 13.705 35.537 48.464 1.00 30.70 201 THR C O 1
ATOM 7136 N N . LYS C 1 216 ? 14.065 34.543 46.470 1.00 32.69 202 LYS C N 1
ATOM 7137 C CA . LYS C 1 216 ? 13.053 33.480 46.644 1.00 33.17 202 LYS C CA 1
ATOM 7138 C C . LYS C 1 216 ? 13.322 32.513 47.805 1.00 32.87 202 LYS C C 1
ATOM 7139 O O . LYS C 1 216 ? 12.382 32.014 48.434 1.00 32.71 202 LYS C O 1
ATOM 7145 N N . LEU C 1 217 ? 14.593 32.248 48.115 1.00 32.41 203 LEU C N 1
ATOM 7146 C CA . LEU C 1 217 ? 14.883 31.338 49.214 1.00 31.84 203 LEU C CA 1
ATOM 7147 C C . LEU C 1 217 ? 14.569 31.960 50.599 1.00 31.08 203 LEU C C 1
ATOM 7148 O O . LEU C 1 217 ? 15.064 33.049 50.904 1.00 30.87 203 LEU C O 1
ATOM 7153 N N . GLU C 1 218 ? 13.755 31.279 51.413 1.00 31.06 204 GLU C N 1
ATOM 7154 C CA . GLU C 1 218 ? 13.463 31.724 52.801 1.00 31.71 204 GLU C CA 1
ATOM 7155 C C . GLU C 1 218 ? 14.717 31.824 53.701 1.00 30.59 204 GLU C C 1
ATOM 7156 O O . GLU C 1 218 ? 14.778 32.670 54.601 1.00 29.74 204 GLU C O 1
ATOM 7162 N N . ALA C 1 219 ? 15.681 30.929 53.447 1.00 28.71 205 ALA C N 1
ATOM 7163 C CA . ALA C 1 219 ? 16.993 30.886 54.108 1.00 27.20 205 ALA C CA 1
ATOM 7164 C C . ALA C 1 219 ? 17.863 32.140 53.975 1.00 25.94 205 ALA C C 1
ATOM 7165 O O . ALA C 1 219 ? 18.744 32.376 54.813 1.00 25.91 205 ALA C O 1
ATOM 7167 N N . ILE C 1 220 ? 17.662 32.903 52.911 1.00 24.95 206 ILE C N 1
ATOM 7168 C CA . ILE C 1 220 ? 18.516 34.017 52.610 1.00 24.37 206 ILE C CA 1
ATOM 7169 C C . ILE C 1 220 ? 17.803 35.340 52.903 1.00 25.94 206 ILE C C 1
ATOM 7170 O O . ILE C 1 220 ? 16.623 35.503 52.577 1.00 25.65 206 ILE C O 1
ATOM 7175 N N . ARG C 1 221 ? 18.562 36.258 53.498 1.00 26.07 207 ARG C N 1
ATOM 7176 C CA . ARG C 1 221 ? 18.175 37.609 53.803 1.00 27.25 207 ARG C CA 1
ATOM 7177 C C . ARG C 1 221 ? 18.314 38.593 52.608 1.00 27.78 207 ARG C C 1
ATOM 7178 O O . ARG C 1 221 ? 19.427 38.904 52.149 1.00 27.11 207 ARG C O 1
ATOM 7186 N N . ASN C 1 222 ? 17.175 39.099 52.111 1.00 27.77 208 ASN C N 1
ATOM 7187 C CA . ASN C 1 222 ? 17.156 39.836 50.843 1.00 28.74 208 ASN C CA 1
ATOM 7188 C C . ASN C 1 222 ? 17.854 41.186 50.914 1.00 28.29 208 ASN C C 1
ATOM 7189 O O . ASN C 1 222 ? 18.377 41.645 49.913 1.00 27.51 208 ASN C O 1
ATOM 7194 N N . ASP C 1 223 ? 17.878 41.811 52.094 1.00 28.42 209 ASP C N 1
ATOM 7195 C CA . ASP C 1 223 ? 18.549 43.111 52.207 1.00 29.29 209 ASP C CA 1
ATOM 7196 C C . ASP C 1 223 ? 20.069 42.989 52.504 1.00 28.72 209 ASP C C 1
ATOM 7197 O O . ASP C 1 223 ? 20.777 44.004 52.607 1.00 28.82 209 ASP C O 1
ATOM 7202 N N . ALA C 1 224 ? 20.583 41.759 52.587 1.00 27.55 210 ALA C N 1
ATOM 7203 C CA . ALA C 1 224 ? 22.023 41.601 52.836 1.00 26.25 210 ALA C CA 1
ATOM 7204 C C . ALA C 1 224 ? 22.676 40.604 51.855 1.00 26.24 210 ALA C C 1
ATOM 7205 O O . ALA C 1 224 ? 23.241 39.593 52.272 1.00 26.36 210 ALA C O 1
ATOM 7207 N N . ILE C 1 225 ? 22.568 40.874 50.554 1.00 25.63 211 ILE C N 1
ATOM 7208 C CA . ILE C 1 225 ? 23.181 40.010 49.527 1.00 24.81 211 ILE C CA 1
ATOM 7209 C C . ILE C 1 225 ? 24.263 40.823 48.864 1.00 24.60 211 ILE C C 1
ATOM 7210 O O . ILE C 1 225 ? 23.979 41.898 48.353 1.00 25.50 211 ILE C O 1
ATOM 7215 N N . GLY C 1 226 ? 25.508 40.341 48.897 1.00 23.39 212 GLY C N 1
ATOM 7216 C CA . GLY C 1 226 ? 26.619 41.030 48.227 1.00 21.59 212 GLY C CA 1
ATOM 7217 C C . GLY C 1 226 ? 27.244 40.219 47.110 1.00 21.07 212 GLY C C 1
ATOM 7218 O O . GLY C 1 226 ? 26.780 39.106 46.789 1.00 20.25 212 GLY C O 1
ATOM 7219 N N . VAL C 1 227 ? 28.288 40.768 46.494 1.00 19.84 213 VAL C N 1
ATOM 7220 C CA . VAL C 1 227 ? 28.983 40.021 45.463 1.00 20.00 213 VAL C CA 1
ATOM 7221 C C . VAL C 1 227 ? 30.504 40.223 45.588 1.00 21.35 213 VAL C C 1
ATOM 7222 O O . VAL C 1 227 ? 30.984 41.347 45.869 1.00 22.29 213 VAL C O 1
ATOM 7226 N N . LEU C 1 228 ? 31.247 39.126 45.424 1.00 20.12 214 LEU C N 1
ATOM 7227 C CA . LEU C 1 228 ? 32.700 39.140 45.439 1.00 20.26 214 LEU C CA 1
ATOM 7228 C C . LEU C 1 228 ? 33.206 38.493 44.157 1.00 20.53 214 LEU C C 1
ATOM 7229 O O . LEU C 1 228 ? 32.765 37.409 43.779 1.00 20.94 214 LEU C O 1
ATOM 7234 N N . GLY C 1 229 ? 34.140 39.145 43.484 1.00 20.96 215 GLY C N 1
ATOM 7235 C CA . GLY C 1 229 ? 34.602 38.636 42.210 1.00 20.33 215 GLY C CA 1
ATOM 7236 C C . GLY C 1 229 ? 36.103 38.539 42.230 1.00 21.92 215 GLY C C 1
ATOM 7237 O O . GLY C 1 229 ? 36.805 39.468 42.664 1.00 19.57 215 GLY C O 1
ATOM 7238 N N . ARG C 1 230 ? 36.588 37.392 41.759 1.00 22.89 216 ARG C N 1
ATOM 7239 C CA . ARG C 1 230 ? 38.008 37.086 41.758 1.00 23.23 216 ARG C CA 1
ATOM 7240 C C . ARG C 1 230 ? 38.524 37.186 40.345 1.00 24.58 216 ARG C C 1
ATOM 7241 O O . ARG C 1 230 ? 37.956 36.563 39.421 1.00 24.07 216 ARG C O 1
ATOM 7249 N N . SER C 1 231 ? 39.624 37.925 40.188 1.00 25.34 217 SER C N 1
ATOM 7250 C CA . SER C 1 231 ? 40.258 38.123 38.900 1.00 26.81 217 SER C CA 1
ATOM 7251 C C . SER C 1 231 ? 39.256 38.776 37.932 1.00 26.71 217 SER C C 1
ATOM 7252 O O . SER C 1 231 ? 38.699 39.856 38.229 1.00 27.74 217 SER C O 1
ATOM 7255 N N . LEU C 1 232 ? 38.990 38.130 36.792 1.00 25.87 218 LEU C N 1
ATOM 7256 C CA . LEU C 1 232 ? 38.043 38.680 35.854 1.00 24.90 218 LEU C CA 1
ATOM 7257 C C . LEU C 1 232 ? 36.717 38.842 36.568 1.00 24.41 218 LEU C C 1
ATOM 7258 O O . LEU C 1 232 ? 35.953 39.729 36.224 1.00 24.52 218 LEU C O 1
ATOM 7263 N N . GLY C 1 233 ? 36.438 37.967 37.544 1.00 23.65 219 GLY C N 1
ATOM 7264 C CA . GLY C 1 233 ? 35.214 38.065 38.356 1.00 22.51 219 GLY C CA 1
ATOM 7265 C C . GLY C 1 233 ? 35.057 39.418 39.013 1.00 21.85 219 GLY C C 1
ATOM 7266 O O . GLY C 1 233 ? 33.938 39.831 39.337 1.00 21.12 219 GLY C O 1
ATOM 7267 N N . GLY C 1 234 ? 36.178 40.098 39.244 1.00 22.12 220 GLY C N 1
ATOM 7268 C CA . GLY C 1 234 ? 36.148 41.422 39.925 1.00 24.26 220 GLY C CA 1
ATOM 7269 C C . GLY C 1 234 ? 35.615 42.476 38.966 1.00 24.90 220 GLY C C 1
ATOM 7270 O O . GLY C 1 234 ? 34.808 43.323 39.344 1.00 25.76 220 GLY C O 1
ATOM 7271 N N . ASN C 1 235 ? 36.045 42.398 37.710 1.00 25.92 221 ASN C N 1
ATOM 7272 C CA . ASN C 1 235 ? 35.332 43.075 36.601 1.00 26.58 221 ASN C CA 1
ATOM 7273 C C . ASN C 1 235 ? 33.823 42.794 36.621 1.00 25.65 221 ASN C C 1
ATOM 7274 O O . ASN C 1 235 ? 33.018 43.722 36.637 1.00 26.00 221 ASN C O 1
ATOM 7279 N N . TYR C 1 236 ? 33.425 41.525 36.667 1.00 24.84 222 TYR C N 1
ATOM 7280 C CA . TYR C 1 236 ? 32.004 41.217 36.697 1.00 24.37 222 TYR C CA 1
ATOM 7281 C C . TYR C 1 236 ? 31.264 41.689 37.951 1.00 24.66 222 TYR C C 1
ATOM 7282 O O . TYR C 1 236 ? 30.066 42.000 37.876 1.00 24.30 222 TYR C O 1
ATOM 7291 N N . ALA C 1 237 ? 31.946 41.655 39.109 1.00 24.28 223 ALA C N 1
ATOM 7292 C CA . ALA C 1 237 ? 31.383 42.150 40.371 1.00 23.91 223 ALA C CA 1
ATOM 7293 C C . ALA C 1 237 ? 31.020 43.637 40.240 1.00 24.04 223 ALA C C 1
ATOM 7294 O O . ALA C 1 237 ? 29.951 44.047 40.674 1.00 24.14 223 ALA C O 1
ATOM 7296 N N . LEU C 1 238 ? 31.936 44.423 39.671 1.00 24.81 224 LEU C N 1
ATOM 7297 C CA . LEU C 1 238 ? 31.751 45.885 39.455 1.00 26.58 224 LEU C CA 1
ATOM 7298 C C . LEU C 1 238 ? 30.595 46.170 38.490 1.00 27.45 224 LEU C C 1
ATOM 7299 O O . LEU C 1 238 ? 29.663 46.957 38.790 1.00 28.59 224 LEU C O 1
ATOM 7304 N N . LYS C 1 239 ? 30.620 45.481 37.346 1.00 28.41 225 LYS C N 1
ATOM 7305 C CA . LYS C 1 239 ? 29.504 45.526 36.393 1.00 27.88 225 LYS C CA 1
ATOM 7306 C C . LYS C 1 239 ? 28.170 45.229 37.071 1.00 28.50 225 LYS C C 1
ATOM 7307 O O . LYS C 1 239 ? 27.206 46.010 36.954 1.00 27.67 225 LYS C O 1
ATOM 7313 N N . SER C 1 240 ? 28.134 44.122 37.822 1.00 28.58 226 SER C N 1
ATOM 7314 C CA . SER C 1 240 ? 26.937 43.633 38.486 1.00 28.07 226 SER C CA 1
ATOM 7315 C C . SER C 1 240 ? 26.390 44.632 39.508 1.00 28.86 226 SER C C 1
ATOM 7316 O O . SER C 1 240 ? 25.191 44.927 39.500 1.00 28.03 226 SER C O 1
ATOM 7319 N N . ALA C 1 241 ? 27.262 45.128 40.399 1.00 28.93 227 ALA C N 1
ATOM 7320 C CA . ALA C 1 241 ? 26.885 46.176 41.373 1.00 29.22 227 ALA C CA 1
ATOM 7321 C C . ALA C 1 241 ? 26.362 47.472 40.689 1.00 29.49 227 ALA C C 1
ATOM 7322 O O . ALA C 1 241 ? 25.511 48.169 41.231 1.00 29.94 227 ALA C O 1
ATOM 7324 N N . ALA C 1 242 ? 26.898 47.785 39.523 1.00 28.83 228 ALA C N 1
ATOM 7325 C CA . ALA C 1 242 ? 26.510 48.997 38.797 1.00 30.85 228 ALA C CA 1
ATOM 7326 C C . ALA C 1 242 ? 25.117 48.901 38.158 1.00 31.50 228 ALA C C 1
ATOM 7327 O O . ALA C 1 242 ? 24.416 49.922 38.020 1.00 31.51 228 ALA C O 1
ATOM 7329 N N . CYS C 1 243 ? 24.716 47.678 37.801 1.00 32.07 229 CYS C N 1
ATOM 7330 C CA . CYS C 1 243 ? 23.451 47.455 37.097 1.00 33.49 229 CYS C CA 1
ATOM 7331 C C . CYS C 1 243 ? 22.408 46.822 38.011 1.00 33.80 229 CYS C C 1
ATOM 7332 O O . CYS C 1 243 ? 21.250 46.676 37.621 1.00 34.01 229 CYS C O 1
ATOM 7335 N N . GLU C 1 244 ? 22.807 46.480 39.238 1.00 33.23 230 GLU C N 1
ATOM 7336 C CA . GLU C 1 244 ? 21.891 45.873 40.197 1.00 33.69 230 GLU C CA 1
ATOM 7337 C C . GLU C 1 244 ? 21.881 46.592 41.552 1.00 34.19 230 GLU C C 1
ATOM 7338 O O . GLU C 1 244 ? 22.698 46.282 42.431 1.00 35.14 230 GLU C O 1
ATOM 7344 N N . PRO C 1 245 ? 20.955 47.560 41.733 1.00 34.48 231 PRO C N 1
ATOM 7345 C CA . PRO C 1 245 ? 20.688 48.247 43.003 1.00 34.13 231 PRO C CA 1
ATOM 7346 C C . PRO C 1 245 ? 20.446 47.381 44.204 1.00 33.59 231 PRO C C 1
ATOM 7347 O O . PRO C 1 245 ? 20.563 47.884 45.324 1.00 34.07 231 PRO C O 1
ATOM 7351 N N . ARG C 1 246 ? 20.059 46.123 44.017 1.00 32.42 232 ARG C N 1
ATOM 7352 C CA . ARG C 1 246 ? 19.767 45.286 45.174 1.00 31.76 232 ARG C CA 1
ATOM 7353 C C . ARG C 1 246 ? 21.018 44.786 45.928 1.00 30.37 232 ARG C C 1
ATOM 7354 O O . ARG C 1 246 ? 20.922 44.428 47.099 1.00 31.32 232 ARG C O 1
ATOM 7362 N N . LEU C 1 247 ? 22.161 44.764 45.261 1.00 29.01 233 LEU C N 1
ATOM 7363 C CA . LEU C 1 247 ? 23.425 44.289 45.870 1.00 28.39 233 LEU C CA 1
ATOM 7364 C C . LEU C 1 247 ? 23.827 45.219 47.020 1.00 27.87 233 LEU C C 1
ATOM 7365 O O . LEU C 1 247 ? 23.816 46.455 46.860 1.00 28.11 233 LEU C O 1
ATOM 7370 N N . ALA C 1 248 ? 24.112 44.622 48.175 1.00 26.55 234 ALA C N 1
ATOM 7371 C CA . ALA C 1 248 ? 24.400 45.379 49.375 1.00 25.89 234 ALA C CA 1
ATOM 7372 C C . ALA C 1 248 ? 25.913 45.601 49.587 1.00 26.00 234 ALA C C 1
ATOM 7373 O O . ALA C 1 248 ? 26.323 46.390 50.444 1.00 26.90 234 ALA C O 1
ATOM 7375 N N . ALA C 1 249 ? 26.742 44.969 48.756 1.00 24.48 235 ALA C N 1
ATOM 7376 C CA . ALA C 1 249 ? 28.199 45.101 48.871 1.00 23.62 235 ALA C CA 1
ATOM 7377 C C . ALA C 1 249 ? 28.846 44.536 47.633 1.00 22.99 235 ALA C C 1
ATOM 7378 O O . ALA C 1 249 ? 28.318 43.580 47.026 1.00 22.07 235 ALA C O 1
ATOM 7380 N N . CYS C 1 250 ? 30.010 45.083 47.296 1.00 22.16 236 CYS C N 1
ATOM 7381 C CA . CYS C 1 250 ? 30.737 44.621 46.124 1.00 22.40 236 CYS C CA 1
ATOM 7382 C C . CYS C 1 250 ? 32.235 44.540 46.387 1.00 21.50 236 CYS C C 1
ATOM 7383 O O . CYS C 1 250 ? 32.852 45.489 46.916 1.00 22.56 236 CYS C O 1
ATOM 7386 N N . ILE C 1 251 ? 32.837 43.414 46.021 1.00 20.35 237 ILE C N 1
ATOM 7387 C CA . ILE C 1 251 ? 34.302 43.302 46.068 1.00 17.99 237 ILE C CA 1
ATOM 7388 C C . ILE C 1 251 ? 34.914 42.985 44.711 1.00 19.55 237 ILE C C 1
ATOM 7389 O O . ILE C 1 251 ? 34.519 42.014 44.037 1.00 18.20 237 ILE C O 1
ATOM 7394 N N . SER C 1 252 ? 35.941 43.767 44.359 1.00 20.02 238 SER C N 1
ATOM 7395 C CA . SER C 1 252 ? 36.815 43.434 43.251 1.00 20.57 238 SER C CA 1
ATOM 7396 C C . SER C 1 252 ? 38.176 42.987 43.770 1.00 21.29 238 SER C C 1
ATOM 7397 O O . SER C 1 252 ? 38.988 43.796 44.252 1.00 20.75 238 SER C O 1
ATOM 7400 N N . TRP C 1 253 ? 38.417 41.682 43.673 1.00 21.14 239 TRP C N 1
ATOM 7401 C CA . TRP C 1 253 ? 39.654 41.086 44.138 1.00 21.25 239 TRP C CA 1
ATOM 7402 C C . TRP C 1 253 ? 40.509 40.717 42.921 1.00 22.59 239 TRP C C 1
ATOM 7403 O O . TRP C 1 253 ? 40.270 39.688 42.240 1.00 23.15 239 TRP C O 1
ATOM 7414 N N . GLY C 1 254 ? 41.487 41.566 42.622 1.00 22.62 240 GLY C N 1
ATOM 7415 C CA . GLY C 1 254 ? 42.338 41.373 41.434 1.00 25.56 240 GLY C CA 1
ATOM 7416 C C . GLY C 1 254 ? 41.595 41.633 40.115 1.00 27.22 240 GLY C C 1
ATOM 7417 O O . GLY C 1 254 ? 41.934 41.046 39.089 1.00 27.78 240 GLY C O 1
ATOM 7418 N N . GLY C 1 255 ? 40.552 42.473 40.149 1.00 27.22 241 GLY C N 1
ATOM 7419 C CA . GLY C 1 255 ? 39.764 42.767 38.952 1.00 28.21 241 GLY C CA 1
ATOM 7420 C C . GLY C 1 255 ? 40.337 43.915 38.124 1.00 29.64 241 GLY C C 1
ATOM 7421 O O . GLY C 1 255 ? 41.530 44.248 38.245 1.00 29.12 241 GLY C O 1
ATOM 7422 N N . PHE C 1 256 ? 39.466 44.503 37.294 1.00 31.08 242 PHE C N 1
ATOM 7423 C CA . PHE C 1 256 ? 39.780 45.561 36.326 1.00 32.81 242 PHE C CA 1
ATOM 7424 C C . PHE C 1 256 ? 38.489 46.197 35.790 1.00 33.80 242 PHE C C 1
ATOM 7425 O O . PHE C 1 256 ? 37.413 45.606 35.905 1.00 33.77 242 PHE C O 1
ATOM 7433 N N . SER C 1 257 ? 38.610 47.408 35.228 1.00 34.68 243 SER C N 1
ATOM 7434 C CA . SER C 1 257 ? 37.481 48.252 34.761 1.00 35.91 243 SER C CA 1
ATOM 7435 C C . SER C 1 257 ? 37.121 48.107 33.264 1.00 37.65 243 SER C C 1
ATOM 7436 O O . SER C 1 257 ? 35.973 48.332 32.862 1.00 36.44 243 SER C O 1
ATOM 7439 N N . ASP C 1 258 ? 38.130 47.752 32.469 1.00 39.88 244 ASP C N 1
ATOM 7440 C CA . ASP C 1 258 ? 38.076 47.794 31.007 1.00 42.59 244 ASP C CA 1
ATOM 7441 C C . ASP C 1 258 ? 39.349 47.158 30.469 1.00 44.03 244 ASP C C 1
ATOM 7442 O O . ASP C 1 258 ? 40.282 46.909 31.233 1.00 43.75 244 ASP C O 1
ATOM 7447 N N . LEU C 1 259 ? 39.415 46.949 29.149 1.00 46.42 245 LEU C N 1
ATOM 7448 C CA . LEU C 1 259 ? 40.555 46.247 28.564 1.00 48.40 245 LEU C CA 1
ATOM 7449 C C . LEU C 1 259 ? 41.571 47.078 27.724 1.00 49.83 245 LEU C C 1
ATOM 7450 O O . LEU C 1 259 ? 42.354 46.504 26.946 1.00 49.63 245 LEU C O 1
ATOM 7455 N N . ASP C 1 260 ? 41.600 48.404 27.909 1.00 51.51 246 ASP C N 1
ATOM 7456 C CA . ASP C 1 260 ? 42.686 49.225 27.326 1.00 53.33 246 ASP C CA 1
ATOM 7457 C C . ASP C 1 260 ? 44.090 48.606 27.513 1.00 54.92 246 ASP C C 1
ATOM 7458 O O . ASP C 1 260 ? 45.002 48.868 26.731 1.00 55.69 246 ASP C O 1
ATOM 7463 N N . TYR C 1 261 ? 44.264 47.768 28.527 1.00 56.94 247 TYR C N 1
ATOM 7464 C CA . TYR C 1 261 ? 45.603 47.289 28.883 1.00 58.73 247 TYR C CA 1
ATOM 7465 C C . TYR C 1 261 ? 46.077 46.048 28.112 1.00 60.27 247 TYR C C 1
ATOM 7466 O O . TYR C 1 261 ? 47.121 45.489 28.452 1.00 60.03 247 TYR C O 1
ATOM 7475 N N . TRP C 1 262 ? 45.334 45.634 27.079 1.00 62.69 248 TRP C N 1
ATOM 7476 C CA . TRP C 1 262 ? 45.603 44.352 26.374 1.00 65.24 248 TRP C CA 1
ATOM 7477 C C . TRP C 1 262 ? 47.072 43.950 26.261 1.00 66.48 248 TRP C C 1
ATOM 7478 O O . TRP C 1 262 ? 47.468 42.866 26.719 1.00 66.92 248 TRP C O 1
ATOM 7489 N N . ASP C 1 263 ? 47.869 44.812 25.631 1.00 67.93 249 ASP C N 1
ATOM 7490 C CA . ASP C 1 263 ? 49.249 44.468 25.282 1.00 69.26 249 ASP C CA 1
ATOM 7491 C C . ASP C 1 263 ? 50.040 43.871 26.442 1.00 69.64 249 ASP C C 1
ATOM 7492 O O . ASP C 1 263 ? 50.842 42.958 26.249 1.00 69.79 249 ASP C O 1
ATOM 7497 N N . LEU C 1 264 ? 49.760 44.370 27.643 1.00 70.49 250 LEU C N 1
ATOM 7498 C CA . LEU C 1 264 ? 50.446 43.978 28.873 1.00 71.19 250 LEU C CA 1
ATOM 7499 C C . LEU C 1 264 ? 50.323 42.487 29.198 1.00 71.74 250 LEU C C 1
ATOM 7500 O O . LEU C 1 264 ? 51.204 41.913 29.851 1.00 71.69 250 LEU C O 1
ATOM 7505 N N . GLU C 1 265 ? 49.243 41.868 28.717 1.00 72.47 251 GLU C N 1
ATOM 7506 C CA . GLU C 1 265 ? 48.900 40.483 29.053 1.00 73.04 251 GLU C CA 1
ATOM 7507 C C . GLU C 1 265 ? 49.928 39.453 28.563 1.00 73.79 251 GLU C C 1
ATOM 7508 O O . GLU C 1 265 ? 50.422 39.550 27.440 1.00 73.66 251 GLU C O 1
ATOM 7514 N N . THR C 1 266 ? 50.237 38.485 29.432 1.00 74.66 252 THR C N 1
ATOM 7515 C CA . THR C 1 266 ? 51.068 37.305 29.124 1.00 75.54 252 THR C CA 1
ATOM 7516 C C . THR C 1 266 ? 50.610 36.639 27.822 1.00 75.92 252 THR C C 1
ATOM 7517 O O . THR C 1 266 ? 49.404 36.600 27.558 1.00 76.02 252 THR C O 1
ATOM 7521 N N . PRO C 1 267 ? 51.558 36.129 26.996 1.00 76.30 253 PRO C N 1
ATOM 7522 C CA . PRO C 1 267 ? 51.163 35.321 25.821 1.00 76.40 253 PRO C CA 1
ATOM 7523 C C . PRO C 1 267 ? 50.161 34.195 26.136 1.00 76.33 253 PRO C C 1
ATOM 7524 O O . PRO C 1 267 ? 49.169 34.026 25.409 1.00 76.35 253 PRO C O 1
ATOM 7528 N N . LEU C 1 268 ? 50.411 33.464 27.222 1.00 76.21 254 LEU C N 1
ATOM 7529 C CA . LEU C 1 268 ? 49.484 32.450 27.749 1.00 76.22 254 LEU C CA 1
ATOM 7530 C C . LEU C 1 268 ? 48.070 32.993 28.022 1.00 76.08 254 LEU C C 1
ATOM 7531 O O . LEU C 1 268 ? 47.084 32.263 27.879 1.00 76.13 254 LEU C O 1
ATOM 7536 N N . THR C 1 269 ? 47.985 34.269 28.410 1.00 75.80 255 THR C N 1
ATOM 7537 C CA . THR C 1 269 ? 46.714 34.927 28.762 1.00 75.29 255 THR C CA 1
ATOM 7538 C C . THR C 1 269 ? 45.940 35.469 27.555 1.00 74.94 255 THR C C 1
ATOM 7539 O O . THR C 1 269 ? 44.711 35.337 27.485 1.00 74.76 255 THR C O 1
ATOM 7543 N N . LYS C 1 270 ? 46.650 36.082 26.613 1.00 74.63 256 LYS C N 1
ATOM 7544 C CA . LYS C 1 270 ? 46.012 36.544 25.377 1.00 74.67 256 LYS C CA 1
ATOM 7545 C C . LYS C 1 270 ? 45.481 35.358 24.541 1.00 74.39 256 LYS C C 1
ATOM 7546 O O . LYS C 1 270 ? 44.665 35.531 23.621 1.00 74.20 256 LYS C O 1
ATOM 7552 N N . GLU C 1 271 ? 45.930 34.154 24.906 1.00 73.86 257 GLU C N 1
ATOM 7553 C CA . GLU C 1 271 ? 45.354 32.913 24.392 1.00 73.40 257 GLU C CA 1
ATOM 7554 C C . GLU C 1 271 ? 43.916 32.745 24.875 1.00 72.54 257 GLU C C 1
ATOM 7555 O O . GLU C 1 271 ? 42.990 32.681 24.053 1.00 72.65 257 GLU C O 1
ATOM 7561 N N . SER C 1 272 ? 43.748 32.705 26.204 1.00 71.11 258 SER C N 1
ATOM 7562 C CA . SER C 1 272 ? 42.454 32.482 26.866 1.00 69.60 258 SER C CA 1
ATOM 7563 C C . SER C 1 272 ? 41.364 33.468 26.441 1.00 68.64 258 SER C C 1
ATOM 7564 O O . SER C 1 272 ? 40.189 33.103 26.365 1.00 68.43 258 SER C O 1
ATOM 7567 N N . TRP C 1 273 ? 41.755 34.710 26.171 1.00 67.31 259 TRP C N 1
ATOM 7568 C CA . TRP C 1 273 ? 40.825 35.720 25.679 1.00 66.38 259 TRP C CA 1
ATOM 7569 C C . TRP C 1 273 ? 40.308 35.393 24.274 1.00 66.05 259 TRP C C 1
ATOM 7570 O O . TRP C 1 273 ? 39.188 35.776 23.909 1.00 65.61 259 TRP C O 1
ATOM 7581 N N . LYS C 1 274 ? 41.134 34.709 23.479 1.00 65.82 260 LYS C N 1
ATOM 7582 C CA . LYS C 1 274 ? 40.683 34.202 22.183 1.00 65.42 260 LYS C CA 1
ATOM 7583 C C . LYS C 1 274 ? 39.681 33.095 22.446 1.00 64.38 260 LYS C C 1
ATOM 7584 O O . LYS C 1 274 ? 38.504 33.227 22.104 1.00 64.33 260 LYS C O 1
ATOM 7590 N N . TYR C 1 275 ? 40.167 32.026 23.076 1.00 63.06 261 TYR C N 1
ATOM 7591 C CA . TYR C 1 275 ? 39.348 30.896 23.486 1.00 62.25 261 TYR C CA 1
ATOM 7592 C C . TYR C 1 275 ? 37.925 31.301 23.936 1.00 61.74 261 TYR C C 1
ATOM 7593 O O . TYR C 1 275 ? 36.944 30.937 23.286 1.00 61.43 261 TYR C O 1
ATOM 7602 N N . VAL C 1 276 ? 37.810 32.094 25.001 1.00 60.86 262 VAL C N 1
ATOM 7603 C CA . VAL C 1 276 ? 36.497 32.344 25.614 1.00 59.99 262 VAL C CA 1
ATOM 7604 C C . VAL C 1 276 ? 35.575 33.214 24.758 1.00 60.24 262 VAL C C 1
ATOM 7605 O O . VAL C 1 276 ? 34.352 33.238 24.970 1.00 60.00 262 VAL C O 1
ATOM 7609 N N . SER C 1 277 ? 36.172 33.915 23.796 1.00 60.65 263 SER C N 1
ATOM 7610 C CA . SER C 1 277 ? 35.430 34.762 22.856 1.00 61.50 263 SER C CA 1
ATOM 7611 C C . SER C 1 277 ? 34.822 33.994 21.653 1.00 61.97 263 SER C C 1
ATOM 7612 O O . SER C 1 277 ? 33.918 34.509 20.978 1.00 61.69 263 SER C O 1
ATOM 7615 N N . LYS C 1 278 ? 35.303 32.770 21.409 1.00 62.70 264 LYS C N 1
ATOM 7616 C CA . L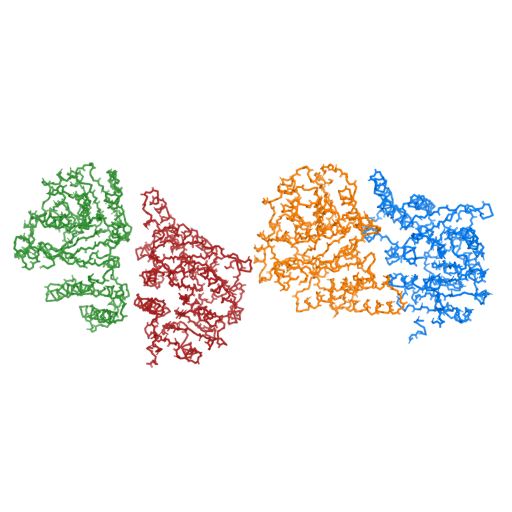YS C 1 278 ? 34.810 31.910 20.311 1.00 63.70 264 LYS C CA 1
ATOM 7617 C C . LYS C 1 278 ? 34.929 32.662 18.975 1.00 64.71 264 LYS C C 1
ATOM 7618 O O . LYS C 1 278 ? 33.960 32.820 18.208 1.00 64.68 264 LYS C O 1
ATOM 7624 N N . VAL C 1 279 ? 36.142 33.152 18.744 1.00 65.85 265 VAL C N 1
ATOM 7625 C CA . VAL C 1 279 ? 36.479 33.965 17.586 1.00 66.91 265 VAL C CA 1
ATOM 7626 C C . VAL C 1 279 ? 37.905 33.563 17.151 1.00 67.72 265 VAL C C 1
ATOM 7627 O O . VAL C 1 279 ? 38.650 32.941 17.921 1.00 67.45 265 VAL C O 1
ATOM 7631 N N . ASP C 1 280 ? 38.274 33.894 15.919 1.00 69.36 266 ASP C N 1
ATOM 7632 C CA . ASP C 1 280 ? 39.411 33.223 15.265 1.00 70.78 266 ASP C CA 1
ATOM 7633 C C . ASP C 1 280 ? 40.807 33.850 15.444 1.00 71.66 266 ASP C C 1
ATOM 7634 O O . ASP C 1 280 ? 41.831 33.151 15.351 1.00 71.67 266 ASP C O 1
ATOM 7639 N N . THR C 1 281 ? 40.841 35.149 15.733 1.00 72.66 267 THR C N 1
ATOM 7640 C CA . THR C 1 281 ? 42.108 35.878 15.887 1.00 73.42 267 THR C CA 1
ATOM 7641 C C . THR C 1 281 ? 42.462 36.174 17.357 1.00 73.54 267 THR C C 1
ATOM 7642 O O . THR C 1 281 ? 41.593 36.116 18.240 1.00 73.78 267 THR C O 1
ATOM 7646 N N . LEU C 1 282 ? 43.741 36.476 17.604 1.00 73.33 268 LEU C N 1
ATOM 7647 C CA . LEU C 1 282 ? 44.159 37.136 18.834 1.00 73.02 268 LEU C CA 1
ATOM 7648 C C . LEU C 1 282 ? 43.672 38.577 18.813 1.00 72.77 268 LEU C C 1
ATOM 7649 O O . LEU C 1 282 ? 43.506 39.183 19.867 1.00 73.05 268 LEU C O 1
ATOM 7654 N N . GLU C 1 283 ? 43.449 39.124 17.616 1.00 72.17 269 GLU C N 1
ATOM 7655 C CA . GLU C 1 283 ? 42.972 40.499 17.482 1.00 71.73 269 GLU C CA 1
ATOM 7656 C C . GLU C 1 283 ? 41.458 40.625 17.571 1.00 71.18 269 GLU C C 1
ATOM 7657 O O . GLU C 1 283 ? 40.964 41.579 18.169 1.00 71.13 269 GLU C O 1
ATOM 7663 N N . GLU C 1 284 ? 40.727 39.674 16.980 1.00 70.59 270 GLU C N 1
ATOM 7664 C CA . GLU C 1 284 ? 39.248 39.699 17.000 1.00 69.72 270 GLU C CA 1
ATOM 7665 C C . GLU C 1 284 ? 38.681 39.501 18.410 1.00 68.76 270 GLU C C 1
ATOM 7666 O O . GLU C 1 284 ? 37.589 39.999 18.732 1.00 68.42 270 GLU C O 1
ATOM 7672 N N . ALA C 1 285 ? 39.443 38.764 19.222 1.00 67.53 271 ALA C N 1
ATOM 7673 C CA . ALA C 1 285 ? 39.216 38.621 20.656 1.00 66.60 271 ALA C CA 1
ATOM 7674 C C . ALA C 1 285 ? 39.330 39.981 21.342 1.00 65.97 271 ALA C C 1
ATOM 7675 O O . ALA C 1 285 ? 38.339 40.490 21.889 1.00 65.87 271 ALA C O 1
ATOM 7677 N N . ARG C 1 286 ? 40.534 40.561 21.260 1.00 64.91 272 ARG C N 1
ATOM 7678 C CA . ARG C 1 286 ? 40.855 41.927 21.706 1.00 63.95 272 ARG C CA 1
ATOM 7679 C C . ARG C 1 286 ? 39.716 42.944 21.540 1.00 63.01 272 ARG C C 1
ATOM 7680 O O . ARG C 1 286 ? 39.553 43.837 22.365 1.00 63.08 272 ARG C O 1
ATOM 7688 N N . LEU C 1 287 ? 38.930 42.801 20.481 1.00 61.71 273 LEU C N 1
ATOM 7689 C CA . LEU C 1 287 ? 37.836 43.727 20.203 1.00 60.65 273 LEU C CA 1
ATOM 7690 C C . LEU C 1 287 ? 36.530 43.321 20.888 1.00 59.82 273 LEU C C 1
ATOM 7691 O O . LEU C 1 287 ? 35.765 44.177 21.372 1.00 59.65 273 LEU C O 1
ATOM 7696 N N . HIS C 1 288 ? 36.255 42.015 20.880 1.00 58.31 274 HIS C N 1
ATOM 7697 C CA . HIS C 1 288 ? 35.022 41.478 21.452 1.00 56.71 274 HIS C CA 1
ATOM 7698 C C . HIS C 1 288 ? 35.022 41.685 22.961 1.00 55.75 274 HIS C C 1
ATOM 7699 O O . HIS C 1 288 ? 34.027 42.136 23.532 1.00 55.57 274 HIS C O 1
ATOM 7706 N N . VAL C 1 289 ? 36.159 41.368 23.574 1.00 54.63 275 VAL C N 1
ATOM 7707 C CA . VAL C 1 289 ? 36.354 41.421 25.026 1.00 53.92 275 VAL C CA 1
ATOM 7708 C C . VAL C 1 289 ? 36.187 42.850 25.535 1.00 53.14 275 VAL C C 1
ATOM 7709 O O . VAL C 1 289 ? 35.424 43.119 26.482 1.00 53.05 275 VAL C O 1
ATOM 7713 N N . HIS C 1 290 ? 36.893 43.757 24.870 1.00 51.78 276 HIS C N 1
ATOM 7714 C CA . HIS C 1 290 ? 36.873 45.159 25.202 1.00 50.11 276 HIS C CA 1
ATOM 7715 C C . HIS C 1 290 ? 35.468 45.752 25.301 1.00 49.64 276 HIS C C 1
ATOM 7716 O O . HIS C 1 290 ? 35.213 46.562 26.195 1.00 49.38 276 HIS C O 1
ATOM 7723 N N . ALA C 1 291 ? 34.563 45.383 24.396 1.00 48.55 277 ALA C N 1
ATOM 7724 C CA . ALA C 1 291 ? 33.181 45.893 24.484 1.00 47.45 277 ALA C CA 1
ATOM 7725 C C . ALA C 1 291 ? 32.338 45.082 25.472 1.00 46.68 277 ALA C C 1
ATOM 7726 O O . ALA C 1 291 ? 31.405 45.611 26.114 1.00 46.22 277 ALA C O 1
ATOM 7728 N N . ALA C 1 292 ? 32.663 43.795 25.582 1.00 45.24 278 ALA C N 1
ATOM 7729 C CA . ALA C 1 292 ? 31.936 42.913 26.483 1.00 44.18 278 ALA C CA 1
ATOM 7730 C C . ALA C 1 292 ? 32.131 43.412 27.928 1.00 43.25 278 ALA C C 1
ATOM 7731 O O . ALA C 1 292 ? 31.152 43.639 28.667 1.00 43.14 278 ALA C O 1
ATOM 7733 N N . LEU C 1 293 ? 33.394 43.644 28.280 1.00 41.88 279 LEU C N 1
ATOM 7734 C CA . LEU C 1 293 ? 33.825 43.876 29.675 1.00 41.64 279 LEU C CA 1
ATOM 7735 C C . LEU C 1 293 ? 33.865 45.327 30.188 1.00 41.97 279 LEU C C 1
ATOM 7736 O O . LEU C 1 293 ? 34.405 45.595 31.275 1.00 41.98 279 LEU C O 1
ATOM 7741 N N . GLU C 1 294 ? 33.276 46.249 29.423 1.00 42.39 280 GLU C N 1
ATOM 7742 C CA . GLU C 1 294 ? 33.361 47.690 29.693 1.00 42.57 280 GLU C CA 1
ATOM 7743 C C . GLU C 1 294 ? 32.445 48.106 30.831 1.00 42.47 280 GLU C C 1
ATOM 7744 O O . GLU C 1 294 ? 31.251 47.792 30.826 1.00 42.12 280 GLU C O 1
ATOM 7750 N N . THR C 1 295 ? 33.008 48.846 31.784 1.00 42.25 281 THR C N 1
ATOM 7751 C CA . THR C 1 295 ? 32.244 49.324 32.933 1.00 42.29 281 THR C CA 1
ATOM 7752 C C . THR C 1 295 ? 32.261 50.853 33.058 1.00 42.19 281 THR C C 1
ATOM 7753 O O . THR C 1 295 ? 31.391 51.438 33.713 1.00 42.14 281 THR C O 1
ATOM 7757 N N . ARG C 1 296 ? 33.243 51.498 32.430 1.00 42.59 282 ARG C N 1
ATOM 7758 C CA . ARG C 1 296 ? 33.498 52.943 32.660 1.00 43.19 282 ARG C CA 1
ATOM 7759 C C . ARG C 1 296 ? 32.280 53.839 32.539 1.00 43.16 282 ARG C C 1
ATOM 7760 O O . ARG C 1 296 ? 32.168 54.854 33.244 1.00 43.54 282 ARG C O 1
ATOM 7768 N N . ASP C 1 297 ? 31.342 53.419 31.702 1.00 42.92 283 ASP C N 1
ATOM 7769 C CA . ASP C 1 297 ? 30.125 54.169 31.473 1.00 43.26 283 ASP C CA 1
ATOM 7770 C C . ASP C 1 297 ? 29.133 54.008 32.615 1.00 42.72 283 ASP C C 1
ATOM 7771 O O . ASP C 1 297 ? 28.173 54.775 32.720 1.00 42.85 283 ASP C O 1
ATOM 7776 N N . VAL C 1 298 ? 29.365 53.023 33.486 1.00 42.10 284 VAL C N 1
ATOM 7777 C CA . VAL C 1 298 ? 28.314 52.596 34.409 1.00 41.00 284 VAL C CA 1
ATOM 7778 C C . VAL C 1 298 ? 28.735 52.541 35.905 1.00 40.32 284 VAL C C 1
ATOM 7779 O O . VAL C 1 298 ? 27.872 52.526 36.811 1.00 39.81 284 VAL C O 1
ATOM 7783 N N . LEU C 1 299 ? 30.046 52.561 36.152 1.00 38.82 285 LEU C N 1
ATOM 7784 C CA . LEU C 1 299 ? 30.599 52.579 37.518 1.00 38.27 285 LEU C CA 1
ATOM 7785 C C . LEU C 1 299 ? 30.006 53.616 38.489 1.00 38.82 285 LEU C C 1
ATOM 7786 O O . LEU C 1 299 ? 29.931 53.356 39.693 1.00 38.39 285 LEU C O 1
ATOM 7791 N N . SER C 1 300 ? 29.596 54.790 37.989 1.00 38.45 286 SER C N 1
ATOM 7792 C CA . SER C 1 300 ? 29.130 55.858 38.885 1.00 38.80 286 SER C CA 1
ATOM 7793 C C . SER C 1 300 ? 27.749 55.555 39.444 1.00 38.59 28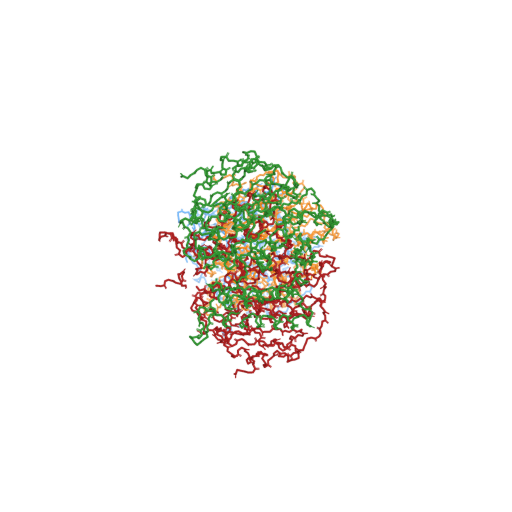6 SER C C 1
ATOM 7794 O O . SER C 1 300 ? 27.271 56.219 40.384 1.00 38.10 286 SER C O 1
ATOM 7797 N N . GLN C 1 301 ? 27.114 54.539 38.865 1.00 37.73 287 GLN C N 1
ATOM 7798 C CA . GLN C 1 301 ? 25.790 54.086 39.326 1.00 38.04 287 GLN C CA 1
ATOM 7799 C C . GLN C 1 301 ? 25.863 53.170 40.539 1.00 36.38 287 GLN C C 1
ATOM 7800 O O . GLN C 1 301 ? 24.837 52.922 41.183 1.00 36.90 287 GLN C O 1
ATOM 7806 N N . ILE C 1 302 ? 27.063 52.659 40.841 1.00 35.56 288 ILE C N 1
ATOM 7807 C CA . ILE C 1 302 ? 27.266 51.804 42.026 1.00 33.32 288 ILE C CA 1
ATOM 7808 C C . ILE C 1 302 ? 26.719 52.504 43.274 1.00 32.48 288 ILE C C 1
ATOM 7809 O O . ILE C 1 302 ? 27.095 53.629 43.546 1.00 33.62 288 ILE C O 1
ATOM 7814 N N . ALA C 1 303 ? 25.795 51.868 43.993 1.00 30.85 289 ALA C N 1
ATOM 7815 C CA . ALA C 1 303 ? 25.165 52.470 45.169 1.00 29.38 289 ALA C CA 1
ATOM 7816 C C . ALA C 1 303 ? 25.330 51.625 46.421 1.00 28.94 289 ALA C C 1
ATOM 7817 O O . ALA C 1 303 ? 24.500 51.729 47.366 1.00 28.43 289 ALA C O 1
ATOM 7819 N N . CYS C 1 304 ? 26.358 50.765 46.419 1.00 27.49 290 CYS C N 1
ATOM 7820 C CA . CYS C 1 304 ? 26.690 49.922 47.603 1.00 25.46 290 CYS C CA 1
ATOM 7821 C C . CYS C 1 304 ? 28.162 50.080 48.004 1.00 23.49 290 CYS C C 1
ATOM 7822 O O . CYS C 1 304 ? 28.999 50.504 47.207 1.00 22.08 290 CYS C O 1
ATOM 7825 N N . PRO C 1 305 ? 28.478 49.790 49.266 1.00 22.54 291 PRO C N 1
ATOM 7826 C CA . PRO C 1 305 ? 29.889 49.747 49.621 1.00 21.82 291 PRO C CA 1
ATOM 7827 C C . PRO C 1 305 ? 30.685 48.876 48.655 1.00 20.58 291 PRO C C 1
ATOM 7828 O O . PRO C 1 305 ? 30.247 47.779 48.315 1.00 19.91 291 PRO C O 1
ATOM 7832 N N . THR C 1 306 ? 31.828 49.379 48.224 1.00 19.81 292 THR C N 1
ATOM 7833 C CA . THR C 1 306 ? 32.684 48.713 47.224 1.00 19.72 292 THR C CA 1
ATOM 7834 C C . THR C 1 306 ? 34.098 48.631 47.756 1.00 20.33 292 THR C C 1
ATOM 7835 O O . THR C 1 306 ? 34.602 49.589 48.332 1.00 20.36 292 THR C O 1
ATOM 7839 N N . TYR C 1 307 ? 34.696 47.443 47.664 1.00 19.99 293 TYR C N 1
ATOM 7840 C CA . TYR C 1 307 ? 36.035 47.185 48.194 1.00 20.19 293 TYR C CA 1
ATOM 7841 C C . TYR C 1 307 ? 36.860 46.682 47.053 1.00 21.19 293 TYR C C 1
ATOM 7842 O O . TYR C 1 307 ? 36.501 45.698 46.372 1.00 20.95 293 TYR C O 1
ATOM 7851 N N . ILE C 1 308 ? 37.964 47.377 46.815 1.00 21.62 294 ILE C N 1
ATOM 7852 C CA . ILE C 1 308 ? 38.801 47.096 45.683 1.00 22.09 294 ILE C CA 1
ATOM 7853 C C . ILE C 1 308 ? 40.197 46.800 46.206 1.00 23.66 294 ILE C C 1
ATOM 7854 O O . ILE C 1 308 ? 40.806 47.675 46.827 1.00 23.92 294 ILE C O 1
ATOM 7859 N N . LEU C 1 309 ? 40.646 45.544 46.005 1.00 23.13 295 LEU C N 1
ATOM 7860 C CA . LEU C 1 309 ? 41.943 45.053 46.434 1.00 24.28 295 LEU C CA 1
ATOM 7861 C C . LEU C 1 309 ? 42.869 44.901 45.214 1.00 25.64 295 LEU C C 1
ATOM 7862 O O . LEU C 1 309 ? 42.650 44.012 44.386 1.00 26.95 295 LEU C O 1
ATOM 7867 N N . HIS C 1 310 ? 43.886 45.756 45.109 1.00 27.05 296 HIS C N 1
ATOM 7868 C CA . HIS C 1 310 ? 44.767 45.780 43.931 1.00 28.47 296 HIS C CA 1
ATOM 7869 C C . HIS C 1 310 ? 46.203 45.468 44.291 1.00 28.77 296 HIS C C 1
ATOM 7870 O O . HIS C 1 310 ? 46.776 46.078 45.204 1.00 27.77 296 HIS C O 1
ATOM 7877 N N . GLY C 1 311 ? 46.800 44.511 43.580 1.00 29.64 297 GLY C N 1
ATOM 7878 C CA . GLY C 1 311 ? 48.205 44.156 43.815 1.00 30.78 297 GLY C CA 1
ATOM 7879 C C . GLY C 1 311 ? 49.138 44.886 42.842 1.00 32.82 297 GLY C C 1
ATOM 7880 O O . GLY C 1 311 ? 48.916 44.884 41.630 1.00 31.87 297 GLY C O 1
ATOM 7881 N N . VAL C 1 312 ? 50.187 45.517 43.354 1.00 34.65 298 VAL C N 1
ATOM 7882 C CA . VAL C 1 312 ? 50.969 46.429 42.489 1.00 36.95 298 VAL C CA 1
ATOM 7883 C C . VAL C 1 312 ? 51.765 45.690 41.385 1.00 38.10 298 VAL C C 1
ATOM 7884 O O . VAL C 1 312 ? 51.904 46.191 40.263 1.00 38.91 298 VAL C O 1
ATOM 7888 N N . HIS C 1 313 ? 52.216 44.477 41.687 1.00 40.14 299 HIS C N 1
ATOM 7889 C CA . HIS C 1 313 ? 52.897 43.637 40.705 1.00 41.97 299 HIS C CA 1
ATOM 7890 C C . HIS C 1 313 ? 51.947 42.842 39.803 1.00 42.54 299 HIS C C 1
ATOM 7891 O O . HIS C 1 313 ? 52.382 41.956 39.069 1.00 42.83 299 HIS C O 1
ATOM 7898 N N . ASP C 1 314 ? 50.653 43.156 39.847 1.00 43.34 300 ASP C N 1
ATOM 7899 C CA . ASP C 1 314 ? 49.682 42.533 38.945 1.00 44.11 300 ASP C CA 1
ATOM 7900 C C . ASP C 1 314 ? 49.904 43.065 37.534 1.00 44.44 300 ASP C C 1
ATOM 7901 O O . ASP C 1 314 ? 50.333 44.213 37.368 1.00 44.61 300 ASP C O 1
ATOM 7906 N N . GLU C 1 315 ? 49.594 42.248 36.525 1.00 44.67 301 GLU C N 1
ATOM 7907 C CA . GLU C 1 315 ? 49.620 42.711 35.128 1.00 45.19 301 GLU C CA 1
ATOM 7908 C C . GLU C 1 315 ? 48.525 43.735 34.840 1.00 44.79 301 GLU C C 1
ATOM 7909 O O . GLU C 1 315 ? 48.661 44.532 33.913 1.00 45.20 301 GLU C O 1
ATOM 7915 N N . VAL C 1 316 ? 47.443 43.708 35.620 1.00 44.38 302 VAL C N 1
ATOM 7916 C CA . VAL C 1 316 ? 46.472 44.821 35.656 1.00 44.10 302 VAL C CA 1
ATOM 7917 C C . VAL C 1 316 ? 47.203 46.103 36.117 1.00 44.10 302 VAL C C 1
ATOM 7918 O O . VAL C 1 316 ? 47.765 46.140 37.218 1.00 44.31 302 VAL C O 1
ATOM 7922 N N . PRO C 1 317 ? 47.227 47.145 35.259 1.00 44.33 303 PRO C N 1
ATOM 7923 C CA . PRO C 1 317 ? 48.095 48.305 35.514 1.00 44.01 303 PRO C CA 1
ATOM 7924 C C . PRO C 1 317 ? 47.491 49.314 36.486 1.00 43.48 303 PRO C C 1
ATOM 7925 O O . PRO C 1 317 ? 46.264 49.373 36.630 1.00 43.34 303 PRO C O 1
ATOM 7929 N N . LEU C 1 318 ? 48.350 50.134 37.096 1.00 43.25 304 LEU C N 1
ATOM 7930 C CA . LEU C 1 318 ? 47.925 51.121 38.107 1.00 42.92 304 LEU C CA 1
ATOM 7931 C C . LEU C 1 318 ? 46.902 52.106 37.594 1.00 42.53 304 LEU C C 1
ATOM 7932 O O . LEU C 1 318 ? 46.196 52.749 38.377 1.00 42.62 304 LEU C O 1
ATOM 7937 N N . SER C 1 319 ? 46.798 52.201 36.274 1.00 41.62 305 SER C N 1
ATOM 7938 C CA . SER C 1 319 ? 45.790 53.050 35.666 1.00 40.54 305 SER C CA 1
ATOM 7939 C C . SER C 1 319 ? 44.386 52.551 36.007 1.00 39.58 305 SER C C 1
ATOM 7940 O O . SER C 1 319 ? 43.395 53.302 35.875 1.00 40.18 305 SER C O 1
ATOM 7943 N N . PHE C 1 320 ? 44.295 51.287 36.444 1.00 37.76 306 PHE C N 1
ATOM 7944 C CA . PHE C 1 320 ? 43.025 50.746 36.908 1.00 35.72 306 PHE C CA 1
ATOM 7945 C C . PHE C 1 320 ? 42.585 51.475 38.178 1.00 35.58 306 PHE C C 1
ATOM 7946 O O . PHE C 1 320 ? 41.407 51.786 38.364 1.00 35.33 306 PHE C O 1
ATOM 7954 N N . VAL C 1 321 ? 43.556 51.720 39.053 1.00 36.34 307 VAL C N 1
ATOM 7955 C CA . VAL C 1 321 ? 43.357 52.457 40.310 1.00 36.47 307 VAL C CA 1
ATOM 7956 C C . VAL C 1 321 ? 42.874 53.894 40.035 1.00 37.02 307 VAL C C 1
ATOM 7957 O O . VAL C 1 321 ? 41.877 54.339 40.616 1.00 36.09 307 VAL C O 1
ATOM 7961 N N . ASP C 1 322 ? 43.554 54.591 39.110 1.00 38.49 308 ASP C N 1
ATOM 7962 C CA . ASP C 1 322 ? 43.118 55.936 38.655 1.00 39.23 308 ASP C CA 1
ATOM 7963 C C . ASP C 1 322 ? 41.661 55.963 38.174 1.00 39.47 308 ASP C C 1
ATOM 7964 O O . ASP C 1 322 ? 40.853 56.808 38.597 1.00 39.14 308 ASP C O 1
ATOM 7969 N N . THR C 1 323 ? 41.337 55.011 37.298 1.00 39.68 309 THR C N 1
ATOM 7970 C CA . THR C 1 323 ? 39.982 54.835 36.781 1.00 39.52 309 THR C CA 1
ATOM 7971 C C . THR C 1 323 ? 38.914 54.719 37.872 1.00 39.46 309 THR C C 1
ATOM 7972 O O . THR C 1 323 ? 37.847 55.341 37.813 1.00 38.75 309 THR C O 1
ATOM 7976 N N . VAL C 1 324 ? 39.219 53.874 38.851 1.00 39.70 310 VAL C N 1
ATOM 7977 C CA . VAL C 1 324 ? 38.326 53.562 39.951 1.00 39.67 310 VAL C CA 1
ATOM 7978 C C . VAL C 1 324 ? 38.141 54.779 40.866 1.00 39.87 310 VAL C C 1
ATOM 7979 O O . VAL C 1 324 ? 37.019 55.082 41.293 1.00 38.93 310 VAL C O 1
ATOM 7983 N N . LEU C 1 325 ? 39.242 55.486 41.126 1.00 40.40 311 LEU C N 1
ATOM 7984 C CA . LEU C 1 325 ? 39.187 56.729 41.906 1.00 42.08 311 LEU C CA 1
ATOM 7985 C C . LEU C 1 325 ? 38.368 57.790 41.173 1.00 42.92 311 LEU C C 1
ATOM 7986 O O . LEU C 1 325 ? 37.508 58.457 41.764 1.00 43.36 311 LEU C O 1
ATOM 7991 N N . GLU C 1 326 ? 38.619 57.891 39.873 1.00 43.96 312 GLU C N 1
ATOM 7992 C CA . GLU C 1 326 ? 37.824 58.703 38.952 1.00 44.92 312 GLU C CA 1
ATOM 7993 C C . GLU C 1 326 ? 36.319 58.409 39.017 1.00 44.80 312 GLU C C 1
ATOM 7994 O O . GLU C 1 326 ? 35.518 59.327 39.211 1.00 45.00 312 GLU C O 1
ATOM 8000 N N . LEU C 1 327 ? 35.925 57.137 38.884 1.00 44.24 313 LEU C N 1
ATOM 8001 C CA . LEU C 1 327 ? 34.512 56.822 38.612 1.00 43.51 313 LEU C CA 1
ATOM 8002 C C . LEU C 1 327 ? 33.651 56.218 39.729 1.00 42.96 313 LEU C C 1
ATOM 8003 O O . LEU C 1 327 ? 32.454 56.539 39.836 1.00 42.34 313 LEU C O 1
ATOM 8008 N N . VAL C 1 328 ? 34.228 55.334 40.547 1.00 42.13 314 VAL C N 1
ATOM 8009 C CA . VAL C 1 328 ? 33.459 54.748 41.646 1.00 41.11 314 VAL C CA 1
ATOM 8010 C C . VAL C 1 328 ? 33.164 55.861 42.669 1.00 40.70 314 VAL C C 1
ATOM 8011 O O . VAL C 1 328 ? 34.074 56.596 43.031 1.00 40.73 314 VAL C O 1
ATOM 8015 N N . PRO C 1 329 ? 31.894 56.008 43.099 1.00 40.34 315 PRO C N 1
ATOM 8016 C CA . PRO C 1 329 ? 31.525 57.084 44.027 1.00 40.35 315 PRO C CA 1
ATOM 8017 C C . PRO C 1 329 ? 32.333 57.062 45.336 1.00 40.65 315 PRO C C 1
ATOM 8018 O O . PRO C 1 329 ? 32.349 56.045 46.066 1.00 39.63 315 PRO C O 1
ATOM 8022 N N . ALA C 1 330 ? 32.987 58.197 45.603 1.00 39.98 316 ALA C N 1
ATOM 8023 C CA . ALA C 1 330 ? 33.932 58.381 46.710 1.00 38.99 316 ALA C CA 1
ATOM 8024 C C . ALA C 1 330 ? 33.393 57.877 48.009 1.00 38.04 316 ALA C C 1
ATOM 8025 O O . ALA C 1 330 ? 34.137 57.308 48.802 1.00 38.92 316 ALA C O 1
ATOM 8027 N N . GLU C 1 331 ? 32.097 58.081 48.225 1.00 37.29 317 GLU C N 1
ATOM 8028 C CA . GLU C 1 331 ? 31.432 57.673 49.458 1.00 36.40 317 GLU C CA 1
ATOM 8029 C C . GLU C 1 331 ? 31.306 56.159 49.647 1.00 34.76 317 GLU C C 1
ATOM 8030 O O . GLU C 1 331 ? 30.967 55.698 50.744 1.00 34.34 317 GLU C O 1
ATOM 8036 N N . HIS C 1 332 ? 31.515 55.409 48.567 1.00 32.65 318 HIS C N 1
ATOM 8037 C CA . HIS C 1 332 ? 31.358 53.951 48.566 1.00 30.87 318 HIS C CA 1
ATOM 8038 C C . HIS C 1 332 ? 32.671 53.201 48.497 1.00 30.26 318 HIS C C 1
ATOM 8039 O O . HIS C 1 332 ? 32.754 52.034 48.906 1.00 30.89 318 HIS C O 1
ATOM 8046 N N . LEU C 1 333 ? 33.707 53.853 48.009 1.00 29.19 319 LEU C N 1
ATOM 8047 C CA . LEU C 1 333 ? 34.926 53.126 47.745 1.00 28.90 319 LEU C CA 1
ATOM 8048 C C . LEU C 1 333 ? 35.818 52.915 48.979 1.00 28.83 319 LEU C C 1
ATOM 8049 O O . LEU C 1 333 ? 36.073 53.852 49.764 1.00 27.67 319 LEU C O 1
ATOM 8054 N N . ASN C 1 334 ? 36.298 51.674 49.115 1.00 27.88 320 ASN C N 1
ATOM 8055 C CA . ASN C 1 334 ? 37.350 51.299 50.049 1.00 27.67 320 ASN C CA 1
ATOM 8056 C C . ASN C 1 334 ? 38.451 50.726 49.172 1.00 26.53 320 ASN C C 1
ATOM 8057 O O . ASN C 1 334 ? 38.335 49.605 48.656 1.00 26.25 320 ASN C O 1
ATOM 8062 N N . LEU C 1 335 ? 39.501 51.504 48.952 1.00 26.03 321 LEU C N 1
ATOM 8063 C CA . LEU C 1 335 ? 40.554 51.115 48.064 1.00 25.68 321 LEU C CA 1
ATOM 8064 C C . LEU C 1 335 ? 41.751 50.585 48.843 1.00 25.87 321 LEU C C 1
ATOM 8065 O O . LEU C 1 335 ? 42.268 51.242 49.756 1.00 25.75 321 LEU C O 1
ATOM 8070 N N . VAL C 1 336 ? 42.202 49.389 48.487 1.00 25.28 322 VAL C N 1
ATOM 8071 C CA . VAL C 1 336 ? 43.324 48.798 49.184 1.00 25.01 322 VAL C CA 1
ATOM 8072 C C . VAL C 1 336 ? 44.352 48.390 48.128 1.00 25.97 322 VAL C C 1
ATOM 8073 O O . VAL C 1 336 ? 44.078 47.519 47.296 1.00 26.09 322 VAL C O 1
ATOM 8077 N N . VAL C 1 337 ? 45.509 49.036 48.149 1.00 25.77 323 VAL C N 1
ATOM 8078 C CA . VAL C 1 337 ? 46.532 48.789 47.149 1.00 26.93 323 VAL C CA 1
ATOM 8079 C C . VAL C 1 337 ? 47.684 48.164 47.889 1.00 27.77 323 VAL C C 1
ATOM 8080 O O . VAL C 1 337 ? 48.164 48.721 48.877 1.00 28.23 323 VAL C O 1
ATOM 8084 N N . GLU C 1 338 ? 48.113 46.993 47.447 1.00 28.87 324 GLU C N 1
ATOM 8085 C CA . GLU C 1 338 ? 49.214 46.311 48.116 1.00 31.18 324 GLU C CA 1
ATOM 8086 C C . GLU C 1 338 ? 50.494 46.460 47.338 1.00 32.76 324 GLU C C 1
ATOM 8087 O O . GLU C 1 338 ? 50.632 45.933 46.227 1.00 33.63 324 GLU C O 1
ATOM 8093 N N . LYS C 1 339 ? 51.452 47.146 47.939 1.00 34.74 325 LYS C N 1
ATOM 8094 C CA . LYS C 1 339 ? 52.666 47.500 47.220 1.00 36.49 325 LYS C CA 1
ATOM 8095 C C . LYS C 1 339 ? 53.419 46.244 46.824 1.00 36.59 325 LYS C C 1
ATOM 8096 O O . LYS C 1 339 ? 53.950 46.171 45.714 1.00 37.36 325 LYS C O 1
ATOM 8102 N N . ASP C 1 340 ? 53.428 45.257 47.717 1.00 35.96 326 ASP C N 1
ATOM 8103 C CA . ASP C 1 340 ? 54.157 44.022 47.489 1.00 36.29 326 ASP C CA 1
ATOM 8104 C C . ASP C 1 340 ? 53.296 42.929 46.869 1.00 35.37 326 ASP C C 1
ATOM 8105 O O . ASP C 1 340 ? 53.745 41.789 46.754 1.00 35.99 326 ASP C O 1
ATOM 8110 N N . GLY C 1 341 ? 52.066 43.264 46.499 1.00 34.46 327 GLY C N 1
ATOM 8111 C CA . GLY C 1 341 ? 51.096 42.273 46.063 1.00 33.67 327 GLY C CA 1
ATOM 8112 C C . GLY C 1 341 ? 51.173 41.941 44.582 1.00 33.72 327 GLY C C 1
ATOM 8113 O O . GLY C 1 341 ? 51.207 42.845 43.737 1.00 32.62 327 GLY C O 1
ATOM 8114 N N . ASP C 1 342 ? 51.204 40.639 44.274 1.00 33.14 328 ASP C N 1
ATOM 8115 C CA . ASP C 1 342 ? 51.113 40.175 42.896 1.00 33.39 328 ASP C CA 1
ATOM 8116 C C . ASP C 1 342 ? 49.633 40.069 42.544 1.00 32.72 328 ASP C C 1
ATOM 8117 O O . ASP C 1 342 ? 48.781 40.665 43.239 1.00 31.82 328 ASP C O 1
ATOM 8122 N N . HIS C 1 343 ? 49.302 39.346 41.470 1.00 31.40 329 HIS C N 1
ATOM 8123 C CA . HIS C 1 343 ? 47.883 39.187 41.095 1.00 30.20 329 HIS C CA 1
ATOM 8124 C C . HIS C 1 343 ? 47.076 38.608 42.257 1.00 29.12 329 HIS C C 1
ATOM 8125 O O . HIS C 1 343 ? 47.481 37.615 42.850 1.00 28.69 329 HIS C O 1
ATOM 8132 N N . CYS C 1 344 ? 45.961 39.263 42.598 1.00 27.88 330 CYS C N 1
ATOM 8133 C CA . CYS C 1 344 ? 45.122 38.880 43.734 1.00 27.04 330 CYS C CA 1
ATOM 8134 C C . CYS C 1 344 ? 45.845 38.827 45.081 1.00 26.57 330 CYS C C 1
ATOM 8135 O O . CYS C 1 344 ? 45.299 38.292 46.049 1.00 26.41 330 CYS C O 1
ATOM 8138 N N . CYS C 1 345 ? 47.055 39.393 45.151 1.00 26.04 331 CYS C N 1
ATOM 8139 C CA . CYS C 1 345 ? 47.837 39.468 46.407 1.00 25.54 331 CYS C CA 1
ATOM 8140 C C . CYS C 1 345 ? 48.066 38.114 47.024 1.00 25.19 331 CYS C C 1
ATOM 8141 O O . CYS C 1 345 ? 48.263 38.015 48.260 1.00 23.07 331 CYS C O 1
ATOM 8144 N N . HIS C 1 346 ? 48.065 37.083 46.155 1.00 24.75 332 HIS C N 1
ATOM 8145 C CA . HIS C 1 346 ? 48.281 35.686 46.585 1.00 25.94 332 HIS C CA 1
ATOM 8146 C C . HIS C 1 346 ? 49.607 35.466 47.336 1.00 25.90 332 HIS C C 1
ATOM 8147 O O . HIS C 1 346 ? 49.723 34.597 48.232 1.00 26.92 332 HIS C O 1
ATOM 8154 N N . ASN C 1 347 ? 50.592 36.282 47.001 1.00 26.77 333 ASN C N 1
ATOM 8155 C CA . ASN C 1 347 ? 51.921 36.175 47.607 1.00 26.95 333 ASN C CA 1
ATOM 8156 C C . ASN C 1 347 ? 51.967 36.723 49.042 1.00 26.33 333 ASN C C 1
ATOM 8157 O O . ASN C 1 347 ? 52.968 36.561 49.745 1.00 25.53 333 ASN C O 1
ATOM 8162 N N . LEU C 1 348 ? 50.868 37.348 49.477 1.00 24.67 334 LEU C N 1
ATOM 8163 C CA . LEU C 1 348 ? 50.806 37.946 50.822 1.00 22.99 334 LEU C CA 1
ATOM 8164 C C . LEU C 1 348 ? 50.174 37.049 51.872 1.00 21.10 334 LEU C C 1
ATOM 8165 O O . LEU C 1 348 ? 50.060 37.439 53.010 1.00 21.80 334 LEU C O 1
ATOM 8170 N N . GLY C 1 349 ? 49.797 35.828 51.493 1.00 18.84 335 GLY C N 1
ATOM 8171 C CA . GLY C 1 349 ? 49.228 34.862 52.415 1.00 16.57 335 GLY C CA 1
ATOM 8172 C C . GLY C 1 349 ? 47.753 35.171 52.662 1.00 15.64 335 GLY C C 1
ATOM 8173 O O . GLY C 1 349 ? 47.112 35.846 51.877 1.00 14.75 335 GLY C O 1
ATOM 8174 N N . ILE C 1 350 ? 47.250 34.723 53.792 1.00 15.15 336 ILE C N 1
ATOM 8175 C CA . ILE C 1 350 ? 45.817 34.754 54.036 1.00 16.45 336 ILE C CA 1
ATOM 8176 C C . ILE C 1 350 ? 45.301 36.132 54.512 1.00 16.49 336 ILE C C 1
ATOM 8177 O O . ILE C 1 350 ? 44.119 36.376 54.438 1.00 14.97 336 ILE C O 1
ATOM 8182 N N . ARG C 1 351 ? 46.176 37.027 54.999 1.00 16.95 337 ARG C N 1
ATOM 8183 C CA . ARG C 1 351 ? 45.668 38.247 55.642 1.00 18.28 337 ARG C CA 1
ATOM 8184 C C . ARG C 1 351 ? 44.735 39.063 54.736 1.00 16.55 337 ARG C C 1
ATOM 8185 O O . ARG C 1 351 ? 43.665 39.464 55.186 1.00 18.35 337 ARG C O 1
ATOM 8193 N N . PRO C 1 352 ? 45.132 39.333 53.480 1.00 15.68 338 PRO C N 1
ATOM 8194 C CA . PRO C 1 352 ? 44.173 40.037 52.608 1.00 15.67 338 PRO C CA 1
ATOM 8195 C C . PRO C 1 352 ? 42.786 39.396 52.444 1.00 14.93 338 PRO C C 1
ATOM 8196 O O . PRO C 1 352 ? 41.804 40.115 52.324 1.00 14.02 338 PRO C O 1
ATOM 8200 N N . ARG C 1 353 ? 42.727 38.072 52.466 1.00 14.15 339 ARG C N 1
ATOM 8201 C CA . ARG C 1 353 ? 41.460 37.332 52.505 1.00 13.95 339 ARG C CA 1
ATOM 8202 C C . ARG C 1 353 ? 40.641 37.495 53.789 1.00 13.03 339 ARG C C 1
ATOM 8203 O O . ARG C 1 353 ? 39.383 37.649 53.736 1.00 12.08 339 ARG C O 1
ATOM 8211 N N . LEU C 1 354 ? 41.321 37.439 54.927 1.00 11.21 340 LEU C N 1
ATOM 8212 C CA . LEU C 1 354 ? 40.649 37.725 56.199 1.00 12.75 340 LEU C CA 1
ATOM 8213 C C . LEU C 1 354 ? 40.045 39.128 56.130 1.00 12.66 340 LEU C C 1
ATOM 8214 O O . LEU C 1 354 ? 38.896 39.322 56.527 1.00 13.17 340 LEU C O 1
ATOM 8219 N N . GLU C 1 355 ? 40.830 40.080 55.655 1.00 13.30 341 GLU C N 1
ATOM 8220 C CA . GLU C 1 355 ? 40.373 41.514 55.553 1.00 15.09 341 GLU C CA 1
ATOM 8221 C C . GLU C 1 355 ? 39.108 41.650 54.691 1.00 15.68 341 GLU C C 1
ATOM 8222 O O . GLU C 1 355 ? 38.152 42.380 55.029 1.00 16.45 341 GLU C O 1
ATOM 8236 N N . ALA C 1 357 ? 36.959 39.166 53.972 1.00 12.84 343 ALA C N 1
ATOM 8237 C CA . ALA C 1 357 ? 35.873 38.509 54.706 1.00 13.20 343 ALA C CA 1
ATOM 8238 C C . ALA C 1 357 ? 35.286 39.331 55.876 1.00 13.28 343 ALA C C 1
ATOM 8239 O O . ALA C 1 357 ? 34.061 39.283 56.114 1.00 12.41 343 ALA C O 1
ATOM 8241 N N . ASP C 1 358 ? 36.155 39.976 56.657 1.00 11.57 344 ASP C N 1
ATOM 8242 C CA . ASP C 1 358 ? 35.727 40.776 57.817 1.00 12.85 344 ASP C CA 1
ATOM 8243 C C . ASP C 1 358 ? 34.991 42.059 57.357 1.00 13.24 344 ASP C C 1
ATOM 8244 O O . ASP C 1 358 ? 34.106 42.558 58.046 1.00 14.16 344 ASP C O 1
ATOM 8249 N N . TRP C 1 359 ? 35.373 42.572 56.196 1.00 14.13 345 TRP C N 1
ATOM 8250 C CA . TRP C 1 359 ? 34.709 43.731 55.596 1.00 15.27 345 TRP C CA 1
ATOM 8251 C C . TRP C 1 359 ? 33.290 43.393 55.135 1.00 16.35 345 TRP C C 1
ATOM 8252 O O . TRP C 1 359 ? 32.335 44.146 55.365 1.00 15.58 345 TRP C O 1
ATOM 8263 N N . LEU C 1 360 ? 33.137 42.245 54.481 1.00 16.27 346 LEU C N 1
ATOM 8264 C CA . LEU C 1 360 ? 31.796 41.720 54.141 1.00 15.83 346 LEU C CA 1
ATOM 8265 C C . LEU C 1 360 ? 30.980 41.524 55.401 1.00 15.93 346 LEU C C 1
ATOM 8266 O O . LEU C 1 360 ? 29.798 41.888 55.437 1.00 15.88 346 LEU C O 1
ATOM 8271 N N . TYR C 1 361 ? 31.586 40.961 56.449 1.00 15.34 347 TYR C N 1
ATOM 8272 C CA . TYR C 1 361 ? 30.897 40.810 57.738 1.00 15.84 347 TYR C CA 1
ATOM 8273 C C . TYR C 1 361 ? 30.420 42.193 58.260 1.00 16.81 347 TYR C C 1
ATOM 8274 O O . TYR C 1 361 ? 29.258 42.375 58.605 1.00 17.39 347 TYR C O 1
ATOM 8283 N N . ASP C 1 362 ? 31.315 43.174 58.275 1.00 17.17 348 ASP C N 1
ATOM 8284 C CA . ASP C 1 362 ? 30.932 44.545 58.630 1.00 17.58 348 ASP C CA 1
ATOM 8285 C C . ASP C 1 362 ? 29.674 45.031 57.880 1.00 18.00 348 ASP C C 1
ATOM 8286 O O . ASP C 1 362 ? 28.731 45.466 58.505 1.00 17.89 348 ASP C O 1
ATOM 8291 N N . VAL C 1 363 ? 29.692 44.959 56.558 1.00 18.10 349 VAL C N 1
ATOM 8292 C CA . VAL C 1 363 ? 28.581 45.425 55.718 1.00 19.11 349 VAL C CA 1
ATOM 8293 C C . VAL C 1 363 ? 27.314 44.561 55.886 1.00 19.54 349 VAL C C 1
ATOM 8294 O O . VAL C 1 363 ? 26.233 45.072 56.186 1.00 18.64 349 VAL C O 1
ATOM 8298 N N . LEU C 1 364 ? 27.478 43.247 55.775 1.00 18.99 350 LEU C N 1
ATOM 8299 C CA . LEU C 1 364 ? 26.335 42.370 55.619 1.00 19.08 350 LEU C CA 1
ATOM 8300 C C . LEU C 1 364 ? 25.783 41.814 56.904 1.00 18.86 350 LEU C C 1
ATOM 8301 O O . LEU C 1 364 ? 24.603 41.543 56.967 1.00 20.28 350 LEU C O 1
ATOM 8306 N N . VAL C 1 365 ? 26.624 41.570 57.899 1.00 18.21 351 VAL C N 1
ATOM 8307 C CA . VAL C 1 365 ? 26.142 40.954 59.132 1.00 18.35 351 VAL C CA 1
ATOM 8308 C C . VAL C 1 365 ? 26.024 41.994 60.225 1.00 20.18 351 VAL C C 1
ATOM 8309 O O . VAL C 1 365 ? 25.010 42.053 60.924 1.00 20.66 351 VAL C O 1
ATOM 8313 N N . ALA C 1 366 ? 27.054 42.818 60.386 1.00 20.78 352 ALA C N 1
ATOM 8314 C CA . ALA C 1 366 ? 27.088 43.689 61.560 1.00 21.66 352 ALA C CA 1
ATOM 8315 C C . ALA C 1 366 ? 26.228 44.926 61.356 1.00 22.44 352 ALA C C 1
ATOM 8316 O O . ALA C 1 366 ? 25.720 45.486 62.329 1.00 23.90 352 ALA C O 1
ATOM 8318 N N . GLY C 1 367 ? 26.044 45.327 60.111 1.00 22.68 353 GLY C N 1
ATOM 8319 C CA . GLY C 1 367 ? 25.279 46.537 59.820 1.00 24.58 353 GLY C CA 1
ATOM 8320 C C . GLY C 1 367 ? 26.086 47.829 59.940 1.00 26.05 353 GLY C C 1
ATOM 8321 O O . GLY C 1 367 ? 25.516 48.921 59.949 1.00 24.68 353 GLY C O 1
ATOM 8322 N N . LYS C 1 368 ? 27.417 47.699 60.016 1.00 26.99 354 LYS C N 1
ATOM 8323 C CA . LYS C 1 368 ? 28.328 48.843 60.117 1.00 27.97 354 LYS C CA 1
ATOM 8324 C C . LYS C 1 368 ? 28.307 49.750 58.861 1.00 28.62 354 LYS C C 1
ATOM 8325 O O . LYS C 1 368 ? 28.131 49.276 57.736 1.00 26.94 354 LYS C O 1
ATOM 8331 N N . LYS C 1 369 ? 28.391 51.072 59.076 1.00 30.54 355 LYS C N 1
ATOM 8332 C CA . LYS C 1 369 ? 28.551 52.033 57.981 1.00 31.99 355 LYS C CA 1
ATOM 8333 C C . LYS C 1 369 ? 30.045 52.247 57.760 1.00 32.11 355 LYS C C 1
ATOM 8334 O O . LYS C 1 369 ? 30.693 53.030 58.471 1.00 31.74 355 LYS C O 1
ATOM 8340 N N . VAL C 1 370 ? 30.607 51.534 56.784 1.00 32.88 356 VAL C N 1
ATOM 8341 C CA . VAL C 1 370 ? 32.064 51.531 56.591 1.00 33.68 356 VAL C CA 1
ATOM 8342 C C . VAL C 1 370 ? 32.573 52.844 55.972 1.00 34.37 356 VAL C C 1
ATOM 8343 O O . VAL C 1 370 ? 32.094 53.299 54.936 1.00 34.74 356 VAL C O 1
ATOM 8347 N N . ALA C 1 371 ? 33.554 53.444 56.634 1.00 34.50 357 ALA C N 1
ATOM 8348 C CA . ALA C 1 371 ? 34.161 54.680 56.172 1.00 33.77 357 ALA C CA 1
ATOM 8349 C C . ALA C 1 371 ? 34.918 54.446 54.865 1.00 33.64 357 ALA C C 1
ATOM 8350 O O . ALA C 1 371 ? 35.788 53.571 54.797 1.00 34.52 357 ALA C O 1
ATOM 8352 N N . PRO C 1 372 ? 34.603 55.224 53.810 1.00 33.40 358 PRO C N 1
ATOM 8353 C CA . PRO C 1 372 ? 35.427 55.090 52.621 1.00 33.11 358 PRO C CA 1
ATOM 8354 C C . PRO C 1 372 ? 36.883 55.518 52.875 1.00 34.21 358 PRO C C 1
ATOM 8355 O O . PRO C 1 372 ? 37.113 56.601 53.452 1.00 34.02 358 PRO C O 1
ATOM 8359 N N . THR C 1 373 ? 37.844 54.692 52.439 1.00 34.57 359 THR C N 1
ATOM 8360 C CA . THR C 1 373 ? 39.268 54.982 52.588 1.00 35.79 359 THR C CA 1
ATOM 8361 C C . THR C 1 373 ? 40.124 54.578 51.420 1.00 36.38 359 THR C C 1
ATOM 8362 O O . THR C 1 373 ? 39.701 53.770 50.585 1.00 36.11 359 THR C O 1
ATOM 8374 N N . LYS C 1 375 ? 43.903 52.910 51.326 1.00 37.25 361 LYS C N 1
ATOM 8375 C CA . LYS C 1 375 ? 44.997 52.311 52.062 1.00 37.57 361 LYS C CA 1
ATOM 8376 C C . LYS C 1 375 ? 46.045 51.958 51.006 1.00 38.59 361 LYS C C 1
ATOM 8377 O O . LYS C 1 375 ? 45.715 51.360 49.956 1.00 38.52 361 LYS C O 1
ATOM 8383 N N . GLY C 1 376 ? 47.293 52.369 51.254 1.00 38.78 362 GLY C N 1
ATOM 8384 C CA . GLY C 1 376 ? 48.410 52.057 50.365 1.00 39.64 362 GLY C CA 1
ATOM 8385 C C . GLY C 1 376 ? 48.412 52.905 49.113 1.00 41.13 362 GLY C C 1
ATOM 8386 O O . GLY C 1 376 ? 49.086 52.591 48.133 1.00 41.38 362 GLY C O 1
ATOM 8387 N N . TRP C 1 377 ? 47.647 53.988 49.137 1.00 42.35 363 TRP C N 1
ATOM 8388 C CA . TRP C 1 377 ? 47.554 54.880 47.995 1.00 43.44 363 TRP C CA 1
ATOM 8389 C C . TRP C 1 377 ? 47.543 56.337 48.424 1.00 44.45 363 TRP C C 1
ATOM 8390 O O . TRP C 1 377 ? 46.822 56.680 49.348 1.00 43.86 363 TRP C O 1
ATOM 8401 N N . PRO C 1 378 ? 48.304 57.206 47.719 1.00 45.80 364 PRO C N 1
ATOM 8402 C CA . PRO C 1 378 ? 49.219 56.919 46.611 1.00 46.98 364 PRO C CA 1
ATOM 8403 C C . PRO C 1 378 ? 50.534 56.265 47.054 1.00 48.33 364 PRO C C 1
ATOM 8404 O O . PRO C 1 378 ? 50.745 56.042 48.257 1.00 48.59 364 PRO C O 1
ATOM 8408 N N . LEU C 1 379 ? 51.388 55.950 46.079 1.00 49.83 365 LEU C N 1
ATOM 8409 C CA . LEU C 1 379 ? 52.689 55.295 46.321 1.00 51.52 365 LEU C CA 1
ATOM 8410 C C . LEU C 1 379 ? 53.881 56.270 46.299 1.00 52.15 365 LEU C C 1
ATOM 8411 O O . LEU C 1 379 ? 53.969 57.149 45.440 1.00 52.66 365 LEU C O 1
ATOM 8416 N N . GLU C 1 380 ? 54.803 56.193 47.129 1.00 53.24 366 GLU C N 1
ATOM 8417 N N . VAL D 1 21 ? 76.004 25.976 55.513 1.00 61.66 7 VAL D N 1
ATOM 8418 C CA . VAL D 1 21 ? 74.571 25.515 55.604 1.00 61.46 7 VAL D CA 1
ATOM 8419 C C . VAL D 1 21 ? 74.076 25.405 57.065 1.00 61.05 7 VAL D C 1
ATOM 8420 O O . VAL D 1 21 ? 74.032 24.312 57.651 1.00 60.96 7 VAL D O 1
ATOM 8424 N N . LYS D 1 22 ? 73.722 26.552 57.646 1.00 60.39 8 LYS D N 1
ATOM 8425 C CA . LYS D 1 22 ? 73.138 26.605 58.988 1.00 59.76 8 LYS D CA 1
ATOM 8426 C C . LYS D 1 22 ? 71.774 25.906 58.982 1.00 58.73 8 LYS D C 1
ATOM 8427 O O . LYS D 1 22 ? 71.011 26.086 58.032 1.00 58.53 8 LYS D O 1
ATOM 8433 N N . PRO D 1 23 ? 71.467 25.102 60.032 1.00 57.76 9 PRO D N 1
ATOM 8434 C CA . PRO D 1 23 ? 70.167 24.414 60.168 1.00 56.57 9 PRO D CA 1
ATOM 8435 C C . PRO D 1 23 ? 68.950 25.335 60.064 1.00 55.40 9 PRO D C 1
ATOM 8436 O O . PRO D 1 23 ? 67.886 24.886 59.631 1.00 54.92 9 PRO D O 1
ATOM 8440 N N . GLU D 1 24 ? 69.118 26.607 60.438 1.00 54.55 10 GLU D N 1
ATOM 8441 C CA . GLU D 1 24 ? 68.033 27.602 60.368 1.00 54.13 10 GLU D CA 1
ATOM 8442 C C . GLU D 1 24 ? 67.689 27.964 58.910 1.00 53.78 10 GLU D C 1
ATOM 8443 O O . GLU D 1 24 ? 66.679 28.639 58.641 1.00 53.57 10 GLU D O 1
ATOM 8449 N N . ASP D 1 25 ? 68.524 27.494 57.979 1.00 53.08 11 ASP D N 1
ATOM 8450 C CA . ASP D 1 25 ? 68.349 27.779 56.554 1.00 52.73 11 ASP D CA 1
ATOM 8451 C C . ASP D 1 25 ? 68.020 26.542 55.725 1.00 52.49 11 ASP D C 1
ATOM 8452 O O . ASP D 1 25 ? 67.761 26.649 54.525 1.00 52.79 11 ASP D O 1
ATOM 8457 N N . GLU D 1 26 ? 68.037 25.370 56.353 1.00 51.99 12 GLU D N 1
ATOM 8458 C CA . GLU D 1 26 ? 67.793 24.118 55.629 1.00 51.75 12 GLU D CA 1
ATOM 8459 C C . GLU D 1 26 ? 66.341 23.978 55.156 1.00 50.96 12 GLU D C 1
ATOM 8460 O O . GLU D 1 26 ? 66.062 23.175 54.257 1.00 50.45 12 GLU D O 1
ATOM 8474 N N . ASP D 1 28 ? 63.575 22.693 56.580 1.00 45.49 14 ASP D N 1
ATOM 8475 C CA . ASP D 1 28 ? 63.078 21.347 56.833 1.00 44.16 14 ASP D CA 1
ATOM 8476 C C . ASP D 1 28 ? 61.627 21.384 57.327 1.00 42.62 14 ASP D C 1
ATOM 8477 O O . ASP D 1 28 ? 61.215 22.322 58.039 1.00 41.53 14 ASP D O 1
ATOM 8482 N N . ASN D 1 29 ? 60.880 20.340 56.960 1.00 40.53 15 ASN D N 1
ATOM 8483 C CA . ASN D 1 29 ? 59.542 20.090 57.486 1.00 38.16 15 ASN D CA 1
ATOM 8484 C C . ASN D 1 29 ? 58.509 21.167 57.157 1.00 35.70 15 ASN D C 1
ATOM 8485 O O . ASN D 1 29 ? 57.612 21.427 57.969 1.00 35.43 15 ASN D O 1
ATOM 8490 N N . TRP D 1 30 ? 58.611 21.785 55.982 1.00 32.43 16 TRP D N 1
ATOM 8491 C CA . TRP D 1 30 ? 57.641 22.795 55.597 1.00 29.93 16 TRP D CA 1
ATOM 8492 C C . TRP D 1 30 ? 56.187 22.247 55.597 1.00 29.32 16 TRP D C 1
ATOM 8493 O O . TRP D 1 30 ? 55.283 22.944 56.014 1.00 28.93 16 TRP D O 1
ATOM 8504 N N . GLY D 1 31 ? 55.988 20.993 55.175 1.00 27.85 17 GLY D N 1
ATOM 8505 C CA . GLY D 1 31 ? 54.644 20.416 55.063 1.00 26.36 17 GLY D CA 1
ATOM 8506 C C . GLY D 1 31 ? 53.979 20.324 56.430 1.00 24.47 17 GLY D C 1
ATOM 8507 O O . GLY D 1 31 ? 52.825 20.708 56.619 1.00 25.29 17 GLY D O 1
ATOM 8508 N N . ARG D 1 32 ? 54.741 19.814 57.369 1.00 22.85 18 ARG D N 1
ATOM 8509 C CA . ARG D 1 32 ? 54.390 19.794 58.747 1.00 22.44 18 ARG D CA 1
ATOM 8510 C C . ARG D 1 32 ? 54.140 21.186 59.325 1.00 21.55 18 ARG D C 1
ATOM 8511 O O . ARG D 1 32 ? 53.135 21.402 60.046 1.00 20.10 18 ARG D O 1
ATOM 8519 N N . LEU D 1 33 ? 55.054 22.114 59.037 1.00 19.05 19 LEU D N 1
ATOM 8520 C CA . LEU D 1 33 ? 54.916 23.465 59.580 1.00 19.57 19 LEU D CA 1
ATOM 8521 C C . LEU D 1 33 ? 53.579 24.041 59.088 1.00 18.64 19 LEU D C 1
ATOM 8522 O O . LEU D 1 33 ? 52.790 24.584 59.873 1.00 18.04 19 LEU D O 1
ATOM 8527 N N . ILE D 1 34 ? 53.347 23.912 57.790 1.00 18.86 20 ILE D N 1
ATOM 8528 C CA . ILE D 1 34 ? 52.099 24.347 57.149 1.00 20.83 20 ILE D CA 1
ATOM 8529 C C . ILE D 1 34 ? 50.853 23.712 57.795 1.00 20.87 20 ILE D C 1
ATOM 8530 O O . ILE D 1 34 ? 49.898 24.427 58.174 1.00 21.43 20 ILE D O 1
ATOM 8535 N N . LEU D 1 35 ? 50.876 22.387 57.920 1.00 21.22 21 LEU D N 1
ATOM 8536 C CA . LEU D 1 35 ? 49.772 21.655 58.574 1.00 21.95 21 LEU D CA 1
ATOM 8537 C C . LEU D 1 35 ? 49.525 22.123 59.990 1.00 21.82 21 LEU D C 1
ATOM 8538 O O . LEU D 1 35 ? 48.365 22.176 60.420 1.00 20.39 21 LEU D O 1
ATOM 8543 N N . ASP D 1 36 ? 50.594 22.421 60.723 1.00 20.21 22 ASP D N 1
ATOM 8544 C CA . ASP D 1 36 ? 50.430 22.872 62.112 1.00 22.45 22 ASP D CA 1
ATOM 8545 C C . ASP D 1 36 ? 49.982 24.352 62.237 1.00 23.53 22 ASP D C 1
ATOM 8546 O O . ASP D 1 36 ? 49.436 24.749 63.298 1.00 25.38 22 ASP D O 1
ATOM 8551 N N . GLY D 1 37 ? 50.186 25.149 61.177 1.00 23.51 23 GLY D N 1
ATOM 8552 C CA . GLY D 1 37 ? 49.621 26.512 61.117 1.00 24.67 23 GLY D CA 1
ATOM 8553 C C . GLY D 1 37 ? 50.583 27.663 60.854 1.00 25.68 23 GLY D C 1
ATOM 8554 O O . GLY D 1 37 ? 50.190 28.848 61.005 1.00 28.16 23 GLY D O 1
ATOM 8555 N N . VAL D 1 38 ? 51.823 27.340 60.470 1.00 22.77 24 VAL D N 1
ATOM 8556 C CA . VAL D 1 38 ? 52.818 28.328 60.108 1.00 21.71 24 VAL D CA 1
ATOM 8557 C C . VAL D 1 38 ? 52.680 28.588 58.615 1.00 21.47 24 VAL D C 1
ATOM 8558 O O . VAL D 1 38 ? 52.678 27.623 57.806 1.00 20.41 24 VAL D O 1
ATOM 8562 N N . SER D 1 39 ? 52.523 29.863 58.229 1.00 19.96 25 SER D N 1
ATOM 8563 C CA . SER D 1 39 ? 52.153 30.119 56.845 1.00 20.03 25 SER D CA 1
ATOM 8564 C C . SER D 1 39 ? 53.315 30.010 55.885 1.00 19.71 25 SER D C 1
ATOM 8565 O O . SER D 1 39 ? 54.430 30.416 56.208 1.00 20.19 25 SER D O 1
ATOM 8568 N N . TYR D 1 40 ? 53.038 29.425 54.717 1.00 20.34 26 TYR D N 1
ATOM 8569 C CA . TYR D 1 40 ? 53.976 29.371 53.609 1.00 21.05 26 TYR D CA 1
ATOM 8570 C C . TYR D 1 40 ? 54.569 30.759 53.279 1.00 20.07 26 TYR D C 1
ATOM 8571 O O . TYR D 1 40 ? 55.767 30.890 53.078 1.00 19.34 26 TYR D O 1
ATOM 8580 N N . SER D 1 41 ? 53.731 31.792 53.242 1.00 19.44 27 SER D N 1
ATOM 8581 C CA . SER D 1 41 ? 54.212 33.143 53.001 1.00 19.95 27 SER D CA 1
ATOM 8582 C C . SER D 1 41 ? 55.152 33.653 54.111 1.00 20.28 27 SER D C 1
ATOM 8583 O O . SER D 1 41 ? 56.081 34.431 53.839 1.00 19.66 27 SER D O 1
ATOM 8586 N N . ASP D 1 42 ? 54.952 33.227 55.354 1.00 18.71 28 ASP D N 1
ATOM 8587 C CA . ASP D 1 42 ? 55.861 33.745 56.391 1.00 18.89 28 ASP D CA 1
ATOM 8588 C C . ASP D 1 42 ? 57.212 33.066 56.306 1.00 17.83 28 ASP D C 1
ATOM 8589 O O . ASP D 1 42 ? 58.218 33.666 56.633 1.00 17.89 28 ASP D O 1
ATOM 8602 N N . VAL D 1 44 ? 58.567 31.787 53.455 1.00 19.38 30 VAL D N 1
ATOM 8603 C CA . VAL D 1 44 ? 59.181 32.398 52.280 1.00 20.17 30 VAL D CA 1
ATOM 8604 C C . VAL D 1 44 ? 59.839 33.734 52.667 1.00 20.94 30 VAL D C 1
ATOM 8605 O O . VAL D 1 44 ? 60.980 33.984 52.332 1.00 20.71 30 VAL D O 1
ATOM 8609 N N . GLY D 1 45 ? 59.162 34.551 53.467 1.00 21.45 31 GLY D N 1
ATOM 8610 C CA . GLY D 1 45 ? 59.761 35.807 53.948 1.00 21.68 31 GLY D CA 1
ATOM 8611 C C . GLY D 1 45 ? 60.979 35.626 54.860 1.00 22.01 31 GLY D C 1
ATOM 8612 O O . GLY D 1 45 ? 61.900 36.481 54.863 1.00 21.89 31 GLY D O 1
ATOM 8613 N N . ALA D 1 46 ? 60.993 34.559 55.666 1.00 21.46 32 ALA D N 1
ATOM 8614 C CA . ALA D 1 46 ? 62.174 34.266 56.460 1.00 22.45 32 ALA D CA 1
ATOM 8615 C C . ALA D 1 46 ? 63.339 33.963 55.512 1.00 23.32 32 ALA D C 1
ATOM 8616 O O . ALA D 1 46 ? 64.430 34.458 55.696 1.00 23.47 32 ALA D O 1
ATOM 8618 N N . ARG D 1 47 ? 63.095 33.108 54.537 1.00 25.82 33 ARG D N 1
ATOM 8619 C CA . ARG D 1 47 ? 64.124 32.712 53.566 1.00 27.87 33 ARG D CA 1
ATOM 8620 C C . ARG D 1 47 ? 64.706 33.896 52.801 1.00 28.34 33 ARG D C 1
ATOM 8621 O O . ARG D 1 47 ? 65.895 33.897 52.481 1.00 29.58 33 ARG D O 1
ATOM 8629 N N . ASP D 1 48 ? 63.873 34.893 52.504 1.00 28.44 34 ASP D N 1
ATOM 8630 C CA . ASP D 1 48 ? 64.294 36.042 51.701 1.00 27.86 34 ASP D CA 1
ATOM 8631 C C . ASP D 1 48 ? 64.463 37.288 52.534 1.00 27.01 34 ASP D C 1
ATOM 8632 O O . ASP D 1 48 ? 64.407 38.382 51.975 1.00 27.16 34 ASP D O 1
ATOM 8637 N N . ARG D 1 49 ? 64.634 37.158 53.857 1.00 26.00 35 ARG D N 1
ATOM 8638 C CA . ARG D 1 49 ? 64.804 38.346 54.715 1.00 25.25 35 ARG D CA 1
ATOM 8639 C C . ARG D 1 49 ? 66.190 38.973 54.423 1.00 25.50 35 ARG D C 1
ATOM 8640 O O . ARG D 1 49 ? 67.090 38.251 53.994 1.00 22.42 35 ARG D O 1
ATOM 8648 N N . PRO D 1 50 ? 66.353 40.287 54.694 1.00 25.79 36 PRO D N 1
ATOM 8649 C CA . PRO D 1 50 ? 67.674 40.907 54.567 1.00 26.41 36 PRO D CA 1
ATOM 8650 C C . PRO D 1 50 ? 68.717 40.180 55.437 1.00 27.36 36 PRO D C 1
ATOM 8651 O O . PRO D 1 50 ? 68.403 39.639 56.502 1.00 26.21 36 PRO D O 1
ATOM 8655 N N . LYS D 1 51 ? 69.960 40.174 54.969 1.00 27.89 37 LYS D N 1
ATOM 8656 C CA . LYS D 1 51 ? 71.027 39.328 55.522 1.00 28.21 37 LYS D CA 1
ATOM 8657 C C . LYS D 1 51 ? 71.386 39.692 56.949 1.00 27.64 37 LYS D C 1
ATOM 8658 O O . LYS D 1 51 ? 71.834 38.847 57.701 1.00 28.57 37 LYS D O 1
ATOM 8664 N N . GLU D 1 52 ? 71.147 40.930 57.344 1.00 27.06 38 GLU D N 1
ATOM 8665 C CA . GLU D 1 52 ? 71.480 41.349 58.711 1.00 27.93 38 GLU D CA 1
ATOM 8666 C C . GLU D 1 52 ? 70.439 40.949 59.771 1.00 25.30 38 GLU D C 1
ATOM 8667 O O . GLU D 1 52 ? 70.714 41.076 60.940 1.00 25.69 38 GLU D O 1
ATOM 8673 N N . ILE D 1 53 ? 69.267 40.481 59.361 1.00 23.11 39 ILE D N 1
ATOM 8674 C CA . ILE D 1 53 ? 68.176 40.153 60.301 1.00 21.31 39 ILE D CA 1
ATOM 8675 C C . ILE D 1 53 ? 68.360 38.712 60.819 1.00 19.03 39 ILE D C 1
ATOM 8676 O O . ILE D 1 53 ? 68.510 37.796 60.030 1.00 19.47 39 ILE D O 1
ATOM 8681 N N . THR D 1 54 ? 68.390 38.506 62.128 1.00 17.86 40 THR D N 1
ATOM 8682 C CA . THR D 1 54 ? 68.512 37.138 62.624 1.00 16.61 40 THR D CA 1
ATOM 8683 C C . THR D 1 54 ? 67.187 36.352 62.504 1.00 16.72 40 THR D C 1
ATOM 8684 O O . THR D 1 54 ? 66.136 36.943 62.474 1.00 14.43 40 THR D O 1
ATOM 8688 N N . TRP D 1 55 ? 67.275 35.024 62.508 1.00 15.77 41 TRP D N 1
ATOM 8689 C CA . TRP D 1 55 ? 66.101 34.180 62.522 1.00 15.84 41 TRP D CA 1
ATOM 8690 C C . TRP D 1 55 ? 65.144 34.453 63.710 1.00 15.90 41 TRP D C 1
ATOM 8691 O O . TRP D 1 55 ? 63.956 34.643 63.507 1.00 15.27 41 TRP D O 1
ATOM 8702 N N . PHE D 1 56 ? 65.691 34.468 64.931 1.00 14.71 42 PHE D N 1
ATOM 8703 C CA . PHE D 1 56 ? 64.945 34.764 66.138 1.00 15.56 42 PHE D CA 1
ATOM 8704 C C . PHE D 1 56 ? 64.238 36.095 66.023 1.00 15.35 42 PHE D C 1
ATOM 8705 O O . PHE D 1 56 ? 63.057 36.217 66.373 1.00 13.52 42 PHE D O 1
ATOM 8713 N N . ASP D 1 57 ? 64.985 37.125 65.602 1.00 14.90 43 ASP D N 1
ATOM 8714 C CA . ASP D 1 57 ? 64.376 38.473 65.498 1.00 15.19 43 ASP D CA 1
ATOM 8715 C C . ASP D 1 57 ? 63.266 38.523 64.431 1.00 13.77 43 ASP D C 1
ATOM 8716 O O . ASP D 1 57 ? 62.232 39.133 64.639 1.00 15.20 43 ASP D O 1
ATOM 8721 N N . TYR D 1 58 ? 63.516 37.938 63.274 1.00 14.21 44 TYR D N 1
ATOM 8722 C CA . TYR D 1 58 ? 62.512 37.902 62.196 1.00 15.57 44 TYR D CA 1
ATOM 8723 C C . TYR D 1 58 ? 61.159 37.336 62.677 1.00 15.28 44 TYR D C 1
ATOM 8724 O O . TYR D 1 58 ? 60.094 37.943 62.443 1.00 14.70 44 TYR D O 1
ATOM 8733 N N . TRP D 1 59 ? 61.228 36.168 63.357 1.00 15.24 45 TRP D N 1
ATOM 8734 C CA . TRP D 1 59 ? 60.028 35.478 63.864 1.00 14.42 45 TRP D CA 1
ATOM 8735 C C . TRP D 1 59 ? 59.387 36.155 65.076 1.00 14.50 45 TRP D C 1
ATOM 8736 O O . TRP D 1 59 ? 58.159 36.200 65.179 1.00 15.53 45 TRP D O 1
ATOM 8755 N N . SER D 1 61 ? 59.489 39.447 65.585 1.00 14.29 47 SER D N 1
ATOM 8756 C CA . SER D 1 61 ? 58.864 40.666 65.040 1.00 15.64 47 SER D CA 1
ATOM 8757 C C . SER D 1 61 ? 57.558 40.317 64.401 1.00 15.10 47 SER D C 1
ATOM 8758 O O . SER D 1 61 ? 56.594 41.046 64.553 1.00 16.42 47 SER D O 1
ATOM 8761 N N . LEU D 1 62 ? 57.519 39.193 63.710 1.00 14.63 48 LEU D N 1
ATOM 8762 C CA . LEU D 1 62 ? 56.274 38.711 63.092 1.00 14.60 48 LEU D CA 1
ATOM 8763 C C . LEU D 1 62 ? 55.212 38.410 64.140 1.00 13.39 48 LEU D C 1
ATOM 8764 O O . LEU D 1 62 ? 54.056 38.757 63.920 1.00 13.73 48 LEU D O 1
ATOM 8769 N N . ALA D 1 63 ? 55.597 37.786 65.261 1.00 12.24 49 ALA D N 1
ATOM 8770 C CA . ALA D 1 63 ? 54.692 37.589 66.413 1.00 13.56 49 ALA D CA 1
ATOM 8771 C C . ALA D 1 63 ? 54.068 38.895 66.955 1.00 15.02 49 ALA D C 1
ATOM 8772 O O . ALA D 1 63 ? 52.831 38.958 67.214 1.00 14.27 49 ALA D O 1
ATOM 8774 N N . ASN D 1 64 ? 54.900 39.935 67.118 1.00 14.98 50 ASN D N 1
ATOM 8775 C CA . ASN D 1 64 ? 54.427 41.281 67.540 1.00 16.95 50 ASN D CA 1
ATOM 8776 C C . ASN D 1 64 ? 53.434 41.916 66.584 1.00 16.59 50 ASN D C 1
ATOM 8777 O O . ASN D 1 64 ? 52.423 42.480 67.018 1.00 17.55 50 ASN D O 1
ATOM 8782 N N . GLU D 1 65 ? 53.754 41.829 65.297 1.00 16.08 51 GLU D N 1
ATOM 8783 C CA . GLU D 1 65 ? 52.950 42.325 64.194 1.00 17.07 51 GLU D CA 1
ATOM 8784 C C . GLU D 1 65 ? 51.563 41.648 64.128 1.00 15.94 51 GLU D C 1
ATOM 8785 O O . GLU D 1 65 ? 50.542 42.317 63.903 1.00 13.79 51 GLU D O 1
ATOM 8791 N N . TYR D 1 66 ? 51.563 40.324 64.235 1.00 13.76 52 TYR D N 1
ATOM 8792 C CA . TYR D 1 66 ? 50.320 39.563 64.288 1.00 12.69 52 TYR D CA 1
ATOM 8793 C C . TYR D 1 66 ? 49.542 39.962 65.538 1.00 12.09 52 TYR D C 1
ATOM 8794 O O . TYR D 1 66 ? 48.356 40.108 65.468 1.00 13.28 52 TYR D O 1
ATOM 8803 N N . GLU D 1 67 ? 50.206 40.124 66.678 1.00 12.05 53 GLU D N 1
ATOM 8804 C CA . GLU D 1 67 ? 49.511 40.507 67.893 1.00 12.79 53 GLU D CA 1
ATOM 8805 C C . GLU D 1 67 ? 48.854 41.893 67.812 1.00 13.98 53 GLU D C 1
ATOM 8806 O O . GLU D 1 67 ? 47.688 42.096 68.228 1.00 11.94 53 GLU D O 1
ATOM 8812 N N . GLN D 1 68 ? 49.602 42.843 67.257 1.00 13.19 54 GLN D N 1
ATOM 8813 C CA . GLN D 1 68 ? 49.085 44.196 67.102 1.00 14.88 54 GLN D CA 1
ATOM 8814 C C . GLN D 1 68 ? 47.888 44.223 66.140 1.00 14.82 54 GLN D C 1
ATOM 8815 O O . GLN D 1 68 ? 46.908 44.829 66.474 1.00 16.76 54 GLN D O 1
ATOM 8821 N N . GLU D 1 69 ? 47.932 43.530 65.003 1.00 16.18 55 GLU D N 1
ATOM 8822 C CA . GLU D 1 69 ? 46.749 43.385 64.153 1.00 17.11 55 GLU D CA 1
ATOM 8823 C C . GLU D 1 69 ? 45.563 42.767 64.889 1.00 16.52 55 GLU D C 1
ATOM 8824 O O . GLU D 1 69 ? 44.427 43.247 64.751 1.00 14.84 55 GLU D O 1
ATOM 8830 N N . ALA D 1 70 ? 45.814 41.688 65.652 1.00 14.96 56 ALA D N 1
ATOM 8831 C CA . ALA D 1 70 ? 44.724 41.048 66.433 1.00 13.02 56 ALA D CA 1
ATOM 8832 C C . ALA D 1 70 ? 44.086 41.992 67.443 1.00 13.60 56 ALA D C 1
ATOM 8833 O O . ALA D 1 70 ? 42.849 41.977 67.614 1.00 12.99 56 ALA D O 1
ATOM 8835 N N . GLU D 1 71 ? 44.908 42.764 68.154 1.00 13.27 57 GLU D N 1
ATOM 8836 C CA . GLU D 1 71 ? 44.397 43.795 69.100 1.00 16.48 57 GLU D CA 1
ATOM 8837 C C . GLU D 1 71 ? 43.472 44.793 68.455 1.00 17.14 57 GLU D C 1
ATOM 8838 O O . GLU D 1 71 ? 42.387 45.135 68.991 1.00 18.02 57 GLU D O 1
ATOM 8844 N N . ARG D 1 72 ? 43.852 45.220 67.269 1.00 17.02 58 ARG D N 1
ATOM 8845 C CA . ARG D 1 72 ? 42.958 46.054 66.478 1.00 17.71 58 ARG D CA 1
ATOM 8846 C C . ARG D 1 72 ? 41.720 45.311 66.018 1.00 17.16 58 ARG D C 1
ATOM 8847 O O . ARG D 1 72 ? 40.638 45.865 66.077 1.00 14.95 58 ARG D O 1
ATOM 8855 N N . LYS D 1 73 ? 41.881 44.076 65.548 1.00 15.83 59 LYS D N 1
ATOM 8856 C CA . LYS D 1 73 ? 40.717 43.285 65.112 1.00 17.86 59 LYS D CA 1
ATOM 8857 C C . LYS D 1 73 ? 39.667 43.177 66.219 1.00 16.11 59 LYS D C 1
ATOM 8858 O O . LYS D 1 73 ? 38.479 43.405 65.986 1.00 16.68 59 LYS D O 1
ATOM 8864 N N . VAL D 1 74 ? 40.128 42.865 67.419 1.00 16.35 60 VAL D N 1
ATOM 8865 C CA . VAL D 1 74 ? 39.300 42.773 68.609 1.00 17.81 60 VAL D CA 1
ATOM 8866 C C . VAL D 1 74 ? 38.529 44.096 68.823 1.00 19.47 60 VAL D C 1
ATOM 8867 O O . VAL D 1 74 ? 37.315 44.087 69.092 1.00 17.92 60 VAL D O 1
ATOM 8871 N N . ALA D 1 75 ? 39.227 45.236 68.686 1.00 18.69 61 ALA D N 1
ATOM 8872 C CA . ALA D 1 75 ? 38.566 46.521 68.926 1.00 19.51 61 ALA D CA 1
ATOM 8873 C C . ALA D 1 75 ? 37.498 46.741 67.853 1.00 19.54 61 ALA D C 1
ATOM 8874 O O . ALA D 1 75 ? 36.519 47.411 68.088 1.00 20.85 61 ALA D O 1
ATOM 8876 N N . LEU D 1 76 ? 37.679 46.138 66.684 1.00 18.95 62 LEU D N 1
ATOM 8877 C CA . LEU D 1 76 ? 36.723 46.274 65.594 1.00 19.74 62 LEU D CA 1
ATOM 8878 C C . LEU D 1 76 ? 35.620 45.190 65.507 1.00 19.01 62 LEU D C 1
ATOM 8879 O O . LEU D 1 76 ? 34.827 45.196 64.575 1.00 19.84 62 LEU D O 1
ATOM 8884 N N . GLY D 1 77 ? 35.595 44.302 66.486 1.00 17.87 63 GLY D N 1
ATOM 8885 C CA . GLY D 1 77 ? 34.633 43.225 66.585 1.00 18.46 63 GLY D CA 1
ATOM 8886 C C . GLY D 1 77 ? 34.939 42.035 65.710 1.00 18.26 63 GLY D C 1
ATOM 8887 O O . GLY D 1 77 ? 34.034 41.287 65.399 1.00 20.35 63 GLY D O 1
ATOM 8888 N N . HIS D 1 78 ? 36.195 41.853 65.288 1.00 17.06 64 HIS D N 1
ATOM 8889 C CA . HIS D 1 78 ? 36.525 40.801 64.332 1.00 16.39 64 HIS D CA 1
ATOM 8890 C C . HIS D 1 78 ? 37.190 39.671 65.110 1.00 16.41 64 HIS D C 1
ATOM 8891 O O . HIS D 1 78 ? 38.371 39.399 64.957 1.00 14.79 64 HIS D O 1
ATOM 8898 N N . ASP D 1 79 ? 36.414 39.066 66.000 1.00 16.20 65 ASP D N 1
ATOM 8899 C CA . ASP D 1 79 ? 36.950 38.172 67.016 1.00 16.82 65 ASP D CA 1
ATOM 8900 C C . ASP D 1 79 ? 37.561 36.926 66.436 1.00 15.36 65 ASP D C 1
ATOM 8901 O O . ASP D 1 79 ? 38.583 36.439 66.964 1.00 12.84 65 ASP D O 1
ATOM 8906 N N . LEU D 1 80 ? 36.923 36.394 65.392 1.00 15.22 66 LEU D N 1
ATOM 8907 C CA . LEU D 1 80 ? 37.374 35.136 64.761 1.00 16.68 66 LEU D CA 1
ATOM 8908 C C . LEU D 1 80 ? 38.732 35.371 64.132 1.00 15.18 66 LEU D C 1
ATOM 8909 O O . LEU D 1 80 ? 39.657 34.626 64.400 1.00 15.15 66 LEU D O 1
ATOM 8914 N N . SER D 1 81 ? 38.832 36.420 63.309 1.00 13.69 67 SER D N 1
ATOM 8915 C CA . SER D 1 81 ? 40.139 36.844 62.750 1.00 13.20 67 SER D CA 1
ATOM 8916 C C . SER D 1 81 ? 41.179 37.117 63.838 1.00 11.83 67 SER D C 1
ATOM 8917 O O . SER D 1 81 ? 42.320 36.737 63.695 1.00 12.04 67 SER D O 1
ATOM 8920 N N . ALA D 1 82 ? 40.776 37.692 64.955 1.00 11.41 68 ALA D N 1
ATOM 8921 C CA . ALA D 1 82 ? 41.749 38.031 66.000 1.00 11.17 68 ALA D CA 1
ATOM 8922 C C . ALA D 1 82 ? 42.316 36.762 66.623 1.00 11.76 68 ALA D C 1
ATOM 8923 O O . ALA D 1 82 ? 43.516 36.694 66.910 1.00 9.55 68 ALA D O 1
ATOM 8925 N N . GLY D 1 83 ? 41.473 35.751 66.863 1.00 10.53 69 GLY D N 1
ATOM 8926 C CA . GLY D 1 83 ? 42.018 34.512 67.424 1.00 11.72 69 GLY D CA 1
ATOM 8927 C C . GLY D 1 83 ? 42.976 33.841 66.429 1.00 11.74 69 GLY D C 1
ATOM 8928 O O . GLY D 1 83 ? 43.981 33.245 66.847 1.00 12.39 69 GLY D O 1
ATOM 8929 N N . GLU D 1 84 ? 42.629 33.852 65.141 1.00 11.94 70 GLU D N 1
ATOM 8930 C CA . GLU D 1 84 ? 43.493 33.244 64.128 1.00 13.86 70 GLU D CA 1
ATOM 8931 C C . GLU D 1 84 ? 44.872 33.896 63.994 1.00 13.27 70 GLU D C 1
ATOM 8932 O O . GLU D 1 84 ? 45.854 33.204 63.742 1.00 12.21 70 GLU D O 1
ATOM 8938 N N . LEU D 1 85 ? 44.907 35.228 64.089 1.00 12.17 71 LEU D N 1
ATOM 8939 C CA . LEU D 1 85 ? 46.167 35.975 64.033 1.00 12.13 71 LEU D CA 1
ATOM 8940 C C . LEU D 1 85 ? 46.976 35.718 65.276 1.00 11.41 71 LEU D C 1
ATOM 8941 O O . LEU D 1 85 ? 48.172 35.625 65.209 1.00 12.51 71 LEU D O 1
ATOM 8946 N N . LEU D 1 86 ? 46.323 35.597 66.423 1.00 11.28 72 LEU D N 1
ATOM 8947 C CA . LEU D 1 86 ? 47.040 35.302 67.678 1.00 12.69 72 LEU D CA 1
ATOM 8948 C C . LEU D 1 86 ? 47.665 33.895 67.737 1.00 12.35 72 LEU D C 1
ATOM 8949 O O . LEU D 1 86 ? 48.771 33.693 68.318 1.00 9.83 72 LEU D O 1
ATOM 8962 N N . SER D 1 88 ? 48.652 32.397 64.800 1.00 10.46 74 SER D N 1
ATOM 8963 C CA . SER D 1 88 ? 49.815 32.705 63.953 1.00 12.89 74 SER D CA 1
ATOM 8964 C C . SER D 1 88 ? 51.003 33.242 64.794 1.00 11.58 74 SER D C 1
ATOM 8965 O O . SER D 1 88 ? 52.120 32.755 64.679 1.00 13.49 74 SER D O 1
ATOM 8968 N N . ALA D 1 89 ? 50.752 34.281 65.563 1.00 12.21 75 ALA D N 1
ATOM 8969 C CA . ALA D 1 89 ? 51.713 34.898 66.478 1.00 11.96 75 ALA D CA 1
ATOM 8970 C C . ALA D 1 89 ? 52.405 33.916 67.412 1.00 12.76 75 ALA D C 1
ATOM 8971 O O . ALA D 1 89 ? 53.675 33.967 67.601 1.00 13.22 75 ALA D O 1
ATOM 8973 N N . ALA D 1 90 ? 51.608 33.056 68.038 1.00 9.67 76 ALA D N 1
ATOM 8974 C CA . ALA D 1 90 ? 52.128 32.100 68.993 1.00 10.02 76 ALA D CA 1
ATOM 8975 C C . ALA D 1 90 ? 52.998 31.067 68.303 1.00 9.33 76 ALA D C 1
ATOM 8976 O O . ALA D 1 90 ? 53.984 30.655 68.847 1.00 11.83 76 ALA D O 1
ATOM 8978 N N . LEU D 1 91 ? 52.683 30.687 67.075 1.00 11.44 77 LEU D N 1
ATOM 8979 C CA . LEU D 1 91 ? 53.550 29.741 66.387 1.00 13.04 77 LEU D CA 1
ATOM 8980 C C . LEU D 1 91 ? 54.802 30.384 65.794 1.00 11.38 77 LEU D C 1
ATOM 8981 O O . LEU D 1 91 ? 55.796 29.696 65.544 1.00 12.88 77 LEU D O 1
ATOM 8986 N N . CYS D 1 92 ? 54.719 31.681 65.509 1.00 11.26 78 CYS D N 1
ATOM 8987 C CA . CYS D 1 92 ? 55.890 32.505 65.196 1.00 11.35 78 CYS D CA 1
ATOM 8988 C C . CYS D 1 92 ? 56.904 32.566 66.351 1.00 11.78 78 CYS D C 1
ATOM 8989 O O . CYS D 1 92 ? 58.144 32.391 66.149 1.00 12.19 78 CYS D O 1
ATOM 8992 N N . ALA D 1 93 ? 56.402 32.786 67.557 1.00 11.07 79 ALA D N 1
ATOM 8993 C CA . ALA D 1 93 ? 57.249 32.801 68.734 1.00 11.53 79 ALA D CA 1
ATOM 8994 C C . ALA D 1 93 ? 57.942 31.464 69.003 1.00 12.61 79 ALA D C 1
ATOM 8995 O O . ALA D 1 93 ? 59.123 31.413 69.370 1.00 11.80 79 ALA D O 1
ATOM 8997 N N . GLN D 1 94 ? 57.199 30.367 68.823 1.00 11.62 80 GLN D N 1
ATOM 8998 C CA . GLN D 1 94 ? 57.794 29.039 68.913 1.00 12.98 80 GLN D CA 1
ATOM 8999 C C . GLN D 1 94 ? 58.907 28.792 67.867 1.00 12.47 80 GLN D C 1
ATOM 9000 O O . GLN D 1 94 ? 59.970 28.248 68.174 1.00 13.91 80 GLN D O 1
ATOM 9006 N N . TYR D 1 95 ? 58.628 29.128 66.623 1.00 13.39 81 TYR D N 1
ATOM 9007 C CA . TYR D 1 95 ? 59.531 28.842 65.547 1.00 14.00 81 TYR D CA 1
ATOM 9008 C C . TYR D 1 95 ? 60.830 29.675 65.648 1.00 15.31 81 TYR D C 1
ATOM 9009 O O . TYR D 1 95 ? 61.883 29.249 65.167 1.00 16.61 81 TYR D O 1
ATOM 9018 N N . ALA D 1 96 ? 60.722 30.863 66.236 1.00 15.12 82 ALA D N 1
ATOM 9019 C CA . ALA D 1 96 ? 61.830 31.747 66.513 1.00 15.34 82 ALA D CA 1
ATOM 9020 C C . ALA D 1 96 ? 62.953 31.082 67.324 1.00 16.98 82 ALA D C 1
ATOM 9021 O O . ALA D 1 96 ? 64.126 31.467 67.194 1.00 15.31 82 ALA D O 1
ATOM 9023 N N . GLN D 1 97 ? 62.605 30.129 68.196 1.00 15.91 83 GLN D N 1
ATOM 9024 C CA . GLN D 1 97 ? 63.588 29.647 69.139 1.00 15.62 83 GLN D CA 1
ATOM 9025 C C . GLN D 1 97 ? 63.921 28.161 68.972 1.00 16.76 83 GLN D C 1
ATOM 9026 O O . GLN D 1 97 ? 64.599 27.586 69.834 1.00 17.42 83 GLN D O 1
ATOM 9032 N N . PHE D 1 98 ? 63.461 27.560 67.880 1.00 17.74 84 PHE D N 1
ATOM 9033 C CA . PHE D 1 98 ? 63.376 26.095 67.782 1.00 21.24 84 PHE D CA 1
ATOM 9034 C C . PHE D 1 98 ? 64.708 25.331 67.879 1.00 22.28 84 PHE D C 1
ATOM 9035 O O . PHE D 1 98 ? 64.739 24.154 68.291 1.00 23.29 84 PHE D O 1
ATOM 9043 N N . LEU D 1 99 ? 65.798 26.028 67.556 1.00 21.44 85 LEU D N 1
ATOM 9044 C CA . LEU D 1 99 ? 67.138 25.441 67.538 1.00 21.23 85 LEU D CA 1
ATOM 9045 C C . LEU D 1 99 ? 67.976 25.666 68.803 1.00 20.24 85 LEU D C 1
ATOM 9046 O O . LEU D 1 99 ? 69.038 25.110 68.934 1.00 20.56 85 LEU D O 1
ATOM 9051 N N . TRP D 1 100 ? 67.496 26.426 69.767 1.00 19.28 86 TRP D N 1
ATOM 9052 C CA . TRP D 1 100 ? 68.363 26.914 70.847 1.00 19.63 86 TRP D CA 1
ATOM 9053 C C . TRP D 1 100 ? 67.745 26.709 72.231 1.00 20.05 86 TRP D C 1
ATOM 9054 O O . TRP D 1 100 ? 66.536 26.576 72.320 1.00 18.78 86 TRP D O 1
ATOM 9065 N N . PHE D 1 101 ? 68.580 26.736 73.282 1.00 20.76 87 PHE D N 1
ATOM 9066 C CA . PHE D 1 101 ? 68.206 26.402 74.667 1.00 21.83 87 PHE D CA 1
ATOM 9067 C C . PHE D 1 101 ? 68.672 27.462 75.623 1.00 23.04 87 PHE D C 1
ATOM 9068 O O . PHE D 1 101 ? 68.610 27.265 76.854 1.00 23.57 87 PHE D O 1
ATOM 9076 N N . ASP D 1 102 ? 69.106 28.593 75.058 1.00 22.34 88 ASP D N 1
ATOM 9077 C CA . ASP D 1 102 ? 69.543 29.764 75.837 1.00 22.63 88 ASP D CA 1
ATOM 9078 C C . ASP D 1 102 ? 68.353 30.719 76.042 1.00 22.40 88 ASP D C 1
ATOM 9079 O O . ASP D 1 102 ? 67.210 30.313 75.893 1.00 22.62 88 ASP D O 1
ATOM 9084 N N . GLU D 1 103 ? 68.635 31.978 76.339 1.00 22.19 89 GLU D N 1
ATOM 9085 C CA . GLU D 1 103 ? 67.618 33.012 76.485 1.00 22.42 89 GLU D CA 1
ATOM 9086 C C . GLU D 1 103 ? 66.546 33.073 75.384 1.00 20.46 89 GLU D C 1
ATOM 9087 O O . GLU D 1 103 ? 65.417 33.457 75.647 1.00 20.95 89 GLU D O 1
ATOM 9093 N N . ARG D 1 104 ? 66.907 32.750 74.156 1.00 19.23 90 ARG D N 1
ATOM 9094 C CA . ARG D 1 104 ? 65.931 32.727 73.052 1.00 18.10 90 ARG D CA 1
ATOM 9095 C C . ARG D 1 104 ? 64.767 31.737 73.330 1.00 17.79 90 ARG D C 1
ATOM 9096 O O . ARG D 1 104 ? 63.626 32.016 73.012 1.00 16.38 90 ARG D O 1
ATOM 9104 N N . ARG D 1 105 ? 65.094 30.596 73.910 1.00 18.62 91 ARG D N 1
ATOM 9105 C CA . ARG D 1 105 ? 64.072 29.603 74.267 1.00 19.25 91 ARG D CA 1
ATOM 9106 C C . ARG D 1 105 ? 63.143 30.197 75.319 1.00 19.46 91 ARG D C 1
ATOM 9107 O O . ARG D 1 105 ? 61.919 30.131 75.177 1.00 18.86 91 ARG D O 1
ATOM 9115 N N . GLN D 1 106 ? 63.732 30.763 76.376 1.00 19.61 92 GLN D N 1
ATOM 9116 C CA . GLN D 1 106 ? 62.967 31.410 77.436 1.00 21.19 92 GLN D CA 1
ATOM 9117 C C . GLN D 1 106 ? 62.010 32.484 76.949 1.00 20.34 92 GLN D C 1
ATOM 9118 O O . GLN D 1 106 ? 60.843 32.492 77.367 1.00 19.64 92 GLN D O 1
ATOM 9124 N N . LYS D 1 107 ? 62.527 33.416 76.136 1.00 17.96 93 LYS D N 1
ATOM 9125 C CA . LYS D 1 107 ? 61.721 34.470 75.591 1.00 18.66 93 LYS D CA 1
ATOM 9126 C C . LYS D 1 107 ? 60.660 33.922 74.644 1.00 17.28 93 LYS D C 1
ATOM 9127 O O . LYS D 1 107 ? 59.503 34.358 74.710 1.00 17.81 93 LYS D O 1
ATOM 9133 N N . GLY D 1 108 ? 61.045 33.041 73.726 1.00 15.38 94 GLY D N 1
ATOM 9134 C CA . GLY D 1 108 ? 60.072 32.569 72.731 1.00 15.70 94 GLY D CA 1
ATOM 9135 C C . GLY D 1 108 ? 58.962 31.790 73.428 1.00 14.80 94 GLY D C 1
ATOM 9136 O O . GLY D 1 108 ? 57.786 31.914 73.097 1.00 14.77 94 GLY D O 1
ATOM 9137 N N . GLN D 1 109 ? 59.341 30.955 74.390 1.00 15.90 95 GLN D N 1
ATOM 9138 C CA . GLN D 1 109 ? 58.325 30.231 75.199 1.00 16.20 95 GLN D CA 1
ATOM 9139 C C . GLN D 1 109 ? 57.385 31.153 75.914 1.00 15.85 95 GLN D C 1
ATOM 9140 O O . GLN D 1 109 ? 56.179 30.929 75.871 1.00 15.51 95 GLN D O 1
ATOM 9146 N N . ALA D 1 110 ? 57.926 32.140 76.630 1.00 14.18 96 ALA D N 1
ATOM 9147 C CA . ALA D 1 110 ? 57.079 33.039 77.416 1.00 15.03 96 ALA D CA 1
ATOM 9148 C C . ALA D 1 110 ? 56.128 33.757 76.473 1.00 14.45 96 ALA D C 1
ATOM 9149 O O . ALA D 1 110 ? 54.972 33.990 76.773 1.00 14.74 96 ALA D O 1
ATOM 9151 N N . ARG D 1 111 ? 56.631 34.118 75.313 1.00 13.69 97 ARG D N 1
ATOM 9152 C CA . ARG D 1 111 ? 55.800 34.773 74.333 1.00 13.48 97 ARG D CA 1
ATOM 9153 C C . ARG D 1 111 ? 54.662 33.879 73.779 1.00 11.78 97 ARG D C 1
ATOM 9154 O O . ARG D 1 111 ? 53.519 34.323 73.645 1.00 10.74 97 ARG D O 1
ATOM 9162 N N . LYS D 1 112 ? 54.999 32.661 73.387 1.00 9.51 98 LYS D N 1
ATOM 9163 C CA . LYS D 1 112 ? 53.996 31.723 72.898 1.00 10.39 98 LYS D CA 1
ATOM 9164 C C . LYS D 1 112 ? 52.885 31.547 73.928 1.00 10.73 98 LYS D C 1
ATOM 9165 O O . LYS D 1 112 ? 51.710 31.568 73.570 1.00 11.18 98 LYS D O 1
ATOM 9171 N N . VAL D 1 113 ? 53.273 31.414 75.203 1.00 9.64 99 VAL D N 1
ATOM 9172 C CA . VAL D 1 113 ? 52.323 31.167 76.299 1.00 11.43 99 VAL D CA 1
ATOM 9173 C C . VAL D 1 113 ? 51.328 32.375 76.470 1.00 11.88 99 VAL D C 1
ATOM 9174 O O . VAL D 1 113 ? 50.094 32.165 76.543 1.00 11.92 99 VAL D O 1
ATOM 9178 N N . GLU D 1 114 ? 51.865 33.609 76.525 1.00 11.33 100 GLU D N 1
ATOM 9179 C CA . GLU D 1 114 ? 50.997 34.799 76.676 1.00 11.01 100 GLU D CA 1
ATOM 9180 C C . GLU D 1 114 ? 50.119 35.066 75.474 1.00 10.49 100 GLU D C 1
ATOM 9181 O O . GLU D 1 114 ? 48.972 35.476 75.637 1.00 11.02 100 GLU D O 1
ATOM 9187 N N . LEU D 1 115 ? 50.632 34.814 74.265 1.00 9.26 101 LEU D N 1
ATOM 9188 C CA . LEU D 1 115 ? 49.841 34.986 73.033 1.00 10.47 101 LEU D CA 1
ATOM 9189 C C . LEU D 1 115 ? 48.668 33.993 72.996 1.00 10.74 101 LEU D C 1
ATOM 9190 O O . LEU D 1 115 ? 47.537 34.335 72.637 1.00 9.83 101 LEU D O 1
ATOM 9195 N N . TYR D 1 116 ? 48.960 32.747 73.362 1.00 11.09 102 TYR D N 1
ATOM 9196 C CA . TYR D 1 116 ? 47.902 31.724 73.404 1.00 10.17 102 TYR D CA 1
ATOM 9197 C C . TYR D 1 116 ? 46.825 32.086 74.457 1.00 10.61 102 TYR D C 1
ATOM 9198 O O . TYR D 1 116 ? 45.662 31.857 74.221 1.00 11.48 102 TYR D O 1
ATOM 9207 N N . GLN D 1 117 ? 47.223 32.593 75.631 1.00 11.54 103 GLN D N 1
ATOM 9208 C CA . GLN D 1 117 ? 46.272 33.062 76.647 1.00 12.74 103 GLN D CA 1
ATOM 9209 C C . GLN D 1 117 ? 45.230 34.053 76.127 1.00 13.46 103 GLN D C 1
ATOM 9210 O O . GLN D 1 117 ? 44.058 33.985 76.530 1.00 13.53 103 GLN D O 1
ATOM 9216 N N . LYS D 1 118 ? 45.692 34.945 75.245 1.00 13.31 104 LYS D N 1
ATOM 9217 C CA . LYS D 1 118 ? 44.919 35.922 74.525 1.00 14.02 104 LYS D CA 1
ATOM 9218 C C . LYS D 1 118 ? 44.105 35.308 73.395 1.00 12.32 104 LYS D C 1
ATOM 9219 O O . LYS D 1 118 ? 42.945 35.712 73.209 1.00 11.99 104 LYS D O 1
ATOM 9225 N N . ALA D 1 119 ? 44.663 34.340 72.651 1.00 10.99 105 ALA D N 1
ATOM 9226 C CA . ALA D 1 119 ? 43.907 33.700 71.535 1.00 9.80 105 ALA D CA 1
ATOM 9227 C C . ALA D 1 119 ? 42.750 32.891 72.113 1.00 10.93 105 ALA D C 1
ATOM 9228 O O . ALA D 1 119 ? 41.666 32.864 71.517 1.00 11.03 105 ALA D O 1
ATOM 9230 N N . ALA D 1 120 ? 43.022 32.215 73.236 1.00 10.34 106 ALA D N 1
ATOM 9231 C CA . ALA D 1 120 ? 42.116 31.193 73.810 1.00 11.77 106 ALA D CA 1
ATOM 9232 C C . ALA D 1 120 ? 40.583 31.541 73.807 1.00 12.43 106 ALA D C 1
ATOM 9233 O O . ALA D 1 120 ? 39.785 30.791 73.229 1.00 13.39 106 ALA D O 1
ATOM 9235 N N . PRO D 1 121 ? 40.161 32.638 74.471 1.00 14.44 107 PRO D N 1
ATOM 9236 C CA . PRO D 1 121 ? 38.698 32.987 74.455 1.00 14.55 107 PRO D CA 1
ATOM 9237 C C . PRO D 1 121 ? 38.126 33.362 73.112 1.00 14.76 107 PRO D C 1
ATOM 9238 O O . PRO D 1 121 ? 36.903 33.451 72.980 1.00 15.42 107 PRO D O 1
ATOM 9242 N N . LEU D 1 122 ? 39.000 33.554 72.116 1.00 12.63 108 LEU D N 1
ATOM 9243 C CA . LEU D 1 122 ? 38.623 33.981 70.785 1.00 12.76 108 LEU D CA 1
ATOM 9244 C C . LEU D 1 122 ? 38.554 32.829 69.791 1.00 11.99 108 LEU D C 1
ATOM 9245 O O . LEU D 1 122 ? 38.065 33.018 68.677 1.00 12.14 108 LEU D O 1
ATOM 9250 N N . LEU D 1 123 ? 39.062 31.651 70.167 1.00 11.01 109 LEU D N 1
ATOM 9251 C CA . LEU D 1 123 ? 38.945 30.482 69.274 1.00 11.72 109 LEU D CA 1
ATOM 9252 C C . LEU D 1 123 ? 37.478 30.063 69.146 1.00 12.81 109 LEU D C 1
ATOM 9253 O O . LEU D 1 123 ? 36.697 30.297 70.044 1.00 11.39 109 LEU D O 1
ATOM 9258 N N . SER D 1 124 ? 37.150 29.390 68.058 1.00 15.76 110 SER D N 1
ATOM 9259 C CA . SER D 1 124 ? 35.805 28.835 67.823 1.00 17.78 110 SER D CA 1
ATOM 9260 C C . SER D 1 124 ? 35.826 27.299 67.713 1.00 17.04 110 SER D C 1
ATOM 9261 O O . SER D 1 124 ? 36.305 26.761 66.722 1.00 18.55 110 SER D O 1
ATOM 9264 N N . PRO D 1 125 ? 35.362 26.577 68.764 1.00 17.52 111 PRO D N 1
ATOM 9265 C CA . PRO D 1 125 ? 34.937 27.118 70.035 1.00 16.23 111 PRO D CA 1
ATOM 9266 C C . PRO D 1 125 ? 36.121 27.485 70.943 1.00 16.66 111 PRO D C 1
ATOM 9267 O O . PRO D 1 125 ? 37.318 27.121 70.670 1.00 16.54 111 PRO D O 1
ATOM 9271 N N . PRO D 1 126 ? 35.821 28.282 71.967 1.00 16.82 112 PRO D N 1
ATOM 9272 C CA . PRO D 1 126 ? 36.871 28.828 72.825 1.00 16.67 112 PRO D CA 1
ATOM 9273 C C . PRO D 1 126 ? 37.590 27.782 73.679 1.00 15.99 112 PRO D C 1
ATOM 9274 O O . PRO D 1 126 ? 36.996 26.754 74.035 1.00 14.41 112 PRO D O 1
ATOM 9278 N N . ALA D 1 127 ? 38.887 28.019 73.936 1.00 14.78 113 ALA D N 1
ATOM 9279 C CA . ALA D 1 127 ? 39.627 27.234 74.916 1.00 15.56 113 ALA D CA 1
ATOM 9280 C C . ALA D 1 127 ? 39.460 27.923 76.264 1.00 15.77 113 ALA D C 1
ATOM 9281 O O . ALA D 1 127 ? 39.848 29.065 76.436 1.00 16.17 113 ALA D O 1
ATOM 9283 N N . GLU D 1 128 ? 38.891 27.201 77.219 1.00 16.75 114 GLU D N 1
ATOM 9284 C CA . GLU D 1 128 ? 38.638 27.716 78.530 1.00 17.35 114 GLU D CA 1
ATOM 9285 C C . GLU D 1 128 ? 39.630 27.142 79.519 1.00 16.46 114 GLU D C 1
ATOM 9286 O O . GLU D 1 128 ? 39.988 25.981 79.493 1.00 15.74 114 GLU D O 1
ATOM 9292 N N . ARG D 1 129 ? 40.048 27.977 80.426 1.00 16.46 115 ARG D N 1
ATOM 9293 C CA . ARG D 1 129 ? 41.177 27.704 81.232 1.00 18.08 115 ARG D CA 1
ATOM 9294 C C . ARG D 1 129 ? 40.669 27.092 82.537 1.00 18.48 115 ARG D C 1
ATOM 9295 O O . ARG D 1 129 ? 39.737 27.614 83.143 1.00 19.12 115 ARG D O 1
ATOM 9303 N N . HIS D 1 130 ? 41.248 25.961 82.936 1.00 18.93 116 HIS D N 1
ATOM 9304 C CA . HIS D 1 130 ? 41.025 25.398 84.273 1.00 18.68 116 HIS D CA 1
ATOM 9305 C C . HIS D 1 130 ? 42.336 25.350 85.002 1.00 19.83 116 HIS D C 1
ATOM 9306 O O . HIS D 1 130 ? 43.285 24.744 84.505 1.00 20.41 116 HIS D O 1
ATOM 9313 N N . GLU D 1 131 ? 42.387 25.958 86.178 1.00 19.63 117 GLU D N 1
ATOM 9314 C CA . GLU D 1 131 ? 43.617 26.079 86.932 1.00 21.37 117 GLU D CA 1
ATOM 9315 C C . GLU D 1 131 ? 43.732 24.869 87.817 1.00 21.70 117 GLU D C 1
ATOM 9316 O O . GLU D 1 131 ? 43.177 24.884 88.882 1.00 21.46 117 GLU D O 1
ATOM 9322 N N . LEU D 1 132 ? 44.374 23.800 87.364 1.00 21.72 118 LEU D N 1
ATOM 9323 C CA . LEU D 1 132 ? 44.664 22.671 88.277 1.00 22.86 118 LEU D CA 1
ATOM 9324 C C . LEU D 1 132 ? 45.907 22.911 89.137 1.00 22.69 118 LEU D C 1
ATOM 9325 O O . LEU D 1 132 ? 46.763 23.700 88.793 1.00 21.09 118 LEU D O 1
ATOM 9330 N N . VAL D 1 133 ? 45.986 22.221 90.266 1.00 24.39 119 VAL D N 1
ATOM 9331 C CA . VAL D 1 133 ? 47.199 22.198 91.084 1.00 24.51 119 VAL D CA 1
ATOM 9332 C C . VAL D 1 133 ? 47.462 20.707 91.350 1.00 24.89 119 VAL D C 1
ATOM 9333 O O . VAL D 1 133 ? 46.575 19.994 91.805 1.00 24.87 119 VAL D O 1
ATOM 9337 N N . VAL D 1 134 ? 48.634 20.208 90.961 1.00 24.32 120 VAL D N 1
ATOM 9338 C CA . VAL D 1 134 ? 48.953 18.779 91.107 1.00 24.05 120 VAL D CA 1
ATOM 9339 C C . VAL D 1 134 ? 50.117 18.654 92.107 1.00 25.39 120 VAL D C 1
ATOM 9340 O O . VAL D 1 134 ? 51.226 19.138 91.846 1.00 25.95 120 VAL D O 1
ATOM 9344 N N . ASP D 1 135 ? 49.835 18.111 93.300 1.00 26.71 121 ASP D N 1
ATOM 9345 C CA . ASP D 1 135 ? 50.821 18.025 94.383 1.00 26.50 121 ASP D CA 1
ATOM 9346 C C . ASP D 1 135 ? 51.510 19.367 94.496 1.00 26.18 121 ASP D C 1
ATOM 9347 O O . ASP D 1 135 ? 52.746 19.443 94.498 1.00 26.49 121 ASP D O 1
ATOM 9352 N N . GLY D 1 136 ? 50.721 20.436 94.540 1.00 24.28 122 GLY D N 1
ATOM 9353 C CA . GLY D 1 136 ? 51.261 21.761 94.785 1.00 23.26 122 GLY D CA 1
ATOM 9354 C C . GLY D 1 136 ? 51.941 22.414 93.604 1.00 22.51 122 GLY D C 1
ATOM 9355 O O . GLY D 1 136 ? 52.403 23.548 93.719 1.00 22.55 122 GLY D O 1
ATOM 9356 N N . ILE D 1 137 ? 52.018 21.708 92.461 1.00 21.40 123 ILE D N 1
ATOM 9357 C CA . ILE D 1 137 ? 52.412 22.378 91.225 1.00 19.55 123 ILE D CA 1
ATOM 9358 C C . ILE D 1 137 ? 51.193 22.867 90.437 1.00 19.47 123 ILE D C 1
ATOM 9359 O O . ILE D 1 137 ? 50.333 22.050 90.046 1.00 19.87 123 ILE D O 1
ATOM 9364 N N . PRO D 1 138 ? 51.178 24.171 90.100 1.00 19.24 124 PRO D N 1
ATOM 9365 C CA . PRO D 1 138 ? 50.135 24.732 89.239 1.00 19.33 124 PRO D CA 1
ATOM 9366 C C . PRO D 1 138 ? 50.179 24.093 87.835 1.00 19.13 124 PRO D C 1
ATOM 9367 O O . PRO D 1 138 ? 51.271 23.847 87.271 1.00 18.42 124 PRO D O 1
ATOM 9379 N N . PRO D 1 140 ? 47.727 24.769 84.470 1.00 16.50 126 PRO D N 1
ATOM 9380 C CA . PRO D 1 140 ? 46.594 25.149 83.589 1.00 15.24 126 PRO D CA 1
ATOM 9381 C C . PRO D 1 140 ? 46.213 24.068 82.564 1.00 15.14 126 PRO D C 1
ATOM 9382 O O . PRO D 1 140 ? 47.096 23.465 81.902 1.00 13.30 126 PRO D O 1
ATOM 9386 N N . VAL D 1 141 ? 44.903 23.835 82.423 1.00 13.43 127 VAL D N 1
ATOM 9387 C CA . VAL D 1 141 ? 44.388 22.926 81.438 1.00 11.29 127 VAL D CA 1
ATOM 9388 C C . VAL D 1 141 ? 43.460 23.725 80.563 1.00 12.12 127 VAL D C 1
ATOM 9389 O O . VAL D 1 141 ? 42.551 24.404 81.071 1.00 12.93 127 VAL D O 1
ATOM 9393 N N . TYR D 1 142 ? 43.686 23.695 79.244 1.00 11.75 128 TYR D N 1
ATOM 9394 C CA . TYR D 1 142 ? 42.766 24.317 78.289 1.00 11.02 128 TYR D CA 1
ATOM 9395 C C . TYR D 1 142 ? 41.743 23.294 77.743 1.00 11.41 128 TYR D C 1
ATOM 9396 O O . TYR D 1 142 ? 42.149 22.264 77.204 1.00 10.95 128 TYR D O 1
ATOM 9405 N N . VAL D 1 143 ? 40.441 23.597 77.863 1.00 11.13 129 VAL D N 1
ATOM 9406 C CA . VAL D 1 143 ? 39.365 22.699 77.367 1.00 12.11 129 VAL D CA 1
ATOM 9407 C C . VAL D 1 143 ? 38.519 23.428 76.351 1.00 11.93 129 VAL D C 1
ATOM 9408 O O . VAL D 1 143 ? 38.122 24.578 76.555 1.00 11.73 129 VAL D O 1
ATOM 9412 N N . ARG D 1 144 ? 38.271 22.765 75.243 1.00 11.47 130 ARG D N 1
ATOM 9413 C CA . ARG D 1 144 ? 37.486 23.332 74.165 1.00 12.58 130 ARG D CA 1
ATOM 9414 C C . ARG D 1 144 ? 36.373 22.325 73.994 1.00 14.38 130 ARG D C 1
ATOM 9415 O O . ARG D 1 144 ? 36.651 21.114 73.990 1.00 12.88 130 ARG D O 1
ATOM 9423 N N . ILE D 1 145 ? 35.136 22.808 73.839 1.00 15.69 131 ILE D N 1
ATOM 9424 C CA . ILE D 1 145 ? 33.948 21.912 73.750 1.00 17.69 131 ILE D CA 1
ATOM 9425 C C . ILE D 1 145 ? 33.133 22.239 72.505 1.00 19.33 131 ILE D C 1
ATOM 9426 O O . ILE D 1 145 ? 32.799 23.399 72.303 1.00 17.90 131 ILE D O 1
ATOM 9431 N N . PRO D 1 146 ? 32.772 21.224 71.690 1.00 21.15 132 PRO D N 1
ATOM 9432 C CA . PRO D 1 146 ? 31.987 21.493 70.494 1.00 24.24 132 PRO D CA 1
ATOM 9433 C C . PRO D 1 146 ? 30.617 22.139 70.876 1.00 27.35 132 PRO D C 1
ATOM 9434 O O . PRO D 1 146 ? 30.101 21.913 71.964 1.00 26.19 132 PRO D O 1
ATOM 9438 N N . GLU D 1 147 ? 30.084 22.996 70.016 1.00 32.04 133 GLU D N 1
ATOM 9439 C CA . GLU D 1 147 ? 28.936 23.845 70.422 1.00 37.01 133 GLU D CA 1
ATOM 9440 C C . GLU D 1 147 ? 27.541 23.162 70.552 1.00 38.32 133 GLU D C 1
ATOM 9441 O O . GLU D 1 147 ? 26.580 23.762 71.068 1.00 40.04 133 GLU D O 1
ATOM 9447 N N . GLY D 1 148 ? 27.413 21.913 70.148 1.00 39.40 134 GLY D N 1
ATOM 9448 C CA . GLY D 1 148 ? 26.081 21.273 70.303 1.00 41.61 134 GLY D CA 1
ATOM 9449 C C . GLY D 1 148 ? 25.544 21.112 71.732 1.00 41.83 134 GLY D C 1
ATOM 9450 O O . GLY D 1 148 ? 26.156 21.583 72.696 1.00 42.30 134 GLY D O 1
ATOM 9451 N N . PRO D 1 149 ? 24.375 20.449 71.881 1.00 42.12 135 PRO D N 1
ATOM 9452 C CA . PRO D 1 149 ? 24.073 19.906 73.207 1.00 41.53 135 PRO D CA 1
ATOM 9453 C C . PRO D 1 149 ? 24.999 18.713 73.476 1.00 40.64 135 PRO D C 1
ATOM 9454 O O . PRO D 1 149 ? 25.306 17.947 72.554 1.00 40.49 135 PRO D O 1
ATOM 9458 N N . GLY D 1 150 ? 25.451 18.593 74.721 1.00 39.84 136 GLY D N 1
ATOM 9459 C CA . GLY D 1 150 ? 26.295 17.495 75.140 1.00 38.32 136 GLY D CA 1
ATOM 9460 C C . GLY D 1 150 ? 25.497 16.496 75.958 1.00 37.17 136 GLY D C 1
ATOM 9461 O O . GLY D 1 150 ? 24.286 16.488 75.889 1.00 37.87 136 GLY D O 1
ATOM 9462 N N . PRO D 1 151 ? 26.179 15.664 76.757 1.00 35.75 137 PRO D N 1
ATOM 9463 C CA . PRO D 1 151 ? 27.648 15.775 76.882 1.00 33.11 137 PRO D CA 1
ATOM 9464 C C . PRO D 1 151 ? 28.435 15.294 75.649 1.00 30.63 137 PRO D C 1
ATOM 9465 O O . PRO D 1 151 ? 27.878 14.657 74.744 1.00 30.63 137 PRO D O 1
ATOM 9469 N N . HIS D 1 152 ? 29.717 15.653 75.591 1.00 26.40 138 HIS D N 1
ATOM 9470 C CA . HIS D 1 152 ? 30.544 15.261 74.449 1.00 22.58 138 HIS D CA 1
ATOM 9471 C C . HIS D 1 152 ? 31.637 14.314 74.909 1.00 20.22 138 HIS D C 1
ATOM 9472 O O . HIS D 1 152 ? 32.128 14.430 76.028 1.00 18.06 138 HIS D O 1
ATOM 9479 N N . PRO D 1 153 ? 32.065 13.406 74.022 1.00 19.70 139 PRO D N 1
ATOM 9480 C CA . PRO D 1 153 ? 33.318 12.707 74.384 1.00 19.37 139 PRO D CA 1
ATOM 9481 C C . PRO D 1 153 ? 34.491 13.753 74.338 1.00 19.00 139 PRO D C 1
ATOM 9482 O O . PRO D 1 153 ? 34.279 14.874 73.827 1.00 18.18 139 PRO D O 1
ATOM 9486 N N . ALA D 1 154 ? 35.668 13.397 74.876 1.00 17.89 140 ALA D N 1
ATOM 9487 C CA . ALA D 1 154 ? 36.861 14.275 74.956 1.00 16.63 140 ALA D CA 1
ATOM 9488 C C . ALA D 1 154 ? 38.134 13.507 74.602 1.00 17.64 140 ALA D C 1
ATOM 9489 O O . ALA D 1 154 ? 38.238 12.271 74.838 1.00 17.49 140 ALA D O 1
ATOM 9491 N N . VAL D 1 155 ? 39.094 14.256 74.031 1.00 16.22 141 VAL D N 1
ATOM 9492 C CA . VAL D 1 155 ? 40.423 13.765 73.689 1.00 14.32 141 VAL D CA 1
ATOM 9493 C C . VAL D 1 155 ? 41.442 14.665 74.419 1.00 14.67 141 VAL D C 1
ATOM 9494 O O . VAL D 1 155 ? 41.477 15.902 74.227 1.00 12.73 141 VAL D O 1
ATOM 9498 N N . ILE D 1 156 ? 42.174 14.052 75.331 1.00 12.53 142 ILE D N 1
ATOM 9499 C CA . ILE D 1 156 ? 43.256 14.727 76.034 1.00 13.53 142 ILE D CA 1
ATOM 9500 C C . ILE D 1 156 ? 44.452 14.643 75.057 1.00 14.59 142 ILE D C 1
ATOM 9501 O O . ILE D 1 156 ? 44.858 13.535 74.634 1.00 14.38 142 ILE D O 1
ATOM 9514 N N . LEU D 1 158 ? 48.457 15.239 74.293 1.00 12.59 144 LEU D N 1
ATOM 9515 C CA . LEU D 1 158 ? 49.721 15.273 75.033 1.00 14.35 144 LEU D CA 1
ATOM 9516 C C . LEU D 1 158 ? 50.849 15.775 74.140 1.00 13.62 144 LEU D C 1
ATOM 9517 O O . LEU D 1 158 ? 51.018 15.324 72.999 1.00 13.92 144 LEU D O 1
ATOM 9522 N N . GLY D 1 159 ? 51.565 16.772 74.624 1.00 14.45 145 GLY D N 1
ATOM 9523 C CA . GLY D 1 159 ? 52.625 17.372 73.830 1.00 13.20 145 GLY D CA 1
ATOM 9524 C C . GLY D 1 159 ? 53.862 16.509 73.903 1.00 14.00 145 GLY D C 1
ATOM 9525 O O . GLY D 1 159 ? 53.904 15.537 74.683 1.00 13.86 145 GLY D O 1
ATOM 9526 N N . GLY D 1 160 ? 54.917 16.899 73.195 1.00 14.88 146 GLY D N 1
ATOM 9527 C CA . GLY D 1 160 ? 56.085 16.010 73.154 1.00 16.36 146 GLY D CA 1
ATOM 9528 C C . GLY D 1 160 ? 57.263 16.659 73.834 1.00 17.08 146 GLY D C 1
ATOM 9529 O O . GLY D 1 160 ? 57.116 17.318 74.884 1.00 16.96 146 GLY D O 1
ATOM 9530 N N . LEU D 1 161 ? 58.422 16.479 73.205 1.00 15.91 147 LEU D N 1
ATOM 9531 C CA . LEU D 1 161 ? 59.679 16.957 73.749 1.00 18.12 147 LEU D CA 1
ATOM 9532 C C . LEU D 1 161 ? 59.747 18.454 73.620 1.00 18.03 147 LEU D C 1
ATOM 9533 O O . LEU D 1 161 ? 60.060 19.137 74.608 1.00 20.73 147 LEU D O 1
ATOM 9538 N N . GLU D 1 162 ? 59.426 18.995 72.452 1.00 19.70 148 GLU D N 1
ATOM 9539 C CA . GLU D 1 162 ? 59.305 20.459 72.356 1.00 22.97 148 GLU D CA 1
ATOM 9540 C C . GLU D 1 162 ? 57.883 21.041 72.317 1.00 22.97 148 GLU D C 1
ATOM 9541 O O . GLU D 1 162 ? 57.678 22.222 72.641 1.00 24.56 148 GLU D O 1
ATOM 9547 N N . SER D 1 163 ? 56.911 20.264 71.867 1.00 21.74 149 SER D N 1
ATOM 9548 C CA . SER D 1 163 ? 55.607 20.865 71.616 1.00 20.57 149 SER D CA 1
ATOM 9549 C C . SER D 1 163 ? 54.750 20.901 72.873 1.00 18.37 149 SER D C 1
ATOM 9550 O O . SER D 1 163 ? 54.830 20.003 73.741 1.00 18.64 149 SER D O 1
ATOM 9553 N N . THR D 1 164 ? 53.940 21.950 72.980 1.00 15.61 150 THR D N 1
ATOM 9554 C CA . THR D 1 164 ? 53.260 22.258 74.230 1.00 13.46 150 THR D CA 1
ATOM 9555 C C . THR D 1 164 ? 51.771 22.385 73.973 1.00 11.15 150 THR D C 1
ATOM 9556 O O . THR D 1 164 ? 51.337 22.190 72.854 1.00 11.41 150 THR D O 1
ATOM 9560 N N . LYS D 1 165 ? 50.990 22.667 75.010 1.00 12.26 151 LYS D N 1
ATOM 9561 C CA . LYS D 1 165 ? 49.495 22.764 74.911 1.00 11.82 151 LYS D CA 1
ATOM 9562 C C . LYS D 1 165 ? 49.000 23.803 73.845 1.00 12.74 151 LYS D C 1
ATOM 9563 O O . LYS D 1 165 ? 47.876 23.713 73.355 1.00 13.01 151 LYS D O 1
ATOM 9569 N N . GLU D 1 166 ? 49.886 24.738 73.451 1.00 12.28 152 GLU D N 1
ATOM 9570 C CA . GLU D 1 166 ? 49.549 25.882 72.587 1.00 11.62 152 GLU D CA 1
ATOM 9571 C C . GLU D 1 166 ? 49.678 25.474 71.122 1.00 12.18 152 GLU D C 1
ATOM 9572 O O . GLU D 1 166 ? 49.286 26.241 70.200 1.00 10.77 152 GLU D O 1
ATOM 9578 N N . GLU D 1 167 ? 50.241 24.272 70.892 1.00 11.45 153 GLU D N 1
ATOM 9579 C CA . GLU D 1 167 ? 50.604 23.875 69.542 1.00 12.96 153 GLU D CA 1
ATOM 9580 C C . GLU D 1 167 ? 49.751 22.791 68.859 1.00 14.17 153 GLU D C 1
ATOM 9581 O O . GLU D 1 167 ? 50.216 22.260 67.834 1.00 16.99 153 GLU D O 1
ATOM 9587 N N . SER D 1 168 ? 48.575 22.437 69.390 1.00 13.54 154 SER D N 1
ATOM 9588 C CA . SER D 1 168 ? 47.756 21.342 68.764 1.00 13.85 154 SER D CA 1
ATOM 9589 C C . SER D 1 168 ? 46.466 21.806 68.108 1.00 13.90 154 SER D C 1
ATOM 9590 O O . SER D 1 168 ? 45.515 21.026 67.882 1.00 14.18 154 SER D O 1
ATOM 9593 N N . PHE D 1 169 ? 46.420 23.094 67.810 1.00 13.96 155 PHE D N 1
ATOM 9594 C CA . PHE D 1 169 ? 45.213 23.763 67.262 1.00 13.65 155 PHE D CA 1
ATOM 9595 C C . PHE D 1 169 ? 44.618 23.023 66.072 1.00 14.36 155 PHE D C 1
ATOM 9596 O O . PHE D 1 169 ? 43.413 22.762 66.062 1.00 13.89 155 PHE D O 1
ATOM 9604 N N . GLN D 1 170 ? 45.448 22.675 65.074 1.00 15.02 156 GLN D N 1
ATOM 9605 C CA . GLN D 1 170 ? 45.006 21.959 63.847 1.00 15.88 156 GLN D CA 1
ATOM 9606 C C . GLN D 1 170 ? 44.357 20.601 64.156 1.00 15.95 156 GLN D C 1
ATOM 9607 O O . GLN D 1 170 ? 43.250 20.265 63.665 1.00 15.06 156 GLN D O 1
ATOM 9621 N N . GLU D 1 172 ? 43.393 19.581 67.170 1.00 15.90 158 GLU D N 1
ATOM 9622 C CA . GLU D 1 172 ? 42.174 19.885 67.931 1.00 13.58 158 GLU D CA 1
ATOM 9623 C C . GLU D 1 172 ? 40.958 20.113 67.045 1.00 14.04 158 GLU D C 1
ATOM 9624 O O . GLU D 1 172 ? 39.873 19.581 67.333 1.00 12.14 158 GLU D O 1
ATOM 9630 N N . ASN D 1 173 ? 41.092 21.019 66.070 1.00 13.54 159 ASN D N 1
ATOM 9631 C CA . ASN D 1 173 ? 39.982 21.385 65.199 1.00 13.90 159 ASN D CA 1
ATOM 9632 C C . ASN D 1 173 ? 39.431 20.199 64.451 1.00 14.42 159 ASN D C 1
ATOM 9633 O O . ASN D 1 173 ? 38.213 20.141 64.212 1.00 13.60 159 ASN D O 1
ATOM 9638 N N . LEU D 1 174 ? 40.289 19.262 64.052 1.00 12.93 160 LEU D N 1
ATOM 9639 C CA . LEU D 1 174 ? 39.747 18.029 63.389 1.00 14.38 160 LEU D CA 1
ATOM 9640 C C . LEU D 1 174 ? 38.842 17.250 64.310 1.00 14.15 160 LEU D C 1
ATOM 9641 O O . LEU D 1 174 ? 37.776 16.792 63.875 1.00 15.66 160 LEU D O 1
ATOM 9646 N N . VAL D 1 175 ? 39.258 17.069 65.563 1.00 14.84 161 VAL D N 1
ATOM 9647 C CA . VAL D 1 175 ? 38.412 16.321 66.486 1.00 15.64 161 VAL D CA 1
ATOM 9648 C C . VAL D 1 175 ? 37.174 17.114 66.932 1.00 16.27 161 VAL D C 1
ATOM 9649 O O . VAL D 1 175 ? 36.078 16.534 67.056 1.00 14.46 161 VAL D O 1
ATOM 9653 N N . LEU D 1 176 ? 37.314 18.444 67.106 1.00 14.45 162 LEU D N 1
ATOM 9654 C CA . LEU D 1 176 ? 36.140 19.281 67.454 1.00 13.69 162 LEU D CA 1
ATOM 9655 C C . LEU D 1 176 ? 35.100 19.224 66.366 1.00 14.90 162 LEU D C 1
ATOM 9656 O O . LEU D 1 176 ? 33.905 19.097 66.674 1.00 16.29 162 LEU D O 1
ATOM 9661 N N . ASP D 1 177 ? 35.530 19.310 65.108 1.00 15.42 163 ASP D N 1
ATOM 9662 C CA . ASP D 1 177 ? 34.622 19.156 63.990 1.00 18.31 163 ASP D CA 1
ATOM 9663 C C . ASP D 1 177 ? 33.832 17.835 64.006 1.00 19.88 163 ASP D C 1
ATOM 9664 O O . ASP D 1 177 ? 32.711 17.778 63.491 1.00 20.61 163 ASP D O 1
ATOM 9669 N N . ARG D 1 178 ? 34.413 16.801 64.619 1.00 19.38 164 ARG D N 1
ATOM 9670 C CA . ARG D 1 178 ? 33.825 15.464 64.630 1.00 19.26 164 ARG D CA 1
ATOM 9671 C C . ARG D 1 178 ? 33.131 15.163 65.959 1.00 18.86 164 ARG D C 1
ATOM 9672 O O . ARG D 1 178 ? 32.825 13.990 66.270 1.00 20.45 164 ARG D O 1
ATOM 9680 N N . GLY D 1 179 ? 32.869 16.207 66.734 1.00 17.91 165 GLY D N 1
ATOM 9681 C CA . GLY D 1 179 ? 32.018 16.079 67.933 1.00 17.57 165 GLY D CA 1
ATOM 9682 C C . GLY D 1 179 ? 32.712 15.767 69.258 1.00 17.41 165 GLY D C 1
ATOM 9683 O O . GLY D 1 179 ? 32.065 15.366 70.230 1.00 17.00 165 GLY D O 1
ATOM 9692 N N . ALA D 1 181 ? 35.326 16.992 72.490 1.00 12.64 167 ALA D N 1
ATOM 9693 C CA . ALA D 1 181 ? 36.057 18.007 73.195 1.00 12.59 167 ALA D CA 1
ATOM 9694 C C . ALA D 1 181 ? 37.571 17.752 73.166 1.00 13.58 167 ALA D C 1
ATOM 9695 O O . ALA D 1 181 ? 38.080 16.618 72.827 1.00 12.59 167 ALA D O 1
ATOM 9697 N N . THR D 1 182 ? 38.321 18.803 73.495 1.00 13.52 168 THR D N 1
ATOM 9698 C CA . THR D 1 182 ? 39.774 18.578 73.658 1.00 13.52 168 THR D CA 1
ATOM 9699 C C . THR D 1 182 ? 40.217 19.123 74.972 1.00 14.08 168 THR D C 1
ATOM 9700 O O . THR D 1 182 ? 39.589 20.068 75.506 1.00 14.26 168 THR D O 1
ATOM 9704 N N . ALA D 1 183 ? 41.265 18.519 75.548 1.00 13.35 169 ALA D N 1
ATOM 9705 C CA . ALA D 1 183 ? 41.904 19.076 76.737 1.00 11.91 169 ALA D CA 1
ATOM 9706 C C . ALA D 1 183 ? 43.435 19.033 76.514 1.00 12.15 169 ALA D C 1
ATOM 9707 O O . ALA D 1 183 ? 43.965 17.981 76.129 1.00 10.33 169 ALA D O 1
ATOM 9709 N N . THR D 1 184 ? 44.115 20.146 76.811 1.00 11.25 170 THR D N 1
ATOM 9710 C CA . THR D 1 184 ? 45.607 20.254 76.662 1.00 12.24 170 THR D CA 1
ATOM 9711 C C . THR D 1 184 ? 46.231 20.810 77.955 1.00 10.59 170 THR D C 1
ATOM 9712 O O . THR D 1 184 ? 45.572 21.496 78.720 1.00 11.16 170 THR D O 1
ATOM 9716 N N . PHE D 1 185 ? 47.480 20.452 78.235 1.00 10.16 171 PHE D N 1
ATOM 9717 C CA . PHE D 1 185 ? 48.225 20.906 79.400 1.00 9.57 171 PHE D CA 1
ATOM 9718 C C . PHE D 1 185 ? 49.737 20.577 79.232 1.00 10.03 171 PHE D C 1
ATOM 9719 O O . PHE D 1 185 ? 50.102 19.774 78.386 1.00 9.32 171 PHE D O 1
ATOM 9727 N N . ASP D 1 186 ? 50.562 21.068 80.146 1.00 9.91 172 ASP D N 1
ATOM 9728 C CA . ASP D 1 186 ? 52.018 20.865 80.076 1.00 11.34 172 ASP D CA 1
ATOM 9729 C C . ASP D 1 186 ? 52.312 20.132 81.382 1.00 11.29 172 ASP D C 1
ATOM 9730 O O . ASP D 1 186 ? 52.036 20.645 82.460 1.00 10.25 172 ASP D O 1
ATOM 9735 N N . GLY D 1 187 ? 52.835 18.917 81.270 1.00 11.05 173 GLY D N 1
ATOM 9736 C CA . GLY D 1 187 ? 53.254 18.167 82.422 1.00 10.28 173 GLY D CA 1
ATOM 9737 C C . GLY D 1 187 ? 54.762 18.197 82.636 1.00 12.44 173 GLY D C 1
ATOM 9738 O O . GLY D 1 187 ? 55.456 19.074 82.126 1.00 10.50 173 GLY D O 1
ATOM 9739 N N . PRO D 1 188 ? 55.267 17.263 83.450 1.00 13.16 174 PRO D N 1
ATOM 9740 C CA . PRO D 1 188 ? 56.673 17.283 83.851 1.00 14.21 174 PRO D CA 1
ATOM 9741 C C . PRO D 1 188 ? 57.591 17.543 82.656 1.00 13.02 174 PRO D C 1
ATOM 9742 O O . PRO D 1 188 ? 57.433 16.912 81.612 1.00 12.92 174 PRO D O 1
ATOM 9746 N N . GLY D 1 189 ? 58.472 18.533 82.802 1.00 13.27 175 GLY D N 1
ATOM 9747 C CA . GLY D 1 189 ? 59.512 18.799 81.819 1.00 10.64 175 GLY D CA 1
ATOM 9748 C C . GLY D 1 189 ? 59.014 19.509 80.573 1.00 12.54 175 GLY D C 1
ATOM 9749 O O . GLY D 1 189 ? 59.818 19.822 79.656 1.00 11.63 175 GLY D O 1
ATOM 9750 N N . GLN D 1 190 ? 57.706 19.808 80.526 1.00 11.46 176 GLN D N 1
ATOM 9751 C CA . GLN D 1 190 ? 57.136 20.493 79.366 1.00 11.68 176 GLN D CA 1
ATOM 9752 C C . GLN D 1 190 ? 56.723 21.949 79.625 1.00 11.68 176 GLN D C 1
ATOM 9753 O O . GLN D 1 190 ? 56.168 22.269 80.670 1.00 12.24 176 GLN D O 1
ATOM 9759 N N . GLY D 1 191 ? 56.873 22.785 78.615 1.00 10.89 177 GLY D N 1
ATOM 9760 C CA . GLY D 1 191 ? 56.290 24.143 78.651 1.00 12.18 177 GLY D CA 1
ATOM 9761 C C . GLY D 1 191 ? 56.314 24.818 79.984 1.00 12.51 177 GLY D C 1
ATOM 9762 O O . GLY D 1 191 ? 57.369 24.913 80.584 1.00 12.67 177 GLY D O 1
ATOM 9763 N N . GLU D 1 192 ? 55.139 25.229 80.496 1.00 12.31 178 GLU D N 1
ATOM 9764 C CA . GLU D 1 192 ? 55.053 25.947 81.747 1.00 11.90 178 GLU D CA 1
ATOM 9765 C C . GLU D 1 192 ? 55.365 25.166 82.989 1.00 12.16 178 GLU D C 1
ATOM 9766 O O . GLU D 1 192 ? 55.626 25.766 84.034 1.00 13.77 178 GLU D O 1
ATOM 9780 N N . PHE D 1 194 ? 57.863 23.044 83.094 1.00 13.81 180 PHE D N 1
ATOM 9781 C CA . PHE D 1 194 ? 59.316 22.768 83.085 1.00 12.98 180 PHE D CA 1
ATOM 9782 C C . PHE D 1 194 ? 60.058 23.423 84.265 1.00 13.75 180 PHE D C 1
ATOM 9783 O O . PHE D 1 194 ? 60.807 22.747 85.028 1.00 13.97 180 PHE D O 1
ATOM 9791 N N . GLU D 1 195 ? 59.873 24.732 84.442 1.00 14.54 181 GLU D N 1
ATOM 9792 C CA . GLU D 1 195 ? 60.590 25.394 85.561 1.00 16.26 181 GLU D CA 1
ATOM 9793 C C . GLU D 1 195 ? 60.322 24.816 86.920 1.00 16.72 181 GLU D C 1
ATOM 9794 O O . GLU D 1 195 ? 61.236 24.805 87.744 1.00 17.98 181 GLU D O 1
ATOM 9800 N N . TYR D 1 196 ? 59.081 24.343 87.185 1.00 16.88 182 TYR D N 1
ATOM 9801 C CA . TYR D 1 196 ? 58.767 23.638 88.430 1.00 16.74 182 TYR D CA 1
ATOM 9802 C C . TYR D 1 196 ? 59.316 22.235 88.522 1.00 17.33 182 TYR D C 1
ATOM 9803 O O . TYR D 1 196 ? 59.684 21.828 89.588 1.00 18.14 182 TYR D O 1
ATOM 9812 N N . LYS D 1 197 ? 59.392 21.502 87.402 1.00 16.96 183 LYS D N 1
ATOM 9813 C CA . LYS D 1 197 ? 59.651 20.071 87.467 1.00 16.77 183 LYS D CA 1
ATOM 9814 C C . LYS D 1 197 ? 60.127 19.525 86.118 1.00 16.02 183 LYS D C 1
ATOM 9815 O O . LYS D 1 197 ? 59.412 19.621 85.108 1.00 15.55 183 LYS D O 1
ATOM 9821 N N . ARG D 1 198 ? 61.304 18.905 86.148 1.00 14.51 184 ARG D N 1
ATOM 9822 C CA . ARG D 1 198 ? 61.969 18.362 84.953 1.00 13.76 184 ARG D CA 1
ATOM 9823 C C . ARG D 1 198 ? 61.240 17.072 84.562 1.00 13.07 184 ARG D C 1
ATOM 9824 O O . ARG D 1 198 ? 60.449 16.541 85.336 1.00 12.53 184 ARG D O 1
ATOM 9832 N N . ILE D 1 199 ? 61.557 16.554 83.394 1.00 11.24 185 ILE D N 1
ATOM 9833 C CA . ILE D 1 199 ? 60.959 15.339 82.912 1.00 11.65 185 ILE D CA 1
ATOM 9834 C C . ILE D 1 199 ? 61.021 14.279 84.000 1.00 12.02 185 ILE D C 1
ATOM 9835 O O . ILE D 1 199 ? 62.000 14.216 84.748 1.00 12.69 185 ILE D O 1
ATOM 9840 N N . ALA D 1 200 ? 59.966 13.461 84.097 1.00 13.57 186 ALA D N 1
ATOM 9841 C CA . ALA D 1 200 ? 59.729 12.556 85.240 1.00 13.73 186 ALA D CA 1
ATOM 9842 C C . ALA D 1 200 ? 59.214 11.225 84.791 1.00 13.32 186 ALA D C 1
ATOM 9843 O O . ALA D 1 200 ? 58.791 11.088 83.639 1.00 13.73 186 ALA D O 1
ATOM 9845 N N . GLY D 1 201 ? 59.230 10.274 85.723 1.00 14.71 187 GLY D N 1
ATOM 9846 C CA . GLY D 1 201 ? 58.846 8.865 85.504 1.00 15.89 187 GLY D CA 1
ATOM 9847 C C . GLY D 1 201 ? 57.375 8.560 85.749 1.00 17.00 187 GLY D C 1
ATOM 9848 O O . GLY D 1 201 ? 56.929 7.414 85.612 1.00 17.36 187 GLY D O 1
ATOM 9849 N N . ASP D 1 202 ? 56.596 9.588 86.072 1.00 17.62 188 ASP D N 1
ATOM 9850 C CA . ASP D 1 202 ? 55.172 9.359 86.430 1.00 17.55 188 ASP D CA 1
ATOM 9851 C C . ASP D 1 202 ? 54.211 10.341 85.723 1.00 16.54 188 ASP D C 1
ATOM 9852 O O . ASP D 1 202 ? 53.261 10.842 86.317 1.00 17.22 188 ASP D O 1
ATOM 9857 N N . TYR D 1 203 ? 54.400 10.540 84.433 1.00 15.29 189 TYR D N 1
ATOM 9858 C CA . TYR D 1 203 ? 53.522 11.419 83.681 1.00 15.42 189 TYR D CA 1
ATOM 9859 C C . TYR D 1 203 ? 51.994 11.047 83.781 1.00 15.71 189 TYR D C 1
ATOM 9860 O O . TYR D 1 203 ? 51.139 11.930 83.713 1.00 13.75 189 TYR D O 1
ATOM 9869 N N . GLU D 1 204 ? 51.688 9.758 83.920 1.00 15.52 190 GLU D N 1
ATOM 9870 C CA . GLU D 1 204 ? 50.283 9.268 84.006 1.00 17.13 190 GLU D CA 1
ATOM 9871 C C . GLU D 1 204 ? 49.518 9.931 85.166 1.00 17.28 190 GLU D C 1
ATOM 9872 O O . GLU D 1 204 ? 48.316 10.107 85.112 1.00 19.57 190 GLU D O 1
ATOM 9878 N N . LYS D 1 205 ? 50.223 10.287 86.225 1.00 17.23 191 LYS D N 1
ATOM 9879 C CA . LYS D 1 205 ? 49.663 11.065 87.294 1.00 18.31 191 LYS D CA 1
ATOM 9880 C C . LYS D 1 205 ? 49.048 12.381 86.782 1.00 18.76 191 LYS D C 1
ATOM 9881 O O . LYS D 1 205 ? 47.971 12.775 87.232 1.00 18.21 191 LYS D O 1
ATOM 9887 N N . TYR D 1 206 ? 49.710 13.029 85.808 1.00 16.95 192 TYR D N 1
ATOM 9888 C CA . TYR D 1 206 ? 49.259 14.312 85.262 1.00 15.99 192 TYR D CA 1
ATOM 9889 C C . TYR D 1 206 ? 48.087 14.094 84.322 1.00 15.60 192 TYR D C 1
ATOM 9890 O O . TYR D 1 206 ? 47.066 14.771 84.453 1.00 15.45 192 TYR D O 1
ATOM 9899 N N . THR D 1 207 ? 48.206 13.124 83.423 1.00 16.00 193 THR D N 1
ATOM 9900 C CA . THR D 1 207 ? 47.097 12.743 82.558 1.00 16.33 193 THR D CA 1
ATOM 9901 C C . THR D 1 207 ? 45.848 12.369 83.424 1.00 17.33 193 THR D C 1
ATOM 9902 O O . THR D 1 207 ? 44.735 12.795 83.124 1.00 18.11 193 THR D O 1
ATOM 9906 N N . SER D 1 208 ? 46.052 11.601 84.507 1.00 17.14 194 SER D N 1
ATOM 9907 C CA . SER D 1 208 ? 44.960 11.166 85.412 1.00 16.55 194 SER D CA 1
ATOM 9908 C C . SER D 1 208 ? 44.307 12.357 86.126 1.00 16.79 194 SER D C 1
ATOM 9909 O O . SER D 1 208 ? 43.081 12.398 86.339 1.00 16.25 194 SER D O 1
ATOM 9912 N N . ALA D 1 209 ? 45.115 13.346 86.485 1.00 16.92 195 ALA D N 1
ATOM 9913 C CA . ALA D 1 209 ? 44.572 14.597 87.042 1.00 15.91 195 ALA D CA 1
ATOM 9914 C C . ALA D 1 209 ? 43.608 15.360 86.093 1.00 16.05 195 ALA D C 1
ATOM 9915 O O . ALA D 1 209 ? 42.637 15.971 86.537 1.00 16.97 195 ALA D O 1
ATOM 9917 N N . VAL D 1 210 ? 43.875 15.314 84.792 1.00 15.66 196 VAL D N 1
ATOM 9918 C CA . VAL D 1 210 ? 43.010 15.871 83.782 1.00 14.67 196 VAL D CA 1
ATOM 9919 C C . VAL D 1 210 ? 41.762 15.001 83.606 1.00 15.85 196 VAL D C 1
ATOM 9920 O O . VAL D 1 210 ? 40.694 15.522 83.371 1.00 13.43 196 VAL D O 1
ATOM 9924 N N . VAL D 1 211 ? 41.917 13.682 83.685 1.00 15.36 197 VAL D N 1
ATOM 9925 C CA . VAL D 1 211 ? 40.756 12.818 83.662 1.00 15.88 197 VAL D CA 1
ATOM 9926 C C . VAL D 1 211 ? 39.866 13.173 84.828 1.00 16.05 197 VAL D C 1
ATOM 9927 O O . VAL D 1 211 ? 38.691 13.221 84.643 1.00 17.08 197 VAL D O 1
ATOM 9931 N N . ASP D 1 212 ? 40.430 13.444 86.012 1.00 16.77 198 ASP D N 1
ATOM 9932 C CA . ASP D 1 212 ? 39.652 13.845 87.187 1.00 17.85 198 ASP D CA 1
ATOM 9933 C C . ASP D 1 212 ? 38.914 15.178 87.033 1.00 19.62 198 ASP D C 1
ATOM 9934 O O . ASP D 1 212 ? 37.886 15.401 87.716 1.00 19.57 198 ASP D O 1
ATOM 9939 N N . LEU D 1 213 ? 39.475 16.084 86.215 1.00 18.41 199 LEU D N 1
ATOM 9940 C CA . LEU D 1 213 ? 38.838 17.342 85.912 1.00 17.92 199 LEU D CA 1
ATOM 9941 C C . LEU D 1 213 ? 37.654 17.111 84.981 1.00 17.85 199 LEU D C 1
ATOM 9942 O O . LEU D 1 213 ? 36.516 17.599 85.262 1.00 18.43 199 LEU D O 1
ATOM 9947 N N . LEU D 1 214 ? 37.889 16.379 83.895 1.00 15.68 200 LEU D N 1
ATOM 9948 C CA . LEU D 1 214 ? 36.867 16.139 82.886 1.00 17.94 200 LEU D CA 1
ATOM 9949 C C . LEU D 1 214 ? 35.682 15.310 83.432 1.00 18.86 200 LEU D C 1
ATOM 9950 O O . LEU D 1 214 ? 34.543 15.420 82.922 1.00 17.79 200 LEU D O 1
ATOM 9955 N N . THR D 1 215 ? 35.958 14.528 84.477 1.00 18.99 201 THR D N 1
ATOM 9956 C CA . THR D 1 215 ? 34.915 13.696 85.102 1.00 20.97 201 THR D CA 1
ATOM 9957 C C . THR D 1 215 ? 34.104 14.457 86.209 1.00 21.62 201 THR D C 1
ATOM 9958 O O . THR D 1 215 ? 33.217 13.882 86.862 1.00 22.62 201 THR D O 1
ATOM 9962 N N . LYS D 1 216 ? 34.421 15.744 86.379 1.00 22.03 202 LYS D N 1
ATOM 9963 C CA . LYS D 1 216 ? 33.662 16.693 87.181 1.00 22.54 202 LYS D CA 1
ATOM 9964 C C . LYS D 1 216 ? 33.161 17.869 86.324 1.00 21.76 202 LYS D C 1
ATOM 9965 O O . LYS D 1 216 ? 32.740 18.871 86.871 1.00 23.09 202 LYS D O 1
ATOM 9971 N N . LEU D 1 217 ? 33.219 17.740 85.001 1.00 20.92 203 LEU D N 1
ATOM 9972 C CA . LEU D 1 217 ? 32.675 18.709 84.078 1.00 20.65 203 LEU D CA 1
ATOM 9973 C C . LEU D 1 217 ? 31.458 18.111 83.401 1.00 21.25 203 LEU D C 1
ATOM 9974 O O . LEU D 1 217 ? 31.570 17.162 82.640 1.00 21.49 203 LEU D O 1
ATOM 9979 N N . GLU D 1 218 ? 30.274 18.667 83.681 1.00 22.75 204 GLU D N 1
ATOM 9980 C CA . GLU D 1 218 ? 29.015 18.107 83.141 1.00 22.85 204 GLU D CA 1
ATOM 9981 C C . GLU D 1 218 ? 29.017 18.009 81.625 1.00 22.28 204 GLU D C 1
ATOM 9982 O O . GLU D 1 218 ? 28.419 17.091 81.025 1.00 20.41 204 GLU D O 1
ATOM 9988 N N . ALA D 1 219 ? 29.776 18.903 80.966 1.00 21.42 205 ALA D N 1
ATOM 9989 C CA . ALA D 1 219 ? 29.773 18.906 79.501 1.00 19.67 205 ALA D CA 1
ATOM 9990 C C . ALA D 1 219 ? 30.523 17.750 78.843 1.00 19.05 205 ALA D C 1
ATOM 9991 O O . ALA D 1 219 ? 30.430 17.535 77.633 1.00 17.91 205 ALA D O 1
ATOM 9993 N N . ILE D 1 220 ? 31.255 16.981 79.635 1.00 18.53 206 ILE D N 1
ATOM 9994 C CA . ILE D 1 220 ? 32.058 15.906 79.064 1.00 18.51 206 ILE D CA 1
ATOM 9995 C C . ILE D 1 220 ? 31.544 14.553 79.562 1.00 18.45 206 ILE D C 1
ATOM 9996 O O . ILE D 1 220 ? 31.351 14.360 80.773 1.00 16.68 206 ILE D O 1
ATOM 10001 N N . ARG D 1 221 ? 31.334 13.661 78.610 1.00 20.01 207 ARG D N 1
ATOM 10002 C CA . ARG D 1 221 ? 30.866 12.278 78.851 1.00 22.35 207 ARG D CA 1
ATOM 10003 C C . ARG D 1 221 ? 31.973 11.457 79.531 1.00 21.78 207 ARG D C 1
ATOM 10004 O O . ARG D 1 221 ? 33.012 11.168 78.923 1.00 21.26 207 ARG D O 1
ATOM 10012 N N . ASN D 1 222 ? 31.760 11.094 80.788 1.00 22.22 208 ASN D N 1
ATOM 10013 C CA . ASN D 1 222 ? 32.771 10.430 81.584 1.00 22.91 208 ASN D CA 1
ATOM 10014 C C . ASN D 1 222 ? 33.304 9.129 81.048 1.00 23.46 208 ASN D C 1
ATOM 10015 O O . ASN D 1 222 ? 34.453 8.766 81.343 1.00 23.49 208 ASN D O 1
ATOM 10020 N N . ASP D 1 223 ? 32.485 8.435 80.273 1.00 23.84 209 ASP D N 1
ATOM 10021 C CA . ASP D 1 223 ? 32.879 7.152 79.729 1.00 25.11 209 ASP D CA 1
ATOM 10022 C C . ASP D 1 223 ? 33.424 7.198 78.295 1.00 23.71 209 ASP D C 1
ATOM 10023 O O . ASP D 1 223 ? 33.651 6.143 77.685 1.00 23.89 209 ASP D O 1
ATOM 10028 N N . ALA D 1 224 ? 33.614 8.410 77.748 1.00 21.99 210 ALA D N 1
ATOM 10029 C CA . ALA D 1 224 ? 34.161 8.564 76.403 1.00 20.40 210 ALA D CA 1
ATOM 10030 C C . ALA D 1 224 ? 35.328 9.590 76.392 1.00 21.00 210 ALA D C 1
ATOM 10031 O O . ALA D 1 224 ? 35.308 10.590 75.649 1.00 20.34 210 ALA D O 1
ATOM 10033 N N . ILE D 1 225 ? 36.330 9.346 77.236 1.00 19.47 211 ILE D N 1
ATOM 10034 C CA . ILE D 1 225 ? 37.526 10.190 77.310 1.00 18.29 211 ILE D CA 1
ATOM 10035 C C . ILE D 1 225 ? 38.723 9.385 76.830 1.00 18.23 211 ILE D C 1
ATOM 10036 O O . ILE D 1 225 ? 39.062 8.341 77.438 1.00 18.59 211 ILE D O 1
ATOM 10041 N N . GLY D 1 226 ? 39.335 9.862 75.752 1.00 17.15 212 GLY D N 1
ATOM 10042 C CA . GLY D 1 226 ? 40.524 9.263 75.169 1.00 16.68 212 GLY D CA 1
ATOM 10043 C C . GLY D 1 226 ? 41.787 10.127 75.295 1.00 17.55 212 GLY D C 1
ATOM 10044 O O . GLY D 1 226 ? 41.740 11.287 75.731 1.00 15.43 212 GLY D O 1
ATOM 10045 N N . VAL D 1 227 ? 42.938 9.533 74.944 1.00 17.91 213 VAL D N 1
ATOM 10046 C CA . VAL D 1 227 ? 44.201 10.265 75.011 1.00 16.97 213 VAL D CA 1
ATOM 10047 C C . VAL D 1 227 ? 44.888 10.149 73.653 1.00 17.82 213 VAL D C 1
ATOM 10048 O O . VAL D 1 227 ? 44.894 9.048 73.050 1.00 16.99 213 VAL D O 1
ATOM 10052 N N . LEU D 1 228 ? 45.414 11.295 73.166 1.00 16.16 214 LEU D N 1
ATOM 10053 C CA . LEU D 1 228 ? 46.169 11.362 71.923 1.00 16.86 214 LEU D CA 1
ATOM 10054 C C . LEU D 1 228 ? 47.542 12.034 72.237 1.00 17.40 214 LEU D C 1
ATOM 10055 O O . LEU D 1 228 ? 47.613 13.199 72.698 1.00 16.87 214 LEU D O 1
ATOM 10060 N N . GLY D 1 229 ? 48.621 11.303 71.976 1.00 17.22 215 GLY D N 1
ATOM 10061 C CA . GLY D 1 229 ? 49.942 11.875 72.148 1.00 16.52 215 GLY D CA 1
ATOM 10062 C C . GLY D 1 229 ? 50.796 11.915 70.895 1.00 16.90 215 GLY D C 1
ATOM 10063 O O . GLY D 1 229 ? 50.818 10.965 70.103 1.00 15.16 215 GLY D O 1
ATOM 10064 N N . ARG D 1 230 ? 51.568 12.986 70.802 1.00 14.77 216 ARG D N 1
ATOM 10065 C CA . ARG D 1 230 ? 52.381 13.290 69.653 1.00 14.66 216 ARG D CA 1
ATOM 10066 C C . ARG D 1 230 ? 53.871 13.235 70.015 1.00 13.84 216 ARG D C 1
ATOM 10067 O O . ARG D 1 230 ? 54.307 13.841 70.977 1.00 14.92 216 ARG D O 1
ATOM 10075 N N . SER D 1 231 ? 54.632 12.499 69.227 1.00 13.47 217 SER D N 1
ATOM 10076 C CA . SER D 1 231 ? 56.061 12.312 69.475 1.00 14.62 217 SER D CA 1
ATOM 10077 C C . SER D 1 231 ? 56.351 11.699 70.845 1.00 13.80 217 SER D C 1
ATOM 10078 O O . SER D 1 231 ? 55.853 10.629 71.140 1.00 14.58 217 SER D O 1
ATOM 10081 N N . LEU D 1 232 ? 57.128 12.380 71.677 1.00 11.68 218 LEU D N 1
ATOM 10082 C CA . LEU D 1 232 ? 57.209 11.974 73.097 1.00 11.67 218 LEU D CA 1
ATOM 10083 C C . LEU D 1 232 ? 55.802 11.831 73.743 1.00 13.46 218 LEU D C 1
ATOM 10084 O O . LEU D 1 232 ? 55.596 10.933 74.604 1.00 13.27 218 LEU D O 1
ATOM 10089 N N . GLY D 1 233 ? 54.835 12.690 73.348 1.00 12.60 219 GLY D N 1
ATOM 10090 C CA . GLY D 1 233 ? 53.467 12.536 73.935 1.00 12.83 219 GLY D CA 1
ATOM 10091 C C . GLY D 1 233 ? 52.876 11.172 73.555 1.00 12.41 219 GLY D C 1
ATOM 10092 O O . GLY D 1 233 ? 51.986 10.697 74.194 1.00 13.86 219 GLY D O 1
ATOM 10093 N N . GLY D 1 234 ? 53.376 10.547 72.508 1.00 12.06 220 GLY D N 1
ATOM 10094 C CA . GLY D 1 234 ? 52.959 9.163 72.172 1.00 13.12 220 GLY D CA 1
ATOM 10095 C C . GLY D 1 234 ? 53.412 8.133 73.205 1.00 13.40 220 GLY D C 1
ATOM 10096 O O . GLY D 1 234 ? 52.697 7.192 73.468 1.00 13.38 220 GLY D O 1
ATOM 10097 N N . ASN D 1 235 ? 54.620 8.308 73.758 1.00 12.65 221 ASN D N 1
ATOM 10098 C CA . ASN D 1 235 ? 55.108 7.514 74.866 1.00 13.07 221 ASN D CA 1
ATOM 10099 C C . ASN D 1 235 ? 54.222 7.781 76.095 1.00 13.47 221 ASN D C 1
ATOM 10100 O O . ASN D 1 235 ? 53.803 6.839 76.775 1.00 14.04 221 ASN D O 1
ATOM 10105 N N . TYR D 1 236 ? 53.948 9.062 76.381 1.00 12.08 222 TYR D N 1
ATOM 10106 C CA . TYR D 1 236 ? 53.090 9.451 77.504 1.00 12.44 222 TYR D CA 1
ATOM 10107 C C . TYR D 1 236 ? 51.657 8.910 77.376 1.00 12.58 222 TYR D C 1
ATOM 10108 O O . TYR D 1 236 ? 51.050 8.584 78.385 1.00 13.86 222 TYR D O 1
ATOM 10117 N N . ALA D 1 237 ? 51.129 8.869 76.147 1.00 11.88 223 ALA D N 1
ATOM 10118 C CA . ALA D 1 237 ? 49.805 8.340 75.855 1.00 13.52 223 ALA D CA 1
ATOM 10119 C C . ALA D 1 237 ? 49.722 6.818 76.189 1.00 13.88 223 ALA D C 1
ATOM 10120 O O . ALA D 1 237 ? 48.806 6.376 76.856 1.00 16.40 223 ALA D O 1
ATOM 10122 N N . LEU D 1 238 ? 50.725 6.055 75.785 1.00 15.19 224 LEU D N 1
ATOM 10123 C CA . LEU D 1 238 ? 50.840 4.618 76.117 1.00 14.64 224 LEU D CA 1
ATOM 10124 C C . LEU D 1 238 ? 50.936 4.384 77.611 1.00 15.38 224 LEU D C 1
ATOM 10125 O O . LEU D 1 238 ? 50.218 3.550 78.149 1.00 16.62 224 LEU D O 1
ATOM 10130 N N . LYS D 1 239 ? 51.796 5.144 78.279 1.00 14.48 225 LYS D N 1
ATOM 10131 C CA . LYS D 1 239 ? 51.997 5.071 79.683 1.00 15.33 225 LYS D CA 1
ATOM 10132 C C . LYS D 1 239 ? 50.698 5.443 80.391 1.00 16.49 225 LYS D C 1
ATOM 10133 O O . LYS D 1 239 ? 50.314 4.798 81.369 1.00 16.55 225 LYS D O 1
ATOM 10139 N N . SER D 1 240 ? 50.038 6.492 79.910 1.00 15.92 226 SER D N 1
ATOM 10140 C CA . SER D 1 240 ? 48.830 6.968 80.555 1.00 15.76 226 SER D CA 1
ATOM 10141 C C . SER D 1 240 ? 47.702 5.905 80.499 1.00 15.64 226 SER D C 1
ATOM 10142 O O . SER D 1 240 ? 47.067 5.608 81.509 1.00 16.65 226 SER D O 1
ATOM 10145 N N . ALA D 1 241 ? 47.471 5.379 79.316 1.00 16.48 227 ALA D N 1
ATOM 10146 C CA . ALA D 1 241 ? 46.526 4.294 79.052 1.00 17.75 227 ALA D CA 1
ATOM 10147 C C . ALA D 1 241 ? 46.836 3.003 79.802 1.00 18.71 227 ALA D C 1
ATOM 10148 O O . ALA D 1 241 ? 45.935 2.365 80.329 1.00 19.66 227 ALA D O 1
ATOM 10150 N N . ALA D 1 242 ? 48.104 2.620 79.839 1.00 19.02 228 ALA D N 1
ATOM 10151 C CA . ALA D 1 242 ? 48.562 1.494 80.670 1.00 18.75 228 ALA D CA 1
ATOM 10152 C C . ALA D 1 242 ? 48.186 1.651 82.120 1.00 19.35 228 ALA D C 1
ATOM 10153 O O . ALA D 1 242 ? 48.033 0.637 82.833 1.00 20.10 228 ALA D O 1
ATOM 10155 N N . CYS D 1 243 ? 48.039 2.894 82.584 1.00 17.90 229 CYS D N 1
ATOM 10156 C CA . CYS D 1 243 ? 47.934 3.129 84.022 1.00 16.87 229 CYS D CA 1
ATOM 10157 C C . CYS D 1 243 ? 46.599 3.748 84.412 1.00 17.54 229 CYS D C 1
ATOM 10158 O O . CYS D 1 243 ? 46.385 4.010 85.582 1.00 16.96 229 CYS D O 1
ATOM 10161 N N . GLU D 1 244 ? 45.737 4.024 83.444 1.00 16.57 230 GLU D N 1
ATOM 10162 C CA . GLU D 1 244 ? 44.501 4.761 83.743 1.00 18.23 230 GLU D CA 1
ATOM 10163 C C . GLU D 1 244 ? 43.375 4.046 83.066 1.00 18.52 230 GLU D C 1
ATOM 10164 O O . GLU D 1 244 ? 43.133 4.269 81.882 1.00 17.08 230 GLU D O 1
ATOM 10170 N N . PRO D 1 245 ? 42.707 3.111 83.788 1.00 20.55 231 PRO D N 1
ATOM 10171 C CA . PRO D 1 245 ? 41.673 2.312 83.112 1.00 21.19 231 PRO D CA 1
ATOM 10172 C C . PRO D 1 245 ? 40.416 3.118 82.671 1.00 21.35 231 PRO D C 1
ATOM 10173 O O . PRO D 1 245 ? 39.661 2.658 81.819 1.00 22.48 231 PRO D O 1
ATOM 10177 N N . ARG D 1 246 ? 40.191 4.304 83.221 1.00 20.88 232 ARG D N 1
ATOM 10178 C CA . ARG D 1 246 ? 39.080 5.163 82.720 1.00 20.81 232 ARG D CA 1
ATOM 10179 C C . ARG D 1 246 ? 39.261 5.644 81.291 1.00 20.92 232 ARG D C 1
ATOM 10180 O O . ARG D 1 246 ? 38.271 6.063 80.646 1.00 21.38 232 ARG D O 1
ATOM 10188 N N . LEU D 1 247 ? 40.486 5.570 80.752 1.00 19.19 233 LEU D N 1
ATOM 10189 C CA . LEU D 1 247 ? 40.649 5.950 79.323 1.00 18.01 233 LEU D CA 1
ATOM 10190 C C . LEU D 1 247 ? 40.032 4.944 78.366 1.00 18.21 233 LEU D C 1
ATOM 10191 O O . LEU D 1 247 ? 40.234 3.726 78.505 1.00 17.08 233 LEU D O 1
ATOM 10196 N N . ALA D 1 248 ? 39.330 5.483 77.361 1.00 18.34 234 ALA D N 1
ATOM 10197 C CA . ALA D 1 248 ? 38.528 4.739 76.397 1.00 18.71 234 ALA D CA 1
ATOM 10198 C C . ALA D 1 248 ? 39.189 4.620 75.049 1.00 18.83 234 ALA D C 1
ATOM 10199 O O . ALA D 1 248 ? 38.704 3.909 74.184 1.00 19.40 234 ALA D O 1
ATOM 10201 N N . ALA D 1 249 ? 40.311 5.317 74.849 1.00 17.05 235 ALA D N 1
ATOM 10202 C CA . ALA D 1 249 ? 41.026 5.225 73.596 1.00 15.98 235 ALA D CA 1
ATOM 10203 C C . ALA D 1 249 ? 42.395 5.827 73.832 1.00 16.57 235 ALA D C 1
ATOM 10204 O O . ALA D 1 249 ? 42.562 6.701 74.739 1.00 15.80 235 ALA D O 1
ATOM 10206 N N . CYS D 1 250 ? 43.347 5.359 73.024 1.00 16.36 236 CYS D N 1
ATOM 10207 C CA . CYS D 1 250 ? 44.749 5.740 73.150 1.00 17.23 236 CYS D CA 1
ATOM 10208 C C . CYS D 1 250 ? 45.378 5.838 71.759 1.00 16.76 236 CYS D C 1
ATOM 10209 O O . CYS D 1 250 ? 45.296 4.899 70.993 1.00 18.06 236 CYS D O 1
ATOM 10212 N N . ILE D 1 251 ? 45.949 6.992 71.404 1.00 15.79 237 ILE D N 1
ATOM 10213 C CA . ILE D 1 251 ? 46.730 7.086 70.167 1.00 15.03 237 ILE D CA 1
ATOM 10214 C C . ILE D 1 251 ? 48.194 7.450 70.459 1.00 15.59 237 ILE D C 1
ATOM 10215 O O . ILE D 1 251 ? 48.479 8.412 71.189 1.00 14.96 237 ILE D O 1
ATOM 10220 N N . SER D 1 252 ? 49.120 6.668 69.902 1.00 16.50 238 SER D N 1
ATOM 10221 C CA . SER D 1 252 ? 50.530 7.002 69.887 1.00 16.08 238 SER D CA 1
ATOM 10222 C C . SER D 1 252 ? 50.864 7.449 68.474 1.00 17.59 238 SER D C 1
ATOM 10223 O O . SER D 1 252 ? 50.885 6.633 67.528 1.00 16.39 238 SER D O 1
ATOM 10226 N N . TRP D 1 253 ? 51.116 8.759 68.306 1.00 16.93 239 TRP D N 1
ATOM 10227 C CA . TRP D 1 253 ? 51.403 9.287 66.999 1.00 16.58 239 TRP D CA 1
ATOM 10228 C C . TRP D 1 253 ? 52.887 9.647 67.010 1.00 16.70 239 TRP D C 1
ATOM 10229 O O . TRP D 1 253 ? 53.315 10.610 67.642 1.00 16.56 239 TRP D O 1
ATOM 10240 N N . GLY D 1 254 ? 53.710 8.839 66.363 1.00 16.73 240 GLY D N 1
ATOM 10241 C CA . GLY D 1 254 ? 55.141 9.066 66.425 1.00 17.25 240 GLY D CA 1
ATOM 10242 C C . GLY D 1 254 ? 55.771 8.829 67.789 1.00 17.50 240 GLY D C 1
ATOM 10243 O O . GLY D 1 254 ? 56.808 9.413 68.086 1.00 18.22 240 GLY D O 1
ATOM 10244 N N . GLY D 1 255 ? 55.168 7.961 68.600 1.00 15.68 241 GLY D N 1
ATOM 10245 C CA . GLY D 1 255 ? 55.716 7.595 69.913 1.00 15.90 241 GLY D CA 1
ATOM 10246 C C . GLY D 1 255 ? 56.764 6.483 69.918 1.00 15.96 241 GLY D C 1
ATOM 10247 O O . GLY D 1 255 ? 57.283 6.095 68.868 1.00 16.62 241 GLY D O 1
ATOM 10248 N N . PHE D 1 256 ? 57.078 5.999 71.110 1.00 16.18 242 PHE D N 1
ATOM 10249 C CA . PHE D 1 256 ? 58.112 5.009 71.345 1.00 15.96 242 PHE D CA 1
ATOM 10250 C C . PHE D 1 256 ? 57.850 4.433 72.724 1.00 15.95 242 PHE D C 1
ATOM 10251 O O . PHE D 1 256 ? 57.166 5.045 73.512 1.00 16.15 242 PHE D O 1
ATOM 10259 N N . SER D 1 257 ? 58.402 3.252 73.014 1.00 15.75 243 SER D N 1
ATOM 10260 C CA . SER D 1 257 ? 58.091 2.503 74.230 1.00 15.99 243 SER D CA 1
ATOM 10261 C C . SER D 1 257 ? 59.189 2.676 75.285 1.00 15.12 243 SER D C 1
ATOM 10262 O O . SER D 1 257 ? 58.938 2.529 76.480 1.00 14.37 243 SER D O 1
ATOM 10265 N N . ASP D 1 258 ? 60.404 2.999 74.839 1.00 14.86 244 ASP D N 1
ATOM 10266 C CA . ASP D 1 258 ? 61.599 2.992 75.695 1.00 15.83 244 ASP D CA 1
ATOM 10267 C C . ASP D 1 258 ? 62.721 3.721 74.967 1.00 15.99 244 ASP D C 1
ATOM 10268 O O . ASP D 1 258 ? 62.577 3.964 73.787 1.00 16.89 244 ASP D O 1
ATOM 10273 N N . LEU D 1 259 ? 63.818 4.072 75.649 1.00 16.28 245 LEU D N 1
ATOM 10274 C CA . LEU D 1 259 ? 64.937 4.792 75.002 1.00 16.74 245 LEU D CA 1
ATOM 10275 C C . LEU D 1 259 ? 66.163 3.919 74.762 1.00 17.39 245 LEU D C 1
ATOM 10276 O O . LEU D 1 259 ? 67.306 4.434 74.795 1.00 15.96 245 LEU D O 1
ATOM 10281 N N . ASP D 1 260 ? 65.943 2.627 74.504 1.00 17.68 246 ASP D N 1
ATOM 10282 C CA . ASP D 1 260 ? 67.047 1.766 74.036 1.00 18.60 246 ASP D CA 1
ATOM 10283 C C . ASP D 1 260 ? 67.756 2.383 72.812 1.00 18.24 246 ASP D C 1
ATOM 10284 O O . ASP D 1 260 ? 68.984 2.260 72.696 1.00 18.49 246 ASP D O 1
ATOM 10289 N N . TYR D 1 261 ? 66.987 3.045 71.92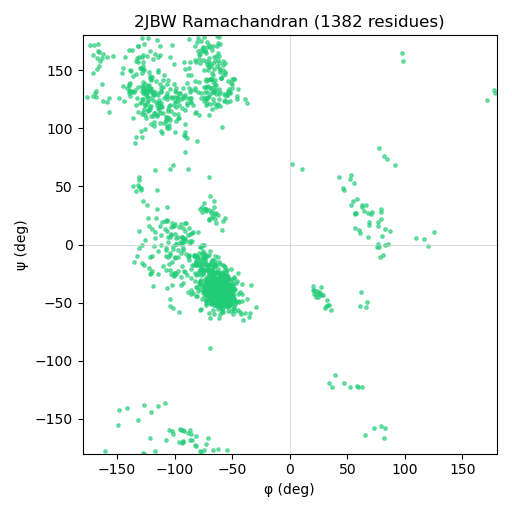4 1.00 17.47 247 TYR D N 1
ATOM 10290 C CA . TYR D 1 261 ? 67.500 3.617 70.656 1.00 16.93 247 TYR D CA 1
ATOM 10291 C C . TYR D 1 261 ? 68.219 4.938 70.808 1.00 15.79 247 TYR D C 1
ATOM 10292 O O . TYR D 1 261 ? 68.469 5.583 69.817 1.00 16.73 247 TYR D O 1
ATOM 10301 N N . TRP D 1 262 ? 68.522 5.343 72.034 1.00 15.56 248 TRP D N 1
ATOM 10302 C CA . TRP D 1 262 ? 69.081 6.665 72.369 1.00 16.58 248 TRP D CA 1
ATOM 10303 C C . TRP D 1 262 ? 70.152 7.139 71.400 1.00 17.00 248 TRP D C 1
ATOM 10304 O O . TRP D 1 262 ? 70.125 8.294 70.938 1.00 17.18 248 TRP D O 1
ATOM 10315 N N . ASP D 1 263 ? 71.126 6.261 71.108 1.00 17.19 249 ASP D N 1
ATOM 10316 C CA . ASP D 1 263 ? 72.286 6.648 70.293 1.00 18.02 249 ASP D CA 1
ATOM 10317 C C . ASP D 1 263 ? 71.863 7.163 68.935 1.00 17.57 249 ASP D C 1
ATOM 10318 O O . ASP D 1 263 ? 72.537 8.034 68.345 1.00 17.40 249 ASP D O 1
ATOM 10323 N N . LEU D 1 264 ? 70.722 6.661 68.461 1.00 18.38 250 LEU D N 1
ATOM 10324 C CA . LEU D 1 264 ? 70.160 7.036 67.149 1.00 19.48 250 LEU D CA 1
ATOM 10325 C C . LEU D 1 264 ? 69.446 8.388 67.075 1.00 20.05 250 LEU D C 1
ATOM 10326 O O . LEU D 1 264 ? 69.176 8.873 65.984 1.00 21.65 250 LEU D O 1
ATOM 10331 N N . GLU D 1 265 ? 69.172 9.014 68.218 1.00 19.53 251 GLU D N 1
ATOM 10332 C CA . GLU D 1 265 ? 68.635 10.371 68.243 1.00 19.30 251 GLU D CA 1
ATOM 10333 C C . GLU D 1 265 ? 69.632 11.327 67.546 1.00 20.17 251 GLU D C 1
ATOM 10334 O O . GLU D 1 265 ? 70.859 11.158 67.662 1.00 19.27 251 GLU D O 1
ATOM 10340 N N . THR D 1 266 ? 69.105 12.306 66.823 1.00 21.35 252 THR D N 1
ATOM 10341 C CA . THR D 1 266 ? 69.932 13.418 66.303 1.00 22.38 252 THR D CA 1
ATOM 10342 C C . THR D 1 266 ? 70.619 14.121 67.453 1.00 22.99 252 THR D C 1
ATOM 10343 O O . THR D 1 266 ? 70.144 14.052 68.614 1.00 22.23 252 THR D O 1
ATOM 10347 N N . PRO D 1 267 ? 71.768 14.768 67.162 1.00 23.49 253 PRO D N 1
ATOM 10348 C CA . PRO D 1 267 ? 72.404 15.568 68.187 1.00 22.59 253 PRO D CA 1
ATOM 10349 C C . PRO D 1 267 ? 71.469 16.655 68.778 1.00 22.63 253 PRO D C 1
ATOM 10350 O O . PRO D 1 267 ? 71.543 16.914 69.965 1.00 21.66 253 PRO D O 1
ATOM 10354 N N . LEU D 1 268 ? 70.637 17.287 67.951 1.00 21.96 254 LEU D N 1
ATOM 10355 C CA . LEU D 1 268 ? 69.704 18.311 68.429 1.00 21.94 254 LEU D CA 1
ATOM 10356 C C . LEU D 1 268 ? 68.745 17.661 69.437 1.00 21.00 254 LEU D C 1
ATOM 10357 O O . LEU D 1 268 ? 68.542 18.180 70.512 1.00 20.68 254 LEU D O 1
ATOM 10362 N N . THR D 1 269 ? 68.193 16.496 69.097 1.00 20.60 255 THR D N 1
ATOM 10363 C CA . THR D 1 269 ? 67.297 15.809 70.034 1.00 19.37 255 THR D CA 1
ATOM 10364 C C . THR D 1 269 ? 67.977 15.495 71.337 1.00 18.24 255 THR D C 1
ATOM 10365 O O . THR D 1 269 ? 67.341 15.568 72.397 1.00 18.96 255 THR D O 1
ATOM 10369 N N . LYS D 1 270 ? 69.272 15.165 71.302 1.00 17.26 256 LYS D N 1
ATOM 10370 C CA . LYS D 1 270 ? 69.975 14.799 72.547 1.00 14.99 256 LYS D CA 1
ATOM 10371 C C . LYS D 1 270 ? 70.161 16.026 73.400 1.00 13.83 256 LYS D C 1
ATOM 10372 O O . LYS D 1 270 ? 70.132 15.929 74.608 1.00 12.87 256 LYS D O 1
ATOM 10378 N N . GLU D 1 271 ? 70.418 17.182 72.783 1.00 14.30 257 GLU D N 1
ATOM 10379 C CA . GLU D 1 271 ? 70.534 18.395 73.571 1.00 15.88 257 GLU D CA 1
ATOM 10380 C C . GLU D 1 271 ? 69.173 18.688 74.227 1.00 13.74 257 GLU D C 1
ATOM 10381 O O . GLU D 1 271 ? 69.107 19.186 75.328 1.00 13.91 257 GLU D O 1
ATOM 10387 N N . SER D 1 272 ? 68.109 18.405 73.507 1.00 14.55 258 SER D N 1
ATOM 10388 C CA . SER D 1 272 ? 66.756 18.612 74.038 1.00 15.17 258 SER D CA 1
ATOM 10389 C C . SER D 1 272 ? 66.495 17.741 75.240 1.00 14.05 258 SER D C 1
ATOM 10390 O O . SER D 1 272 ? 65.947 18.205 76.202 1.00 15.15 258 SER D O 1
ATOM 10393 N N . TRP D 1 273 ? 66.890 16.472 75.180 1.00 13.72 259 TRP D N 1
ATOM 10394 C CA . TRP D 1 273 ? 66.650 15.568 76.304 1.00 13.14 259 TRP D CA 1
ATOM 10395 C C . TRP D 1 273 ? 67.439 16.050 77.498 1.00 13.81 259 TRP D C 1
ATOM 10396 O O . TRP D 1 273 ? 67.006 15.932 78.645 1.00 13.58 259 TRP D O 1
ATOM 10407 N N . LYS D 1 274 ? 68.659 16.529 77.236 1.00 13.40 260 LYS D N 1
ATOM 10408 C CA . LYS D 1 274 ? 69.512 16.948 78.310 1.00 13.36 260 LYS D CA 1
ATOM 10409 C C . LYS D 1 274 ? 68.926 18.221 78.923 1.00 11.75 260 LYS D C 1
ATOM 10410 O O . LYS D 1 274 ? 69.008 18.452 80.123 1.00 11.67 260 LYS D O 1
ATOM 10416 N N . TYR D 1 275 ? 68.367 19.080 78.081 1.00 11.99 261 TYR D N 1
ATOM 10417 C CA . TYR D 1 275 ? 67.734 20.308 78.583 1.00 12.48 261 TYR D CA 1
ATOM 10418 C C . TYR D 1 275 ? 66.542 19.990 79.501 1.00 12.13 261 TYR D C 1
ATOM 10419 O O . TYR D 1 275 ? 66.457 20.472 80.632 1.00 12.30 261 TYR D O 1
ATOM 10428 N N . VAL D 1 276 ? 65.629 19.149 79.032 1.00 12.20 262 VAL D N 1
ATOM 10429 C CA . VAL D 1 276 ? 64.419 18.855 79.860 1.00 11.87 262 VAL D CA 1
ATOM 10430 C C . VAL D 1 276 ? 64.712 18.038 81.118 1.00 13.13 262 VAL D C 1
ATOM 10431 O O . VAL D 1 276 ? 63.907 18.035 82.049 1.00 13.00 262 VAL D O 1
ATOM 10435 N N . SER D 1 277 ? 65.844 17.309 81.127 1.00 13.09 263 SER D N 1
ATOM 10436 C CA . SER D 1 277 ? 66.327 16.618 82.308 1.00 13.81 263 SER D CA 1
ATOM 10437 C C . SER D 1 277 ? 67.122 17.477 83.303 1.00 14.01 263 SER D C 1
ATOM 10438 O O . SER D 1 277 ? 67.401 17.011 84.378 1.00 14.99 263 SER D O 1
ATOM 10441 N N . LYS D 1 278 ? 67.500 18.699 82.929 1.00 14.72 264 LYS D N 1
ATOM 10442 C CA . LYS D 1 278 ? 68.252 19.582 83.819 1.00 15.91 264 LYS D CA 1
ATOM 10443 C C . LYS D 1 278 ? 69.568 18.938 84.256 1.00 16.03 264 LYS D C 1
ATOM 10444 O O . LYS D 1 278 ? 69.975 19.050 85.404 1.00 16.42 264 LYS D O 1
ATOM 10450 N N . VAL D 1 279 ? 70.227 18.236 83.340 1.00 16.89 265 VAL D N 1
ATOM 10451 C CA . VAL D 1 279 ? 71.512 17.636 83.691 1.00 17.68 265 VAL D CA 1
ATOM 10452 C C . VAL D 1 279 ? 72.643 18.265 82.873 1.00 17.87 265 VAL D C 1
ATOM 10453 O O . VAL D 1 279 ? 72.411 19.068 81.963 1.00 17.25 265 VAL D O 1
ATOM 10457 N N . ASP D 1 280 ? 73.863 17.839 83.178 1.00 19.40 266 ASP D N 1
ATOM 10458 C CA . ASP D 1 280 ? 75.094 18.416 82.607 1.00 20.80 266 ASP D CA 1
ATOM 10459 C C . ASP D 1 280 ? 75.711 17.620 81.451 1.00 20.31 266 ASP D C 1
ATOM 10460 O O . ASP D 1 280 ? 76.417 18.165 80.621 1.00 21.26 266 ASP D O 1
ATOM 10465 N N . THR D 1 281 ? 75.447 16.330 81.383 1.00 19.32 267 THR D N 1
ATOM 10466 C CA . THR D 1 281 ? 76.063 15.556 80.315 1.00 18.82 267 THR D CA 1
ATOM 10467 C C . THR D 1 281 ? 75.047 14.701 79.591 1.00 19.56 267 THR D C 1
ATOM 10468 O O . THR D 1 281 ? 73.966 14.395 80.140 1.00 18.85 267 THR D O 1
ATOM 10472 N N . LEU D 1 282 ? 75.413 14.273 78.381 1.00 19.38 268 LEU D N 1
ATOM 10473 C CA . LEU D 1 282 ? 74.549 13.422 77.573 1.00 20.49 268 LEU D CA 1
ATOM 10474 C C . LEU D 1 282 ? 74.314 12.036 78.183 1.00 20.27 268 LEU D C 1
ATOM 10475 O O . LEU D 1 282 ? 73.208 11.469 78.042 1.00 21.08 268 LEU D O 1
ATOM 10480 N N . GLU D 1 283 ? 75.318 11.490 78.873 1.00 19.29 269 GLU D N 1
ATOM 10481 C CA . GLU D 1 283 ? 75.126 10.216 79.595 1.00 17.08 269 GLU D CA 1
ATOM 10482 C C . GLU D 1 283 ? 74.247 10.335 80.825 1.00 16.56 269 GLU D C 1
ATOM 10483 O O . GLU D 1 283 ? 73.497 9.397 81.164 1.00 14.59 269 GLU D O 1
ATOM 10489 N N . GLU D 1 284 ? 74.377 11.457 81.521 1.00 16.11 270 GLU D N 1
ATOM 10490 C CA . GLU D 1 284 ? 73.425 11.806 82.617 1.00 16.72 270 GLU D CA 1
ATOM 10491 C C . GLU D 1 284 ? 71.973 11.847 82.068 1.00 16.42 270 GLU D C 1
ATOM 10492 O O . GLU D 1 284 ? 71.028 11.344 82.700 1.00 17.35 270 GLU D O 1
ATOM 10498 N N . ALA D 1 285 ? 71.817 12.451 80.896 1.00 15.93 271 ALA D N 1
ATOM 10499 C CA . ALA D 1 285 ? 70.518 12.561 80.216 1.00 15.44 271 ALA D CA 1
ATOM 10500 C C . ALA D 1 285 ? 69.981 11.194 79.844 1.00 15.31 271 ALA D C 1
ATOM 10501 O O . ALA D 1 285 ? 68.822 10.885 80.118 1.00 15.32 271 ALA D O 1
ATOM 10503 N N . ARG D 1 286 ? 70.826 10.325 79.256 1.00 14.71 272 ARG D N 1
ATOM 10504 C CA . ARG D 1 286 ? 70.345 9.000 78.838 1.00 14.75 272 ARG D CA 1
ATOM 10505 C C . ARG D 1 286 ? 69.857 8.258 80.061 1.00 15.67 272 ARG D C 1
ATOM 10506 O O . ARG D 1 286 ? 68.767 7.655 80.028 1.00 16.32 272 ARG D O 1
ATOM 10514 N N . LEU D 1 287 ? 70.658 8.285 81.132 1.00 14.70 273 LEU D N 1
ATOM 10515 C CA . LEU D 1 287 ? 70.326 7.556 82.354 1.00 16.97 273 LEU D CA 1
ATOM 10516 C C . LEU D 1 287 ? 68.955 8.033 82.864 1.00 16.38 273 LEU D C 1
ATOM 10517 O O . LEU D 1 287 ? 68.089 7.223 83.151 1.00 15.79 273 LEU D O 1
ATOM 10522 N N . HIS D 1 288 ? 68.760 9.342 82.963 1.00 15.65 274 HIS D N 1
ATOM 10523 C CA . HIS D 1 288 ? 67.527 9.895 83.521 1.00 15.80 274 HIS D CA 1
ATOM 10524 C C . HIS D 1 288 ? 66.304 9.517 82.683 1.00 14.26 274 HIS D C 1
ATOM 10525 O O . HIS D 1 288 ? 65.356 8.933 83.163 1.00 14.76 274 HIS D O 1
ATOM 10532 N N . VAL D 1 289 ? 66.387 9.852 81.412 1.00 14.03 275 VAL D N 1
ATOM 10533 C CA . VAL D 1 289 ? 65.297 9.712 80.454 1.00 13.78 275 VAL D CA 1
ATOM 10534 C C . VAL D 1 289 ? 64.914 8.236 80.244 1.00 14.12 275 VAL D C 1
ATOM 10535 O O . VAL D 1 289 ? 63.728 7.877 80.186 1.00 13.28 275 VAL D O 1
ATOM 10539 N N . HIS D 1 290 ? 65.903 7.367 80.154 1.00 13.42 276 HIS D N 1
ATOM 10540 C CA . HIS D 1 290 ? 65.614 5.953 79.890 1.00 14.92 276 HIS D CA 1
ATOM 10541 C C . HIS D 1 290 ? 64.719 5.403 81.015 1.00 14.96 276 HIS D C 1
ATOM 10542 O O . HIS D 1 290 ? 63.706 4.762 80.752 1.00 16.10 276 HIS D O 1
ATOM 10549 N N . ALA D 1 291 ? 65.097 5.692 82.255 1.00 14.60 277 ALA D N 1
ATOM 10550 C CA . ALA D 1 291 ? 64.346 5.298 83.439 1.00 14.65 277 ALA D CA 1
ATOM 10551 C C . ALA D 1 291 ? 62.964 5.991 83.541 1.00 14.19 277 ALA D C 1
ATOM 10552 O O . ALA D 1 291 ? 61.951 5.334 83.824 1.00 12.60 277 ALA D O 1
ATOM 10554 N N . ALA D 1 292 ? 62.947 7.322 83.338 1.00 14.47 278 ALA D N 1
ATOM 10555 C CA . ALA D 1 292 ? 61.690 8.095 83.313 1.00 13.72 278 ALA D CA 1
ATOM 10556 C C . ALA D 1 292 ? 60.664 7.562 82.311 1.00 13.37 278 ALA D C 1
ATOM 10557 O O . ALA D 1 292 ? 59.481 7.418 82.638 1.00 14.25 278 ALA D O 1
ATOM 10559 N N . LEU D 1 293 ? 61.092 7.245 81.101 1.00 12.82 279 LEU D N 1
ATOM 10560 C CA . LEU D 1 293 ? 60.144 6.943 80.012 1.00 13.06 279 LEU D CA 1
ATOM 10561 C C . LEU D 1 293 ? 59.903 5.445 79.708 1.00 15.06 279 LEU D C 1
ATOM 10562 O O . LEU D 1 293 ? 59.257 5.074 78.694 1.00 15.61 279 LEU D O 1
ATOM 10567 N N . GLU D 1 294 ? 60.418 4.579 80.557 1.00 15.42 280 GLU D N 1
ATOM 10568 C CA . GLU D 1 294 ? 60.271 3.123 80.297 1.00 16.87 280 GLU D CA 1
ATOM 10569 C C . GLU D 1 294 ? 58.769 2.769 80.403 1.00 16.75 280 GLU D C 1
ATOM 10570 O O . GLU D 1 294 ? 58.115 3.223 81.349 1.00 17.43 280 GLU D O 1
ATOM 10576 N N . THR D 1 295 ? 58.214 2.037 79.432 1.00 17.26 281 THR D N 1
ATOM 10577 C CA . THR D 1 295 ? 56.797 1.619 79.486 1.00 18.53 281 THR D CA 1
ATOM 10578 C C . THR D 1 295 ? 56.615 0.099 79.439 1.00 19.89 281 THR D C 1
ATOM 10579 O O . THR D 1 295 ? 55.524 -0.423 79.709 1.00 20.24 281 THR D O 1
ATOM 10583 N N . ARG D 1 296 ? 57.692 -0.616 79.134 1.00 20.64 282 ARG D N 1
ATOM 10584 C CA . ARG D 1 296 ? 57.575 -2.020 78.681 1.00 21.30 282 ARG D CA 1
ATOM 10585 C C . ARG D 1 296 ? 57.058 -2.939 79.782 1.00 20.58 282 ARG D C 1
ATOM 10586 O O . ARG D 1 296 ? 56.431 -3.949 79.490 1.00 21.19 282 ARG D O 1
ATOM 10594 N N . ASP D 1 297 ? 57.246 -2.540 81.035 1.00 20.70 283 ASP D N 1
ATOM 10595 C CA . ASP D 1 297 ? 56.658 -3.281 82.160 1.00 21.55 283 ASP D CA 1
ATOM 10596 C C . ASP D 1 297 ? 55.128 -3.119 82.299 1.00 22.17 283 ASP D C 1
ATOM 10597 O O . ASP D 1 297 ? 54.488 -3.919 82.995 1.00 22.20 283 ASP D O 1
ATOM 10602 N N . VAL D 1 298 ? 54.543 -2.098 81.653 1.00 21.81 284 VAL D N 1
ATOM 10603 C CA . VAL D 1 298 ? 53.085 -1.810 81.812 1.00 20.49 284 VAL D CA 1
ATOM 10604 C C . VAL D 1 298 ? 52.237 -1.876 80.541 1.00 20.67 284 VAL D C 1
ATOM 10605 O O . VAL D 1 298 ? 50.990 -1.827 80.643 1.00 19.50 284 VAL D O 1
ATOM 10609 N N . LEU D 1 299 ? 52.880 -1.986 79.372 1.00 19.91 285 LEU D N 1
ATOM 10610 C CA . LEU D 1 299 ? 52.180 -2.049 78.046 1.00 21.45 285 LEU D CA 1
ATOM 10611 C C . LEU D 1 299 ? 51.082 -3.118 77.989 1.00 23.15 285 LEU D C 1
ATOM 10612 O O . LEU D 1 299 ? 50.003 -2.905 77.407 1.00 23.24 285 LEU D O 1
ATOM 10617 N N . SER D 1 300 ? 51.356 -4.258 78.621 1.00 23.19 286 SER D N 1
ATOM 10618 C CA . SER D 1 300 ? 50.392 -5.373 78.663 1.00 24.82 286 SER D CA 1
ATOM 10619 C C . SER D 1 300 ? 49.088 -5.056 79.423 1.00 24.07 286 SER D C 1
ATOM 10620 O O . SER D 1 300 ? 48.091 -5.729 79.198 1.00 23.81 286 SER D O 1
ATOM 10623 N N . GLN D 1 301 ? 49.094 -4.011 80.264 1.00 22.95 287 GLN D N 1
ATOM 10624 C CA . GLN D 1 301 ? 47.934 -3.590 81.062 1.00 23.57 287 GLN D CA 1
ATOM 10625 C C . GLN D 1 301 ? 46.920 -2.714 80.347 1.00 23.32 287 GLN D C 1
ATOM 10626 O O . GLN D 1 301 ? 45.857 -2.417 80.904 1.00 23.80 287 GLN D O 1
ATOM 10632 N N . ILE D 1 302 ? 47.265 -2.248 79.151 1.00 22.96 288 ILE D N 1
ATOM 10633 C CA . ILE D 1 302 ? 46.365 -1.399 78.375 1.00 22.20 288 ILE D CA 1
ATOM 10634 C C . ILE D 1 302 ? 45.066 -2.160 78.073 1.00 22.93 288 ILE D C 1
ATOM 10635 O O . ILE D 1 302 ? 45.109 -3.303 77.559 1.00 22.11 288 ILE D O 1
ATOM 10640 N N . ALA D 1 303 ? 43.949 -1.481 78.347 1.00 22.40 289 ALA D N 1
ATOM 10641 C CA . ALA D 1 303 ? 42.595 -2.043 78.285 1.00 22.82 289 ALA D CA 1
ATOM 10642 C C . ALA D 1 303 ? 41.657 -1.282 77.324 1.00 22.84 289 ALA D C 1
ATOM 10643 O O . ALA D 1 303 ? 40.429 -1.459 77.422 1.00 22.65 289 ALA D O 1
ATOM 10645 N N . CYS D 1 304 ? 42.197 -0.440 76.411 1.00 20.81 290 CYS D N 1
ATOM 10646 C CA . CYS D 1 304 ? 41.335 0.344 75.545 1.00 19.57 290 CYS D CA 1
ATOM 10647 C C . CYS D 1 304 ? 41.875 0.216 74.145 1.00 19.57 290 CYS D C 1
ATOM 10648 O O . CYS D 1 304 ? 43.069 -0.102 73.999 1.00 20.61 290 CYS D O 1
ATOM 10651 N N . PRO D 1 305 ? 41.022 0.462 73.104 1.00 18.01 291 PRO D N 1
ATOM 10652 C CA . PRO D 1 305 ? 41.514 0.504 71.753 1.00 18.31 291 PRO D CA 1
ATOM 10653 C C . PRO D 1 305 ? 42.715 1.450 71.654 1.00 17.62 291 PRO D C 1
ATOM 10654 O O . PRO D 1 305 ? 42.697 2.516 72.252 1.00 17.95 291 PRO D O 1
ATOM 10658 N N . THR D 1 306 ? 43.724 1.051 70.894 1.00 17.93 292 THR D N 1
ATOM 10659 C CA . THR D 1 306 ? 44.994 1.732 70.868 1.00 17.65 292 THR D CA 1
ATOM 10660 C C . THR D 1 306 ? 45.396 1.755 69.409 1.00 18.90 292 THR D C 1
ATOM 10661 O O . THR D 1 306 ? 45.332 0.741 68.701 1.00 19.68 292 THR D O 1
ATOM 10665 N N . TYR D 1 307 ? 45.727 2.947 68.923 1.00 16.91 293 TYR D N 1
ATOM 10666 C CA . TYR D 1 307 ? 46.091 3.107 67.536 1.00 15.94 293 TYR D CA 1
ATOM 10667 C C . TYR D 1 307 ? 47.496 3.606 67.582 1.00 16.46 293 TYR D C 1
ATOM 10668 O O . TYR D 1 307 ? 47.780 4.573 68.312 1.00 16.85 293 TYR D O 1
ATOM 10677 N N . ILE D 1 308 ? 48.379 2.994 66.780 1.00 16.31 294 ILE D N 1
ATOM 10678 C CA . ILE D 1 308 ? 49.796 3.304 66.786 1.00 16.53 294 ILE D CA 1
ATOM 10679 C C . ILE D 1 308 ? 50.235 3.584 65.376 1.00 17.95 294 ILE D C 1
ATOM 10680 O O . ILE D 1 308 ? 50.181 2.699 64.523 1.00 19.13 294 ILE D O 1
ATOM 10685 N N . LEU D 1 309 ? 50.602 4.845 65.114 1.00 18.04 295 LEU D N 1
ATOM 10686 C CA . LEU D 1 309 ? 51.070 5.276 63.802 1.00 19.16 295 LEU D CA 1
ATOM 10687 C C . LEU D 1 309 ? 52.569 5.482 63.827 1.00 20.34 295 LEU D C 1
ATOM 10688 O O . LEU D 1 309 ? 53.080 6.390 64.572 1.00 19.61 295 LEU D O 1
ATOM 10693 N N . HIS D 1 310 ? 53.272 4.666 63.021 1.00 20.64 296 HIS D N 1
ATOM 10694 C CA . HIS D 1 310 ? 54.717 4.696 62.995 1.00 21.99 296 HIS D CA 1
ATOM 10695 C C . HIS D 1 310 ? 55.208 5.015 61.609 1.00 22.67 296 HIS D C 1
ATOM 10696 O O . HIS D 1 310 ? 54.746 4.435 60.674 1.00 23.14 296 HIS D O 1
ATOM 10703 N N . GLY D 1 311 ? 56.147 5.941 61.465 1.00 23.38 297 GLY D N 1
ATOM 10704 C CA . GLY D 1 311 ? 56.683 6.239 60.152 1.00 25.21 297 GLY D CA 1
ATOM 10705 C C . GLY D 1 311 ? 58.036 5.573 60.049 1.00 26.51 297 GLY D C 1
ATOM 10706 O O . GLY D 1 311 ? 58.866 5.769 60.914 1.00 27.53 297 GLY D O 1
ATOM 10707 N N . VAL D 1 312 ? 58.250 4.769 59.014 1.00 27.56 298 VAL D N 1
ATOM 10708 C CA . VAL D 1 312 ? 59.497 3.984 58.867 1.00 28.56 298 VAL D CA 1
ATOM 10709 C C . VAL D 1 312 ? 60.802 4.804 58.973 1.00 28.78 298 VAL D C 1
ATOM 10710 O O . VAL D 1 312 ? 61.762 4.368 59.602 1.00 28.51 298 VAL D O 1
ATOM 10714 N N . HIS D 1 313 ? 60.820 6.008 58.419 1.00 29.78 299 HIS D N 1
ATOM 10715 C CA . HIS D 1 313 ? 62.060 6.792 58.378 1.00 31.01 299 HIS D CA 1
ATOM 10716 C C . HIS D 1 313 ? 62.283 7.701 59.586 1.00 30.44 299 HIS D C 1
ATOM 10717 O O . HIS D 1 313 ? 63.106 8.622 59.525 1.00 30.67 299 HIS D O 1
ATOM 10724 N N . ASP D 1 314 ? 61.564 7.414 60.673 1.00 28.96 300 ASP D N 1
ATOM 10725 C CA . ASP D 1 314 ? 61.748 8.078 61.977 1.00 28.31 300 ASP D CA 1
ATOM 10726 C C . ASP D 1 314 ? 63.052 7.615 62.615 1.00 27.55 300 ASP D C 1
ATOM 10727 O O . ASP D 1 314 ? 63.499 6.490 62.349 1.00 27.33 300 ASP D O 1
ATOM 10732 N N . GLU D 1 315 ? 63.635 8.424 63.511 1.00 27.34 301 GLU D N 1
ATOM 10733 C CA . GLU D 1 315 ? 64.766 7.930 64.332 1.00 27.45 301 GLU D CA 1
ATOM 10734 C C . GLU D 1 315 ? 64.375 6.804 65.246 1.00 26.86 301 GLU D C 1
ATOM 10735 O O . GLU D 1 315 ? 65.229 5.972 65.566 1.00 28.19 301 GLU D O 1
ATOM 10741 N N . VAL D 1 316 ? 63.109 6.782 65.684 1.00 25.79 302 VAL D N 1
ATOM 10742 C CA . VAL D 1 316 ? 62.558 5.683 66.474 1.00 24.17 302 VAL D CA 1
ATOM 10743 C C . VAL D 1 316 ? 62.614 4.426 65.577 1.00 24.62 302 VAL D C 1
ATOM 10744 O O . VAL D 1 316 ? 62.012 4.394 64.506 1.00 24.07 302 VAL D O 1
ATOM 10748 N N . PRO D 1 317 ? 63.333 3.388 66.020 1.00 25.22 303 PRO D N 1
ATOM 10749 C CA . PRO D 1 317 ? 63.648 2.284 65.110 1.00 24.78 303 PRO D CA 1
ATOM 10750 C C . PRO D 1 317 ? 62.503 1.295 65.005 1.00 24.83 303 PRO D C 1
ATOM 10751 O O . PRO D 1 317 ? 61.529 1.364 65.787 1.00 24.71 303 PRO D O 1
ATOM 10755 N N . LEU D 1 318 ? 62.619 0.365 64.060 1.00 25.18 304 LEU D N 1
ATOM 10756 C CA . LEU D 1 318 ? 61.545 -0.636 63.817 1.00 25.27 304 LEU D CA 1
ATOM 10757 C C . LEU D 1 318 ? 61.360 -1.569 64.990 1.00 24.78 304 LEU D C 1
ATOM 10758 O O . LEU D 1 318 ? 60.285 -2.133 65.192 1.00 25.11 304 LEU D O 1
ATOM 10763 N N . SER D 1 319 ? 62.391 -1.713 65.803 1.00 24.93 305 SER D N 1
ATOM 10764 C CA . SER D 1 319 ? 62.237 -2.481 67.061 1.00 25.26 305 SER D CA 1
ATOM 10765 C C . SER D 1 319 ? 61.111 -1.970 67.964 1.00 24.49 305 SER D C 1
ATOM 10766 O O . SER D 1 319 ? 60.581 -2.726 68.786 1.00 24.92 305 SER D O 1
ATOM 10769 N N . PHE D 1 320 ? 60.731 -0.691 67.830 1.00 24.36 306 PHE D N 1
ATOM 10770 C CA . PHE D 1 320 ? 59.553 -0.191 68.567 1.00 22.61 306 PHE D CA 1
ATOM 10771 C C . PHE D 1 320 ? 58.299 -0.959 68.147 1.00 22.39 306 PHE D C 1
ATOM 10772 O O . PHE D 1 320 ? 57.491 -1.349 68.977 1.00 21.94 306 PHE D O 1
ATOM 10780 N N . VAL D 1 321 ? 58.162 -1.160 66.842 1.00 23.43 307 VAL D N 1
ATOM 10781 C CA . VAL D 1 321 ? 57.054 -1.928 66.267 1.00 24.98 307 VAL D CA 1
ATOM 10782 C C . VAL D 1 321 ? 57.096 -3.391 66.773 1.00 25.92 307 VAL D C 1
ATOM 10783 O O . VAL D 1 321 ? 56.084 -3.917 67.236 1.00 25.08 307 VAL D O 1
ATOM 10787 N N . ASP D 1 322 ? 58.270 -4.036 66.700 1.00 26.23 308 ASP D N 1
ATOM 10788 C CA . ASP D 1 322 ? 58.423 -5.363 67.351 1.00 27.47 308 ASP D CA 1
ATOM 10789 C C . ASP D 1 322 ? 57.933 -5.269 68.793 1.00 27.23 308 ASP D C 1
ATOM 10790 O O . ASP D 1 322 ? 57.106 -6.068 69.228 1.00 26.05 308 ASP D O 1
ATOM 10795 N N . THR D 1 323 ? 58.417 -4.249 69.519 1.00 26.79 309 THR D N 1
ATOM 10796 C CA . THR D 1 323 ? 58.113 -4.150 70.953 1.00 26.55 309 THR D CA 1
ATOM 10797 C C . THR D 1 323 ? 56.607 -4.025 71.213 1.00 26.60 309 THR D C 1
ATOM 10798 O O . THR D 1 323 ? 56.074 -4.602 72.142 1.00 26.92 309 THR D O 1
ATOM 10802 N N . VAL D 1 324 ? 55.917 -3.284 70.360 1.00 27.53 310 VAL D N 1
ATOM 10803 C CA . VAL D 1 324 ? 54.479 -3.029 70.530 1.00 27.66 310 VAL D CA 1
ATOM 10804 C C . VAL D 1 324 ? 53.637 -4.263 70.103 1.00 28.18 310 VAL D C 1
ATOM 10805 O O . VAL D 1 324 ? 52.585 -4.601 70.688 1.00 27.35 310 VAL D O 1
ATOM 10809 N N . LEU D 1 325 ? 54.104 -4.959 69.085 1.00 28.76 311 LEU D N 1
ATOM 10810 C CA . LEU D 1 325 ? 53.443 -6.226 68.730 1.00 29.96 311 LEU D CA 1
ATOM 10811 C C . LEU D 1 325 ? 53.593 -7.246 69.862 1.00 30.17 311 LEU D C 1
ATOM 10812 O O . LEU D 1 325 ? 52.645 -7.944 70.208 1.00 29.45 311 LEU D O 1
ATOM 10817 N N . GLU D 1 326 ? 54.773 -7.258 70.479 1.00 30.58 312 GLU D N 1
ATOM 10818 C CA . GLU D 1 326 ? 55.052 -8.161 71.585 1.00 30.39 312 GLU D CA 1
ATOM 10819 C C . GLU D 1 326 ? 54.194 -7.912 72.807 1.00 29.40 312 GLU D C 1
ATOM 10820 O O . GLU D 1 326 ? 53.677 -8.877 73.404 1.00 29.27 312 GLU D O 1
ATOM 10826 N N . LEU D 1 327 ? 54.027 -6.641 73.195 1.00 28.69 313 LEU D N 1
ATOM 10827 C CA . LEU D 1 327 ? 53.436 -6.352 74.517 1.00 27.86 313 LEU D CA 1
ATOM 10828 C C . LEU D 1 327 ? 52.089 -5.675 74.569 1.00 27.57 313 LEU D C 1
ATOM 10829 O O . LEU D 1 327 ? 51.405 -5.808 75.562 1.00 27.86 313 LEU D O 1
ATOM 10834 N N . VAL D 1 328 ? 51.699 -4.910 73.549 1.00 28.31 314 VAL D N 1
ATOM 10835 C CA . VAL D 1 328 ? 50.351 -4.276 73.602 1.00 27.02 314 VAL D CA 1
ATOM 10836 C C . VAL D 1 328 ? 49.337 -5.348 73.204 1.00 26.55 314 VAL D C 1
ATOM 10837 O O . VAL D 1 328 ? 49.571 -6.036 72.206 1.00 27.16 314 VAL D O 1
ATOM 10841 N N . PRO D 1 329 ? 48.245 -5.529 73.976 1.00 26.39 315 PRO D N 1
ATOM 10842 C CA . PRO D 1 329 ? 47.302 -6.621 73.643 1.00 27.35 315 PRO D CA 1
ATOM 10843 C C . PRO D 1 329 ? 46.782 -6.591 72.217 1.00 27.79 315 PRO D C 1
ATOM 10844 O O . PRO D 1 329 ? 46.298 -5.545 71.739 1.00 26.33 315 PRO D O 1
ATOM 10848 N N . ALA D 1 330 ? 46.898 -7.734 71.535 1.00 28.29 316 ALA D N 1
ATOM 10849 C CA . ALA D 1 330 ? 46.634 -7.783 70.085 1.00 28.89 316 ALA D CA 1
ATOM 10850 C C . ALA D 1 330 ? 45.187 -7.473 69.743 1.00 28.61 316 ALA D C 1
ATOM 10851 O O . ALA D 1 330 ? 44.888 -7.017 68.641 1.00 29.72 316 ALA D O 1
ATOM 10853 N N . GLU D 1 331 ? 44.300 -7.685 70.698 1.00 28.20 317 GLU D N 1
ATOM 10854 C CA . GLU D 1 331 ? 42.887 -7.417 70.511 1.00 28.69 317 GLU D CA 1
ATOM 10855 C C . GLU D 1 331 ? 42.554 -5.923 70.520 1.00 28.07 317 GLU D C 1
ATOM 10856 O O . GLU D 1 331 ? 41.478 -5.544 70.088 1.00 28.17 317 GLU D O 1
ATOM 10862 N N . HIS D 1 332 ? 43.440 -5.096 71.073 1.00 26.89 318 HIS D N 1
ATOM 10863 C CA . HIS D 1 332 ? 43.165 -3.652 71.193 1.00 25.52 318 HIS D CA 1
ATOM 10864 C C . HIS D 1 332 ? 43.908 -2.845 70.136 1.00 24.36 318 HIS D C 1
ATOM 10865 O O . HIS D 1 332 ? 43.585 -1.659 69.882 1.00 24.59 318 HIS D O 1
ATOM 10872 N N . LEU D 1 333 ? 44.878 -3.488 69.506 1.00 22.35 319 LEU D N 1
ATOM 10873 C CA . LEU D 1 333 ? 45.835 -2.789 68.650 1.00 21.77 319 LEU D CA 1
ATOM 10874 C C . LEU D 1 333 ? 45.407 -2.593 67.208 1.00 22.38 319 LEU D C 1
ATOM 10875 O O . LEU D 1 333 ? 45.102 -3.576 66.495 1.00 19.97 319 LEU D O 1
ATOM 10880 N N . ASN D 1 334 ? 45.381 -1.318 66.777 1.00 22.20 320 ASN D N 1
ATOM 10881 C CA . ASN D 1 334 ? 45.410 -0.955 65.374 1.00 22.98 320 ASN D CA 1
ATOM 10882 C C . ASN D 1 334 ? 46.788 -0.376 65.100 1.00 23.36 320 ASN D C 1
ATOM 10883 O O . ASN D 1 334 ? 47.125 0.734 65.578 1.00 23.37 320 ASN D O 1
ATOM 10888 N N . LEU D 1 335 ? 47.614 -1.138 64.394 1.00 22.16 321 LEU D N 1
ATOM 10889 C CA . LEU D 1 335 ? 48.939 -0.705 64.051 1.00 22.94 321 LEU D CA 1
ATOM 10890 C C . LEU D 1 335 ? 48.891 -0.199 62.640 1.00 22.72 321 LEU D C 1
ATOM 10891 O O . LEU D 1 335 ? 48.378 -0.877 61.732 1.00 20.87 321 LEU D O 1
ATOM 10896 N N . VAL D 1 336 ? 49.449 0.988 62.437 1.00 22.77 322 VAL D N 1
ATOM 10897 C CA . VAL D 1 336 ? 49.590 1.514 61.103 1.00 22.53 322 VAL D CA 1
ATOM 10898 C C . VAL D 1 336 ? 51.048 1.890 60.912 1.00 24.06 322 VAL D C 1
ATOM 10899 O O . VAL D 1 336 ? 51.571 2.817 61.585 1.00 24.77 322 VAL D O 1
ATOM 10903 N N . VAL D 1 337 ? 51.693 1.204 59.980 1.00 24.10 323 VAL D N 1
ATOM 10904 C CA . VAL D 1 337 ? 53.102 1.474 59.665 1.00 25.30 323 VAL D CA 1
ATOM 10905 C C . VAL D 1 337 ? 53.195 2.128 58.291 1.00 26.07 323 VAL D C 1
ATOM 10906 O O . VAL D 1 337 ? 52.640 1.616 57.308 1.00 26.73 323 VAL D O 1
ATOM 10910 N N . GLU D 1 338 ? 53.850 3.282 58.227 1.00 26.21 324 GLU D N 1
ATOM 10911 C CA . GLU D 1 338 ? 53.928 4.009 56.971 1.00 27.70 324 GLU D CA 1
ATOM 10912 C C . GLU D 1 338 ? 55.328 3.915 56.401 1.00 29.02 324 GLU D C 1
ATOM 10913 O O . GLU D 1 338 ? 56.270 4.485 56.947 1.00 28.28 324 GLU D O 1
ATOM 10919 N N . LYS D 1 339 ? 55.448 3.167 55.301 1.00 30.86 325 LYS D N 1
ATOM 10920 C CA . LYS D 1 339 ? 56.744 2.857 54.672 1.00 31.98 325 LYS D CA 1
ATOM 10921 C C . LYS D 1 339 ? 57.470 4.099 54.186 1.00 32.23 325 LYS D C 1
ATOM 10922 O O . LYS D 1 339 ? 58.705 4.135 54.189 1.00 32.50 325 LYS D O 1
ATOM 10928 N N . ASP D 1 340 ? 56.709 5.104 53.751 1.00 32.47 326 ASP D N 1
ATOM 10929 C CA . ASP D 1 340 ? 57.295 6.369 53.316 1.00 33.50 326 ASP D CA 1
ATOM 10930 C C . ASP D 1 340 ? 57.240 7.428 54.388 1.00 33.68 326 ASP D C 1
ATOM 10931 O O . ASP D 1 340 ? 57.691 8.563 54.160 1.00 33.80 326 ASP D O 1
ATOM 10936 N N . GLY D 1 341 ? 56.687 7.071 55.552 1.00 33.28 327 GLY D N 1
ATOM 10937 C CA . GLY D 1 341 ? 56.514 8.029 56.634 1.00 33.77 327 GLY D CA 1
ATOM 10938 C C . GLY D 1 341 ? 57.810 8.404 57.332 1.00 34.16 327 GLY D C 1
ATOM 10939 O O . GLY D 1 341 ? 58.635 7.538 57.630 1.00 34.72 327 GLY D O 1
ATOM 10940 N N . ASP D 1 342 ? 58.000 9.699 57.584 1.00 34.11 328 ASP D N 1
ATOM 10941 C CA . ASP D 1 342 ? 59.065 10.137 58.488 1.00 33.96 328 ASP D CA 1
ATOM 10942 C C . ASP D 1 342 ? 58.531 10.254 59.925 1.00 33.20 328 ASP D C 1
ATOM 10943 O O . ASP D 1 342 ? 57.503 9.639 60.265 1.00 33.00 328 ASP D O 1
ATOM 10948 N N . HIS D 1 343 ? 59.224 11.006 60.782 1.00 31.47 329 HIS D N 1
ATOM 10949 C CA . HIS D 1 343 ? 58.707 11.201 62.126 1.00 30.03 329 HIS D CA 1
ATOM 10950 C C . HIS D 1 343 ? 57.270 11.757 62.066 1.00 28.62 329 HIS D C 1
ATOM 10951 O O . HIS D 1 343 ? 56.997 12.743 61.354 1.00 27.53 329 HIS D O 1
ATOM 10958 N N . CYS D 1 344 ? 56.364 11.094 62.790 1.00 26.92 330 CYS D N 1
ATOM 10959 C CA . CYS D 1 344 ? 54.953 11.495 62.873 1.00 26.62 330 CYS D CA 1
ATOM 10960 C C . CYS D 1 344 ? 54.244 11.480 61.515 1.00 26.85 330 CYS D C 1
ATOM 10961 O O . CYS D 1 344 ? 53.121 11.956 61.402 1.00 26.56 330 CYS D O 1
ATOM 10964 N N . CYS D 1 345 ? 54.898 10.927 60.488 1.00 27.37 331 CYS D N 1
ATOM 10965 C CA . CYS D 1 345 ? 54.338 10.868 59.122 1.00 28.07 331 CYS D CA 1
ATOM 10966 C C . CYS D 1 345 ? 53.972 12.238 58.507 1.00 28.89 331 CYS D C 1
ATOM 10967 O O . CYS D 1 345 ? 53.096 12.339 57.609 1.00 28.29 331 CYS D O 1
ATOM 10970 N N . HIS D 1 346 ? 54.679 13.281 58.968 1.00 30.02 332 HIS D N 1
ATOM 10971 C CA . HIS D 1 346 ? 54.406 14.686 58.574 1.00 30.95 332 HIS D CA 1
ATOM 10972 C C . HIS D 1 346 ? 54.542 14.922 57.065 1.00 31.45 332 HIS D C 1
ATOM 10973 O O . HIS D 1 346 ? 53.797 15.731 56.481 1.00 31.73 332 HIS D O 1
ATOM 10980 N N . ASN D 1 347 ? 55.472 14.183 56.447 1.00 31.64 333 ASN D N 1
ATOM 10981 C CA . ASN D 1 347 ? 55.728 14.225 54.993 1.00 31.05 333 ASN D CA 1
ATOM 10982 C C . ASN D 1 347 ? 54.584 13.670 54.130 1.00 30.41 333 ASN D C 1
ATOM 10983 O O . ASN D 1 347 ? 54.530 13.906 52.916 1.00 31.69 333 ASN D O 1
ATOM 10988 N N . LEU D 1 348 ? 53.642 12.986 54.767 1.00 28.83 334 LEU D N 1
ATOM 10989 C CA . LEU D 1 348 ? 52.495 12.402 54.071 1.00 27.93 334 LEU D CA 1
ATOM 10990 C C . LEU D 1 348 ? 51.255 13.311 54.023 1.00 27.41 334 LEU D C 1
ATOM 10991 O O . LEU D 1 348 ? 50.219 12.931 53.448 1.00 27.31 334 LEU D O 1
ATOM 10996 N N . GLY D 1 349 ? 51.334 14.487 54.656 1.00 26.34 335 GLY D N 1
ATOM 10997 C CA . GLY D 1 349 ? 50.208 15.448 54.611 1.00 23.35 335 GLY D CA 1
ATOM 10998 C C . GLY D 1 349 ? 49.108 15.160 55.621 1.00 22.77 335 GLY D C 1
ATOM 10999 O O . GLY D 1 349 ? 49.312 14.470 56.623 1.00 22.78 335 GLY D O 1
ATOM 11000 N N . ILE D 1 350 ? 47.919 15.673 55.343 1.00 21.31 336 ILE D N 1
ATOM 11001 C CA . ILE D 1 350 ? 46.871 15.609 56.329 1.00 20.77 336 ILE D CA 1
ATOM 11002 C C . ILE D 1 350 ? 46.189 14.216 56.405 1.00 19.73 336 ILE D C 1
ATOM 11003 O O . ILE D 1 350 ? 45.621 13.890 57.417 1.00 17.65 336 ILE D O 1
ATOM 11008 N N . ARG D 1 351 ? 46.243 13.406 55.353 1.00 19.91 337 ARG D N 1
ATOM 11009 C CA . ARG D 1 351 ? 45.490 12.113 55.418 1.00 21.08 337 ARG D CA 1
ATOM 11010 C C . ARG D 1 351 ? 45.688 11.269 56.684 1.00 19.02 337 ARG D C 1
ATOM 11011 O O . ARG D 1 351 ? 44.696 10.839 57.267 1.00 20.28 337 ARG D O 1
ATOM 11019 N N . PRO D 1 352 ? 46.942 11.047 57.137 1.00 18.28 338 PRO D N 1
ATOM 11020 C CA . PRO D 1 352 ? 47.095 10.295 58.408 1.00 17.34 338 PRO D CA 1
ATOM 11021 C C . PRO D 1 352 ? 46.415 10.933 59.626 1.00 17.34 338 PRO D C 1
ATOM 11022 O O . PRO D 1 352 ? 45.920 10.215 60.500 1.00 16.16 338 PRO D O 1
ATOM 11026 N N . ARG D 1 353 ? 46.372 12.273 59.656 1.00 15.81 339 ARG D N 1
ATOM 11027 C CA . ARG D 1 353 ? 45.591 12.995 60.653 1.00 15.81 339 ARG D CA 1
ATOM 11028 C C . ARG D 1 353 ? 44.091 12.821 60.485 1.00 15.02 339 ARG D C 1
ATOM 11029 O O . ARG D 1 353 ? 43.423 12.612 61.445 1.00 15.19 339 ARG D O 1
ATOM 11037 N N . LEU D 1 354 ? 43.560 12.894 59.282 1.00 14.78 340 LEU D N 1
ATOM 11038 C CA . LEU D 1 354 ? 42.134 12.564 59.157 1.00 17.08 340 LEU D CA 1
ATOM 11039 C C . LEU D 1 354 ? 41.872 11.129 59.667 1.00 16.70 340 LEU D C 1
ATOM 11040 O O . LEU D 1 354 ? 40.873 10.869 60.322 1.00 18.08 340 LEU D O 1
ATOM 11045 N N . GLU D 1 355 ? 42.774 10.193 59.374 1.00 17.43 341 GLU D N 1
ATOM 11046 C CA . GLU D 1 355 ? 42.557 8.780 59.795 1.00 17.79 341 GLU D CA 1
ATOM 11047 C C . GLU D 1 355 ? 42.489 8.649 61.290 1.00 17.55 341 GLU D C 1
ATOM 11048 O O . GLU D 1 355 ? 41.649 7.947 61.803 1.00 18.73 341 GLU D O 1
ATOM 11062 N N . ALA D 1 357 ? 41.585 11.076 63.517 1.00 17.17 343 ALA D N 1
ATOM 11063 C CA . ALA D 1 357 ? 40.412 11.775 64.024 1.00 16.10 343 ALA D CA 1
ATOM 11064 C C . ALA D 1 357 ? 39.178 10.904 63.782 1.00 15.71 343 ALA D C 1
ATOM 11065 O O . ALA D 1 357 ? 38.287 10.802 64.647 1.00 16.11 343 ALA D O 1
ATOM 11067 N N . ASP D 1 358 ? 39.109 10.305 62.601 1.00 16.44 344 ASP D N 1
ATOM 11068 C CA . ASP D 1 358 ? 37.950 9.447 62.259 1.00 18.14 344 ASP D CA 1
ATOM 11069 C C . ASP D 1 358 ? 37.935 8.192 63.141 1.00 19.74 344 ASP D C 1
ATOM 11070 O O . ASP D 1 358 ? 36.865 7.771 63.611 1.00 22.53 344 ASP D O 1
ATOM 11075 N N . TRP D 1 359 ? 39.123 7.656 63.450 1.00 20.03 345 TRP D N 1
ATOM 11076 C CA . TRP D 1 359 ? 39.236 6.482 64.356 1.00 18.55 345 TRP D CA 1
ATOM 11077 C C . TRP D 1 359 ? 38.748 6.810 65.728 1.00 18.53 345 TRP D C 1
ATOM 11078 O O . TRP D 1 359 ? 37.958 6.053 66.307 1.00 17.91 345 TRP D O 1
ATOM 11089 N N . LEU D 1 360 ? 39.193 7.959 66.253 1.00 17.35 346 LEU D N 1
ATOM 11090 C CA . LEU D 1 360 ? 38.701 8.477 67.503 1.00 16.55 346 LEU D CA 1
ATOM 11091 C C . LEU D 1 360 ? 37.172 8.706 67.466 1.00 17.12 346 LEU D C 1
ATOM 11092 O O . LEU D 1 360 ? 36.476 8.501 68.442 1.00 16.65 346 LEU D O 1
ATOM 11097 N N . TYR D 1 361 ? 36.665 9.171 66.344 1.00 17.37 347 TYR D N 1
ATOM 11098 C CA . TYR D 1 361 ? 35.220 9.357 66.183 1.00 20.09 347 TYR D CA 1
ATOM 11099 C C . TYR D 1 361 ? 34.521 7.967 66.304 1.00 20.50 347 TYR D C 1
ATOM 11100 O O . TYR D 1 361 ? 33.597 7.801 67.066 1.00 21.62 347 TYR D O 1
ATOM 11109 N N . ASP D 1 362 ? 35.008 6.982 65.568 1.00 21.61 348 ASP D N 1
ATOM 11110 C CA . ASP D 1 362 ? 34.473 5.597 65.676 1.00 22.44 348 ASP D CA 1
ATOM 11111 C C . ASP D 1 362 ? 34.427 5.063 67.097 1.00 22.38 348 ASP D C 1
ATOM 11112 O O . ASP D 1 362 ? 33.373 4.567 67.575 1.00 23.34 348 ASP D O 1
ATOM 11117 N N . VAL D 1 363 ? 35.548 5.192 67.798 1.00 22.39 349 VAL D N 1
ATOM 11118 C CA . VAL D 1 363 ? 35.664 4.655 69.140 1.00 21.54 349 VAL D CA 1
ATOM 11119 C C . VAL D 1 363 ? 34.839 5.457 70.107 1.00 22.68 349 VAL D C 1
ATOM 11120 O O . VAL D 1 363 ? 34.096 4.888 70.947 1.00 22.55 349 VAL D O 1
ATOM 11124 N N . LEU D 1 364 ? 34.974 6.787 70.031 1.00 22.08 350 LEU D N 1
ATOM 11125 C CA . LEU D 1 364 ? 34.440 7.632 71.091 1.00 22.27 350 LEU D CA 1
ATOM 11126 C C . LEU D 1 364 ? 33.057 8.179 70.842 1.00 22.15 350 LEU D C 1
ATOM 11127 O O . LEU D 1 364 ? 32.299 8.389 71.804 1.00 23.39 350 LEU D O 1
ATOM 11132 N N . VAL D 1 365 ? 32.733 8.486 69.597 1.00 21.99 351 VAL D N 1
ATOM 11133 C CA . VAL D 1 365 ? 31.419 9.085 69.321 1.00 23.89 351 VAL D CA 1
ATOM 11134 C C . VAL D 1 365 ? 30.382 8.020 68.893 1.00 25.29 351 VAL D C 1
ATOM 11135 O O . VAL D 1 365 ? 29.346 7.890 69.536 1.00 24.50 351 VAL D O 1
ATOM 11139 N N . ALA D 1 366 ? 30.705 7.301 67.819 1.00 27.38 352 ALA D N 1
ATOM 11140 C CA . ALA D 1 366 ? 29.855 6.248 67.233 1.00 30.30 352 ALA D CA 1
ATOM 11141 C C . ALA D 1 366 ? 29.751 5.043 68.142 1.00 31.61 352 ALA D C 1
ATOM 11142 O O . ALA D 1 366 ? 28.766 4.316 68.085 1.00 33.54 352 ALA D O 1
ATOM 11144 N N . GLY D 1 367 ? 30.734 4.857 69.013 1.00 32.64 353 GLY D N 1
ATOM 11145 C CA . GLY D 1 367 ? 30.727 3.728 69.952 1.00 33.82 353 GLY D CA 1
ATOM 11146 C C . GLY D 1 367 ? 30.807 2.398 69.217 1.00 35.16 353 GLY D C 1
ATOM 11147 O O . GLY D 1 367 ? 30.322 1.370 69.697 1.00 34.53 353 GLY D O 1
ATOM 11148 N N . LYS D 1 368 ? 31.434 2.443 68.053 1.00 35.62 354 LYS D N 1
ATOM 11149 C CA . LYS D 1 368 ? 31.682 1.289 67.223 1.00 37.78 354 LYS D CA 1
ATOM 11150 C C . LYS D 1 368 ? 32.814 0.402 67.783 1.00 38.71 354 LYS D C 1
ATOM 11151 O O . LYS D 1 368 ? 33.743 0.874 68.458 1.00 37.82 354 LYS D O 1
ATOM 11157 N N . LYS D 1 369 ? 32.715 -0.898 67.512 1.00 39.76 355 LYS D N 1
ATOM 11158 C CA . LYS D 1 369 ? 33.695 -1.843 68.018 1.00 40.48 355 LYS D CA 1
ATOM 11159 C C . LYS D 1 369 ? 34.659 -2.103 66.903 1.00 40.02 355 LYS D C 1
ATOM 11160 O O . LYS D 1 369 ? 34.320 -2.758 65.918 1.00 40.63 355 LYS D O 1
ATOM 11166 N N . VAL D 1 370 ? 35.854 -1.536 67.044 1.00 39.12 356 VAL D N 1
ATOM 11167 C CA . VAL D 1 370 ? 36.800 -1.434 65.942 1.00 37.76 356 VAL D CA 1
ATOM 11168 C C . VAL D 1 370 ? 37.656 -2.700 65.869 1.00 37.44 356 VAL D C 1
ATOM 11169 O O . VAL D 1 370 ? 38.120 -3.197 66.886 1.00 36.46 356 VAL D O 1
ATOM 11173 N N . ALA D 1 371 ? 37.828 -3.215 64.654 1.00 36.95 357 ALA D N 1
ATOM 11174 C CA . ALA D 1 371 ? 38.624 -4.409 64.425 1.00 37.12 357 ALA D CA 1
ATOM 11175 C C . ALA D 1 371 ? 40.102 -4.102 64.662 1.00 36.40 357 ALA D C 1
ATOM 11176 O O . ALA D 1 371 ? 40.640 -3.130 64.089 1.00 36.84 357 ALA D O 1
ATOM 11178 N N . PRO D 1 372 ? 40.757 -4.919 65.507 1.00 35.84 358 PRO D N 1
ATOM 11179 C CA . PRO D 1 372 ? 42.221 -4.825 65.596 1.00 35.40 358 PRO D CA 1
ATOM 11180 C C . PRO D 1 372 ? 42.871 -5.259 64.280 1.00 36.31 358 PRO D C 1
ATOM 11181 O O . PRO D 1 372 ? 42.483 -6.301 63.691 1.00 36.67 358 PRO D O 1
ATOM 11185 N N . THR D 1 373 ? 43.859 -4.496 63.813 1.00 36.27 359 THR D N 1
ATOM 11186 C CA . THR D 1 373 ? 44.531 -4.802 62.552 1.00 36.51 359 THR D CA 1
ATOM 11187 C C . THR D 1 373 ? 45.971 -4.370 62.573 1.00 36.43 359 THR D C 1
ATOM 11188 O O . THR D 1 373 ? 46.363 -3.556 63.402 1.00 36.94 359 THR D O 1
ATOM 11200 N N . LYS D 1 375 ? 48.472 -2.667 59.585 1.00 34.76 361 LYS D N 1
ATOM 11201 C CA . LYS D 1 375 ? 48.509 -2.086 58.264 1.00 33.93 361 LYS D CA 1
ATOM 11202 C C . LYS D 1 375 ? 49.938 -1.650 57.934 1.00 33.47 361 LYS D C 1
ATOM 11203 O O . LYS D 1 375 ? 50.626 -1.024 58.758 1.00 32.57 361 LYS D O 1
ATOM 11209 N N . GLY D 1 376 ? 50.389 -2.010 56.739 1.00 32.04 362 GLY D N 1
ATOM 11210 C CA . GLY D 1 376 ? 51.751 -1.724 56.325 1.00 32.36 362 GLY D CA 1
ATOM 11211 C C . GLY D 1 376 ? 52.770 -2.541 57.108 1.00 32.22 362 GLY D C 1
ATOM 11212 O O . GLY D 1 376 ? 53.943 -2.201 57.134 1.00 32.20 362 GLY D O 1
ATOM 11213 N N . TRP D 1 377 ? 52.323 -3.597 57.773 1.00 32.94 363 TRP D N 1
ATOM 11214 C CA . TRP D 1 377 ? 53.256 -4.483 58.475 1.00 34.46 363 TRP D CA 1
ATOM 11215 C C . TRP D 1 377 ? 52.831 -5.938 58.254 1.00 35.24 363 TRP D C 1
ATOM 11216 O O . TRP D 1 377 ? 51.636 -6.232 58.302 1.00 35.31 363 TRP D O 1
ATOM 11227 N N . PRO D 1 378 ? 53.799 -6.844 58.020 1.00 35.85 364 PRO D N 1
ATOM 11228 C CA . PRO D 1 378 ? 55.236 -6.575 57.940 1.00 36.86 364 PRO D CA 1
ATOM 11229 C C . PRO D 1 378 ? 55.676 -5.860 56.647 1.00 37.95 364 PRO D C 1
ATOM 11230 O O . PRO D 1 378 ? 54.892 -5.738 55.708 1.00 36.92 364 PRO D O 1
ATOM 11234 N N . LEU D 1 379 ? 56.907 -5.350 56.647 1.00 39.12 365 LEU D N 1
ATOM 11235 C CA . LEU D 1 379 ? 57.489 -4.684 55.485 1.00 41.57 365 LEU D CA 1
ATOM 11236 C C . LEU D 1 379 ? 57.861 -5.662 54.353 1.00 42.70 365 LEU D C 1
ATOM 11237 O O . LEU D 1 379 ? 58.343 -6.764 54.638 1.00 43.38 365 LEU D O 1
ATOM 11242 N N . GLU D 1 380 ? 57.716 -5.380 53.140 1.00 43.43 366 GLU D N 1
#

Solvent-accessible surface area: 54901 Å² total

Secondary structure (P-SEA, 3-state):
ccccccaaaaaaaacccccccccccccccccccccccaaaaaaaaaaaaaaacaaaaaaaaccaaaaaaaacccccccaaaaaaaaaaaaaaaacccccccbbbbbbbccccccbbbbbbcccccbbbccccccccccccccccaaaaaaccccccccccccccccccccccaaaaaaaaaaaaaacccccccbbbbbbccaaaaaaaaaaaacccccccccccccccccccccccaaaaaaaaaaaccccaaaaaaaaaaaccccccccccccbbbbbbbccccccaaaaaaaaacccccccbbbbbccccccccccccccccccaaaaaacccccccccccccccc/ccccccccaaaaaaaacccccccccccccccccccccccaaaaaaaaaaaaaaacaaaaaaaaccaaaaaaaacccccccaaaaaaaaaaaaaaaaccccccbbbbbbccccccccbbbbbbccccbbbbccccccccccccccccaaaaaaccbbbbccccccccccccccccaaaaaaaaaaaaaacccccccbbbbbbccaaaaaaaaaaaccccccccccccccccccccccccaaaaaaaaaaaccccaaaaaaaaaaaccccccccccccbbbbbbbccccccaaaaaaaaacccccccbbbbbccccccccccccccccccaaaaacccccccccccccccc/caaaaaaacccccccccccccccccccccccaaaaaaaaaaaaaaacaaaaaaaaccaaaaaaacccccccaaaaaaaaaaaaaaaaaccccccbbbbbbbbccccccbbbbbbccccccccccccccccccccccccaaaaaaccbbbbbcccccccccccccccaaaaaaaaaaaaaacccccccbbbbbbccaaaaaaaaaaaacccccccccccccccccccccccaaaaaaaaaaaccccaaaaaaaaaaaccccccccccccbbbbbbbccccccaaaaaaaaacccccccbbbbbccccccccccccccccccaaaaacccccccccccccccc/cccccccaaaaaaaacccccccccccccccccccccccaaaaaaaaaaaaaaacaaaaaaaaccaaaaaaaaccccccaaaaaaaaaaaaaaaaaccccccccccccccccccccbbbbbccccccbbbccccccccccccccccaaaaaaccccccccccccccccccccccaaaaaaaaaaaaaacccccccbbbbbbccaaaaaaaaaaaccccccccccccccccccccccccaaaaaaaaaaaccccaaaaaaaaaaaccccccccccccbbbbbbbccccccaaaaaaaaacccccccbbbbbccccccccccccccccccaaaaaaccccccccccccccc

Sequence (1386 aa):
KPEDEDNWGRLILDGVSYSDVGARDRPKEITWFDYWSLANEYEQEAERKVALGHDLSAGELLSAALCAQYAQFLWFDERRQKGQARKVELYQKAAPLLSPPAERHELVVDGIPPVYVRIPEGPGPHPAVILGGLESTKEESFQENLVLDRGATATFDGPGQGEFEYKRIAGDYEKYTSAVVDLLTKLEAIRNDAIGVLGRSLGGNYALKSAACEPRLAACISWGGFSDLDYWDLETPLTKESWKYVSKVDTLEEARLHVHAALETRDVLSQIACPTYILHGVHDEVPLSFVDTVLELVPAEHLNLVVEKDGDHCCHNLGIRPRLEADWLYDVLVAGKKVAPTKGWPLEQVKPEDEDNWGRLILDGVSYSDVGARDRPKEITWFDYWSLANEYEQEAERKVALGHDLSAGELLSAALCAQYAQFLWFDERRQKGQARKVELYQKAAPLLSPPAERHELVVDGIPPVYVRIPEGPGPHPAVILGGLESTKEESFQENLVLDRGATATFDGPGQGEFEYKRIAGDYEKYTSAVVDLLTKLEAIRNDAIGVLGRSLGGNYALKSAACEPRLAACISWGGFSDLDYWDLETPLTKESWKYVSKVDTLEEARLHVHAALETRDVLSQIACPTYILHGVHDEVPLSFVDTVLELVPAEHLNLVVEKDGDHCCHNLGIRPRLEADWLYDVLVAGKKVAPTKGWPLNWGRLILDGVSYSDVGARDRPKEITWFDYWSLANEYEQEAERKVALGHDLSAGELLSAALCAQYAQFLWFDERRQKGQARKVELYQKAAPLLSPPAERHELVVDGIPPVYVRIPEGPGPHPAVILGGLESTKEESFQENLVLDRGATATFDGPGQGEFEYKRIAGDYEKYTSAVVDLLTKLEAIRNDAIGVLGRSLGGNYALKSAACEPRLAACISWGGFSDLDYWDLETPLTKESWKYVSKVDTLEEARLHVHAALETRDVLSQIACPTYILHGVHDEVPLSFVDTVLELVPAEHLNLVVEKDGDHCCHNLGIRPRLEADWLYDVLVAGKKVAPTKGWPLVKPEDEDNWGRLILDGVSYSDVGARDRPKEITWFDYWSLANEYEQEAERKVALGHDLSAGELLSAALCAQYAQFLWFDERRQKGQARKVELYQKAAPLLSPPAERHELVVDGIPPVYVRIPEGPGPHPAVILGGLESTKEESFQENLVLDRGATATFDGPGQGEFEYKRIAGDYEKYTSAVVDLLTKLEAIRNDAIGVLGRSLGGNYALKSAACEPRLAACISWGGFSDLDYWDLETPLTKESWKYVSKVDTLEEARLHVHAALETRDVLSQIACPTYILHGVHDEVPLSFVDTVLELVPAEHLNLVVEKDGDHCCHNLGIRPRLEADWLYDVLVAGKKVAPTKGWPL

Organism: Paenarthrobacter nicotinovorans (NCBI:txid29320)

Foldseek 3Di:
DVLVCVPVLLCVLLPQDPVLVCLVVPDPVQDLLNSLCQLVVLQVVLVVCVVVVNLQSSLVSLSSLSSLLRSQLLPDDPCNVVSLVSSVVSVVVNQVSYVQHWDWDWDADPNRITKTKGAADDADQFFEEEEAALRGAQSRRVNCVLLSVLTMYMGHAFQLYRVLVVHFQFQPRLVVVVVVLVVQCVDPSHDQQQYAYAAAQCGLLVQLQNLLVPVSHAEGERQLHFQFCPLVVLDDPSVLVSLCNSRVHDDSVSSRVRRRNSRHCLVRNLSRDHAYEYEHECQESHHCVRVVSCVVRNDQFRDDYEYHDHAYRSSSVVPCVVVSCSVVSSQRRPNPHRDGRYYCPPPD/DDDPLPVVPVLQLVLLPQDPVLVCLVPPDPPQDLLNSLVQLVVLQVVLVVCVVVVNLLSSLSSLSSLSSLLRSQLLPDDPCNVVSLVSSVVSVVVNQVSHVVHWDWDWDAAPNRITKTKGFADDDAAFFEEEEAALSGAQSRNVNCVLLSVLTMYMGGADQLYRVLVVHFQFQPLLSVVVVVLVVQCVDRNHDQQQYAYAAAECGLLVQLQNLLVPPSHAEGERQLYFQFCPLVVLDDPSVLVSLCSRRVHDDSVVSSVRRRNRRHCLVRLQRRPHQYEYEEECQESHHCVRVVSNCVHHPQFRYAYEYDDHAYRSSSVVPCVVVSCSVVSCCRRPVVPSDGRYYPPPD/DVLLCVLLQQDPVLVCLVDDDPPADLLRSLVQLVVLQVVLVVCVVVVNLLSSLSSLNSLSSLCRSCVQDDPPSNVRSLVRSVVSLVVSQVSDVPHFDWDWDAQPNRITKTKGFADDDDQWAEEEEEALAGAQSRRVSCVLLSVLTMYMGHADQLYRVLVVHFQALPLLSVVVSVLVVLVPDPSYDQQFYAYEAAACGLLVQLQNLLVDVSHAEGERQLHFAFVPLPVLDDPSGLVSLCVRRVHDDSVVSVVSRRNSSHCLVRQQSRDHAYEYEAEPQESHHCVRVVSCVVRHPQARYAYHYHDHAYRSSSVVHCVVVNCSVVSSCRRPVVHRDGHDYCPDD/DDPLQDDLPLLLVLLQQDPVLVCLNVPPPVADLLRSLVQLVVLQVVLVVCVVVVNLLSSLSSLNSLVSLLSSCVQDLPVSNVRSLVRSVVSLVVSQVSHVPHFDWDWDAQVNRITKTKGFQPDQDQWAEEEFEALADAQSRRVSCVLLSVLTMYMGGADALYRVLPVHFQAQPLLSVVVSVLVVLCPDPSHDQQQYAYAAAQRGLLVQLQNLLVPVSHAEGERQLYFQFCPLVVLDDPSVLVSLCSRRVHDDSVVSNVGRRNSRHHLVRQQSRDHQYEYEEEPQESRHCVRVVSNVVRHDQQRYAYEYHDHAYRSSSVVHCVVVNCSVVSSCRRPVVHRDGRDYPPPD